Protein 6GUN (pdb70)

Solvent-accessible surface area: 52738 Å² total; per-residue (Å²): 168,176,42,55,94,3,58,12,77,24,13,11,38,24,81,35,80,10,98,152,49,58,112,1,13,0,19,0,0,10,2,25,16,11,149,115,26,108,10,62,54,139,117,62,88,4,6,0,0,0,0,2,4,0,27,0,0,2,11,1,0,0,1,16,1,10,17,10,20,14,37,113,28,35,50,2,0,0,0,0,0,0,5,1,9,42,20,170,86,60,23,132,9,46,56,202,115,40,36,7,63,4,0,0,3,38,27,116,147,72,117,48,176,46,60,19,1,0,52,36,2,0,55,5,0,33,122,45,0,53,65,24,0,83,140,72,6,109,77,20,58,29,51,47,13,0,0,0,0,5,17,37,0,0,0,0,0,0,2,0,0,14,64,66,28,90,25,8,33,0,0,0,0,0,0,1,1,1,74,12,56,73,82,12,0,5,90,30,0,88,39,4,49,187,180,88,100,223,78,123,58,134,150,158,70,4,3,1,1,0,9,0,1,10,30,20,37,100,27,125,110,65,71,146,12,71,97,136,43,38,74,21,46,86,158,78,8,122,79,85,38,13,51,71,6,0,76,71,0,50,55,61,2,206,73,21,120,58,14,50,12,41,39,51,47,73,10,89,19,1,26,70,14,10,0,5,3,1,0,1,11,15,0,2,2,17,0,8,25,21,57,74,21,101,242,106,60,93,5,59,12,76,24,12,12,27,14,57,36,81,10,103,159,51,67,113,2,12,0,18,0,0,10,1,26,47,11,159,121,27,121,12,65,64,137,95,67,88,3,6,0,0,0,0,2,4,0,28,0,0,2,11,0,0,0,2,10,1,11,12,9,44,64,35,111,23,34,64,0,2,0,0,0,0,0,4,0,7,40,21,149,90,55,15,61,6,17,52,96,108,34,2,7,68,5,1,0,2,36,27,120,117,43,103,24,150,40,59,18,1,0,53,34,2,0,54,5,0,34,125,44,0,51,64,29,0,93,142,78,7,108,68,20,62,30,45,43,12,0,0,0,0,4,1,7,0,0,0,0,0,0,2,0,0,7,52,66,41,105,27,6,49,0,0,0,0,0,0,1,0,1,11,12,51,17,48,11,0,8,30,31,0,30,55,10,39,138,125,161,227,219,162,174,50,6,2,1,2,0,8,0,0,5,33,18,32,62,25,115,95,68,71,150,10,89,105,141,42,29,81,18,50,82,90,63,9,123,38,60,40,12,46,71,4,0,90,73,0,50,48,57,3,205,74,25,109,68,9,42,13,48,39,51,48,56,8,62,18,1,27,58,17,13,0,5,4,1,0,0,10,14,0,1,2,19,0,6,15,31,55,78,25,106,216,188,102,136,139,95,69,82,24,24,45,110,47,91,40,67,10,103,146,47,57,136,1,12,0,26,0,0,11,2,82,70,12,73,99,26,84,21,84,40,121,185,64,87,12,7,0,0,0,0,2,4,0,34,27,6,12,113,48,0,0,103,15,1,36,154,65,44,98,56,127,95,50,59,26,2,0,0,0,0,0,4,0,7,49,24,150,92,69,78,138,77,89,53,184,91,35,34,6,55,4,0,0,2,30,29,120,146,77,114,53,173,47,58,17,1,0,56,35,2,0,52,5,0,36,121,48,0,51,64,22,0,92,112,104,10,110,64,16,70,29,49,41,12,0,0,0,0,4,18,38,0,0,0,0,0,0,2,0,0,11,65,68,27,68,24,4,29,0,0,0,0,0,0,1,1,2,79,13,58,74,82,12,0,9,95,32,0,85,54,3,45,176,197,180,184,115,63,4,1,1,2,0,9,1,0,9,31,19,33,98,24,144,107,149,156,147,9,93,96,157,47,38,66,34,49,70,133,81,9,117,79,87,40,13,53,71,5,0,88,69,0,12,60,59,0,128,43,21,97,55,9,29,14,16,45,48,54,77,52,99,32,50,62,75,46,75,0,19,52,42,0,0,23,102,0,2,10,23,0,7,24,61,68,91,17,124,157,136,161,108,199,136,145,143,86,130,135,88,68,79,29,28,40,99,46,86,44,78,18,106,152,50,55,109,2,16,0,23,0,0,10,2,87,71,15,176,117,25,119,8,86,91,107,119,29,22,8,5,0,0,1,0,2,4,0,32,28,5,10,111,45,0,2,99,18,1,39,147,58,54,99,58,121,90,46,53,36,0,0,0,0,0,0,4,0,6,38,23,160,86,68,77,134,78,88,50,190,114,42,28,8,46,3,1,0,3,27,34,116,144,80,107,66,172,49,64,17,1,0,51,35,4,0,64,4,0,36,127,45,0,54,62,21,1,82,140,101,3,108,74,10,15,21,18,40,14,0,0,0,0,4,16,42,0,0,0,0,0,0,4,0,0,11,58,35,22,51,22,6,43,0,0,0,0,0,0,2,3,1,72,20,63,75,71,11,0,15,102,32,0,92,51,2,47,174,123,196,72,46,82,51,28,22,32,96,94,49,6,1,1,1,0,9,0,0,11,47,21,34,83,18,160,113,152,147,147,16,89,103,150,44,37,78,14,46,76,153,82,9,127,79,88,42,12,48,62,2,0,89,80,0,51,51,48,2,207,75,23,110,53,12,41,6,33,34,50,54,74,52,98,55,50,59,71,44,75,0,18,55,40,0,0,23,102,0,2,10,22,0,8,16,63,32,35,16,91,157,189

Structure (mmCIF, N/CA/C/O backbone):
data_6GUN
#
_entry.id   6GUN
#
_cell.length_a   87.460
_cell.length_b   72.050
_cell.length_c   108.100
_cell.angle_alpha   90.00
_cell.angle_beta   111.97
_cell.angle_gamma   90.00
#
_symmetry.space_group_name_H-M   'P 1 21 1'
#
loop_
_entity.id
_entity.type
_entity.pdbx_description
1 polymer 'EstB from Aspergillus nidulans'
2 non-polymer GLYCEROL
3 water water
#
loop_
_atom_site.group_PDB
_atom_site.id
_atom_site.type_symbol
_atom_site.label_atom_id
_atom_site.label_alt_id
_atom_site.label_comp_id
_atom_site.label_asym_id
_atom_site.label_entity_id
_atom_site.label_seq_id
_atom_site.pdbx_PDB_ins_code
_atom_site.Cartn_x
_atom_site.Cartn_y
_atom_site.Cartn_z
_atom_site.occupancy
_atom_site.B_iso_or_equiv
_atom_site.auth_seq_id
_atom_site.auth_comp_id
_atom_site.auth_asym_id
_atom_site.auth_atom_id
_atom_site.pdbx_PDB_model_num
ATOM 1 N N . ASP A 1 6 ? -4.932 -11.190 9.157 1.00 81.65 5 ASP A N 1
ATOM 2 C CA . ASP A 1 6 ? -4.790 -10.777 7.721 1.00 81.30 5 ASP A CA 1
ATOM 3 C C . ASP A 1 6 ? -3.940 -9.499 7.598 1.00 79.36 5 ASP A C 1
ATOM 4 O O . ASP A 1 6 ? -3.378 -9.234 6.533 1.00 78.59 5 ASP A O 1
ATOM 9 N N . LYS A 1 7 ? -3.849 -8.721 8.686 1.00 75.87 6 LYS A N 1
ATOM 10 C CA . LYS A 1 7 ? -3.152 -7.424 8.735 1.00 72.63 6 LYS A CA 1
ATOM 11 C C . LYS A 1 7 ? -1.689 -7.580 8.316 1.00 69.28 6 LYS A C 1
ATOM 12 O O . LYS A 1 7 ? -1.118 -8.661 8.452 1.00 69.60 6 LYS A O 1
ATOM 18 N N . PRO A 1 8 ? -1.039 -6.513 7.785 1.00 63.43 7 PRO A N 1
ATOM 19 C CA . PRO A 1 8 ? 0.388 -6.553 7.463 1.00 60.10 7 PRO A CA 1
ATOM 20 C C . PRO A 1 8 ? 1.256 -7.053 8.628 1.00 56.70 7 PRO A C 1
ATOM 21 O O . PRO A 1 8 ? 1.038 -6.658 9.774 1.00 57.74 7 PRO A O 1
ATOM 25 N N . ALA A 1 9 ? 2.228 -7.913 8.305 1.00 52.70 8 ALA A N 1
ATOM 26 C CA . ALA A 1 9 ? 3.100 -8.550 9.283 1.00 50.40 8 ALA A CA 1
ATOM 27 C C . ALA A 1 9 ? 4.561 -8.202 8.982 1.00 48.42 8 ALA A C 1
ATOM 28 O O . ALA A 1 9 ? 4.878 -7.658 7.922 1.00 45.37 8 ALA A O 1
ATOM 30 N N . VAL A 1 10 ? 5.435 -8.528 9.939 1.00 47.93 9 VAL A N 1
ATOM 31 C CA . VAL A 1 10 ? 6.878 -8.362 9.809 1.00 46.14 9 VAL A CA 1
ATOM 32 C C . VAL A 1 10 ? 7.392 -9.387 8.792 1.00 45.03 9 VAL A C 1
ATOM 33 O O . VAL A 1 10 ? 6.880 -10.506 8.718 1.00 45.76 9 VAL A O 1
ATOM 37 N N . VAL A 1 11 ? 8.402 -8.984 8.014 1.00 43.40 10 VAL A N 1
ATOM 38 C CA . VAL A 1 11 ? 9.081 -9.864 7.070 1.00 43.40 10 VAL A CA 1
ATOM 39 C C . VAL A 1 11 ? 10.223 -10.568 7.813 1.00 43.03 10 VAL A C 1
ATOM 40 O O . VAL A 1 11 ? 11.228 -9.940 8.149 1.00 42.53 10 VAL A O 1
ATOM 44 N N . SER A 1 12 ? 10.042 -11.869 8.071 1.00 43.46 11 SER A N 1
ATOM 45 C CA . SER A 1 12 ? 11.059 -12.720 8.684 1.00 43.33 11 SER A CA 1
ATOM 46 C C . SER A 1 12 ? 11.608 -13.693 7.635 1.00 43.18 11 SER A C 1
ATOM 47 O O . SER A 1 12 ? 10.842 -14.295 6.884 1.00 44.62 11 SER A O 1
ATOM 50 N N . LEU A 1 13 ? 12.938 -13.835 7.601 1.00 41.67 12 LEU A N 1
ATOM 51 C CA . LEU A 1 13 ? 13.622 -14.697 6.637 1.00 41.24 12 LEU A CA 1
ATOM 52 C C . LEU A 1 13 ? 13.580 -16.144 7.120 1.00 41.20 12 LEU A C 1
ATOM 53 O O . LEU A 1 13 ? 13.697 -16.404 8.316 1.00 41.71 12 LEU A O 1
ATOM 58 N N . PRO A 1 14 ? 13.414 -17.126 6.204 1.00 40.48 13 PRO A N 1
ATOM 59 C CA . PRO A 1 14 ? 13.692 -18.528 6.511 1.00 40.28 13 PRO A CA 1
ATOM 60 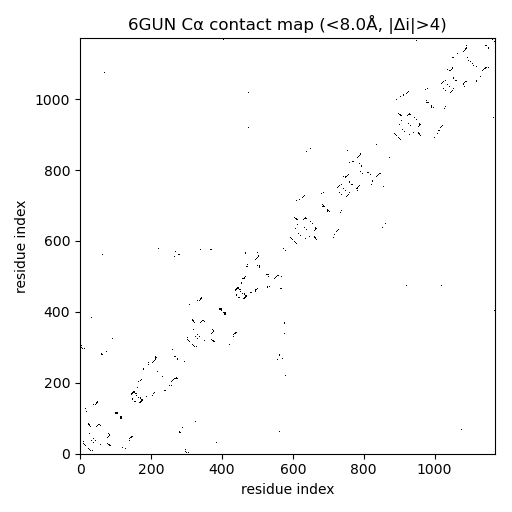C C . PRO A 1 14 ? 15.182 -18.854 6.322 1.00 39.19 13 PRO A C 1
ATOM 61 O O . PRO A 1 14 ? 15.937 -18.012 5.834 1.00 39.22 13 PRO A O 1
ATOM 65 N N . SER A 1 15 ? 15.577 -20.069 6.721 1.00 38.22 14 SER A N 1
ATOM 66 C CA . SER A 1 15 ? 16.906 -20.630 6.458 1.00 37.50 14 SER A CA 1
ATOM 67 C C . SER A 1 15 ? 18.001 -19.587 6.721 1.00 36.31 14 SER A C 1
ATOM 68 O O . SER A 1 15 ? 18.918 -19.412 5.916 1.00 34.59 14 SER A O 1
ATOM 71 N N . SER A 1 16 ? 17.891 -18.904 7.864 1.00 36.40 15 SER A N 1
ATOM 72 C CA . SER A 1 16 ? 18.836 -17.874 8.261 1.00 36.95 15 SER A CA 1
ATOM 73 C C . SER A 1 16 ? 18.728 -17.626 9.768 1.00 37.46 15 SER A C 1
ATOM 74 O O . SER A 1 16 ? 17.734 -17.988 10.398 1.00 38.00 15 SER A O 1
ATOM 77 N N . GLU A 1 17 ? 19.770 -17.007 10.328 1.00 37.71 16 GLU A N 1
ATOM 78 C CA . GLU A 1 17 ? 19.813 -16.653 11.737 1.00 38.45 16 GLU A CA 1
ATOM 79 C C . GLU A 1 17 ? 20.880 -15.575 11.950 1.00 37.48 16 GLU A C 1
ATOM 80 O O . GLU A 1 17 ? 21.724 -15.345 11.081 1.00 36.15 16 GLU A O 1
ATOM 86 N N . GLN A 1 18 ? 20.828 -14.931 13.119 1.00 37.50 17 GLN A N 1
ATOM 87 C CA . GLN A 1 18 ? 21.807 -13.929 13.499 1.00 37.94 17 GLN A CA 1
ATOM 88 C C . GLN A 1 18 ? 22.087 -14.026 15.002 1.00 39.40 17 GLN A C 1
ATOM 89 O O . GLN A 1 18 ? 21.221 -14.416 15.787 1.00 38.41 17 GLN A O 1
ATOM 95 N N . PHE A 1 19 ? 23.316 -13.659 15.374 1.00 40.79 18 PHE A N 1
ATOM 96 C CA . PHE A 1 19 ? 23.780 -13.652 16.753 1.00 42.23 18 PHE A CA 1
ATOM 97 C C . PHE A 1 19 ? 24.944 -12.663 16.872 1.00 43.79 18 PHE A C 1
ATOM 98 O O . PHE A 1 19 ? 25.552 -12.289 15.865 1.00 44.81 18 PHE A O 1
ATOM 106 N N . TYR A 1 20 ? 25.239 -12.250 18.108 1.00 45.37 19 TYR A N 1
ATOM 107 C CA . TYR A 1 20 ? 26.293 -11.285 18.387 1.00 46.06 19 TYR A CA 1
ATOM 108 C C . TYR A 1 20 ? 27.511 -12.002 18.979 1.00 46.26 19 TYR A C 1
ATOM 109 O O . TYR A 1 20 ? 27.372 -12.850 19.862 1.00 47.05 19 TYR A O 1
ATOM 118 N N . LEU A 1 21 ? 28.696 -11.652 18.465 1.00 45.79 20 LEU A N 1
ATOM 119 C CA . LEU A 1 21 ? 29.982 -12.059 19.026 1.00 46.12 20 LEU A CA 1
ATOM 120 C C . LEU A 1 21 ? 30.804 -10.804 19.336 1.00 45.72 20 LEU A C 1
ATOM 121 O O . LEU A 1 21 ? 30.642 -9.769 18.683 1.00 45.49 20 LEU A O 1
ATOM 126 N N . ASN A 1 22 ? 31.686 -10.920 20.334 1.00 45.88 21 ASN A N 1
ATOM 127 C CA . ASN A 1 22 ? 32.607 -9.859 20.719 1.00 46.96 21 ASN A CA 1
ATOM 128 C C . ASN A 1 22 ? 34.028 -10.265 20.312 1.00 46.38 21 ASN A C 1
ATOM 129 O O . ASN A 1 22 ? 34.383 -11.443 20.380 1.00 47.24 21 ASN A O 1
ATOM 134 N N . ASN A 1 23 ? 34.827 -9.278 19.890 1.00 45.35 22 ASN A N 1
ATOM 135 C CA . ASN A 1 23 ? 36.245 -9.483 19.588 1.00 45.71 22 ASN A CA 1
ATOM 136 C C . ASN A 1 23 ? 37.037 -9.405 20.901 1.00 47.04 22 ASN A C 1
ATOM 137 O O . ASN A 1 23 ? 36.448 -9.317 21.981 1.00 46.90 22 ASN A O 1
ATOM 142 N N . SER A 1 24 ? 38.370 -9.445 20.792 1.00 49.50 23 SER A N 1
ATOM 143 C CA . SER A 1 24 ? 39.291 -9.405 21.934 1.00 50.95 23 SER A CA 1
ATOM 144 C C . SER A 1 24 ? 39.093 -8.129 22.767 1.00 51.85 23 SER A C 1
ATOM 145 O O . SER A 1 24 ? 39.243 -8.156 23.989 1.00 53.03 23 SER A O 1
ATOM 148 N N . ARG A 1 25 ? 38.755 -7.022 22.093 1.00 52.32 24 ARG A N 1
ATOM 149 C CA . ARG A 1 25 ? 38.601 -5.703 22.717 1.00 52.78 24 ARG A CA 1
ATOM 150 C C . ARG A 1 25 ? 37.234 -5.575 23.407 1.00 50.96 24 ARG A C 1
ATOM 151 O O . ARG A 1 25 ? 36.997 -4.601 24.122 1.00 52.38 24 ARG A O 1
ATOM 159 N N . GLY A 1 26 ? 36.339 -6.545 23.178 1.00 49.52 25 GLY A N 1
ATOM 160 C CA . GLY A 1 26 ? 34.984 -6.541 23.730 1.00 48.81 25 GLY A CA 1
ATOM 161 C C . GLY A 1 26 ? 34.008 -5.766 22.856 1.00 47.67 25 GLY A C 1
ATOM 162 O O . GLY A 1 26 ? 32.926 -5.396 23.313 1.00 48.43 25 GLY A O 1
ATOM 163 N N . GLU A 1 27 ? 34.393 -5.529 21.595 1.00 46.28 26 GLU A N 1
ATOM 164 C CA . GLU A 1 27 ? 33.578 -4.796 20.628 1.00 45.58 26 GLU A CA 1
ATOM 165 C C . GLU A 1 27 ? 32.579 -5.764 19.983 1.00 44.58 26 GLU A C 1
ATOM 166 O O . GLU A 1 27 ? 32.954 -6.851 19.549 1.00 44.39 26 GLU A O 1
ATOM 172 N N . ARG A 1 28 ? 31.313 -5.335 19.912 1.00 44.04 27 ARG A N 1
ATOM 173 C CA . ARG A 1 28 ? 30.184 -6.190 19.552 1.00 43.39 27 ARG A CA 1
ATOM 174 C C . ARG A 1 28 ? 29.996 -6.190 18.029 1.00 41.00 27 ARG A C 1
ATOM 175 O O . ARG A 1 28 ? 30.006 -5.132 17.398 1.00 40.13 27 ARG A O 1
ATOM 183 N N . TYR A 1 29 ? 29.826 -7.389 17.458 1.00 38.84 28 TYR A N 1
ATOM 184 C CA . TYR A 1 29 ? 29.559 -7.584 16.031 1.00 38.10 28 TYR A CA 1
ATOM 185 C C . TYR A 1 29 ? 28.261 -8.377 15.852 1.00 37.91 28 TYR A C 1
ATOM 186 O O . TYR A 1 29 ? 28.004 -9.323 16.592 1.00 37.33 28 TYR A O 1
ATOM 195 N N . LEU A 1 30 ? 27.462 -7.975 14.857 1.00 37.82 29 LEU A N 1
ATOM 196 C CA . LEU A 1 30 ? 26.300 -8.735 14.412 1.00 37.74 29 LEU A CA 1
ATOM 197 C C . LEU A 1 30 ? 26.743 -9.719 13.323 1.00 37.29 29 LEU A C 1
ATOM 198 O O . LEU A 1 30 ? 27.188 -9.303 12.250 1.00 38.49 29 LEU A O 1
ATOM 203 N N . ILE A 1 31 ? 26.619 -11.018 13.618 1.00 35.92 30 ILE A N 1
ATOM 204 C CA . ILE A 1 31 ? 26.879 -12.087 12.663 1.00 35.85 30 ILE A CA 1
ATOM 205 C C . ILE A 1 31 ? 25.533 -12.591 12.135 1.00 35.04 30 ILE A C 1
ATOM 206 O O . ILE A 1 31 ? 24.708 -13.070 12.907 1.00 35.00 30 ILE A O 1
ATOM 211 N N . GLN A 1 32 ? 25.331 -12.463 10.819 1.00 34.51 31 GLN A N 1
ATOM 212 C CA . GLN A 1 32 ? 24.143 -12.959 10.135 1.00 33.79 31 GLN A CA 1
ATOM 213 C C . GLN A 1 32 ? 24.556 -14.110 9.213 1.00 33.24 31 GLN A C 1
ATOM 214 O O . GLN A 1 32 ? 25.494 -13.973 8.425 1.00 32.48 31 GLN A O 1
ATOM 220 N N . VAL A 1 33 ? 23.847 -15.237 9.332 1.00 33.20 32 VAL A N 1
ATOM 221 C CA . VAL A 1 33 ? 24.156 -16.461 8.603 1.00 32.96 32 VAL A CA 1
ATOM 222 C C . VAL A 1 33 ? 22.908 -16.891 7.825 1.00 32.51 32 VAL A C 1
ATOM 223 O O . VAL A 1 33 ? 21.798 -16.840 8.354 1.00 32.42 32 VAL A O 1
ATOM 227 N N . SER A 1 34 ? 23.113 -17.304 6.569 1.00 32.16 33 SER A N 1
ATOM 228 C CA . SER A 1 34 ? 22.060 -17.877 5.736 1.00 32.66 33 SER A CA 1
ATOM 229 C C . SER A 1 34 ? 22.613 -19.080 4.962 1.00 32.41 33 SER A C 1
ATOM 230 O O . SER A 1 34 ? 23.824 -19.214 4.776 1.00 32.40 33 SER A O 1
ATOM 233 N N . TRP A 1 35 ? 21.695 -19.945 4.523 1.00 33.40 34 TRP A N 1
ATOM 234 C CA . TRP A 1 35 ? 22.017 -21.216 3.885 1.00 33.83 34 TRP A CA 1
ATOM 235 C C . TRP A 1 35 ? 20.856 -21.622 2.979 1.00 34.19 34 TRP A C 1
ATOM 236 O O . TRP A 1 35 ? 19.784 -21.029 3.058 1.00 33.83 34 TRP A O 1
ATOM 247 N N . PRO A 1 36 ? 21.017 -22.638 2.098 1.00 34.48 35 PRO A N 1
ATOM 248 C CA . PRO A 1 36 ? 19.975 -22.993 1.130 1.00 35.49 35 PRO A CA 1
ATOM 249 C C . PRO A 1 36 ? 18.602 -23.291 1.754 1.00 36.14 35 PRO A C 1
ATOM 250 O O . PRO A 1 36 ? 18.519 -23.828 2.858 1.00 35.26 35 PRO A O 1
ATOM 254 N N . LEU A 1 37 ? 17.542 -22.939 1.016 1.00 37.35 36 LEU A N 1
ATOM 255 C CA . LEU A 1 37 ? 16.157 -23.086 1.461 1.00 38.62 36 LEU A CA 1
ATOM 256 C C . LEU A 1 37 ? 15.766 -24.568 1.542 1.00 40.16 36 LEU A C 1
ATOM 257 O O . LEU A 1 37 ? 14.910 -24.936 2.347 1.00 41.22 36 LEU A O 1
ATOM 262 N N . HIS A 1 38 ? 16.391 -25.401 0.700 1.00 41.27 37 HIS A N 1
ATOM 263 C CA . HIS A 1 38 ? 16.037 -26.821 0.578 1.00 42.97 37 HIS A CA 1
ATOM 264 C C . HIS A 1 38 ? 16.589 -27.632 1.760 1.00 44.27 37 HIS A C 1
ATOM 265 O O . HIS A 1 38 ? 16.123 -28.744 2.004 1.00 46.07 37 HIS A O 1
ATOM 272 N N . TRP A 1 39 ? 17.567 -27.077 2.487 1.00 44.21 38 TRP A N 1
ATOM 273 C CA . TRP A 1 39 ? 18.081 -27.684 3.720 1.00 44.77 38 TRP A CA 1
ATOM 274 C C . TRP A 1 39 ? 16.962 -27.750 4.767 1.00 46.81 38 TRP A C 1
ATOM 275 O O . TRP A 1 39 ? 16.146 -26.833 4.868 1.00 46.57 38 TRP A O 1
ATOM 286 N N . LYS A 1 40 ? 16.936 -28.848 5.531 1.00 49.92 39 LYS A N 1
ATOM 287 C CA . LYS A 1 40 ? 15.977 -29.052 6.616 1.00 52.77 39 LYS A CA 1
ATOM 288 C C . LYS A 1 40 ? 16.667 -28.699 7.937 1.00 53.10 39 LYS A C 1
ATOM 289 O O . LYS A 1 40 ? 17.537 -29.434 8.405 1.00 53.25 39 LYS A O 1
ATOM 295 N N . ASP A 1 41 ? 16.266 -27.559 8.514 1.00 54.73 40 ASP A N 1
ATOM 296 C CA . ASP A 1 41 ? 16.984 -26.898 9.603 1.00 55.99 40 ASP A CA 1
ATOM 297 C C . ASP A 1 41 ? 18.370 -26.504 9.063 1.00 54.12 40 ASP A C 1
ATOM 298 O O . ASP A 1 41 ? 18.444 -25.831 8.038 1.00 52.66 40 ASP A O 1
ATOM 303 N N . HIS A 1 42 ? 19.451 -26.941 9.724 1.00 54.28 41 HIS A N 1
ATOM 304 C CA . HIS A 1 42 ? 20.826 -26.635 9.311 1.00 53.60 41 HIS A CA 1
ATOM 305 C C . HIS A 1 42 ? 21.441 -27.807 8.533 1.00 53.16 41 HIS A C 1
ATOM 306 O O . HIS A 1 42 ? 22.582 -27.711 8.079 1.00 53.62 41 HIS A O 1
ATOM 313 N N . LYS A 1 43 ? 20.686 -28.903 8.385 1.00 53.50 42 LYS A N 1
ATOM 314 C CA . LYS A 1 43 ? 21.187 -30.139 7.788 1.00 54.76 42 LYS A CA 1
ATOM 315 C C . LYS A 1 43 ? 20.885 -30.151 6.291 1.00 53.38 42 LYS A C 1
ATOM 316 O O . LYS A 1 43 ? 19.744 -29.932 5.888 1.00 53.01 42 LYS A O 1
ATOM 322 N N . PRO A 1 44 ? 21.897 -30.397 5.425 1.00 52.53 43 PRO A N 1
ATOM 323 C CA . PRO A 1 44 ? 21.667 -30.610 3.995 1.00 53.08 43 PRO A CA 1
ATOM 324 C C . PRO A 1 44 ? 20.632 -31.711 3.713 1.00 54.36 43 PRO A C 1
ATOM 325 O O . PRO A 1 44 ? 20.623 -32.743 4.387 1.00 53.36 43 PRO A O 1
ATOM 329 N N . ASP A 1 45 ? 19.781 -31.470 2.709 1.00 55.51 44 ASP A N 1
ATOM 330 C CA . ASP A 1 45 ? 18.677 -32.361 2.349 1.00 56.82 44 ASP A CA 1
ATOM 331 C C . ASP A 1 45 ? 19.185 -33.530 1.494 1.00 59.85 44 ASP A C 1
ATOM 332 O O . ASP A 1 45 ? 18.469 -34.518 1.321 1.00 62.59 44 ASP A O 1
ATOM 337 N N . THR A 1 46 ? 20.408 -33.407 0.961 1.00 62.24 45 THR A N 1
ATOM 338 C CA . THR A 1 46 ? 21.020 -34.426 0.107 1.00 64.53 45 THR A CA 1
ATOM 339 C C . THR A 1 46 ? 22.369 -34.858 0.696 1.00 65.58 45 THR A C 1
ATOM 340 O O . THR A 1 46 ? 22.753 -34.424 1.784 1.00 65.40 45 THR A O 1
ATOM 344 N N . ASP A 1 47 ? 23.078 -35.713 -0.052 1.00 66.80 46 ASP A N 1
ATOM 345 C CA . ASP A 1 47 ? 24.438 -36.143 0.265 1.00 69.37 46 ASP A CA 1
ATOM 346 C C . ASP A 1 47 ? 25.435 -35.016 -0.047 1.00 68.85 46 ASP A C 1
ATOM 347 O O . ASP A 1 47 ? 26.579 -35.065 0.410 1.00 70.23 46 ASP A O 1
ATOM 352 N N . ARG A 1 48 ? 25.002 -34.017 -0.829 1.00 70.13 47 ARG A N 1
ATOM 353 C CA . ARG A 1 48 ? 25.802 -32.820 -1.123 1.00 68.95 47 ARG A CA 1
ATOM 354 C C . ARG A 1 48 ? 25.904 -31.972 0.153 1.00 66.18 47 ARG A C 1
ATOM 355 O O . ARG A 1 48 ? 25.092 -31.069 0.367 1.00 66.37 47 ARG A O 1
ATOM 363 N N . ASN A 1 49 ? 26.901 -32.276 0.994 1.00 63.03 48 ASN A N 1
ATOM 364 C CA . ASN A 1 49 ? 27.010 -31.677 2.331 1.00 59.70 48 ASN A CA 1
ATOM 365 C C . ASN A 1 49 ? 28.358 -30.967 2.539 1.00 54.57 48 ASN A C 1
ATOM 366 O O . ASN A 1 49 ? 28.600 -30.451 3.632 1.00 52.73 48 ASN A O 1
ATOM 371 N N . ASP A 1 50 ? 29.231 -30.943 1.522 1.00 49.66 49 ASP A N 1
ATOM 372 C CA . ASP A 1 50 ? 30.434 -30.106 1.558 1.00 47.55 49 ASP A CA 1
ATOM 373 C C . ASP A 1 50 ? 30.222 -28.936 0.588 1.00 43.16 49 ASP A C 1
ATOM 374 O O . ASP A 1 50 ? 30.135 -29.129 -0.626 1.00 41.55 49 ASP A O 1
ATOM 379 N N . VAL A 1 51 ? 30.118 -27.726 1.150 1.00 40.09 50 VAL A N 1
ATOM 380 C CA . VAL A 1 51 ? 29.695 -26.540 0.412 1.00 37.70 50 VAL A CA 1
ATOM 381 C C . VAL A 1 51 ? 30.675 -25.400 0.671 1.00 35.54 50 VAL A C 1
ATOM 382 O O . VAL A 1 51 ? 31.294 -25.334 1.731 1.00 33.34 50 VAL A O 1
ATOM 386 N N . PRO A 1 52 ? 30.840 -24.469 -0.296 1.00 34.46 51 PRO A N 1
ATOM 387 C CA . PRO A 1 52 ? 31.614 -23.249 -0.070 1.00 34.12 51 PRO A CA 1
ATOM 388 C C . PRO A 1 52 ? 30.908 -22.297 0.908 1.00 33.34 51 PRO A C 1
ATOM 389 O O . PRO A 1 52 ? 29.686 -22.350 1.058 1.00 33.50 51 PRO A O 1
ATOM 393 N N . LEU A 1 53 ? 31.703 -21.448 1.566 1.00 32.67 52 LEU A N 1
ATOM 394 C CA . LEU A 1 53 ? 31.226 -20.459 2.524 1.00 32.48 52 LEU A CA 1
ATOM 395 C C . LEU A 1 53 ? 31.857 -19.107 2.172 1.00 31.79 52 LEU A C 1
ATOM 396 O O . LEU A 1 53 ? 33.026 -19.053 1.791 1.00 31.95 52 LEU A O 1
ATOM 401 N N . ILE A 1 54 ? 31.076 -18.028 2.293 1.00 30.75 53 ILE A N 1
ATOM 402 C CA . ILE A 1 54 ? 31.562 -16.680 1.988 1.00 30.56 53 ILE A CA 1
ATOM 403 C C . ILE A 1 54 ? 31.362 -15.780 3.215 1.00 30.76 53 ILE A C 1
ATOM 404 O O . ILE A 1 54 ? 30.275 -15.744 3.801 1.00 30.63 53 ILE A O 1
ATOM 409 N N . TYR A 1 55 ? 32.439 -15.079 3.594 1.00 30.68 54 TYR A N 1
ATOM 410 C CA . TYR A 1 55 ? 32.417 -14.032 4.610 1.00 31.32 54 TYR A CA 1
ATOM 411 C C . TYR A 1 55 ? 32.283 -12.671 3.920 1.00 31.03 54 TYR A C 1
ATOM 412 O O . TYR A 1 55 ? 33.003 -12.386 2.962 1.00 31.26 54 TYR A O 1
ATOM 421 N N . ILE A 1 56 ? 31.363 -11.842 4.423 1.00 30.44 55 ILE A N 1
ATOM 422 C CA . ILE A 1 56 ? 31.075 -10.535 3.844 1.00 30.91 55 ILE A CA 1
ATOM 423 C C . ILE A 1 56 ? 31.193 -9.476 4.946 1.00 30.76 55 ILE A C 1
ATOM 424 O O . ILE A 1 56 ? 30.421 -9.485 5.907 1.00 30.98 55 ILE A O 1
ATOM 429 N N . VAL A 1 57 ? 32.173 -8.579 4.793 1.00 30.47 56 VAL A N 1
ATOM 430 C CA . VAL A 1 57 ? 32.307 -7.400 5.649 1.00 31.82 56 VAL A CA 1
ATOM 431 C C . VAL A 1 57 ? 31.323 -6.334 5.148 1.00 32.35 56 VAL A C 1
ATOM 432 O O . VAL A 1 57 ? 30.862 -6.398 4.004 1.00 32.39 56 VAL A O 1
ATOM 436 N N . ASP A 1 58 ? 31.008 -5.369 6.021 1.00 32.66 57 ASP A N 1
ATOM 437 C CA . ASP A 1 58 ? 29.859 -4.470 5.867 1.00 32.69 57 ASP A CA 1
ATOM 438 C C . ASP A 1 58 ? 28.587 -5.319 5.752 1.00 32.89 57 ASP A C 1
ATOM 439 O O . ASP A 1 58 ? 27.790 -5.147 4.826 1.00 33.77 57 ASP A O 1
ATOM 444 N N . GLY A 1 59 ? 28.414 -6.226 6.721 1.00 31.91 58 GLY A N 1
ATOM 445 C CA . GLY A 1 59 ? 27.372 -7.246 6.707 1.00 32.25 58 GLY A CA 1
ATOM 446 C C . GLY A 1 59 ? 25.968 -6.667 6.631 1.00 32.37 58 GLY A C 1
ATOM 447 O O . GLY A 1 59 ? 25.092 -7.252 5.991 1.00 32.44 58 GLY A O 1
ATOM 448 N N . ASN A 1 60 ? 25.758 -5.512 7.273 1.00 32.01 59 ASN A N 1
ATOM 449 C CA . ASN A 1 60 ? 24.437 -4.887 7.371 1.00 32.23 59 ASN A CA 1
ATOM 450 C C . ASN A 1 60 ? 23.979 -4.376 5.997 1.00 31.64 59 ASN A C 1
ATOM 451 O O . ASN A 1 60 ? 22.781 -4.199 5.780 1.00 31.76 59 ASN A O 1
ATOM 456 N N . ALA A 1 61 ? 24.933 -4.140 5.086 1.00 31.20 60 ALA A N 1
ATOM 457 C CA . ALA A 1 61 ? 24.663 -3.556 3.771 1.00 30.86 60 ALA A CA 1
ATOM 458 C C . ALA A 1 61 ? 24.463 -4.635 2.696 1.00 30.67 60 ALA A C 1
ATOM 459 O O . ALA A 1 61 ? 23.912 -4.332 1.638 1.00 30.16 60 ALA A O 1
ATOM 461 N N . LEU A 1 62 ? 24.921 -5.871 2.946 1.00 30.58 61 LEU A N 1
ATOM 462 C CA . LEU A 1 62 ? 25.055 -6.866 1.865 1.00 30.69 61 LEU A CA 1
ATOM 463 C C . LEU A 1 62 ? 24.484 -8.248 2.225 1.00 30.23 61 LEU A C 1
ATOM 464 O O . LEU A 1 62 ? 24.451 -9.120 1.355 1.00 29.73 61 LEU A O 1
ATOM 469 N N . PHE A 1 63 ? 24.026 -8.457 3.466 1.00 30.62 62 PHE A N 1
ATOM 470 C CA . PHE A 1 63 ? 23.601 -9.792 3.914 1.00 31.27 62 PHE A CA 1
ATOM 471 C C . PHE A 1 63 ? 22.443 -10.313 3.050 1.00 31.10 62 PHE A C 1
ATOM 472 O O . PHE A 1 63 ? 22.482 -11.451 2.581 1.00 30.78 62 PHE A O 1
ATOM 480 N N . LEU A 1 64 ? 21.418 -9.475 2.861 1.00 31.30 63 LEU A N 1
ATOM 481 C CA . LEU A 1 64 ? 20.187 -9.859 2.161 1.00 31.59 63 LEU A CA 1
ATOM 482 C C . LEU A 1 64 ? 20.481 -10.131 0.679 1.00 31.42 63 LEU A C 1
ATOM 483 O O . LEU A 1 64 ? 19.910 -11.053 0.094 1.00 31.52 63 LEU A O 1
ATOM 488 N N . THR A 1 65 ? 21.367 -9.319 0.088 1.00 31.51 64 THR A N 1
ATOM 489 C CA . THR A 1 65 ? 21.756 -9.435 -1.319 1.00 31.48 64 THR A CA 1
ATOM 490 C C . THR A 1 65 ? 22.421 -10.795 -1.561 1.00 31.89 64 THR A C 1
ATOM 491 O O . THR A 1 65 ? 22.065 -11.503 -2.505 1.00 32.15 64 THR A O 1
ATOM 495 N N . ALA A 1 66 ? 23.390 -11.140 -0.704 1.00 31.73 65 ALA A N 1
ATOM 496 C CA . ALA A 1 66 ? 24.120 -12.407 -0.784 1.00 31.60 65 ALA A CA 1
ATOM 497 C C . ALA A 1 66 ? 23.162 -13.586 -0.568 1.00 31.11 65 ALA A C 1
ATOM 498 O O . ALA A 1 66 ? 23.238 -14.588 -1.278 1.00 30.00 65 ALA A O 1
ATOM 500 N N . THR A 1 67 ? 22.271 -13.446 0.421 1.00 30.83 66 THR A N 1
ATOM 501 C CA . THR A 1 67 ? 21.343 -14.501 0.829 1.00 30.77 66 THR A CA 1
ATOM 502 C C . THR A 1 67 ? 20.386 -14.842 -0.320 1.00 30.05 66 THR A C 1
ATOM 503 O O . THR A 1 67 ? 20.198 -16.016 -0.644 1.00 29.37 66 THR A O 1
ATOM 507 N N . GLU A 1 68 ? 19.780 -13.811 -0.919 1.00 29.69 67 GLU A N 1
ATOM 508 C CA . GLU A 1 68 ? 18.764 -13.997 -1.951 1.00 30.25 67 GLU A CA 1
ATOM 509 C C . GLU A 1 68 ? 19.419 -14.489 -3.248 1.00 29.35 67 GLU A C 1
ATOM 510 O O . GLU A 1 68 ? 18.803 -15.245 -4.000 1.00 29.94 67 GLU A O 1
ATOM 516 N N . ALA A 1 69 ? 20.659 -14.051 -3.500 1.00 28.08 68 ALA A N 1
ATOM 517 C CA . ALA A 1 69 ? 21.446 -14.517 -4.640 1.00 28.74 68 ALA A CA 1
ATOM 518 C C . ALA A 1 69 ? 21.672 -16.032 -4.533 1.00 28.79 68 ALA A C 1
ATOM 519 O O . ALA A 1 69 ? 21.516 -16.753 -5.518 1.00 28.93 68 ALA A O 1
ATOM 521 N N . LEU A 1 70 ? 22.030 -16.495 -3.328 1.00 28.81 69 LEU A N 1
ATOM 522 C CA . LEU A 1 70 ? 22.228 -17.920 -3.036 1.00 29.92 69 LEU A CA 1
ATOM 523 C C . LEU A 1 70 ? 20.932 -18.696 -3.307 1.00 30.76 69 LEU A C 1
ATOM 524 O O . LEU A 1 70 ? 20.958 -19.748 -3.948 1.00 30.94 69 LEU A O 1
ATOM 529 N N . TRP A 1 71 ? 19.809 -18.165 -2.809 1.00 31.23 70 TRP A N 1
ATOM 530 C CA . TRP A 1 71 ? 18.502 -18.816 -2.907 1.00 31.98 70 TRP A CA 1
ATOM 531 C C . TRP A 1 71 ? 18.051 -18.907 -4.371 1.00 32.43 70 TRP A C 1
ATOM 532 O O . TRP A 1 71 ? 17.572 -19.953 -4.803 1.00 33.40 70 TRP A O 1
ATOM 543 N N . ARG A 1 72 ? 18.210 -17.811 -5.122 1.00 32.35 71 ARG A N 1
ATOM 544 C CA . ARG A 1 72 ? 17.847 -17.768 -6.542 1.00 32.90 71 ARG A CA 1
ATOM 545 C C . ARG A 1 72 ? 18.689 -18.774 -7.338 1.00 34.07 71 ARG A C 1
ATOM 546 O O . ARG A 1 72 ? 18.208 -19.349 -8.316 1.00 34.41 71 ARG A O 1
ATOM 554 N N . ARG A 1 73 ? 19.940 -18.977 -6.910 1.00 34.10 72 ARG A N 1
ATOM 555 C CA . ARG A 1 73 ? 20.902 -19.804 -7.636 1.00 34.04 72 ARG A CA 1
ATOM 556 C C . ARG A 1 73 ? 20.488 -21.281 -7.608 1.00 34.01 72 ARG A C 1
ATOM 557 O O . ARG A 1 73 ? 20.870 -22.039 -8.498 1.00 33.36 72 ARG A O 1
ATOM 565 N N . SER A 1 74 ? 19.703 -21.677 -6.598 1.00 34.20 73 SER A N 1
ATOM 566 C CA . SER A 1 74 ? 19.186 -23.043 -6.477 1.00 35.09 73 SER A CA 1
ATOM 567 C C . SER A 1 74 ? 18.355 -23.431 -7.711 1.00 35.49 73 SER A C 1
ATOM 568 O O . SER A 1 74 ? 18.224 -24.616 -8.015 1.00 35.49 73 SER A O 1
ATOM 571 N N . ALA A 1 75 ? 17.807 -22.429 -8.411 1.00 36.13 74 ALA A N 1
ATOM 572 C CA . ALA A 1 75 ? 16.956 -22.625 -9.587 1.00 37.23 74 ALA A CA 1
ATOM 573 C C . ALA A 1 75 ? 17.780 -22.734 -10.880 1.00 38.33 74 ALA A C 1
ATOM 574 O O . ALA A 1 75 ? 17.239 -23.123 -11.916 1.00 39.29 74 ALA A O 1
ATOM 576 N N . ASP A 1 76 ? 19.073 -22.387 -10.823 1.00 38.94 75 ASP A N 1
ATOM 577 C CA . ASP A 1 76 ? 19.942 -22.353 -12.004 1.00 40.31 75 ASP A CA 1
ATOM 578 C C . ASP A 1 76 ? 20.534 -23.747 -12.244 1.00 40.27 75 ASP A C 1
ATOM 579 O O . ASP A 1 76 ? 20.745 -24.512 -11.303 1.00 41.37 75 ASP A O 1
ATOM 584 N N . SER A 1 77 ? 20.806 -24.052 -13.520 1.00 40.42 76 SER A N 1
ATOM 585 C CA . SER A 1 77 ? 21.339 -25.347 -13.961 1.00 41.07 76 SER A CA 1
ATOM 586 C C . SER A 1 77 ? 22.763 -25.561 -13.429 1.00 40.15 76 SER A C 1
ATOM 587 O O . SER A 1 77 ? 23.171 -26.696 -13.180 1.00 39.87 76 SER A O 1
ATOM 590 N N . HIS A 1 78 ? 23.504 -24.458 -13.264 1.00 38.89 77 HIS A N 1
ATOM 591 C CA . HIS A 1 78 ? 24.920 -24.478 -12.908 1.00 38.02 77 HIS A CA 1
ATOM 592 C C . HIS A 1 78 ? 25.112 -24.469 -11.384 1.00 37.10 77 HIS A C 1
ATOM 593 O O . HIS A 1 78 ? 26.245 -24.447 -10.908 1.00 36.91 77 HIS A O 1
ATOM 600 N N . TYR A 1 79 ? 24.003 -24.493 -10.633 1.00 36.93 78 TYR A N 1
ATOM 601 C CA . TYR A 1 79 ? 23.994 -24.544 -9.166 1.00 36.65 78 TYR A CA 1
ATOM 602 C C . TYR A 1 79 ? 24.977 -25.612 -8.669 1.00 37.56 78 TYR A C 1
ATOM 603 O O . TYR A 1 79 ? 24.958 -26.744 -9.148 1.00 37.84 78 TYR A O 1
ATOM 612 N N . CYS A 1 80 ? 25.827 -25.235 -7.704 1.00 38.28 79 CYS A N 1
ATOM 613 C CA . CYS A 1 80 ? 26.877 -26.114 -7.177 1.00 38.24 79 CYS A CA 1
ATOM 614 C C . CYS A 1 80 ? 26.300 -27.096 -6.147 1.00 37.38 79 CYS A C 1
ATOM 615 O O . CYS A 1 80 ? 26.950 -28.084 -5.812 1.00 37.89 79 CYS A O 1
ATOM 618 N N . GLY A 1 81 ? 25.091 -26.809 -5.646 1.00 36.74 80 GLY A N 1
ATOM 619 C CA . GLY A 1 81 ? 24.372 -27.697 -4.732 1.00 36.73 80 GLY A CA 1
ATOM 620 C C . GLY A 1 81 ? 24.094 -27.051 -3.384 1.00 37.46 80 GLY A C 1
ATOM 621 O O . GLY A 1 81 ? 23.201 -27.491 -2.661 1.00 37.74 80 GLY A O 1
ATOM 622 N N . GLY A 1 82 ? 24.865 -26.012 -3.039 1.00 38.06 81 GLY A N 1
ATOM 623 C CA . GLY A 1 82 ? 24.681 -25.292 -1.783 1.00 38.06 81 GLY A CA 1
ATOM 624 C C . GLY A 1 82 ? 25.805 -24.308 -1.502 1.00 37.37 81 GLY A C 1
ATOM 625 O O . GLY A 1 82 ? 26.822 -24.291 -2.191 1.00 37.98 81 GLY A O 1
ATOM 626 N N . GLY A 1 83 ? 25.595 -23.485 -0.471 1.00 35.67 82 GLY A N 1
ATOM 627 C CA . GLY A 1 83 ? 26.570 -22.511 0.003 1.00 34.17 82 GLY A CA 1
ATOM 628 C C . GLY A 1 83 ? 26.113 -21.869 1.302 1.00 33.10 82 GLY A C 1
ATOM 629 O O . GLY A 1 83 ? 24.929 -21.904 1.625 1.00 32.99 82 GLY A O 1
ATOM 630 N N . ILE A 1 84 ? 27.059 -21.289 2.047 1.00 32.12 83 ILE A N 1
ATOM 631 C CA . ILE A 1 84 ? 26.766 -20.621 3.314 1.00 32.54 83 ILE A CA 1
ATOM 632 C C . ILE A 1 84 ? 27.260 -19.172 3.234 1.00 31.67 83 ILE A C 1
ATOM 633 O O . ILE A 1 84 ? 28.379 -18.912 2.795 1.00 31.63 83 ILE A O 1
ATOM 638 N N . VAL A 1 85 ? 26.398 -18.246 3.668 1.00 31.52 84 VAL A N 1
ATOM 639 C CA . VAL A 1 85 ? 26.696 -16.822 3.721 1.00 30.72 84 VAL A CA 1
ATOM 640 C C . VAL A 1 85 ? 26.913 -16.435 5.188 1.00 30.86 84 VAL A C 1
ATOM 641 O O . VAL A 1 85 ? 26.102 -16.781 6.047 1.00 31.28 84 VAL A O 1
ATOM 645 N N . VAL A 1 86 ? 28.017 -15.728 5.453 1.00 30.65 85 VAL A N 1
ATOM 646 C CA . VAL A 1 86 ? 28.319 -15.165 6.765 1.00 31.76 85 VAL A CA 1
ATOM 647 C C . VAL A 1 86 ? 28.573 -13.663 6.589 1.00 31.92 85 VAL A C 1
ATOM 648 O O . VAL A 1 86 ? 29.600 -13.262 6.044 1.00 32.85 85 VAL A O 1
ATOM 652 N N . ALA A 1 87 ? 27.618 -12.848 7.047 1.00 31.79 86 ALA A N 1
ATOM 653 C CA . ALA A 1 87 ? 27.732 -11.397 7.007 1.00 32.09 86 ALA A CA 1
ATOM 654 C C . ALA A 1 87 ? 28.247 -10.895 8.361 1.00 32.02 86 ALA A C 1
ATOM 655 O O . ALA A 1 87 ? 27.602 -11.100 9.388 1.00 32.33 86 ALA A O 1
ATOM 657 N N . ILE A 1 88 ? 29.422 -10.255 8.341 1.00 32.06 87 ILE A N 1
ATOM 658 C CA . ILE A 1 88 ? 30.050 -9.670 9.522 1.00 32.12 87 ILE A CA 1
ATOM 659 C C . ILE A 1 88 ? 29.683 -8.181 9.564 1.00 31.61 87 ILE A C 1
ATOM 660 O O . ILE A 1 88 ? 30.251 -7.379 8.822 1.00 31.08 87 ILE A O 1
ATOM 665 N N . GLY A 1 89 ? 28.729 -7.836 10.436 1.00 31.95 88 GLY A N 1
ATOM 666 C CA . GLY A 1 89 ? 28.187 -6.486 10.541 1.00 32.59 88 GLY A CA 1
ATOM 667 C C . GLY A 1 89 ? 28.285 -5.938 11.954 1.00 33.57 88 GLY A C 1
ATOM 668 O O . GLY A 1 89 ? 28.965 -6.510 12.810 1.00 33.63 88 GLY A O 1
ATOM 669 N N . TYR A 1 90 ? 27.585 -4.822 12.184 1.00 34.60 89 TYR A N 1
ATOM 670 C CA . TYR A 1 90 ? 27.611 -4.082 13.441 1.00 35.40 89 TYR A CA 1
ATOM 671 C C . TYR A 1 90 ? 26.187 -3.924 13.968 1.00 36.96 89 TYR A C 1
ATOM 672 O O . TYR A 1 90 ? 25.230 -4.046 13.205 1.00 37.40 89 TYR A O 1
ATOM 681 N N . PRO A 1 91 ? 25.996 -3.657 15.282 1.00 38.85 90 PRO A N 1
ATOM 682 C CA . PRO A 1 91 ? 24.663 -3.408 15.831 1.00 39.32 90 PRO A CA 1
ATOM 683 C C . PRO A 1 91 ? 24.131 -2.041 15.369 1.00 40.39 90 PRO A C 1
ATOM 684 O O . PRO A 1 91 ? 24.545 -1.006 15.896 1.00 40.60 90 PRO A O 1
ATOM 688 N N . LEU A 1 92 ? 23.234 -2.056 14.375 1.00 40.81 91 LEU A N 1
ATOM 689 C CA . LEU A 1 92 ? 22.674 -0.840 13.779 1.00 42.08 91 LEU A CA 1
ATOM 690 C C . LEU A 1 92 ? 21.142 -0.858 13.871 1.00 43.99 91 LEU A C 1
ATOM 691 O O . LEU A 1 92 ? 20.466 -0.210 13.072 1.00 45.57 91 LEU A O 1
ATOM 696 N N . GLU A 1 93 ? 20.604 -1.583 14.859 1.00 47.06 92 GLU A N 1
ATOM 697 C CA . GLU A 1 93 ? 19.161 -1.686 15.064 1.00 50.27 92 GLU A CA 1
ATOM 698 C C . GLU A 1 93 ? 18.615 -0.312 15.475 1.00 50.72 92 GLU A C 1
ATOM 699 O O . GLU A 1 93 ? 18.992 0.224 16.517 1.00 50.43 92 GLU A O 1
ATOM 705 N N . GLY A 1 94 ? 17.744 0.251 14.628 1.00 49.87 93 GLY A N 1
ATOM 706 C CA . GLY A 1 94 ? 17.026 1.495 14.912 1.00 50.01 93 GLY A CA 1
ATOM 707 C C . GLY A 1 94 ? 17.858 2.743 14.650 1.00 49.41 93 GLY A C 1
ATOM 708 O O . GLY A 1 94 ? 17.495 3.829 15.105 1.00 52.35 93 GLY A O 1
ATOM 709 N N . THR A 1 95 ? 18.967 2.591 13.915 1.00 47.13 94 THR A N 1
ATOM 710 C CA . THR A 1 95 ? 19.836 3.706 13.527 1.00 45.64 94 THR A CA 1
ATOM 711 C C . THR A 1 95 ? 19.408 4.261 12.162 1.00 44.08 94 THR A C 1
ATOM 712 O O . THR A 1 95 ? 19.636 5.434 11.867 1.00 43.59 94 THR A O 1
ATOM 716 N N . GLY A 1 96 ? 18.804 3.400 11.334 1.00 44.09 95 GLY A N 1
ATOM 717 C CA . GLY A 1 96 ? 18.404 3.737 9.974 1.00 42.87 95 GLY A CA 1
ATOM 718 C C . GLY A 1 96 ? 19.584 3.728 9.013 1.00 42.63 95 GLY A C 1
ATOM 719 O O . GLY A 1 96 ? 19.544 4.389 7.976 1.00 42.54 95 GLY A O 1
ATOM 720 N N . LYS A 1 97 ? 20.624 2.956 9.356 1.00 41.75 96 LYS A N 1
ATOM 721 C CA . LYS A 1 97 ? 21.896 2.940 8.627 1.00 42.23 96 LYS A CA 1
ATOM 722 C C . LYS A 1 97 ? 22.311 1.494 8.330 1.00 40.10 96 LYS A C 1
ATOM 723 O O . LYS A 1 97 ? 21.919 0.567 9.042 1.00 39.74 96 LYS A O 1
ATOM 729 N N . VAL A 1 98 ? 23.113 1.331 7.270 1.00 37.86 97 VAL A N 1
ATOM 730 C CA . VAL A 1 98 ? 23.626 0.029 6.831 1.00 37.57 97 VAL A CA 1
ATOM 731 C C . VAL A 1 98 ? 25.159 -0.004 6.930 1.00 37.01 97 VAL A C 1
ATOM 732 O O . VAL A 1 98 ? 25.767 -1.033 6.635 1.00 36.21 97 VAL A O 1
ATOM 736 N N . TYR A 1 99 ? 25.774 1.118 7.330 1.00 36.77 98 TYR A N 1
ATOM 737 C CA . TYR A 1 99 ? 27.211 1.199 7.587 1.00 35.95 98 TYR A CA 1
ATOM 738 C C . TYR A 1 99 ? 27.444 1.798 8.977 1.00 36.42 98 TYR A C 1
ATOM 739 O O . TYR A 1 99 ? 26.729 2.713 9.388 1.00 36.08 98 TYR A O 1
ATOM 748 N N . HIS A 1 100 ? 28.446 1.266 9.687 1.00 36.17 99 HIS A N 1
ATOM 749 C CA . HIS A 1 100 ? 28.985 1.892 10.888 1.00 36.68 99 HIS A CA 1
ATOM 750 C C . HIS A 1 100 ? 30.289 2.606 10.514 1.00 36.49 99 HIS A C 1
ATOM 751 O O . HIS A 1 100 ? 31.329 1.970 10.369 1.00 35.81 99 HIS A O 1
ATOM 758 N N . ARG A 1 101 ? 30.206 3.933 10.364 1.00 37.81 100 ARG A N 1
ATOM 759 C CA . ARG A 1 101 ? 31.258 4.748 9.752 1.00 38.66 100 ARG A CA 1
ATOM 760 C C . ARG A 1 101 ? 32.566 4.633 10.547 1.00 37.67 100 ARG A C 1
ATOM 761 O O . ARG A 1 101 ? 33.625 4.400 9.965 1.00 36.05 100 ARG A O 1
ATOM 769 N N . VAL A 1 102 ? 32.478 4.805 11.871 1.00 37.42 101 VAL A N 1
ATOM 770 C CA . VAL A 1 102 ? 33.654 4.839 12.746 1.00 38.16 101 VAL A CA 1
ATOM 771 C C . VAL A 1 102 ? 34.268 3.433 12.836 1.00 37.33 101 VAL A C 1
ATOM 772 O O . VAL A 1 102 ? 35.474 3.277 12.652 1.00 37.89 101 VAL A O 1
ATOM 776 N N . ARG A 1 103 ? 33.430 2.426 13.110 1.00 37.19 102 ARG A N 1
ATOM 777 C CA . ARG A 1 103 ? 33.877 1.043 13.330 1.00 37.41 102 ARG A CA 1
ATOM 778 C C . ARG A 1 103 ? 34.524 0.486 12.055 1.00 36.16 102 ARG A C 1
ATOM 779 O O . ARG A 1 103 ? 35.615 -0.076 12.114 1.00 35.82 102 ARG A O 1
ATOM 787 N N . ARG A 1 104 ? 33.841 0.638 10.913 1.00 35.22 103 ARG A N 1
ATOM 788 C CA . ARG A 1 104 ? 34.324 0.101 9.633 1.00 33.90 103 ARG A CA 1
ATOM 789 C C . ARG A 1 104 ? 35.564 0.885 9.185 1.00 33.44 103 ARG A C 1
ATOM 790 O O . ARG A 1 104 ? 36.455 0.323 8.549 1.00 31.86 103 ARG A O 1
ATOM 798 N N . GLY A 1 105 ? 35.602 2.182 9.517 1.00 33.79 104 GLY A N 1
ATOM 799 C CA . GLY A 1 105 ? 36.767 3.033 9.290 1.00 33.81 104 GLY A CA 1
ATOM 800 C C . GLY A 1 105 ? 38.021 2.439 9.910 1.00 33.66 104 GLY A C 1
ATOM 801 O O . GLY A 1 105 ? 39.065 2.373 9.265 1.00 34.03 104 GLY A O 1
ATOM 802 N N . PHE A 1 106 ? 37.902 1.988 11.164 1.00 33.50 105 PHE A N 1
ATOM 803 C CA . PHE A 1 106 ? 39.000 1.354 11.884 1.00 34.81 105 PHE A CA 1
ATOM 804 C C . PHE A 1 106 ? 39.216 -0.075 11.370 1.00 34.29 105 PHE A C 1
ATOM 805 O O . PHE A 1 106 ? 40.334 -0.446 11.017 1.00 35.33 105 PHE A O 1
ATOM 813 N N . ASP A 1 107 ? 38.130 -0.855 11.324 1.00 34.23 106 ASP A N 1
ATOM 814 C CA . ASP A 1 107 ? 38.178 -2.308 11.135 1.00 34.35 106 ASP A CA 1
ATOM 815 C C . ASP A 1 107 ? 38.782 -2.685 9.775 1.00 33.36 106 ASP A C 1
ATOM 816 O O . ASP A 1 107 ? 39.509 -3.669 9.688 1.00 33.19 106 ASP A O 1
ATOM 821 N N . LEU A 1 108 ? 38.465 -1.921 8.724 1.00 32.79 107 LEU A N 1
ATOM 822 C CA . LEU A 1 108 ? 38.736 -2.343 7.346 1.00 33.04 107 LEU A CA 1
ATOM 823 C C . LEU A 1 108 ? 40.014 -1.699 6.785 1.00 33.06 107 LEU A C 1
ATOM 824 O O . LEU A 1 108 ? 40.458 -2.090 5.705 1.00 33.31 107 LEU A O 1
ATOM 829 N N . THR A 1 109 ? 40.601 -0.731 7.501 1.00 33.11 108 THR A N 1
ATOM 830 C CA . THR A 1 109 ? 41.789 -0.015 7.014 1.00 34.18 108 THR A CA 1
ATOM 831 C C . THR A 1 109 ? 43.064 -0.693 7.532 1.00 35.40 108 THR A C 1
ATOM 832 O O . THR A 1 109 ? 43.048 -1.390 8.546 1.00 35.62 108 THR A O 1
ATOM 836 N N . VAL A 1 110 ? 44.167 -0.447 6.816 1.00 36.35 109 VAL A N 1
ATOM 837 C CA . VAL A 1 110 ? 45.426 -1.181 6.950 1.00 38.09 109 VAL A CA 1
ATOM 838 C C . VAL A 1 110 ? 46.267 -0.565 8.067 1.00 38.23 109 VAL A C 1
ATOM 839 O O . VAL A 1 110 ? 46.369 0.657 8.162 1.00 37.18 109 VAL A O 1
ATOM 843 N N . PRO A 1 111 ? 46.901 -1.384 8.942 1.00 39.23 110 PRO A N 1
ATOM 844 C CA . PRO A 1 111 ? 47.858 -0.865 9.919 1.00 40.05 110 PRO A CA 1
ATOM 845 C C . PRO A 1 111 ? 49.123 -0.323 9.236 1.00 40.12 110 PRO A C 1
ATOM 846 O O . PRO A 1 111 ? 49.652 -0.958 8.325 1.00 40.77 110 PRO A O 1
ATOM 850 N N . THR A 1 112 ? 49.572 0.856 9.681 1.00 41.06 111 THR A N 1
ATOM 851 C CA . THR A 1 112 ? 50.812 1.481 9.223 1.00 42.07 111 THR A CA 1
ATOM 852 C C . THR A 1 112 ? 51.642 1.857 10.448 1.00 43.37 111 THR A C 1
ATOM 853 O O . THR A 1 112 ? 51.681 3.022 10.837 1.00 42.67 111 THR A O 1
ATOM 857 N N . PRO A 1 113 ? 52.328 0.886 11.096 1.00 44.64 112 PRO A N 1
ATOM 858 C CA . PRO A 1 113 ? 53.025 1.143 12.359 1.00 45.94 112 PRO A CA 1
ATOM 859 C C . PRO A 1 113 ? 54.160 2.180 12.272 1.00 47.21 112 PRO A C 1
ATOM 860 O O . PRO A 1 113 ? 54.486 2.803 13.283 1.00 48.40 112 PRO A O 1
ATOM 864 N N . ASP A 1 114 ? 54.744 2.356 11.080 1.00 48.65 113 ASP A N 1
ATOM 865 C CA . ASP A 1 114 ? 55.806 3.343 10.850 1.00 50.99 113 ASP A CA 1
ATOM 866 C C . ASP A 1 114 ? 55.250 4.766 11.010 1.00 50.24 113 ASP A C 1
ATOM 867 O O . ASP A 1 114 ? 55.973 5.667 11.439 1.00 50.15 113 ASP A O 1
ATOM 872 N N . SER A 1 115 ? 53.974 4.959 10.654 1.00 48.78 114 SER A N 1
ATOM 873 C CA . SER A 1 115 ? 53.291 6.249 10.785 1.00 47.79 114 SER A CA 1
ATOM 874 C C . SER A 1 115 ? 51.806 6.022 11.065 1.00 45.83 114 SER A C 1
ATOM 875 O O . SER A 1 115 ? 50.994 6.014 10.142 1.00 44.52 114 SER A O 1
ATOM 878 N N . PRO A 1 116 ? 51.410 5.814 12.344 1.00 45.11 115 PRO A N 1
ATOM 879 C CA . PRO A 1 116 ? 50.021 5.503 12.690 1.00 44.44 115 PRO A CA 1
ATOM 880 C C . PRO A 1 116 ? 49.004 6.567 12.244 1.00 42.75 115 PRO A C 1
ATOM 881 O O . PRO A 1 116 ? 49.323 7.758 12.199 1.00 40.95 115 PRO A O 1
ATOM 885 N N . VAL A 1 117 ? 47.788 6.104 11.929 1.00 41.32 116 VAL A N 1
ATOM 886 C CA . VAL A 1 117 ? 46.686 6.931 11.448 1.00 40.48 116 VAL A CA 1
ATOM 887 C C . VAL A 1 117 ? 45.525 6.801 12.441 1.00 40.89 116 VAL A C 1
ATOM 888 O O . VAL A 1 117 ? 44.938 5.726 12.573 1.00 40.70 116 VAL A O 1
ATOM 892 N N . GLU A 1 118 ? 45.209 7.905 13.130 1.00 41.34 117 GLU A N 1
ATOM 893 C CA . GLU A 1 118 ? 44.182 7.936 14.173 1.00 42.73 117 GLU A CA 1
ATOM 894 C C . GLU A 1 118 ? 42.831 7.509 13.585 1.00 41.23 117 GLU A C 1
ATOM 895 O O . GLU A 1 118 ? 42.400 8.037 12.560 1.00 39.85 117 GLU A O 1
ATOM 901 N N . GLY A 1 119 ? 42.184 6.547 14.254 1.00 39.86 118 GLY A N 1
ATOM 902 C CA . GLY A 1 119 ? 40.858 6.051 13.889 1.00 39.50 118 GLY A CA 1
ATOM 903 C C . GLY A 1 119 ? 40.896 5.033 12.759 1.00 38.47 118 GLY A C 1
ATOM 904 O O . GLY A 1 119 ? 39.854 4.709 12.187 1.00 38.06 118 GLY A O 1
ATOM 905 N N . HIS A 1 120 ? 42.091 4.514 12.449 1.00 37.68 119 HIS A N 1
ATOM 906 C CA . HIS A 1 120 ? 42.297 3.607 11.319 1.00 37.37 119 HIS A CA 1
ATOM 907 C C . HIS A 1 120 ? 43.376 2.570 11.657 1.00 37.04 119 HIS A C 1
ATOM 908 O O . HIS A 1 120 ? 44.148 2.748 12.598 1.00 36.94 119 HIS A O 1
ATOM 915 N N . GLY A 1 121 ? 43.399 1.483 10.877 1.00 36.79 120 GLY A N 1
ATOM 916 C CA . GLY A 1 121 ? 44.446 0.459 10.930 1.00 36.55 120 GLY A CA 1
ATOM 917 C C . GLY A 1 121 ? 44.103 -0.700 11.853 1.00 36.17 120 GLY A C 1
ATOM 918 O O . GLY A 1 121 ? 44.986 -1.241 12.519 1.00 36.71 120 GLY A O 1
ATOM 919 N N . GLY A 1 122 ? 42.829 -1.109 11.858 1.00 35.65 121 GLY A N 1
ATOM 920 C CA . GLY A 1 122 ? 42.329 -2.163 12.746 1.00 35.86 121 GLY A CA 1
ATOM 921 C C . GLY A 1 122 ? 42.057 -3.474 12.021 1.00 35.65 121 GLY A C 1
ATOM 922 O O . GLY A 1 122 ? 41.321 -4.317 12.535 1.00 36.17 121 GLY A O 1
ATOM 923 N N . ALA A 1 123 ? 42.666 -3.655 10.841 1.00 35.01 122 ALA A N 1
ATOM 924 C CA . ALA A 1 123 ? 42.401 -4.807 9.969 1.00 35.52 122 ALA A CA 1
ATOM 925 C C . ALA A 1 123 ? 42.867 -6.111 10.631 1.00 37.06 122 ALA A C 1
ATOM 926 O O . ALA A 1 123 ? 42.162 -7.119 10.574 1.00 37.30 122 ALA A O 1
ATOM 928 N N . ASP A 1 124 ? 44.052 -6.081 11.252 1.00 37.49 123 ASP A N 1
ATOM 929 C CA . ASP A 1 124 ? 44.653 -7.273 11.859 1.00 38.74 123 ASP A CA 1
ATOM 930 C C . ASP A 1 124 ? 43.810 -7.741 13.053 1.00 38.94 123 ASP A C 1
ATOM 931 O O . ASP A 1 124 ? 43.701 -8.944 13.293 1.00 40.42 123 ASP A O 1
ATOM 936 N N . ILE A 1 125 ? 43.221 -6.790 13.789 1.00 38.59 124 ILE A N 1
ATOM 937 C CA . ILE A 1 125 ? 42.346 -7.101 14.923 1.00 39.42 124 ILE A CA 1
ATOM 938 C C . ILE A 1 125 ? 41.096 -7.825 14.401 1.00 38.57 124 ILE A C 1
ATOM 939 O O . ILE A 1 125 ? 40.652 -8.801 15.004 1.00 38.46 124 ILE A O 1
ATOM 944 N N . LEU A 1 126 ? 40.544 -7.343 13.279 1.00 38.59 125 LEU A N 1
ATOM 945 C CA . LEU A 1 126 ? 39.347 -7.936 12.675 1.00 37.83 125 LEU A CA 1
ATOM 946 C C . LEU A 1 126 ? 39.672 -9.329 12.116 1.00 37.62 125 LEU A C 1
ATOM 947 O O . LEU A 1 126 ? 38.879 -10.255 12.274 1.00 36.77 125 LEU A O 1
ATOM 952 N N . LEU A 1 127 ? 40.831 -9.467 11.461 1.00 37.72 126 LEU A N 1
ATOM 953 C CA . LEU A 1 127 ? 41.251 -10.747 10.880 1.00 38.13 126 LEU A CA 1
ATOM 954 C C . LEU A 1 127 ? 41.431 -11.790 11.990 1.00 38.76 126 LEU A C 1
ATOM 955 O O . LEU A 1 127 ? 41.034 -12.944 11.823 1.00 39.64 126 LEU A O 1
ATOM 960 N N . ASP A 1 128 ? 42.025 -11.373 13.115 1.00 38.57 127 ASP A N 1
ATOM 961 C CA . ASP A 1 128 ? 42.176 -12.227 14.294 1.00 39.38 127 ASP A CA 1
ATOM 962 C C . ASP A 1 128 ? 40.792 -12.685 14.772 1.00 38.55 127 ASP A C 1
ATOM 963 O O . ASP A 1 128 ? 40.598 -13.860 15.077 1.00 37.63 127 ASP A O 1
ATOM 968 N N . PHE A 1 129 ? 39.842 -11.742 14.819 1.00 38.11 128 PHE A N 1
ATOM 969 C CA . PHE A 1 129 ? 38.468 -11.990 15.267 1.00 38.47 128 PHE A CA 1
ATOM 970 C C . PHE A 1 129 ? 37.792 -13.045 14.379 1.00 38.02 128 PHE A C 1
ATOM 971 O O . PHE A 1 129 ? 37.094 -13.920 14.889 1.00 38.30 128 PHE A O 1
ATOM 979 N N . ILE A 1 130 ? 38.001 -12.957 13.059 1.00 38.31 129 ILE A N 1
ATOM 980 C CA . ILE A 1 130 ? 37.379 -13.878 12.098 1.00 38.94 129 ILE A CA 1
ATOM 981 C C . ILE A 1 130 ? 37.955 -15.289 12.290 1.00 40.21 129 ILE A C 1
ATOM 982 O O . ILE A 1 130 ? 37.201 -16.261 12.336 1.00 40.54 129 ILE A O 1
ATOM 987 N N . ALA A 1 131 ? 39.286 -15.385 12.394 1.00 40.78 130 ALA A N 1
ATOM 988 C CA . ALA A 1 131 ? 39.988 -16.667 12.526 1.00 42.28 130 ALA A CA 1
ATOM 989 C C . ALA A 1 131 ? 39.648 -17.334 13.866 1.00 43.63 130 ALA A C 1
ATOM 990 O O . ALA A 1 131 ? 39.327 -18.522 13.907 1.00 44.34 130 ALA A O 1
ATOM 992 N N . GLU A 1 132 ? 39.721 -16.553 14.950 1.00 44.70 131 GLU A N 1
ATOM 993 C CA . GLU A 1 132 ? 39.678 -17.074 16.318 1.00 45.92 131 GLU A CA 1
ATOM 994 C C . GLU A 1 132 ? 38.233 -17.318 16.776 1.00 44.05 131 GLU A C 1
ATOM 995 O O . GLU A 1 132 ? 37.982 -18.283 17.497 1.00 43.23 131 GLU A O 1
ATOM 1001 N N . THR A 1 133 ? 37.299 -16.445 16.374 1.00 42.90 132 THR A N 1
ATOM 1002 C CA . THR A 1 133 ? 35.967 -16.388 16.999 1.00 42.71 132 THR A CA 1
ATOM 1003 C C . THR A 1 133 ? 34.847 -16.678 15.990 1.00 41.83 132 THR A C 1
ATOM 1004 O O . THR A 1 133 ? 34.021 -17.556 16.235 1.00 42.61 132 THR A O 1
ATOM 1008 N N . VAL A 1 134 ? 34.802 -15.927 14.883 1.00 41.71 133 VAL A N 1
ATOM 1009 C CA . VAL A 1 134 ? 33.667 -15.986 13.949 1.00 41.09 133 VAL A CA 1
ATOM 1010 C C . VAL A 1 134 ? 33.612 -17.378 13.308 1.00 41.26 133 VAL A C 1
ATOM 1011 O O . VAL A 1 134 ? 32.576 -18.042 13.361 1.00 41.02 133 VAL A O 1
ATOM 1015 N N . ARG A 1 135 ? 34.729 -17.801 12.705 1.00 41.41 134 ARG A N 1
ATOM 1016 C CA . ARG A 1 135 ? 34.786 -19.041 11.928 1.00 42.74 134 ARG A CA 1
ATOM 1017 C C . ARG A 1 135 ? 34.303 -20.211 12.785 1.00 43.18 134 ARG A C 1
ATOM 1018 O O . ARG A 1 135 ? 33.338 -20.873 12.410 1.00 42.68 134 ARG A O 1
ATOM 1026 N N . PRO A 1 136 ? 34.929 -20.508 13.952 1.00 43.74 135 PRO A N 1
ATOM 1027 C CA . PRO A 1 136 ? 34.486 -21.620 14.798 1.00 43.90 135 PRO A CA 1
ATOM 1028 C C . PRO A 1 136 ? 33.013 -21.542 15.232 1.00 43.94 135 PRO A C 1
ATOM 1029 O O . PRO A 1 136 ? 32.349 -22.575 15.326 1.00 45.60 135 PRO A O 1
ATOM 1033 N N . ALA A 1 137 ? 32.528 -20.324 15.501 1.00 43.32 136 ALA A N 1
ATOM 1034 C CA . ALA A 1 137 ? 31.151 -20.095 15.944 1.00 43.83 136 ALA A CA 1
ATOM 1035 C C . ALA A 1 137 ? 30.163 -20.509 14.845 1.00 44.05 136 ALA A C 1
ATOM 1036 O O . ALA A 1 137 ? 29.116 -21.081 15.140 1.00 44.73 136 ALA A O 1
ATOM 1038 N N . VAL A 1 138 ? 30.508 -20.214 13.586 1.00 43.21 137 VAL A N 1
ATOM 1039 C CA . VAL A 1 138 ? 29.655 -20.516 12.435 1.00 43.59 137 VAL A CA 1
ATOM 1040 C C . VAL A 1 138 ? 29.642 -22.033 12.188 1.00 44.26 137 VAL A C 1
ATOM 1041 O O . VAL A 1 138 ? 28.596 -22.589 11.860 1.00 44.58 137 VAL A O 1
ATOM 1045 N N . ARG A 1 139 ? 30.796 -22.692 12.352 1.00 45.38 138 ARG A N 1
ATOM 1046 C CA . ARG A 1 139 ? 30.921 -24.144 12.136 1.00 46.63 138 ARG A CA 1
ATOM 1047 C C . ARG A 1 139 ? 30.110 -24.914 13.186 1.00 47.43 138 ARG A C 1
ATOM 1048 O O . ARG A 1 139 ? 29.587 -25.990 12.893 1.00 47.13 138 ARG A O 1
ATOM 1056 N N . GLU A 1 140 ? 30.015 -24.356 14.400 1.00 48.61 139 GLU A N 1
ATOM 1057 C CA . GLU A 1 140 ? 29.233 -24.930 15.504 1.00 50.35 139 GLU A CA 1
ATOM 1058 C C . GLU A 1 140 ? 27.754 -25.045 15.102 1.00 48.78 139 GLU A C 1
ATOM 1059 O O . GLU A 1 140 ? 27.061 -25.966 15.536 1.00 47.80 139 GLU A O 1
ATOM 1065 N N . ARG A 1 141 ? 27.286 -24.104 14.271 1.00 48.44 140 ARG A N 1
ATOM 1066 C CA . ARG A 1 141 ? 25.886 -24.020 13.842 1.00 48.40 140 ARG A CA 1
ATOM 1067 C C . ARG A 1 141 ? 25.549 -25.140 12.847 1.00 47.93 140 ARG A C 1
ATOM 1068 O O . ARG A 1 141 ? 24.391 -25.554 12.761 1.00 48.56 140 ARG A O 1
ATOM 1076 N N . PHE A 1 142 ? 26.553 -25.610 12.096 1.00 48.01 141 PHE A N 1
ATOM 1077 C CA . PHE A 1 142 ? 26.371 -26.626 11.056 1.00 49.06 141 PHE A CA 1
ATOM 1078 C C . PHE A 1 142 ? 27.178 -27.879 11.396 1.00 50.60 141 PHE A C 1
ATOM 1079 O O . PHE A 1 142 ? 28.235 -28.115 10.811 1.00 51.37 141 PHE A O 1
ATOM 1087 N N . PRO A 1 143 ? 26.707 -28.727 12.340 1.00 51.88 142 PRO A N 1
ATOM 1088 C CA . PRO A 1 143 ? 27.391 -29.981 12.664 1.00 52.02 142 PRO A CA 1
ATOM 1089 C C . PRO A 1 143 ? 27.417 -30.995 11.508 1.00 52.71 142 PRO A C 1
ATOM 1090 O O . PRO A 1 143 ? 28.357 -31.787 11.411 1.00 53.04 142 PRO A O 1
ATOM 1094 N N . ASP A 1 144 ? 26.394 -30.950 10.645 1.00 52.73 143 ASP A N 1
ATOM 1095 C CA . ASP A 1 144 ? 26.200 -31.916 9.562 1.00 53.11 143 ASP A CA 1
ATOM 1096 C C . ASP A 1 144 ? 26.732 -31.368 8.229 1.00 52.23 143 ASP A C 1
ATOM 1097 O O . ASP A 1 144 ? 26.449 -31.943 7.177 1.00 54.75 143 ASP A O 1
ATOM 1102 N N . VAL A 1 145 ? 27.502 -30.272 8.273 1.00 51.23 144 VAL A N 1
ATOM 1103 C CA . VAL A 1 145 ? 28.021 -29.628 7.066 1.00 50.10 144 VAL A CA 1
ATOM 1104 C C . VAL A 1 145 ? 29.553 -29.615 7.118 1.00 48.36 144 VAL A C 1
ATOM 1105 O O . VAL A 1 145 ? 30.151 -29.262 8.134 1.00 47.05 144 VAL A O 1
ATOM 1109 N N . SER A 1 146 ? 30.161 -30.008 5.994 1.00 47.57 145 SER A N 1
ATOM 1110 C CA . SER A 1 146 ? 31.571 -29.805 5.718 1.00 48.25 145 SER A CA 1
ATOM 1111 C C . SER A 1 146 ? 31.720 -28.530 4.879 1.00 45.68 145 SER A C 1
ATOM 1112 O O . SER A 1 146 ? 30.896 -28.268 4.004 1.00 46.22 145 SER A O 1
ATOM 1115 N N . VAL A 1 147 ? 32.748 -27.729 5.176 1.00 43.93 146 VAL A N 1
ATOM 1116 C CA . VAL A 1 147 ? 33.048 -26.523 4.407 1.00 41.55 146 VAL A CA 1
ATOM 1117 C C . VAL A 1 147 ? 34.258 -26.820 3.514 1.00 40.74 146 VAL A C 1
ATOM 1118 O O . VAL A 1 147 ? 35.354 -27.085 4.009 1.00 41.73 146 VAL A O 1
ATOM 1122 N N . SER A 1 148 ? 34.031 -26.773 2.196 1.00 38.73 147 SER A N 1
ATOM 1123 C CA . SER A 1 148 ? 35.021 -27.135 1.190 1.00 38.40 147 SER A CA 1
ATOM 1124 C C . SER A 1 148 ? 36.034 -25.999 0.996 1.00 38.40 147 SER A C 1
ATOM 1125 O O . SER A 1 148 ? 37.210 -26.255 0.754 1.00 39.01 147 SER A O 1
ATOM 1128 N N . ARG A 1 149 ? 35.568 -24.750 1.094 1.00 37.81 148 ARG A N 1
ATOM 1129 C CA . ARG A 1 149 ? 36.424 -23.584 0.880 1.00 36.78 148 ARG A CA 1
ATOM 1130 C C . ARG A 1 149 ? 35.745 -22.325 1.433 1.00 36.04 148 ARG A C 1
ATOM 1131 O O . ARG A 1 149 ? 34.529 -22.298 1.632 1.00 34.76 148 ARG A O 1
ATOM 1139 N N . GLU A 1 150 ? 36.559 -21.287 1.660 1.00 35.47 149 GLU A N 1
ATOM 1140 C CA . GLU A 1 150 ? 36.117 -20.027 2.248 1.00 34.84 149 GLU A CA 1
ATOM 1141 C C . GLU A 1 150 ? 36.541 -18.855 1.355 1.00 33.13 149 GLU A C 1
ATOM 1142 O O . GLU A 1 150 ? 37.659 -18.828 0.837 1.00 31.78 149 GLU A O 1
ATOM 1148 N N . ALA A 1 151 ? 35.626 -17.892 1.196 1.00 31.49 150 ALA A N 1
ATOM 1149 C CA . ALA A 1 151 ? 35.872 -16.655 0.469 1.00 30.50 150 ALA A CA 1
ATOM 1150 C C . ALA A 1 151 ? 35.677 -15.465 1.416 1.00 29.76 150 ALA A C 1
ATOM 1151 O O . ALA A 1 151 ? 34.811 -15.498 2.291 1.00 30.43 150 ALA A O 1
ATOM 1153 N N . LEU A 1 152 ? 36.502 -14.429 1.233 1.00 28.84 151 LEU A N 1
ATOM 1154 C CA . LEU A 1 152 ? 36.323 -13.136 1.887 1.00 29.11 151 LEU A CA 1
ATOM 1155 C C . LEU A 1 152 ? 35.914 -12.110 0.826 1.00 28.67 151 LEU A C 1
ATOM 1156 O O . LEU A 1 152 ? 36.659 -11.875 -0.125 1.00 28.81 151 LEU A O 1
ATOM 1161 N N . TYR A 1 153 ? 34.725 -11.521 0.997 1.00 28.36 152 TYR A N 1
ATOM 1162 C CA . TYR A 1 153 ? 34.253 -10.433 0.148 1.00 28.33 152 TYR A CA 1
ATOM 1163 C C . TYR A 1 153 ? 34.235 -9.130 0.952 1.00 28.20 152 TYR A C 1
ATOM 1164 O O . TYR A 1 153 ? 33.801 -9.105 2.102 1.00 28.80 152 TYR A O 1
ATOM 1173 N N . GLY A 1 154 ? 34.688 -8.051 0.309 1.00 27.81 153 GLY A N 1
ATOM 1174 C CA . GLY A 1 154 ? 34.549 -6.704 0.829 1.00 27.39 153 GLY A CA 1
ATOM 1175 C C . GLY A 1 154 ? 34.521 -5.686 -0.295 1.00 27.21 153 GLY A C 1
ATOM 1176 O O . GLY A 1 154 ? 35.166 -5.879 -1.326 1.00 27.61 153 GLY A O 1
ATOM 1177 N N . HIS A 1 155 ? 33.765 -4.602 -0.085 1.00 27.55 154 HIS A N 1
ATOM 1178 C CA . HIS A 1 155 ? 33.603 -3.533 -1.063 1.00 27.18 154 HIS A CA 1
ATOM 1179 C C . HIS A 1 155 ? 34.178 -2.224 -0.507 1.00 27.20 154 HIS A C 1
ATOM 1180 O O . HIS A 1 155 ? 33.930 -1.875 0.646 1.00 27.88 154 HIS A O 1
ATOM 1187 N N . SER A 1 156 ? 34.939 -1.516 -1.351 1.00 27.43 155 SER A N 1
ATOM 1188 C CA . SER A 1 156 ? 35.535 -0.214 -1.037 1.00 28.67 155 SER A CA 1
ATOM 1189 C C . SER A 1 156 ? 36.632 -0.394 0.029 1.00 28.93 155 SER A C 1
ATOM 1190 O O . SER A 1 156 ? 37.654 -1.019 -0.266 1.00 27.81 155 SER A O 1
ATOM 1193 N N . TYR A 1 157 ? 36.440 0.142 1.244 1.00 28.93 156 TYR A N 1
ATOM 1194 C CA . TYR A 1 157 ? 37.321 -0.158 2.385 1.00 29.11 156 TYR A CA 1
ATOM 1195 C C . TYR A 1 157 ? 37.321 -1.672 2.638 1.00 29.03 156 TYR A C 1
ATOM 1196 O O . TYR A 1 157 ? 38.339 -2.237 3.029 1.00 29.09 156 TYR A O 1
ATOM 1205 N N . GLY A 1 158 ? 36.165 -2.309 2.415 1.00 29.51 157 GLY A N 1
ATOM 1206 C CA . GLY A 1 158 ? 36.029 -3.762 2.469 1.00 29.23 157 GLY A CA 1
ATOM 1207 C C . GLY A 1 158 ? 36.959 -4.459 1.488 1.00 28.77 157 GLY A C 1
ATOM 1208 O O . GLY A 1 158 ? 37.521 -5.508 1.799 1.00 29.86 157 GLY A O 1
ATOM 1209 N N . GLY A 1 159 ? 37.100 -3.876 0.292 1.00 28.49 158 GLY A N 1
ATOM 1210 C CA . GLY A 1 159 ? 37.988 -4.377 -0.751 1.00 29.35 158 GLY A CA 1
ATOM 1211 C C . GLY A 1 159 ? 39.450 -4.196 -0.379 1.00 30.11 158 GLY A C 1
ATOM 1212 O O . GLY A 1 159 ? 40.270 -5.080 -0.624 1.00 30.18 158 GLY A O 1
ATOM 1213 N N . LEU A 1 160 ? 39.768 -3.035 0.206 1.00 30.72 159 LEU A N 1
ATOM 1214 C CA . LEU A 1 160 ? 41.090 -2.746 0.768 1.00 31.14 159 LEU A CA 1
ATOM 1215 C C . LEU A 1 160 ? 41.429 -3.794 1.837 1.00 31.02 159 LEU A C 1
ATOM 1216 O O . LEU A 1 160 ? 42.545 -4.313 1.871 1.00 29.69 159 LEU A O 1
ATOM 1221 N N . PHE A 1 161 ? 40.449 -4.090 2.700 1.00 30.71 160 PHE A N 1
ATOM 1222 C CA . PHE A 1 161 ? 40.586 -5.068 3.779 1.00 31.43 160 PHE A CA 1
ATOM 1223 C C . PHE A 1 161 ? 40.899 -6.455 3.202 1.00 31.77 160 PHE A C 1
ATOM 1224 O O . PHE A 1 161 ? 41.750 -7.170 3.729 1.00 32.38 160 PHE A O 1
ATOM 1232 N N . ALA A 1 162 ? 40.194 -6.824 2.125 1.00 31.44 161 ALA A N 1
ATOM 1233 C CA . ALA A 1 162 ? 40.361 -8.119 1.465 1.00 30.87 161 ALA A CA 1
ATOM 1234 C C . ALA A 1 162 ? 41.776 -8.238 0.880 1.00 30.94 161 ALA A C 1
ATOM 1235 O O . ALA A 1 162 ? 42.385 -9.305 0.944 1.00 30.02 161 ALA A O 1
ATOM 1237 N N . LEU A 1 163 ? 42.285 -7.137 0.313 1.00 30.78 162 LEU A N 1
ATOM 1238 C CA . LEU A 1 163 ? 43.628 -7.101 -0.272 1.00 31.64 162 LEU A CA 1
ATOM 1239 C C . LEU A 1 163 ? 44.686 -7.234 0.833 1.00 31.88 162 LEU A C 1
ATOM 1240 O O . LEU A 1 163 ? 45.692 -7.909 0.640 1.00 32.97 162 LEU A O 1
ATOM 1245 N N . HIS A 1 164 ? 44.446 -6.585 1.979 1.00 31.88 163 HIS A N 1
ATOM 1246 C CA . HIS A 1 164 ? 45.323 -6.685 3.146 1.00 32.56 163 HIS A CA 1
ATOM 1247 C C . HIS A 1 164 ? 45.405 -8.141 3.617 1.00 33.22 163 HIS A C 1
ATOM 1248 O O . HIS A 1 164 ? 46.497 -8.660 3.853 1.00 33.39 163 HIS A O 1
ATOM 1255 N N . ALA A 1 165 ? 44.236 -8.779 3.752 1.00 32.57 164 ALA A N 1
ATOM 1256 C CA . ALA A 1 165 ? 44.120 -10.177 4.168 1.00 32.69 164 ALA A CA 1
ATOM 1257 C C . ALA A 1 165 ? 44.953 -11.076 3.244 1.00 32.95 164 ALA A C 1
ATOM 1258 O O . ALA A 1 165 ? 45.668 -11.957 3.718 1.00 33.68 164 ALA A O 1
ATOM 1260 N N . LEU A 1 166 ? 44.853 -10.835 1.931 1.00 32.47 165 LEU A N 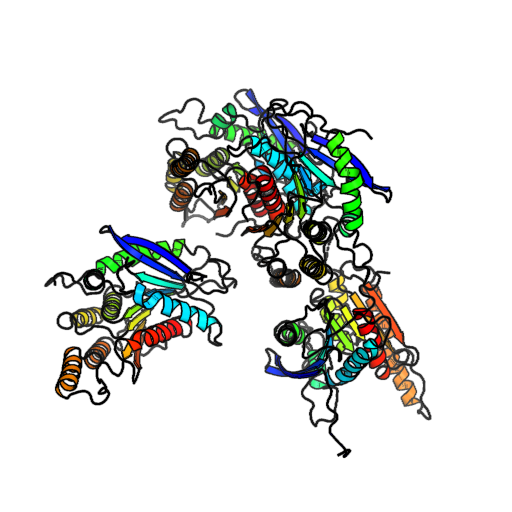1
ATOM 1261 C CA . LEU A 1 166 ? 45.582 -11.603 0.919 1.00 33.87 165 LEU A CA 1
ATOM 1262 C C . LEU A 1 166 ? 47.096 -11.422 1.106 1.00 35.32 165 LEU A C 1
ATOM 1263 O O . LEU A 1 166 ? 47.837 -12.403 1.135 1.00 36.20 165 LEU A O 1
ATOM 1268 N N . PHE A 1 167 ? 47.540 -10.166 1.236 1.00 36.28 166 PHE A N 1
ATOM 1269 C CA . PHE A 1 167 ? 48.964 -9.824 1.169 1.00 36.74 166 PHE A CA 1
ATOM 1270 C C . PHE A 1 167 ? 49.683 -10.108 2.497 1.00 37.54 166 PHE A C 1
ATOM 1271 O O . PHE A 1 167 ? 50.913 -10.150 2.519 1.00 37.48 166 PHE A O 1
ATOM 1279 N N . THR A 1 168 ? 48.930 -10.296 3.590 1.00 37.63 167 THR A N 1
ATOM 1280 C CA . THR A 1 168 ? 49.523 -10.550 4.912 1.00 38.69 167 THR A CA 1
ATOM 1281 C C . THR A 1 168 ? 49.195 -11.964 5.416 1.00 39.35 167 THR A C 1
ATOM 1282 O O . THR A 1 168 ? 49.985 -12.535 6.169 1.00 39.33 167 THR A O 1
ATOM 1286 N N . ARG A 1 169 ? 48.040 -12.516 5.019 1.00 39.76 168 ARG A N 1
ATOM 1287 C CA . ARG A 1 169 ? 47.604 -13.853 5.445 1.00 40.21 168 ARG A CA 1
ATOM 1288 C C . ARG A 1 169 ? 47.012 -14.602 4.252 1.00 39.04 168 ARG A C 1
ATOM 1289 O O . ARG A 1 169 ? 45.817 -14.892 4.232 1.00 38.18 168 ARG A O 1
ATOM 1297 N N . PRO A 1 170 ? 47.828 -14.956 3.232 1.00 39.14 169 PRO A N 1
ATOM 1298 C CA . PRO A 1 170 ? 47.311 -15.558 2.000 1.00 39.49 169 PRO A CA 1
ATOM 1299 C C . PRO A 1 170 ? 46.717 -16.972 2.140 1.00 40.24 169 PRO A C 1
ATOM 1300 O O . PRO A 1 170 ? 46.035 -17.431 1.222 1.00 41.25 169 PRO A O 1
ATOM 1304 N N . SER A 1 171 ? 46.979 -17.645 3.269 1.00 40.26 170 SER A N 1
ATOM 1305 C CA . SER A 1 171 ? 46.505 -19.011 3.509 1.00 40.42 170 SER A CA 1
ATOM 1306 C C . SER A 1 171 ? 45.199 -19.018 4.319 1.00 40.03 170 SER A C 1
ATOM 1307 O O . SER A 1 171 ? 44.622 -20.082 4.538 1.00 39.84 170 SER A O 1
ATOM 1310 N N . MET A 1 172 ? 44.735 -17.840 4.756 1.00 40.08 171 MET A N 1
ATOM 1311 C CA . MET A 1 172 ? 43.559 -17.729 5.624 1.00 39.40 171 MET A CA 1
ATOM 1312 C C . MET A 1 172 ? 42.285 -18.095 4.847 1.00 37.94 171 MET A C 1
ATOM 1313 O O . MET A 1 172 ? 41.402 -18.756 5.394 1.00 38.47 171 MET A O 1
ATOM 1318 N N . PHE A 1 173 ? 42.196 -17.652 3.586 1.00 36.27 172 PHE A N 1
ATOM 1319 C CA . PHE A 1 173 ? 41.043 -17.923 2.721 1.00 35.79 172 PHE A CA 1
ATOM 1320 C C . PHE A 1 173 ? 41.506 -18.501 1.380 1.00 35.25 172 PHE A C 1
ATOM 1321 O O . PHE A 1 173 ? 42.670 -18.366 0.998 1.00 35.69 172 PHE A O 1
ATOM 1329 N N . ASP A 1 174 ? 40.559 -19.131 0.675 1.00 34.41 173 ASP A N 1
ATOM 1330 C CA . ASP A 1 174 ? 40.762 -19.682 -0.660 1.00 34.96 173 ASP A CA 1
ATOM 1331 C C . ASP A 1 174 ? 40.560 -18.581 -1.709 1.00 34.48 173 ASP A C 1
ATOM 1332 O O . ASP A 1 174 ? 41.287 -18.527 -2.701 1.00 34.70 173 ASP A O 1
ATOM 1337 N N . ALA A 1 175 ? 39.562 -17.718 -1.480 1.00 33.97 174 ALA A N 1
ATOM 1338 C CA . ALA A 1 175 ? 39.208 -16.640 -2.401 1.00 33.35 174 ALA A CA 1
ATOM 1339 C C . ALA A 1 175 ? 39.196 -15.299 -1.660 1.00 32.12 174 ALA A C 1
ATOM 1340 O O . ALA A 1 175 ? 38.688 -15.198 -0.544 1.00 31.02 174 ALA A O 1
ATOM 1342 N N . TYR A 1 176 ? 39.767 -14.279 -2.309 1.00 31.99 175 TYR A N 1
ATOM 1343 C CA . TYR A 1 176 ? 39.725 -12.898 -1.851 1.00 31.13 175 TYR A CA 1
ATOM 1344 C C . TYR A 1 176 ? 39.007 -12.067 -2.918 1.00 29.79 175 TYR A C 1
ATOM 1345 O O . TYR A 1 176 ? 39.526 -11.882 -4.017 1.00 29.38 175 TYR A O 1
ATOM 1354 N N . ILE A 1 177 ? 37.799 -11.600 -2.585 1.00 28.96 176 ILE A N 1
ATOM 1355 C CA . ILE A 1 177 ? 36.943 -10.890 -3.522 1.00 28.90 176 ILE A CA 1
ATOM 1356 C C . ILE A 1 177 ? 36.889 -9.416 -3.101 1.00 28.47 176 ILE A C 1
ATOM 1357 O O . ILE A 1 177 ? 36.207 -9.057 -2.143 1.00 27.72 176 ILE A O 1
ATOM 1362 N N . ALA A 1 178 ? 37.640 -8.579 -3.826 1.00 28.34 177 ALA A N 1
ATOM 1363 C CA . ALA A 1 178 ? 37.761 -7.154 -3.542 1.00 28.40 177 ALA A CA 1
ATOM 1364 C C . ALA A 1 178 ? 36.973 -6.355 -4.587 1.00 28.00 177 ALA A C 1
ATOM 1365 O O . ALA A 1 178 ? 37.424 -6.190 -5.719 1.00 28.07 177 ALA A O 1
ATOM 1367 N N . SER A 1 179 ? 35.792 -5.873 -4.184 1.00 27.93 178 SER A N 1
ATOM 1368 C CA . SER A 1 179 ? 34.929 -5.048 -5.023 1.00 27.51 178 SER A CA 1
ATOM 1369 C C . SER A 1 179 ? 35.311 -3.573 -4.853 1.00 27.33 178 SER A C 1
ATOM 1370 O O . SER A 1 179 ? 35.380 -3.078 -3.732 1.00 26.82 178 SER A O 1
ATOM 1373 N N . SER A 1 180 ? 35.554 -2.891 -5.979 1.00 27.94 179 SER A N 1
ATOM 1374 C CA . SER A 1 180 ? 35.956 -1.482 -6.016 1.00 28.21 179 SER A CA 1
ATOM 1375 C C . SER A 1 180 ? 36.895 -1.171 -4.853 1.00 28.23 179 SER A C 1
ATOM 1376 O O . SER A 1 180 ? 36.588 -0.320 -4.022 1.00 26.91 179 SER A O 1
ATOM 1379 N N . PRO A 1 181 ? 38.068 -1.841 -4.755 1.00 28.74 180 PRO A N 1
ATOM 1380 C CA . PRO A 1 181 ? 38.947 -1.683 -3.596 1.00 29.08 180 PRO A CA 1
ATOM 1381 C C . PRO A 1 181 ? 39.484 -0.247 -3.493 1.00 29.46 180 PRO A C 1
ATOM 1382 O O . PRO A 1 181 ? 39.915 0.320 -4.494 1.00 29.96 180 PRO A O 1
ATOM 1386 N N . SER A 1 182 ? 39.437 0.317 -2.281 1.00 30.13 181 SER A N 1
ATOM 1387 C CA . SER A 1 182 ? 39.890 1.679 -2.014 1.00 31.29 181 SER A CA 1
ATOM 1388 C C . SER A 1 182 ? 41.420 1.702 -1.914 1.00 31.88 181 SER A C 1
ATOM 1389 O O . SER A 1 182 ? 41.979 1.902 -0.834 1.00 32.54 181 SER A O 1
ATOM 1392 N N . ILE A 1 183 ? 42.082 1.507 -3.061 1.00 31.78 182 ILE A N 1
ATOM 1393 C CA . ILE A 1 183 ? 43.540 1.401 -3.143 1.00 32.70 182 ILE A CA 1
ATOM 1394 C C . ILE A 1 183 ? 44.167 2.776 -2.865 1.00 33.37 182 ILE A C 1
ATOM 1395 O O . ILE A 1 183 ? 45.308 2.852 -2.421 1.00 33.88 182 ILE A O 1
ATOM 1400 N N . TRP A 1 184 ? 43.404 3.847 -3.117 1.00 33.22 183 TRP A N 1
ATOM 1401 C CA . TRP A 1 184 ? 43.812 5.236 -2.849 1.00 33.27 183 TRP A CA 1
ATOM 1402 C C . TRP A 1 184 ? 44.187 5.450 -1.375 1.00 33.79 183 TRP A C 1
ATOM 1403 O O . TRP A 1 184 ? 45.015 6.313 -1.075 1.00 34.40 183 TRP A O 1
ATOM 1414 N N . TRP A 1 185 ? 43.571 4.681 -0.467 1.00 34.14 184 TRP A N 1
ATOM 1415 C CA . TRP A 1 185 ? 43.575 4.988 0.965 1.00 34.85 184 TRP A CA 1
ATOM 1416 C C . TRP A 1 185 ? 45.001 5.161 1.509 1.00 35.59 184 TRP A C 1
ATOM 1417 O O . TRP A 1 185 ? 45.871 4.316 1.290 1.00 34.60 184 TRP A O 1
ATOM 1428 N N . ASN A 1 186 ? 45.202 6.273 2.230 1.00 36.19 185 ASN A N 1
ATOM 1429 C CA . ASN A 1 186 ? 46.404 6.570 3.015 1.00 37.08 185 ASN A CA 1
ATOM 1430 C C . ASN A 1 186 ? 47.647 6.472 2.122 1.00 37.07 185 ASN A C 1
ATOM 1431 O O . ASN A 1 186 ? 48.560 5.691 2.390 1.00 37.60 185 ASN A O 1
ATOM 1436 N N . GLY A 1 187 ? 47.659 7.280 1.057 1.00 37.21 186 GLY A N 1
ATOM 1437 C CA . GLY A 1 187 ? 48.774 7.359 0.117 1.00 38.17 186 GLY A CA 1
ATOM 1438 C C . GLY A 1 187 ? 49.035 6.042 -0.599 1.00 38.32 186 GLY A C 1
ATOM 1439 O O . GLY A 1 187 ? 50.175 5.750 -0.965 1.00 38.71 186 GLY A O 1
ATOM 1440 N N . ARG A 1 188 ? 47.967 5.261 -0.804 1.00 38.31 187 ARG A N 1
ATOM 1441 C CA . ARG A 1 188 ? 48.002 3.989 -1.526 1.00 38.33 187 ARG A CA 1
ATOM 1442 C C . ARG A 1 188 ? 48.974 3.020 -0.840 1.00 37.84 187 ARG A C 1
ATOM 1443 O O . ARG A 1 188 ? 49.776 2.362 -1.504 1.00 37.00 187 ARG A O 1
ATOM 1451 N N . CYS A 1 189 ? 48.864 2.916 0.490 1.00 37.61 188 CYS A N 1
ATOM 1452 C CA . CYS A 1 189 ? 49.810 2.156 1.309 1.00 37.75 188 CYS A CA 1
ATOM 1453 C C . CYS A 1 189 ? 49.625 0.643 1.116 1.00 38.44 188 CYS A C 1
ATOM 1454 O O . CYS A 1 189 ? 50.504 -0.130 1.496 1.00 40.16 188 CYS A O 1
ATOM 1457 N N . ILE A 1 190 ? 48.493 0.225 0.532 1.00 38.24 189 ILE A N 1
ATOM 1458 C CA . ILE A 1 190 ? 48.240 -1.193 0.228 1.00 37.97 189 ILE A CA 1
ATOM 1459 C C . ILE A 1 190 ? 49.221 -1.679 -0.849 1.00 37.71 189 ILE A C 1
ATOM 1460 O O . ILE A 1 190 ? 49.570 -2.859 -0.871 1.00 37.12 189 ILE A O 1
ATOM 1465 N N . LEU A 1 191 ? 49.656 -0.774 -1.736 1.00 38.05 190 LEU A N 1
ATOM 1466 C CA . LEU A 1 191 ? 50.619 -1.110 -2.793 1.00 39.79 190 LEU A CA 1
ATOM 1467 C C . LEU A 1 191 ? 51.966 -1.521 -2.178 1.00 40.35 190 LEU A C 1
ATOM 1468 O O . LEU A 1 191 ? 52.698 -2.303 -2.780 1.00 41.06 190 LEU A O 1
ATOM 1473 N N . ASN A 1 192 ? 52.286 -0.989 -0.991 1.00 41.04 191 ASN A N 1
ATOM 1474 C CA . ASN A 1 192 ? 53.502 -1.357 -0.256 1.00 41.38 191 ASN A CA 1
ATOM 1475 C C . ASN A 1 192 ? 53.416 -2.822 0.191 1.00 40.66 191 ASN A C 1
ATOM 1476 O O . ASN A 1 192 ? 54.401 -3.556 0.104 1.00 39.89 191 ASN A O 1
ATOM 1481 N N . GLU A 1 193 ? 52.236 -3.232 0.674 1.00 40.43 192 GLU A N 1
ATOM 1482 C CA . GLU A 1 193 ? 51.992 -4.606 1.119 1.00 41.27 192 GLU A CA 1
ATOM 1483 C C . GLU A 1 193 ? 52.038 -5.561 -0.082 1.00 41.15 192 GLU A C 1
ATOM 1484 O O . GLU A 1 193 ? 52.525 -6.685 0.039 1.00 41.74 192 GLU A O 1
ATOM 1490 N N . ALA A 1 194 ? 51.521 -5.101 -1.227 1.00 40.54 193 ALA A N 1
ATOM 1491 C CA . ALA A 1 194 ? 51.535 -5.864 -2.475 1.00 41.14 193 ALA A CA 1
ATOM 1492 C C . ALA A 1 194 ? 52.982 -6.096 -2.935 1.00 41.84 193 ALA A C 1
ATOM 1493 O O . ALA A 1 194 ? 53.330 -7.198 -3.351 1.00 41.43 193 ALA A O 1
ATOM 1495 N N . LYS A 1 195 ? 53.810 -5.047 -2.858 1.00 43.23 194 LYS A N 1
ATOM 1496 C CA . LYS A 1 195 ? 55.218 -5.105 -3.270 1.00 44.16 194 LYS A CA 1
ATOM 1497 C C . LYS A 1 195 ? 56.000 -6.047 -2.343 1.00 43.89 194 LYS A C 1
ATOM 1498 O O . LYS A 1 195 ? 56.831 -6.827 -2.809 1.00 45.40 194 LYS A O 1
ATOM 1504 N N . ALA A 1 196 ? 55.730 -5.953 -1.035 1.00 42.44 195 ALA A N 1
ATOM 1505 C CA . ALA A 1 196 ? 56.364 -6.796 -0.018 1.00 42.99 195 ALA A CA 1
ATOM 1506 C C . ALA A 1 196 ? 55.951 -8.261 -0.212 1.00 43.53 195 ALA A C 1
ATOM 1507 O O . ALA A 1 196 ? 56.764 -9.169 -0.024 1.00 42.74 195 ALA A O 1
ATOM 1509 N N . PHE A 1 197 ? 54.684 -8.467 -0.588 1.00 43.49 196 PHE A N 1
ATOM 1510 C CA . PHE A 1 197 ? 54.117 -9.787 -0.849 1.00 44.05 196 PHE A CA 1
ATOM 1511 C C . PHE A 1 197 ? 54.867 -10.468 -2.003 1.00 45.80 196 PHE A C 1
ATOM 1512 O O . PHE A 1 197 ? 55.208 -11.647 -1.913 1.00 47.07 196 PHE A O 1
ATOM 1520 N N . THR A 1 198 ? 55.122 -9.710 -3.076 1.00 47.96 197 THR A N 1
ATOM 1521 C CA . THR A 1 198 ? 55.765 -10.223 -4.288 1.00 50.89 197 THR A CA 1
ATOM 1522 C C . THR A 1 198 ? 57.282 -10.362 -4.089 1.00 53.59 197 THR A C 1
ATOM 1523 O O . THR A 1 198 ? 57.934 -11.090 -4.837 1.00 55.08 197 THR A O 1
ATOM 1527 N N . ARG A 1 199 ? 57.833 -9.659 -3.090 1.00 57.68 198 ARG A N 1
ATOM 1528 C CA . ARG A 1 199 ? 59.285 -9.590 -2.864 1.00 61.40 198 ARG A CA 1
ATOM 1529 C C . ARG A 1 199 ? 59.813 -10.896 -2.250 1.00 64.86 198 ARG A C 1
ATOM 1530 O O . ARG A 1 199 ? 60.994 -11.206 -2.409 1.00 66.89 198 ARG A O 1
ATOM 1538 N N . LYS A 1 200 ? 58.951 -11.649 -1.553 1.00 68.18 199 LYS A N 1
ATOM 1539 C CA . LYS A 1 200 ? 59.339 -12.940 -0.972 1.00 70.09 199 LYS A CA 1
ATOM 1540 C C . LYS A 1 200 ? 59.597 -13.947 -2.099 1.00 71.06 199 LYS A C 1
ATOM 1541 O O . LYS A 1 200 ? 58.663 -14.497 -2.684 1.00 73.02 199 LYS A O 1
ATOM 1547 N N . GLY A 1 205 ? 59.902 -22.373 -6.457 1.00 50.23 204 GLY A N 1
ATOM 1548 C CA . GLY A 1 205 ? 59.862 -23.726 -5.919 1.00 50.42 204 GLY A CA 1
ATOM 1549 C C . GLY A 1 205 ? 60.200 -24.766 -6.973 1.00 50.33 204 GLY A C 1
ATOM 1550 O O . GLY A 1 205 ? 59.461 -25.732 -7.154 1.00 52.05 204 GLY A O 1
ATOM 1551 N N . ALA A 1 206 ? 61.331 -24.561 -7.658 1.00 49.77 205 ALA A N 1
ATOM 1552 C CA . ALA A 1 206 ? 61.805 -25.452 -8.720 1.00 49.44 205 ALA A CA 1
ATOM 1553 C C . ALA A 1 206 ? 62.230 -26.804 -8.132 1.00 48.87 205 ALA A C 1
ATOM 1554 O O . ALA A 1 206 ? 62.055 -27.843 -8.770 1.00 49.12 205 ALA A O 1
ATOM 1556 N N . TYR A 1 207 ? 62.779 -26.774 -6.911 1.00 48.07 206 TYR A N 1
ATOM 1557 C CA . TYR A 1 207 ? 63.344 -27.952 -6.255 1.00 47.76 206 TYR A CA 1
ATOM 1558 C C . TYR A 1 207 ? 62.378 -28.513 -5.201 1.00 46.46 206 TYR A C 1
ATOM 1559 O O . TYR A 1 207 ? 62.725 -29.460 -4.500 1.00 47.23 206 TYR A O 1
ATOM 1568 N N . THR A 1 208 ? 61.165 -27.949 -5.121 1.00 45.22 207 THR A N 1
ATOM 1569 C CA . THR A 1 208 ? 60.131 -28.397 -4.184 1.00 44.06 207 THR A CA 1
ATOM 1570 C C . THR A 1 208 ? 59.330 -29.537 -4.827 1.00 42.88 207 THR A C 1
ATOM 1571 O O . THR A 1 208 ? 59.543 -29.872 -5.995 1.00 42.73 207 THR A O 1
ATOM 1575 N N . ASN A 1 209 ? 58.412 -30.124 -4.049 1.00 40.80 208 ASN A N 1
ATOM 1576 C CA . ASN A 1 209 ? 57.550 -31.216 -4.512 1.00 39.75 208 ASN A CA 1
ATOM 1577 C C . ASN A 1 209 ? 56.368 -30.648 -5.314 1.00 39.91 208 ASN A C 1
ATOM 1578 O O . ASN A 1 209 ? 55.671 -31.395 -5.999 1.00 40.01 208 ASN A O 1
ATOM 1583 N N . GLY A 1 210 ? 56.139 -29.333 -5.205 1.00 39.76 209 GLY A N 1
ATOM 1584 C CA . GLY A 1 210 ? 55.162 -28.615 -6.024 1.00 40.25 209 GLY A CA 1
ATOM 1585 C C . GLY A 1 210 ? 53.788 -28.540 -5.375 1.00 41.01 209 GLY A C 1
ATOM 1586 O O . GLY A 1 210 ? 52.840 -28.054 -5.992 1.00 43.41 209 GLY A O 1
ATOM 1587 N N . GLU A 1 211 ? 53.683 -29.018 -4.129 1.00 41.10 210 GLU A N 1
ATOM 1588 C CA . GLU A 1 211 ? 52.439 -28.999 -3.371 1.00 41.18 210 GLU A CA 1
ATOM 1589 C C . GLU A 1 211 ? 52.272 -27.622 -2.724 1.00 44.07 210 GLU A C 1
ATOM 1590 O O . GLU A 1 211 ? 53.113 -27.205 -1.928 1.00 45.90 210 GLU A O 1
ATOM 1596 N N . LYS A 1 212 ? 51.183 -26.931 -3.079 1.00 46.26 211 LYS A N 1
ATOM 1597 C CA . LYS A 1 212 ? 50.869 -25.618 -2.528 1.00 48.26 211 LYS A CA 1
ATOM 1598 C C . LYS A 1 212 ? 49.352 -25.415 -2.485 1.00 47.39 211 LYS A C 1
ATOM 1599 O O . LYS A 1 212 ? 48.600 -26.051 -3.225 1.00 46.72 211 LYS A O 1
ATOM 1605 N N . LYS A 1 213 ? 48.939 -24.501 -1.603 1.00 47.71 212 LYS A N 1
ATOM 1606 C CA . LYS A 1 213 ? 47.564 -24.078 -1.432 1.00 47.16 212 LYS A CA 1
ATOM 1607 C C . LYS A 1 213 ? 47.508 -22.562 -1.654 1.00 45.70 212 LYS A C 1
ATOM 1608 O O . LYS A 1 213 ? 47.597 -21.785 -0.702 1.00 47.92 212 LYS A O 1
ATOM 1614 N N . LEU A 1 214 ? 47.384 -22.162 -2.925 1.00 42.76 213 LEU A N 1
ATOM 1615 C CA . LEU A 1 214 ? 47.495 -20.765 -3.333 1.00 41.05 213 LEU A CA 1
ATOM 1616 C C . LEU A 1 214 ? 46.108 -20.137 -3.418 1.00 38.54 213 LEU A C 1
ATOM 1617 O O . LEU A 1 214 ? 45.175 -20.752 -3.930 1.00 36.71 213 LEU A O 1
ATOM 1622 N N . PRO A 1 215 ? 45.939 -18.885 -2.933 1.00 37.65 214 PRO A N 1
ATOM 1623 C CA . PRO A 1 215 ? 44.658 -18.188 -3.022 1.00 36.84 214 PRO A CA 1
ATOM 1624 C C . PRO A 1 215 ? 44.436 -17.572 -4.410 1.00 35.60 214 PRO A C 1
ATOM 1625 O O . PRO A 1 215 ? 45.380 -17.451 -5.193 1.00 34.90 214 PRO A O 1
ATOM 1629 N N . SER A 1 216 ? 43.185 -17.195 -4.690 1.00 34.78 215 SER A N 1
ATOM 1630 C CA . SER A 1 216 ? 42.825 -16.457 -5.893 1.00 34.81 215 SER A CA 1
ATOM 1631 C C . SER A 1 216 ? 42.268 -15.086 -5.495 1.00 34.00 215 SER A C 1
ATOM 1632 O O . SER A 1 216 ? 41.605 -14.954 -4.464 1.00 34.85 215 SER A O 1
ATOM 1635 N N . LEU A 1 217 ? 42.567 -14.076 -6.319 1.00 33.34 216 LEU A N 1
ATOM 1636 C CA . LEU A 1 217 ? 42.077 -12.717 -6.133 1.00 32.72 216 LEU A CA 1
ATOM 1637 C C . LEU A 1 217 ? 41.099 -12.388 -7.266 1.00 32.50 216 LEU A C 1
ATOM 1638 O O . LEU A 1 217 ? 41.436 -12.522 -8.441 1.00 32.01 216 LEU A O 1
ATOM 1643 N N . MET A 1 218 ? 39.888 -11.968 -6.887 1.00 31.93 217 MET A N 1
ATOM 1644 C CA . MET A 1 218 ? 38.838 -11.596 -7.825 1.00 32.96 217 MET A CA 1
ATOM 1645 C C . MET A 1 218 ? 38.400 -10.160 -7.518 1.00 31.35 217 MET A C 1
ATOM 1646 O O . MET A 1 218 ? 37.920 -9.875 -6.425 1.00 31.85 217 MET A O 1
ATOM 1651 N N . MET A 1 219 ? 38.592 -9.263 -8.490 1.00 31.24 218 MET A N 1
ATOM 1652 C CA . MET A 1 219 ? 38.354 -7.838 -8.296 1.00 31.03 218 MET A CA 1
ATOM 1653 C C . MET A 1 219 ? 37.323 -7.339 -9.312 1.00 29.95 218 MET A C 1
ATOM 1654 O O . MET A 1 219 ? 37.194 -7.887 -10.406 1.00 28.83 218 MET A O 1
ATOM 1659 N N . TYR A 1 220 ? 36.581 -6.301 -8.911 1.00 29.04 219 TYR A N 1
ATOM 1660 C CA . TYR A 1 220 ? 35.510 -5.719 -9.709 1.00 28.69 219 TYR A CA 1
ATOM 1661 C C . TYR A 1 220 ? 35.512 -4.200 -9.522 1.00 28.92 219 TYR A C 1
ATOM 1662 O O . TYR A 1 220 ? 36.025 -3.688 -8.527 1.00 29.25 219 TYR A O 1
ATOM 1671 N N . LEU A 1 221 ? 34.928 -3.496 -10.496 1.00 29.47 220 LEU A N 1
ATOM 1672 C CA . LEU A 1 221 ? 34.839 -2.047 -10.471 1.00 30.10 220 LEU A CA 1
ATOM 1673 C C . LEU A 1 221 ? 33.644 -1.599 -11.319 1.00 30.08 220 LEU A C 1
ATOM 1674 O O . LEU A 1 221 ? 33.309 -2.236 -12.319 1.00 29.70 220 LEU A O 1
ATOM 1679 N N . GLY A 1 222 ? 32.994 -0.516 -10.882 1.00 29.99 221 GLY A N 1
ATOM 1680 C CA . GLY A 1 222 ? 31.985 0.173 -11.669 1.00 30.55 221 GLY A CA 1
ATOM 1681 C C . GLY A 1 222 ? 32.636 1.103 -12.676 1.00 30.95 221 GLY A C 1
ATOM 1682 O O . GLY A 1 222 ? 33.561 1.837 -12.336 1.00 31.04 221 GLY A O 1
ATOM 1683 N N . GLY A 1 223 ? 32.142 1.070 -13.919 1.00 31.79 222 GLY A N 1
ATOM 1684 C CA . GLY A 1 223 ? 32.684 1.866 -15.019 1.00 32.39 222 GLY A CA 1
ATOM 1685 C C . GLY A 1 223 ? 32.566 3.364 -14.774 1.00 32.80 222 GLY A C 1
ATOM 1686 O O . GLY A 1 223 ? 33.358 4.140 -15.310 1.00 34.35 222 GLY A O 1
ATOM 1687 N N . LEU A 1 224 ? 31.580 3.765 -13.960 1.00 32.54 223 LEU A N 1
ATOM 1688 C CA . LEU A 1 224 ? 31.278 5.176 -13.693 1.00 32.93 223 LEU A CA 1
ATOM 1689 C C . LEU A 1 224 ? 32.166 5.740 -12.571 1.00 32.86 223 LEU A C 1
ATOM 1690 O O . LEU A 1 224 ? 32.068 6.927 -12.260 1.00 32.90 223 LEU A O 1
ATOM 1695 N N . GLU A 1 225 ? 33.018 4.903 -11.966 1.00 32.75 224 GLU A N 1
ATOM 1696 C CA . GLU A 1 225 ? 33.877 5.327 -10.858 1.00 33.11 224 GLU A CA 1
ATOM 1697 C C . GLU A 1 225 ? 35.025 6.189 -11.400 1.00 33.92 224 GLU A C 1
ATOM 1698 O O . GLU A 1 225 ? 35.166 7.348 -11.008 1.00 34.50 224 GLU A O 1
ATOM 1704 N N . GLN A 1 226 ? 35.826 5.618 -12.306 1.00 34.26 225 GLN A N 1
ATOM 1705 C CA . GLN A 1 226 ? 36.918 6.338 -12.966 1.00 35.26 225 GLN A CA 1
ATOM 1706 C C . GLN A 1 226 ? 36.337 7.323 -13.989 1.00 36.98 225 GLN A C 1
ATOM 1707 O O . GLN A 1 226 ? 36.840 8.438 -14.130 1.00 37.62 225 GLN A O 1
ATOM 1713 N N . ASP A 1 227 ? 35.278 6.897 -14.690 1.00 38.19 226 ASP A N 1
ATOM 1714 C CA . ASP A 1 227 ? 34.684 7.648 -15.796 1.00 39.69 226 ASP A CA 1
ATOM 1715 C C . ASP A 1 227 ? 33.217 7.940 -15.490 1.00 38.88 226 ASP A C 1
ATOM 1716 O O . ASP A 1 227 ? 32.326 7.328 -16.076 1.00 38.55 226 ASP A O 1
ATOM 1721 N N . PRO A 1 228 ? 32.915 8.893 -14.576 1.00 38.40 227 PRO A N 1
ATOM 1722 C CA . PRO A 1 228 ? 31.530 9.268 -14.283 1.00 38.47 227 PRO A CA 1
ATOM 1723 C C . PRO A 1 228 ? 30.825 9.882 -15.501 1.00 39.05 227 PRO A C 1
ATOM 1724 O O . PRO A 1 228 ? 31.487 10.422 -16.388 1.00 37.20 227 PRO A O 1
ATOM 1728 N N . ARG A 1 229 ? 29.493 9.766 -15.535 1.00 40.55 228 ARG A N 1
ATOM 1729 C CA . ARG A 1 229 ? 28.671 10.414 -16.550 1.00 42.02 228 ARG A CA 1
ATOM 1730 C C . ARG A 1 229 ? 27.849 11.515 -15.872 1.00 41.69 228 ARG A C 1
ATOM 1731 O O . ARG A 1 229 ? 27.361 11.341 -14.752 1.00 40.71 228 ARG A O 1
ATOM 1739 N N . ARG A 1 230 ? 27.721 12.648 -16.568 1.00 41.85 229 ARG A N 1
ATOM 1740 C CA . ARG A 1 230 ? 27.090 13.846 -16.036 1.00 42.52 229 ARG A CA 1
ATOM 1741 C C . ARG A 1 230 ? 25.597 13.579 -15.809 1.00 41.51 229 ARG A C 1
ATOM 1742 O O . ARG A 1 230 ? 24.941 12.943 -16.634 1.00 41.59 229 ARG A O 1
ATOM 1750 N N . TRP A 1 231 ? 25.085 14.073 -14.677 1.00 41.00 230 TRP A N 1
ATOM 1751 C CA . TRP A 1 231 ? 23.689 13.908 -14.287 1.00 41.55 230 TRP A CA 1
ATOM 1752 C C . TRP A 1 231 ? 22.828 14.964 -14.992 1.00 43.36 230 TRP A C 1
ATOM 1753 O O . TRP A 1 231 ? 23.350 15.909 -15.587 1.00 43.96 230 TRP A O 1
ATOM 1764 N N . ASN A 1 232 ? 21.505 14.783 -14.913 1.00 45.12 231 ASN A N 1
ATOM 1765 C CA . ASN A 1 232 ? 20.535 15.698 -15.507 1.00 46.51 231 ASN A CA 1
ATOM 1766 C C . ASN A 1 232 ? 20.601 17.048 -14.783 1.00 48.54 231 ASN A C 1
ATOM 1767 O O . ASN A 1 232 ? 20.460 17.105 -13.561 1.00 49.87 231 ASN A O 1
ATOM 1772 N N . ASP A 1 233 ? 20.825 18.118 -15.556 1.00 49.94 232 ASP A N 1
ATOM 1773 C CA . ASP A 1 233 ? 20.820 19.499 -15.070 1.00 51.57 232 ASP A CA 1
ATOM 1774 C C . ASP A 1 233 ? 21.865 19.673 -13.960 1.00 51.22 232 ASP A C 1
ATOM 1775 O O . ASP A 1 233 ? 21.635 20.408 -12.998 1.00 53.61 232 ASP A O 1
ATOM 1780 N N . GLU A 1 234 ? 23.012 18.998 -14.106 1.00 49.29 233 GLU A N 1
ATOM 1781 C CA . GLU A 1 234 ? 24.099 19.082 -13.139 1.00 47.52 233 GLU A CA 1
ATOM 1782 C C . GLU A 1 234 ? 24.907 20.347 -13.416 1.00 48.05 233 GLU A C 1
ATOM 1783 O O . GLU A 1 234 ? 25.416 20.519 -14.522 1.00 45.82 233 GLU A O 1
ATOM 1789 N N . PRO A 1 235 ? 25.050 21.269 -12.434 1.00 49.17 234 PRO A N 1
ATOM 1790 C CA . PRO A 1 235 ? 25.867 22.470 -12.619 1.00 49.92 234 PRO A CA 1
ATOM 1791 C C . PRO A 1 235 ? 27.335 22.135 -12.926 1.00 51.34 234 PRO A C 1
ATOM 1792 O O . PRO A 1 235 ? 27.810 21.050 -12.581 1.00 51.31 234 PRO A O 1
ATOM 1796 N N . ASP A 1 236 ? 28.033 23.082 -13.563 1.00 53.25 235 ASP A N 1
ATOM 1797 C CA . ASP A 1 236 ? 29.425 22.913 -13.984 1.00 55.03 235 ASP A CA 1
ATOM 1798 C C . ASP A 1 236 ? 30.317 22.646 -12.763 1.00 54.32 235 ASP A C 1
ATOM 1799 O O . ASP A 1 236 ? 31.263 21.864 -12.849 1.00 53.14 235 ASP A O 1
ATOM 1804 N N . GLU A 1 237 ? 30.004 23.299 -11.636 1.00 54.60 236 GLU A N 1
ATOM 1805 C CA . GLU A 1 237 ? 30.799 23.192 -10.403 1.00 54.96 236 GLU A CA 1
ATOM 1806 C C . GLU A 1 237 ? 30.726 21.764 -9.838 1.00 52.11 236 GLU A C 1
ATOM 1807 O O . GLU A 1 237 ? 31.736 21.237 -9.367 1.00 50.45 236 GLU A O 1
ATOM 1813 N N . SER A 1 238 ? 29.540 21.146 -9.897 1.00 49.33 237 SER A N 1
ATOM 1814 C CA . SER A 1 238 ? 29.318 19.796 -9.374 1.00 48.53 237 SER A CA 1
ATOM 1815 C C . SER A 1 238 ? 30.007 18.766 -10.277 1.00 46.70 237 SER A C 1
ATOM 1816 O O . SER A 1 238 ? 30.677 17.857 -9.789 1.00 46.59 237 SER A O 1
ATOM 1819 N N . TRP A 1 239 ? 29.830 18.933 -11.592 1.00 44.85 238 TRP A N 1
ATOM 1820 C CA . TRP A 1 239 ? 30.366 18.031 -12.612 1.00 44.90 238 TRP A CA 1
ATOM 1821 C C . TRP A 1 239 ? 31.900 18.009 -12.554 1.00 45.03 238 TRP A C 1
ATOM 1822 O O . TRP A 1 239 ? 32.502 16.937 -12.487 1.00 44.83 238 TRP A O 1
ATOM 1833 N N . GLU A 1 240 ? 32.514 19.198 -12.574 1.00 45.60 239 GLU A N 1
ATOM 1834 C CA . GLU A 1 240 ? 33.972 19.344 -12.501 1.00 46.58 239 GLU A CA 1
ATOM 1835 C C . GLU A 1 240 ? 34.490 18.732 -11.191 1.00 43.97 239 GLU A C 1
ATOM 1836 O O . GLU A 1 240 ? 35.549 18.109 -11.177 1.00 43.25 239 GLU A O 1
ATOM 1842 N N . GLY A 1 241 ? 33.727 18.915 -10.106 1.00 41.87 240 GLY A N 1
ATOM 1843 C CA . GLY A 1 241 ? 34.052 18.370 -8.789 1.00 41.13 240 GLY A CA 1
ATOM 1844 C C . GLY A 1 241 ? 34.142 16.852 -8.798 1.00 40.10 240 GLY A C 1
ATOM 1845 O O . GLY A 1 241 ? 35.093 16.282 -8.261 1.00 38.85 240 GLY A O 1
ATOM 1846 N N . ARG A 1 242 ? 33.148 16.201 -9.413 1.00 39.85 241 ARG A N 1
ATOM 1847 C CA . ARG A 1 242 ? 33.069 14.739 -9.472 1.00 39.25 241 ARG A CA 1
ATOM 1848 C C . ARG A 1 242 ? 34.190 14.183 -10.361 1.00 38.52 241 ARG A C 1
ATOM 1849 O O . ARG A 1 242 ? 34.699 13.094 -10.099 1.00 37.97 241 ARG A O 1
ATOM 1857 N N . LYS A 1 243 ? 34.569 14.934 -11.403 1.00 39.49 242 LYS A N 1
ATOM 1858 C CA . LYS A 1 243 ? 35.653 14.536 -12.307 1.00 41.16 242 LYS A CA 1
ATOM 1859 C C . LYS A 1 243 ? 37.000 14.595 -11.572 1.00 41.49 242 LYS A C 1
ATOM 1860 O O . LYS A 1 243 ? 37.872 13.764 -11.823 1.00 40.33 242 LYS A O 1
ATOM 1866 N N . ARG A 1 244 ? 37.157 15.575 -10.672 1.00 41.89 243 ARG A N 1
ATOM 1867 C CA . ARG A 1 244 ? 38.380 15.733 -9.873 1.00 42.54 243 ARG A CA 1
ATOM 1868 C C . ARG A 1 244 ? 38.452 14.645 -8.794 1.00 40.99 243 ARG A C 1
ATOM 1869 O O . ARG A 1 244 ? 39.528 14.105 -8.538 1.00 39.86 243 ARG A O 1
ATOM 1877 N N . ASP A 1 245 ? 37.310 14.346 -8.161 1.00 40.78 244 ASP A N 1
ATOM 1878 C CA . ASP A 1 245 ? 37.207 13.275 -7.164 1.00 41.50 244 ASP A CA 1
ATOM 1879 C C . ASP A 1 245 ? 37.604 11.939 -7.804 1.00 40.30 244 ASP A C 1
ATOM 1880 O O . ASP A 1 245 ? 38.350 11.161 -7.209 1.00 39.92 244 ASP A O 1
ATOM 1885 N N . ALA A 1 246 ? 37.090 11.692 -9.015 1.00 38.93 245 ALA A N 1
ATOM 1886 C CA . ALA A 1 246 ? 37.378 10.483 -9.787 1.00 38.73 245 ALA A CA 1
ATOM 1887 C C . ALA A 1 246 ? 38.886 10.373 -10.054 1.00 38.77 245 ALA A C 1
ATOM 1888 O O . ALA A 1 246 ? 39.452 9.280 -9.994 1.00 37.60 245 ALA A O 1
ATOM 1890 N N . GLU A 1 247 ? 39.519 11.514 -10.351 1.00 39.64 246 GLU A N 1
ATOM 1891 C CA . GLU A 1 247 ? 40.960 11.589 -10.588 1.00 40.92 246 GLU A CA 1
ATOM 1892 C C . GLU A 1 247 ? 41.718 11.325 -9.280 1.00 39.61 246 GLU A C 1
ATOM 1893 O O . GLU A 1 247 ? 42.716 10.609 -9.278 1.00 39.55 246 GLU A O 1
ATOM 1899 N N . ALA A 1 248 ? 41.234 11.911 -8.177 1.00 39.27 247 ALA A N 1
ATOM 1900 C CA . ALA A 1 248 ? 41.860 11.776 -6.857 1.00 38.28 247 ALA A CA 1
ATOM 1901 C C . ALA A 1 248 ? 41.808 10.315 -6.385 1.00 37.17 247 ALA A C 1
ATOM 1902 O O . ALA A 1 248 ? 42.814 9.779 -5.919 1.00 36.31 247 ALA A O 1
ATOM 1904 N N . PHE A 1 249 ? 40.631 9.689 -6.509 1.00 36.31 248 PHE A N 1
ATOM 1905 C CA . PHE A 1 249 ? 40.416 8.299 -6.089 1.00 36.04 248 PHE A CA 1
ATOM 1906 C C . PHE A 1 249 ? 41.129 7.338 -7.053 1.00 34.99 248 PHE A C 1
ATOM 1907 O O . PHE A 1 249 ? 41.682 6.329 -6.617 1.00 35.40 248 PHE A O 1
ATOM 1915 N N . ASN A 1 250 ? 41.096 7.655 -8.355 1.00 34.51 249 ASN A N 1
ATOM 1916 C CA . ASN A 1 250 ? 41.807 6.900 -9.400 1.00 34.76 249 ASN A CA 1
ATOM 1917 C C . ASN A 1 250 ? 41.575 5.395 -9.200 1.00 34.42 249 ASN A C 1
ATOM 1918 O O . ASN A 1 250 ? 42.522 4.621 -9.078 1.00 34.09 249 ASN A O 1
ATOM 1923 N N . MET A 1 251 ? 40.300 4.994 -9.187 1.00 33.55 250 MET A N 1
ATOM 1924 C CA . MET A 1 251 ? 39.904 3.632 -8.833 1.00 33.24 250 MET A CA 1
ATOM 1925 C C . MET A 1 251 ? 40.442 2.630 -9.863 1.00 33.02 250 MET A C 1
ATOM 1926 O O . MET A 1 251 ? 40.952 1.577 -9.487 1.00 32.39 250 MET A O 1
ATOM 1931 N N . LYS A 1 252 ? 40.324 2.969 -11.153 1.00 33.36 251 LYS A N 1
ATOM 1932 C CA . LYS A 1 252 ? 40.746 2.092 -12.249 1.00 34.76 251 LYS A CA 1
ATOM 1933 C C . LYS A 1 252 ? 42.273 2.145 -12.403 1.00 34.74 251 LYS A C 1
ATOM 1934 O O . LYS A 1 252 ? 42.920 1.103 -12.523 1.00 34.23 251 LYS A O 1
ATOM 1940 N N . VAL A 1 253 ? 42.834 3.360 -12.406 1.00 35.32 252 VAL A N 1
ATOM 1941 C CA . VAL A 1 253 ? 44.276 3.570 -12.583 1.00 35.81 252 VAL A CA 1
ATOM 1942 C C . VAL A 1 253 ? 45.032 2.782 -11.504 1.00 35.48 252 VAL A C 1
ATOM 1943 O O . VAL A 1 253 ? 45.992 2.075 -11.810 1.00 36.24 252 VAL A O 1
ATOM 1947 N N . ASN A 1 254 ? 44.581 2.910 -10.251 1.00 34.98 253 ASN A N 1
ATOM 1948 C CA . ASN A 1 254 ? 45.228 2.286 -9.098 1.00 34.70 253 ASN A CA 1
ATOM 1949 C C . ASN A 1 254 ? 45.092 0.759 -9.171 1.00 35.23 253 ASN A C 1
ATOM 1950 O O . ASN A 1 254 ? 46.025 0.043 -8.806 1.00 35.82 253 ASN A O 1
ATOM 1955 N N . LEU A 1 255 ? 43.935 0.268 -9.635 1.00 35.84 254 LEU A N 1
ATOM 1956 C CA . LEU A 1 255 ? 43.688 -1.174 -9.729 1.00 36.59 254 LEU A CA 1
ATOM 1957 C C . LEU A 1 255 ? 44.582 -1.787 -10.815 1.00 36.28 254 LEU A C 1
ATOM 1958 O O . LEU A 1 255 ? 45.156 -2.854 -10.605 1.00 36.44 254 LEU A O 1
ATOM 1963 N N . LEU A 1 256 ? 44.692 -1.113 -11.967 1.00 36.62 255 LEU A N 1
ATOM 1964 C CA . LEU A 1 256 ? 45.545 -1.577 -13.069 1.00 38.47 255 LEU A CA 1
ATOM 1965 C C . LEU A 1 256 ? 47.006 -1.648 -12.605 1.00 39.02 255 LEU A C 1
ATOM 1966 O O . LEU A 1 256 ? 47.718 -2.591 -12.951 1.00 39.40 255 LEU A O 1
ATOM 1971 N N . GLU A 1 257 ? 47.438 -0.647 -11.828 1.00 39.17 256 GLU A N 1
ATOM 1972 C CA . GLU A 1 257 ? 48.799 -0.595 -11.291 1.00 40.19 256 GLU A CA 1
ATOM 1973 C C . GLU A 1 257 ? 49.032 -1.787 -10.353 1.00 39.69 256 GLU A C 1
ATOM 1974 O O . GLU A 1 257 ? 50.064 -2.451 -10.445 1.00 39.98 256 GLU A O 1
ATOM 1980 N N . LEU A 1 258 ? 48.067 -2.041 -9.459 1.00 39.14 257 LEU A N 1
ATOM 1981 C CA . LEU A 1 258 ? 48.135 -3.155 -8.508 1.00 39.46 257 LEU A CA 1
ATOM 1982 C C . LEU A 1 258 ? 48.283 -4.482 -9.265 1.00 40.37 257 LEU A C 1
ATOM 1983 O O . LEU A 1 258 ? 49.093 -5.325 -8.882 1.00 39.80 257 LEU A O 1
ATOM 1988 N N . MET A 1 259 ? 47.490 -4.655 -10.328 1.00 40.52 258 MET A N 1
ATOM 1989 C CA . MET A 1 259 ? 47.501 -5.880 -11.128 1.00 41.46 258 MET A CA 1
ATOM 1990 C C . MET A 1 259 ? 48.859 -6.037 -11.824 1.00 40.65 258 MET A C 1
ATOM 1991 O O . MET A 1 259 ? 49.360 -7.151 -11.954 1.00 40.41 258 MET A O 1
ATOM 1996 N N . GLY A 1 260 ? 49.441 -4.913 -12.258 1.00 40.57 259 GLY A N 1
ATOM 1997 C CA . GLY A 1 260 ? 50.787 -4.877 -12.827 1.00 41.42 259 GLY A CA 1
ATOM 1998 C C . GLY A 1 260 ? 51.833 -5.420 -11.864 1.00 42.03 259 GLY A C 1
ATOM 1999 O O . GLY A 1 260 ? 52.743 -6.139 -12.277 1.00 43.06 259 GLY A O 1
ATOM 2000 N N . LEU A 1 261 ? 51.693 -5.075 -10.578 1.00 42.11 260 LEU A N 1
ATOM 2001 C CA . LEU A 1 261 ? 52.648 -5.461 -9.533 1.00 42.85 260 LEU A CA 1
ATOM 2002 C C . LEU A 1 261 ? 52.594 -6.975 -9.278 1.00 44.02 260 LEU A C 1
ATOM 2003 O O . LEU A 1 261 ? 53.640 -7.609 -9.144 1.00 44.08 260 LEU A O 1
ATOM 2008 N N . ILE A 1 262 ? 51.381 -7.543 -9.214 1.00 44.72 261 ILE A N 1
ATOM 2009 C CA . ILE A 1 262 ? 51.175 -8.920 -8.727 1.00 45.02 261 ILE A CA 1
ATOM 2010 C C . ILE A 1 262 ? 50.992 -9.904 -9.893 1.00 46.66 261 ILE A C 1
ATOM 2011 O O . ILE A 1 262 ? 50.784 -11.094 -9.649 1.00 47.94 261 ILE A O 1
ATOM 2016 N N . ARG A 1 263 ? 51.069 -9.425 -11.141 1.00 48.69 262 ARG A N 1
ATOM 2017 C CA . ARG A 1 263 ? 50.924 -10.293 -12.314 1.00 50.76 262 ARG A CA 1
ATOM 2018 C C . ARG A 1 263 ? 52.110 -11.264 -12.374 1.00 50.71 262 ARG A C 1
ATOM 2019 O O . ARG A 1 263 ? 53.268 -10.843 -12.347 1.00 49.97 262 ARG A O 1
ATOM 2027 N N . GLY A 1 264 ? 51.799 -12.564 -12.445 1.00 49.72 263 GLY A N 1
ATOM 2028 C CA . GLY A 1 264 ? 52.795 -13.623 -12.580 1.00 49.66 263 GLY A CA 1
ATOM 2029 C C . GLY A 1 264 ? 53.405 -14.038 -11.249 1.00 49.58 263 GLY A C 1
ATOM 2030 O O . GLY A 1 264 ? 54.327 -14.854 -11.225 1.00 50.60 263 GLY A O 1
ATOM 2031 N N . CYS A 1 265 ? 52.893 -13.482 -10.144 1.00 48.54 264 CYS A N 1
ATOM 2032 C CA . CYS A 1 265 ? 53.343 -13.836 -8.801 1.00 47.80 264 CYS A CA 1
ATOM 2033 C C . CYS A 1 265 ? 52.967 -15.295 -8.516 1.00 47.86 264 CYS A C 1
ATOM 2034 O O . CYS A 1 265 ? 51.796 -15.669 -8.609 1.00 46.59 264 CYS A O 1
ATOM 2037 N N . THR A 1 266 ? 53.975 -16.105 -8.167 1.00 47.29 265 THR A N 1
ATOM 2038 C CA . THR A 1 266 ? 53.827 -17.553 -8.006 1.00 47.11 265 THR A CA 1
ATOM 2039 C C . THR A 1 266 ? 53.078 -17.888 -6.708 1.00 45.92 265 THR A C 1
ATOM 2040 O O . THR A 1 266 ? 52.653 -19.027 -6.523 1.00 46.33 265 THR A O 1
ATOM 2044 N N . ARG A 1 267 ? 52.923 -16.896 -5.821 1.00 44.41 266 ARG A N 1
ATOM 2045 C CA . ARG A 1 267 ? 52.182 -17.051 -4.566 1.00 44.00 266 ARG A CA 1
ATOM 2046 C C . ARG A 1 267 ? 50.670 -16.975 -4.824 1.00 42.46 266 ARG A C 1
ATOM 2047 O O . ARG A 1 267 ? 49.879 -17.321 -3.950 1.00 43.29 266 ARG A O 1
ATOM 2055 N N . LEU A 1 268 ? 50.284 -16.500 -6.015 1.00 41.85 267 LEU A N 1
ATOM 2056 C CA . LEU A 1 268 ? 48.886 -16.370 -6.429 1.00 41.31 267 LEU A CA 1
ATOM 2057 C C . LEU A 1 268 ? 48.553 -17.462 -7.450 1.00 40.22 267 LEU A C 1
ATOM 2058 O O . LEU A 1 268 ? 49.337 -17.719 -8.363 1.00 40.24 267 LEU A O 1
ATOM 2063 N N . HIS A 1 269 ? 47.379 -18.084 -7.288 1.00 39.62 268 HIS A N 1
ATOM 2064 C CA . HIS A 1 269 ? 46.850 -19.018 -8.273 1.00 40.11 268 HIS A CA 1
ATOM 2065 C C . HIS A 1 269 ? 46.362 -18.242 -9.501 1.00 39.15 268 HIS A C 1
ATOM 2066 O O . HIS A 1 269 ? 46.779 -18.525 -10.624 1.00 39.65 268 HIS A O 1
ATOM 2073 N N . ALA A 1 270 ? 45.472 -17.270 -9.269 1.00 38.11 269 ALA A N 1
ATOM 2074 C CA . ALA A 1 270 ? 44.879 -16.479 -10.341 1.00 37.42 269 ALA A CA 1
ATOM 2075 C C . ALA A 1 270 ? 44.407 -15.121 -9.811 1.00 36.82 269 ALA A C 1
ATOM 2076 O O . ALA A 1 270 ? 44.000 -14.996 -8.654 1.00 36.71 269 ALA A O 1
ATOM 2078 N N . VAL A 1 271 ? 44.474 -14.116 -10.689 1.00 36.69 270 VAL A N 1
ATOM 2079 C CA . VAL A 1 271 ? 43.920 -12.793 -10.458 1.00 36.75 270 VAL A CA 1
ATOM 2080 C C . VAL A 1 271 ? 42.942 -12.499 -11.600 1.00 35.88 270 VAL A C 1
ATOM 2081 O O . VAL A 1 271 ? 43.341 -12.481 -12.765 1.00 36.19 270 VAL A O 1
ATOM 2085 N N . SER A 1 272 ? 41.667 -12.294 -11.248 1.00 34.81 271 SER A N 1
ATOM 2086 C CA . SER A 1 272 ? 40.635 -11.901 -12.198 1.00 34.20 271 SER A CA 1
ATOM 2087 C C . SER A 1 272 ? 40.186 -10.467 -11.897 1.00 33.65 271 SER A C 1
ATOM 2088 O O . SER A 1 272 ? 40.172 -10.034 -10.741 1.00 32.03 271 SER A O 1
ATOM 2091 N N . PHE A 1 273 ? 39.838 -9.740 -12.962 1.00 33.94 272 PHE A N 1
ATOM 2092 C CA . PHE A 1 273 ? 39.250 -8.419 -12.865 1.00 35.01 272 PHE A CA 1
ATOM 2093 C C . PHE A 1 273 ? 38.211 -8.252 -13.978 1.00 34.99 272 PHE A C 1
ATOM 2094 O O . PHE A 1 273 ? 38.474 -8.592 -15.132 1.00 35.51 272 PHE A O 1
ATOM 2102 N N . SER A 1 274 ? 37.037 -7.729 -13.615 1.00 34.68 273 SER A N 1
ATOM 2103 C CA . SER A 1 274 ? 36.015 -7.364 -14.584 1.00 35.81 273 SER A CA 1
ATOM 2104 C C . SER A 1 274 ? 35.352 -6.048 -14.163 1.00 34.74 273 SER A C 1
ATOM 2105 O O . SER A 1 274 ? 35.099 -5.813 -12.982 1.00 33.02 273 SER A O 1
ATOM 2108 N N . GLU A 1 275 ? 35.086 -5.204 -15.162 1.00 35.07 274 GLU A N 1
ATOM 2109 C CA . GLU A 1 275 ? 34.524 -3.880 -14.985 1.00 34.75 274 GLU A CA 1
ATOM 2110 C C . GLU A 1 275 ? 33.072 -3.891 -15.479 1.00 33.17 274 GLU A C 1
ATOM 2111 O O . GLU A 1 275 ? 32.780 -4.449 -16.538 1.00 32.51 274 GLU A O 1
ATOM 2117 N N . TYR A 1 276 ? 32.176 -3.283 -14.694 1.00 31.88 275 TYR A N 1
ATOM 2118 C CA . TYR A 1 276 ? 30.761 -3.168 -15.034 1.00 31.52 275 TYR A CA 1
ATOM 2119 C C . TYR A 1 276 ? 30.482 -1.772 -15.599 1.00 31.55 275 TYR A C 1
ATOM 2120 O O . TYR A 1 276 ? 30.413 -0.800 -14.844 1.00 32.64 275 TYR A O 1
ATOM 2129 N N . ALA A 1 277 ? 30.324 -1.688 -16.924 1.00 31.50 276 ALA A N 1
ATOM 2130 C CA . ALA A 1 277 ? 29.967 -0.442 -17.594 1.00 32.11 276 ALA A CA 1
ATOM 2131 C C . ALA A 1 277 ? 28.559 -0.020 -17.155 1.00 31.44 276 ALA A C 1
ATOM 2132 O O . ALA A 1 277 ? 27.646 -0.843 -17.121 1.00 32.39 276 ALA A O 1
ATOM 2134 N N . GLY A 1 278 ? 28.411 1.259 -16.790 1.00 30.30 277 GLY A N 1
ATOM 2135 C CA . GLY A 1 278 ? 27.119 1.846 -16.433 1.00 29.41 277 GLY A CA 1
ATOM 2136 C C . GLY A 1 278 ? 26.783 1.703 -14.956 1.00 28.50 277 GLY A C 1
ATOM 2137 O O . GLY A 1 278 ? 25.771 2.240 -14.505 1.00 28.27 277 GLY A O 1
ATOM 2138 N N . GLU A 1 279 ? 27.620 0.977 -14.202 1.00 28.38 278 GLU A N 1
ATOM 2139 C CA . GLU A 1 279 ? 27.453 0.813 -12.758 1.00 28.85 278 GLU A CA 1
ATOM 2140 C C . GLU A 1 279 ? 28.372 1.805 -12.036 1.00 28.80 278 GLU A C 1
ATOM 2141 O O . GLU A 1 279 ? 29.498 2.046 -12.476 1.00 28.73 278 GLU A O 1
ATOM 2147 N N . ASP A 1 280 ? 27.875 2.372 -10.931 1.00 28.78 279 ASP A N 1
ATOM 2148 C CA . ASP A 1 280 ? 28.638 3.307 -10.106 1.00 29.14 279 ASP A CA 1
ATOM 2149 C C . ASP A 1 280 ? 29.143 2.561 -8.863 1.00 29.06 279 ASP A C 1
ATOM 2150 O O . ASP A 1 280 ? 28.925 1.356 -8.720 1.00 27.98 279 ASP A O 1
ATOM 2155 N N . HIS A 1 281 ? 29.826 3.297 -7.980 1.00 29.76 280 HIS A N 1
ATOM 2156 C CA . HIS A 1 281 ? 30.464 2.750 -6.782 1.00 29.78 280 HIS A CA 1
ATOM 2157 C C . HIS A 1 281 ? 29.453 1.973 -5.927 1.00 29.32 280 HIS A C 1
ATOM 2158 O O . HIS A 1 281 ? 29.805 0.960 -5.328 1.00 29.67 280 HIS A O 1
ATOM 2165 N N . GLY A 1 282 ? 28.207 2.457 -5.879 1.00 29.26 281 GLY A N 1
ATOM 2166 C CA . GLY A 1 282 ? 27.144 1.859 -5.071 1.00 29.32 281 GLY A CA 1
ATOM 2167 C C . GLY A 1 282 ? 26.433 0.714 -5.778 1.00 28.95 281 GLY A C 1
ATOM 2168 O O . GLY A 1 282 ? 26.219 -0.346 -5.185 1.00 28.66 281 GLY A O 1
ATOM 2169 N N . THR A 1 283 ? 26.062 0.928 -7.047 1.00 28.95 282 THR A N 1
ATOM 2170 C CA . THR A 1 283 ? 25.214 -0.010 -7.799 1.00 28.97 282 THR A CA 1
ATOM 2171 C C . THR A 1 283 ? 25.985 -1.291 -8.153 1.00 27.89 282 THR A C 1
ATOM 2172 O O . THR A 1 283 ? 25.370 -2.339 -8.349 1.00 27.60 282 THR A O 1
ATOM 2176 N N . VAL A 1 284 ? 27.320 -1.202 -8.230 1.00 27.39 283 VAL A N 1
ATOM 2177 C CA . VAL A 1 284 ? 28.178 -2.329 -8.623 1.00 27.34 283 VAL A CA 1
ATOM 2178 C C . VAL A 1 284 ? 28.227 -3.382 -7.506 1.00 27.12 283 VAL A C 1
ATOM 2179 O O . VAL A 1 284 ? 28.538 -4.544 -7.769 1.00 27.26 283 VAL A O 1
ATOM 2183 N N . MET A 1 285 ? 27.927 -2.971 -6.268 1.00 27.32 284 MET A N 1
ATOM 2184 C CA . MET A 1 285 ? 28.093 -3.811 -5.075 1.00 28.34 284 MET A CA 1
ATOM 2185 C C . MET A 1 285 ? 27.349 -5.143 -5.239 1.00 28.50 284 MET A C 1
ATOM 2186 O O . MET A 1 285 ? 27.932 -6.206 -5.026 1.00 28.52 284 MET A O 1
ATOM 2191 N N . ALA A 1 286 ? 26.068 -5.073 -5.620 1.00 28.81 285 ALA A N 1
ATOM 2192 C CA . ALA A 1 286 ? 25.220 -6.256 -5.803 1.00 28.93 285 ALA A CA 1
ATOM 2193 C C . ALA A 1 286 ? 25.747 -7.120 -6.957 1.00 29.13 285 ALA A C 1
ATOM 2194 O O . ALA A 1 286 ? 25.675 -8.347 -6.893 1.00 29.19 285 ALA A O 1
ATOM 2196 N N . CYS A 1 287 ? 26.263 -6.463 -8.003 1.00 29.03 286 CYS A N 1
ATOM 2197 C CA . CYS A 1 287 ? 26.784 -7.129 -9.196 1.00 29.88 286 CYS A CA 1
ATOM 2198 C C . CYS A 1 287 ? 28.027 -7.958 -8.849 1.00 29.90 286 CYS A C 1
ATOM 2199 O O . CYS A 1 287 ? 28.101 -9.140 -9.188 1.00 30.25 286 CYS A O 1
ATOM 2202 N N . SER A 1 288 ? 28.994 -7.321 -8.177 1.00 29.67 287 SER A N 1
ATOM 2203 C CA . SER A 1 288 ? 30.293 -7.922 -7.861 1.00 29.38 287 SER A CA 1
ATOM 2204 C C . SER A 1 288 ? 30.132 -9.067 -6.852 1.00 28.77 287 SER A C 1
ATOM 2205 O O . SER A 1 288 ? 30.793 -10.099 -6.972 1.00 29.03 287 SER A O 1
ATOM 2208 N N . LEU A 1 289 ? 29.266 -8.863 -5.853 1.00 28.57 288 LEU A N 1
ATOM 2209 C CA . LEU A 1 289 ? 29.004 -9.856 -4.809 1.00 28.80 288 LEU A CA 1
ATOM 2210 C C . LEU A 1 289 ? 28.350 -11.097 -5.429 1.00 28.74 288 LEU A C 1
ATOM 2211 O O . LEU A 1 289 ? 28.746 -12.220 -5.131 1.00 28.49 288 LEU A O 1
ATOM 2216 N N . GLY A 1 290 ? 27.354 -10.874 -6.293 1.00 29.05 289 GLY A N 1
ATOM 2217 C CA . GLY A 1 290 ? 26.649 -11.947 -6.993 1.00 29.29 289 GLY A CA 1
ATOM 2218 C C . GLY A 1 290 ? 27.566 -12.726 -7.923 1.00 29.92 289 GLY A C 1
ATOM 2219 O O . GLY A 1 290 ? 27.537 -13.956 -7.940 1.00 30.84 289 GLY A O 1
ATOM 2220 N N . ARG A 1 291 ? 28.385 -12.000 -8.693 1.00 29.96 290 ARG A N 1
ATOM 2221 C CA . ARG A 1 291 ? 29.270 -12.588 -9.699 1.00 30.35 290 ARG A CA 1
ATOM 2222 C C . ARG A 1 291 ? 30.405 -13.355 -9.006 1.00 30.77 290 ARG A C 1
ATOM 2223 O O . ARG A 1 291 ? 30.703 -14.491 -9.378 1.00 30.72 290 ARG A O 1
ATOM 2231 N N . GLY A 1 292 ? 31.030 -12.718 -8.009 1.00 31.65 291 GLY A N 1
ATOM 2232 C CA . GLY A 1 292 ? 32.126 -13.311 -7.247 1.00 31.63 291 GLY A CA 1
ATOM 2233 C C . GLY A 1 292 ? 31.700 -14.579 -6.525 1.00 31.58 291 GLY A C 1
ATOM 2234 O O . GLY A 1 292 ? 32.400 -15.590 -6.564 1.00 30.31 291 GLY A O 1
ATOM 2235 N N . PHE A 1 293 ? 30.535 -14.518 -5.874 1.00 32.02 292 PHE A N 1
ATOM 2236 C CA . PHE A 1 293 ? 30.024 -15.616 -5.061 1.00 33.20 292 PHE A CA 1
ATOM 2237 C C . PHE A 1 293 ? 29.684 -16.821 -5.954 1.00 33.41 292 PHE A C 1
ATOM 2238 O O . PHE A 1 293 ? 30.004 -17.955 -5.600 1.00 33.67 292 PHE A O 1
ATOM 2246 N N . SER A 1 294 ? 29.055 -16.569 -7.109 1.00 33.76 293 SER A N 1
ATOM 2247 C CA . SER A 1 294 ? 28.649 -17.640 -8.032 1.00 34.94 293 SER A CA 1
ATOM 2248 C C . SER A 1 294 ? 29.878 -18.286 -8.688 1.00 34.22 293 SER A C 1
ATOM 2249 O O . SER A 1 294 ? 29.917 -19.504 -8.846 1.00 34.76 293 SER A O 1
ATOM 2252 N N . THR A 1 295 ? 30.869 -17.467 -9.064 1.00 33.11 294 THR A N 1
ATOM 2253 C CA . THR A 1 295 ? 32.152 -17.957 -9.588 1.00 33.42 294 THR A CA 1
ATOM 2254 C C . THR A 1 295 ? 32.804 -18.883 -8.553 1.00 33.59 294 THR A C 1
ATOM 2255 O O . THR A 1 295 ? 33.253 -19.980 -8.887 1.00 33.57 294 THR A O 1
ATOM 2259 N N . PHE A 1 296 ? 32.842 -18.416 -7.300 1.00 33.41 295 PHE A N 1
ATOM 2260 C CA . PHE A 1 296 ? 33.439 -19.137 -6.177 1.00 34.24 295 PHE A CA 1
ATOM 2261 C C . PHE A 1 296 ? 32.710 -20.469 -5.945 1.00 34.79 295 PHE A C 1
ATOM 2262 O O . PHE A 1 296 ? 33.342 -21.478 -5.623 1.00 34.50 295 PHE A O 1
ATOM 2270 N N . MET A 1 297 ? 31.382 -20.456 -6.108 1.00 34.89 296 MET A N 1
ATOM 2271 C CA . MET A 1 297 ? 30.540 -21.631 -5.883 1.00 35.42 296 MET A CA 1
ATOM 2272 C C . MET A 1 297 ? 30.698 -22.642 -7.029 1.00 35.56 296 MET A C 1
ATOM 2273 O O . MET A 1 297 ? 30.823 -23.839 -6.776 1.00 35.99 296 MET A O 1
ATOM 2278 N N . GLU A 1 298 ? 30.702 -22.151 -8.276 1.00 35.64 297 GLU A N 1
ATOM 2279 C CA . GLU A 1 298 ? 30.374 -22.970 -9.452 1.00 36.25 297 GLU A CA 1
ATOM 2280 C C . GLU A 1 298 ? 31.591 -23.220 -10.355 1.00 36.35 297 GLU A C 1
ATOM 2281 O O . GLU A 1 298 ? 31.691 -24.293 -10.950 1.00 36.95 297 GLU A O 1
ATOM 2287 N N . ASP A 1 299 ? 32.488 -22.233 -10.480 1.00 36.60 298 ASP A N 1
ATOM 2288 C CA . ASP A 1 299 ? 33.586 -22.282 -11.454 1.00 37.07 298 ASP A CA 1
ATOM 2289 C C . ASP A 1 299 ? 34.936 -22.265 -10.727 1.00 38.46 298 ASP A C 1
ATOM 2290 O O . ASP A 1 299 ? 35.843 -21.522 -11.107 1.00 38.83 298 ASP A O 1
ATOM 2295 N N . TRP A 1 300 ? 35.063 -23.112 -9.698 1.00 39.09 299 TRP A N 1
ATOM 2296 C CA . TRP A 1 300 ? 36.264 -23.199 -8.873 1.00 40.09 299 TRP A CA 1
ATOM 2297 C C . TRP A 1 300 ? 37.044 -24.462 -9.231 1.00 40.81 299 TRP A C 1
ATOM 2298 O O . TRP A 1 300 ? 36.455 -25.537 -9.318 1.00 41.46 299 TRP A O 1
ATOM 2309 N N . PRO A 1 301 ? 38.366 -24.345 -9.426 1.00 42.71 300 PRO A N 1
ATOM 2310 C CA . PRO A 1 301 ? 39.128 -23.110 -9.324 1.00 43.14 300 PRO A CA 1
ATOM 2311 C C . PRO A 1 301 ? 39.071 -22.267 -10.608 1.00 43.82 300 PRO A C 1
ATOM 2312 O O . PRO A 1 301 ? 38.765 -22.792 -11.679 1.00 42.62 300 PRO A O 1
ATOM 2316 N N . VAL A 1 302 ? 39.371 -20.970 -10.476 1.00 45.57 301 VAL A N 1
ATOM 2317 C CA . VAL A 1 302 ? 39.452 -20.049 -11.606 1.00 48.25 301 VAL A CA 1
ATOM 2318 C C . VAL A 1 302 ? 40.731 -20.361 -12.379 1.00 50.47 301 VAL A C 1
ATOM 2319 O O . VAL A 1 302 ? 41.806 -20.415 -11.786 1.00 52.20 301 VAL A O 1
ATOM 2323 N N . PRO A 1 303 ? 40.666 -20.582 -13.715 1.00 52.52 302 PRO A N 1
ATOM 2324 C CA . PRO A 1 303 ? 41.853 -20.943 -14.494 1.00 54.79 302 PRO A CA 1
ATOM 2325 C C . PRO A 1 303 ? 42.960 -19.876 -14.461 1.00 57.83 302 PRO A C 1
ATOM 2326 O O . PRO A 1 303 ? 42.680 -18.687 -14.294 1.00 58.61 302 PRO A O 1
ATOM 2330 N N . ARG A 1 304 ? 44.207 -20.333 -14.621 1.00 60.90 303 ARG A N 1
ATOM 2331 C CA . ARG A 1 304 ? 45.397 -19.487 -14.574 1.00 63.32 303 ARG A CA 1
ATOM 2332 C C . ARG A 1 304 ? 45.496 -18.674 -15.870 1.00 63.85 303 ARG A C 1
ATOM 2333 O O . ARG A 1 304 ? 46.237 -17.694 -15.943 1.00 64.94 303 ARG A O 1
ATOM 2341 N N . PRO B 1 8 ? 20.941 -17.653 19.153 1.00 53.57 7 PRO B N 1
ATOM 2342 C CA . PRO B 1 8 ? 20.717 -17.229 17.769 1.00 52.51 7 PRO B CA 1
ATOM 2343 C C . PRO B 1 8 ? 19.234 -16.924 17.506 1.00 51.89 7 PRO B C 1
ATOM 2344 O O . PRO B 1 8 ? 18.369 -17.711 17.890 1.00 54.16 7 PRO B O 1
ATOM 2348 N N . ALA B 1 9 ? 18.969 -15.788 16.850 1.00 49.81 8 ALA B N 1
ATOM 2349 C CA . ALA B 1 9 ? 17.615 -15.262 16.665 1.00 48.56 8 ALA B CA 1
ATOM 2350 C C . ALA B 1 9 ? 17.260 -15.208 15.174 1.00 46.98 8 ALA B C 1
ATOM 2351 O O . ALA B 1 9 ? 18.126 -15.343 14.307 1.00 45.16 8 ALA B O 1
ATOM 2353 N N . VAL B 1 10 ? 15.966 -14.999 14.906 1.00 47.02 9 VAL B N 1
ATOM 2354 C CA . VAL B 1 10 ? 15.419 -14.857 13.559 1.00 46.38 9 VAL B CA 1
ATOM 2355 C C . VAL B 1 10 ? 15.882 -13.513 12.984 1.00 44.92 9 VAL B C 1
ATOM 2356 O O . VAL B 1 10 ? 16.023 -12.535 13.720 1.00 45.08 9 VAL B O 1
ATOM 2360 N N . VAL B 1 11 ? 16.117 -13.484 11.667 1.00 43.22 10 VAL B N 1
ATOM 2361 C CA . VAL B 1 11 ? 16.398 -12.251 10.938 1.00 42.86 10 VAL B CA 1
ATOM 2362 C C . VAL B 1 11 ? 15.061 -11.643 10.495 1.00 42.24 10 VAL B C 1
ATOM 2363 O O . VAL B 1 11 ? 14.388 -12.192 9.622 1.00 40.93 10 VAL B O 1
ATOM 2367 N N . SER B 1 12 ? 14.697 -10.513 11.112 1.00 42.42 11 SER B N 1
ATOM 2368 C CA . SER B 1 12 ? 13.509 -9.741 10.758 1.00 42.88 11 SER B CA 1
ATOM 2369 C C . SER B 1 12 ? 13.934 -8.378 10.198 1.00 42.35 11 SER B C 1
ATOM 2370 O O . SER B 1 12 ? 14.781 -7.701 10.781 1.00 44.58 11 SER B O 1
ATOM 2373 N N . LEU B 1 13 ? 13.334 -7.990 9.067 1.00 41.87 12 LEU B N 1
ATOM 2374 C CA . LEU B 1 13 ? 13.666 -6.740 8.382 1.00 41.71 12 LEU B CA 1
ATOM 2375 C C . LEU B 1 13 ? 12.977 -5.569 9.075 1.00 40.90 12 LEU B C 1
ATOM 2376 O O . LEU B 1 13 ? 11.841 -5.695 9.530 1.00 40.99 12 LEU B O 1
ATOM 2381 N N . PRO B 1 14 ? 13.643 -4.395 9.170 1.00 39.73 13 PRO B N 1
ATOM 2382 C CA . PRO B 1 14 ? 12.969 -3.143 9.502 1.00 39.33 13 PRO B CA 1
ATOM 2383 C C . PRO B 1 14 ? 12.450 -2.460 8.229 1.00 38.82 13 PRO B C 1
ATOM 2384 O O . PRO B 1 14 ? 12.807 -2.872 7.124 1.00 37.44 13 PRO B O 1
ATOM 2388 N N . SER B 1 15 ? 11.609 -1.434 8.403 1.00 38.81 14 SER B N 1
ATOM 2389 C CA . SER B 1 15 ? 11.145 -0.574 7.313 1.00 39.08 14 SER B CA 1
ATOM 2390 C C . SER B 1 15 ? 10.599 -1.419 6.154 1.00 39.30 14 SER B C 1
ATOM 2391 O O . SER B 1 15 ? 10.881 -1.148 4.984 1.00 38.49 14 SER B O 1
ATOM 2394 N N . SER B 1 16 ? 9.817 -2.446 6.501 1.00 39.79 15 SER B N 1
ATOM 2395 C CA . SER B 1 16 ? 9.209 -3.346 5.535 1.00 41.01 15 SER B CA 1
ATOM 2396 C C . SER B 1 16 ? 8.059 -4.111 6.197 1.00 42.59 15 SER B C 1
ATOM 2397 O O . SER B 1 16 ? 7.969 -4.180 7.423 1.00 43.46 15 SER B O 1
ATOM 2400 N N . GLU B 1 17 ? 7.190 -4.683 5.360 1.00 43.32 16 GLU B N 1
ATOM 2401 C CA . GLU B 1 17 ? 6.062 -5.482 5.810 1.00 44.60 16 GLU B CA 1
ATOM 2402 C C . GLU B 1 17 ? 5.576 -6.350 4.647 1.00 44.30 16 GLU B C 1
ATOM 2403 O O . GLU B 1 17 ? 5.949 -6.120 3.494 1.00 45.42 16 GLU B O 1
ATOM 2409 N N . GLN B 1 18 ? 4.741 -7.343 4.967 1.00 43.51 17 GLN B N 1
ATOM 2410 C CA . GLN B 1 18 ? 4.148 -8.214 3.966 1.00 43.79 17 GLN B CA 1
ATOM 2411 C C . GLN B 1 18 ? 2.704 -8.541 4.362 1.00 44.73 17 GLN B C 1
ATOM 2412 O O . GLN B 1 18 ? 2.379 -8.638 5.547 1.00 43.04 17 GLN B O 1
ATOM 2418 N N . PHE B 1 19 ? 1.855 -8.700 3.342 1.00 45.33 18 PHE B N 1
ATOM 2419 C CA . PHE B 1 19 ? 0.452 -9.063 3.499 1.00 46.37 18 PHE B CA 1
ATOM 2420 C C . PHE B 1 19 ? -0.013 -9.805 2.242 1.00 47.47 18 PHE B C 1
ATOM 2421 O O . PHE B 1 19 ? 0.630 -9.724 1.192 1.00 46.88 18 PHE B O 1
ATOM 2429 N N . TYR B 1 20 ? -1.135 -10.521 2.370 1.00 48.88 19 TYR B N 1
ATOM 2430 C CA . TYR B 1 20 ? -1.694 -11.322 1.290 1.00 50.05 19 TYR B CA 1
ATOM 2431 C C . TYR B 1 20 ? -2.924 -10.618 0.705 1.00 50.73 19 TYR B C 1
ATOM 2432 O O . TYR B 1 20 ? -3.817 -10.203 1.444 1.00 52.26 19 TYR B O 1
ATOM 2441 N N . LEU B 1 21 ? -2.939 -10.486 -0.627 1.00 50.16 20 LEU B N 1
ATOM 2442 C CA . LEU B 1 21 ? -4.095 -10.017 -1.390 1.00 51.51 20 LEU B CA 1
ATOM 2443 C C . LEU B 1 21 ? -4.498 -11.104 -2.392 1.00 52.32 20 LEU B C 1
ATOM 2444 O O . LEU B 1 21 ? -3.651 -11.867 -2.863 1.00 52.31 20 LEU B O 1
ATOM 2449 N N . ASN B 1 22 ? -5.797 -11.156 -2.708 1.00 53.12 21 ASN B N 1
ATOM 2450 C CA . ASN B 1 22 ? -6.350 -12.103 -3.671 1.00 53.69 21 ASN B CA 1
ATOM 2451 C C . ASN B 1 22 ? -6.784 -11.346 -4.931 1.00 53.00 21 ASN B C 1
ATOM 2452 O O . ASN B 1 22 ? -7.286 -10.224 -4.845 1.00 51.87 21 ASN B O 1
ATOM 2457 N N . ASN B 1 23 ? -6.585 -11.979 -6.093 1.00 53.35 22 ASN B N 1
ATOM 2458 C CA . ASN B 1 23 ? -7.065 -11.460 -7.373 1.00 55.54 22 ASN B CA 1
ATOM 2459 C C . ASN B 1 23 ? -8.563 -11.775 -7.493 1.00 57.00 22 ASN B C 1
ATOM 2460 O O . ASN B 1 23 ? -9.163 -12.319 -6.564 1.00 55.56 22 ASN B O 1
ATOM 2465 N N . SER B 1 24 ? -9.152 -11.427 -8.643 1.00 60.00 23 SER B N 1
ATOM 2466 C CA . SER B 1 24 ? -10.581 -11.623 -8.916 1.00 61.14 23 SER B CA 1
ATOM 2467 C C . SER B 1 24 ? -10.959 -13.112 -8.872 1.00 63.23 23 SER B C 1
ATOM 2468 O O . SER B 1 24 ? -12.097 -13.450 -8.545 1.00 64.57 23 SER B O 1
ATOM 2471 N N . ARG B 1 25 ? -10.000 -13.989 -9.199 1.00 63.50 24 ARG B N 1
ATOM 2472 C CA . ARG B 1 25 ? -10.202 -15.442 -9.230 1.00 63.18 24 ARG B CA 1
ATOM 2473 C C . ARG B 1 25 ? -10.108 -16.048 -7.821 1.00 60.21 24 ARG B C 1
ATOM 2474 O O . ARG B 1 25 ? -10.408 -17.229 -7.640 1.00 61.86 24 ARG B O 1
ATOM 2482 N N . GLY B 1 26 ? -9.679 -15.247 -6.837 1.00 58.21 25 GLY B N 1
ATOM 2483 C CA . GLY B 1 26 ? -9.513 -15.689 -5.453 1.00 58.09 25 GLY B CA 1
ATOM 2484 C C . GLY B 1 26 ? -8.188 -16.403 -5.233 1.00 56.42 25 GLY B C 1
ATOM 2485 O O . GLY B 1 26 ? -8.061 -17.202 -4.303 1.00 55.51 25 GLY B O 1
ATOM 2486 N N . GLU B 1 27 ? -7.200 -16.103 -6.087 1.00 54.92 26 GLU B N 1
ATOM 2487 C CA . GLU B 1 27 ? -5.864 -16.695 -6.011 1.00 54.11 26 GLU B CA 1
ATOM 2488 C C . GLU B 1 27 ? -4.968 -15.800 -5.146 1.00 52.20 26 GLU B C 1
ATOM 2489 O O . GLU B 1 27 ? -4.990 -14.578 -5.274 1.00 51.75 26 GLU B O 1
ATOM 2495 N N . ARG B 1 28 ? -4.167 -16.441 -4.288 1.00 50.86 27 ARG B N 1
ATOM 2496 C CA . ARG B 1 28 ? -3.450 -15.788 -3.196 1.00 50.53 27 ARG B CA 1
ATOM 2497 C C . ARG B 1 28 ? -2.098 -15.259 -3.693 1.00 47.91 27 ARG B C 1
ATOM 2498 O O . ARG B 1 28 ? -1.373 -15.964 -4.393 1.00 47.37 27 ARG B O 1
ATOM 2506 N N . TYR B 1 29 ? -1.777 -14.015 -3.312 1.00 46.74 28 TYR B N 1
ATOM 2507 C CA . TYR B 1 29 ? -0.504 -13.364 -3.635 1.00 45.95 28 TYR B CA 1
ATOM 2508 C C . TYR B 1 29 ? 0.136 -12.811 -2.357 1.00 45.78 28 TYR B C 1
ATOM 2509 O O . TYR B 1 29 ? -0.558 -12.275 -1.496 1.00 44.56 28 TYR B O 1
ATOM 2518 N N . LEU B 1 30 ? 1.464 -12.950 -2.264 1.00 45.17 29 LEU B N 1
ATOM 2519 C CA . LEU B 1 30 ? 2.277 -12.361 -1.201 1.00 44.84 29 LEU B CA 1
ATOM 2520 C C . LEU B 1 30 ? 2.799 -10.997 -1.669 1.00 43.90 29 LEU B C 1
ATOM 2521 O O . LEU B 1 30 ? 3.627 -10.926 -2.579 1.00 44.33 29 LEU B O 1
ATOM 2526 N N . ILE B 1 31 ? 2.301 -9.926 -1.038 1.00 42.56 30 ILE B N 1
ATOM 2527 C CA . ILE B 1 31 ? 2.736 -8.561 -1.316 1.00 42.20 30 ILE B CA 1
ATOM 2528 C C . ILE B 1 31 ? 3.748 -8.152 -0.241 1.00 41.40 30 ILE B C 1
ATOM 2529 O O . ILE B 1 31 ? 3.382 -7.973 0.919 1.00 42.64 30 ILE B O 1
ATOM 2534 N N . GLN B 1 32 ? 5.014 -8.019 -0.649 1.00 40.37 31 GLN B N 1
ATOM 2535 C CA . GLN B 1 32 ? 6.091 -7.566 0.222 1.00 39.46 31 GLN B CA 1
ATOM 2536 C C . GLN B 1 32 ? 6.441 -6.122 -0.154 1.00 39.05 31 GLN B C 1
ATOM 2537 O O . GLN B 1 32 ? 6.669 -5.817 -1.327 1.00 38.58 31 GLN B O 1
ATOM 2543 N N . VAL B 1 33 ? 6.459 -5.246 0.857 1.00 38.55 32 VAL B N 1
ATOM 2544 C CA . VAL B 1 33 ? 6.677 -3.816 0.680 1.00 38.28 32 VAL B CA 1
ATOM 2545 C C . VAL B 1 33 ? 7.850 -3.388 1.568 1.00 37.33 32 VAL B C 1
ATOM 2546 O O . VAL B 1 33 ? 7.971 -3.849 2.701 1.00 37.53 32 VAL B O 1
ATOM 2550 N N . SER B 1 34 ? 8.703 -2.508 1.032 1.00 36.24 33 SER B N 1
ATOM 2551 C CA . SER B 1 34 ? 9.798 -1.902 1.781 1.00 36.09 33 SER B CA 1
ATOM 2552 C C . SER B 1 34 ? 9.970 -0.439 1.357 1.00 35.74 33 SER B C 1
ATOM 2553 O O . SER B 1 34 ? 9.551 -0.038 0.270 1.00 35.09 33 SER B O 1
ATOM 2556 N N . TRP B 1 35 ? 10.597 0.337 2.246 1.00 35.84 34 TRP B N 1
ATOM 2557 C CA . TRP B 1 35 ? 10.790 1.773 2.092 1.00 36.72 34 TRP B CA 1
ATOM 2558 C C . TRP B 1 35 ? 12.070 2.173 2.825 1.00 36.65 34 TRP B C 1
ATOM 2559 O O . TRP B 1 35 ? 12.600 1.377 3.595 1.00 35.79 34 TRP B O 1
ATOM 2570 N N . PRO B 1 36 ? 12.606 3.401 2.627 1.00 36.82 35 PRO B N 1
ATOM 2571 C CA . PRO B 1 36 ? 13.887 3.787 3.224 1.00 36.98 35 PRO B CA 1
ATOM 2572 C C . PRO B 1 36 ? 13.911 3.665 4.756 1.00 37.21 35 PRO B C 1
ATOM 2573 O O . PRO B 1 36 ? 12.882 3.835 5.412 1.00 36.10 35 PRO B O 1
ATOM 2577 N N . LEU B 1 37 ? 15.100 3.380 5.299 1.00 37.83 36 LEU B N 1
ATOM 2578 C CA . LEU B 1 37 ? 15.298 3.142 6.727 1.00 38.26 36 LEU B CA 1
ATOM 2579 C C . LEU B 1 37 ? 15.181 4.455 7.514 1.00 39.16 36 LEU B C 1
ATOM 2580 O O . LEU B 1 37 ? 14.822 4.433 8.691 1.00 40.94 36 LEU B O 1
ATOM 2585 N N . HIS B 1 38 ? 15.484 5.586 6.862 1.00 39.88 37 HIS B N 1
ATOM 2586 C CA . HIS B 1 38 ? 15.524 6.899 7.529 1.00 41.46 37 HIS B CA 1
ATOM 2587 C C . HIS B 1 38 ? 14.107 7.441 7.777 1.00 42.86 37 HIS B C 1
ATOM 2588 O O . HIS B 1 38 ? 13.935 8.360 8.577 1.00 43.97 37 HIS B O 1
ATOM 2595 N N . TRP B 1 39 ? 13.101 6.871 7.102 1.00 43.69 38 TRP B N 1
ATOM 2596 C CA . TRP B 1 39 ? 11.687 7.161 7.380 1.00 44.67 38 TRP B CA 1
ATOM 2597 C C . TRP B 1 39 ? 11.317 6.629 8.772 1.00 47.72 38 TRP B C 1
ATOM 2598 O O . TRP B 1 39 ? 11.835 5.593 9.194 1.00 48.29 38 TRP B O 1
ATOM 2609 N N . LYS B 1 40 ? 10.428 7.342 9.478 1.00 50.87 39 LYS B N 1
ATOM 2610 C CA . LYS B 1 40 ? 9.831 6.849 10.728 1.00 53.22 39 LYS B CA 1
ATOM 2611 C C . LYS B 1 40 ? 8.495 6.171 10.401 1.00 54.48 39 LYS B C 1
ATOM 2612 O O . LYS B 1 40 ? 7.616 6.795 9.804 1.00 55.45 39 LYS B O 1
ATOM 2618 N N . ASP B 1 41 ? 8.353 4.907 10.817 1.00 55.43 40 ASP B N 1
ATOM 2619 C CA . ASP B 1 41 ? 7.171 4.089 10.535 1.00 56.19 40 ASP B CA 1
ATOM 2620 C C . ASP B 1 41 ? 6.986 4.019 9.010 1.00 55.76 40 ASP B C 1
ATOM 2621 O O . ASP B 1 41 ? 7.708 3.279 8.354 1.00 56.99 40 ASP B O 1
ATOM 2626 N N . HIS B 1 42 ? 6.035 4.787 8.458 1.00 54.23 41 HIS B N 1
ATOM 2627 C CA . HIS B 1 42 ? 5.801 4.870 7.007 1.00 52.11 41 HIS B CA 1
ATOM 2628 C C . HIS B 1 42 ? 5.978 6.311 6.505 1.00 51.43 41 HIS B C 1
ATOM 2629 O O . HIS B 1 42 ? 5.744 6.586 5.327 1.00 49.84 41 HIS B O 1
ATOM 2636 N N . LYS B 1 43 ? 6.403 7.218 7.395 1.00 51.34 42 LYS B N 1
ATOM 2637 C CA . LYS B 1 43 ? 6.403 8.655 7.127 1.00 51.20 42 LYS B CA 1
ATOM 2638 C C . LYS B 1 43 ? 7.807 9.118 6.743 1.00 49.93 42 LYS B C 1
ATOM 2639 O O . LYS B 1 43 ? 8.768 8.836 7.456 1.00 49.67 42 LYS B O 1
ATOM 2645 N N . PRO B 1 44 ? 7.966 9.849 5.613 1.00 49.13 43 PRO B N 1
ATOM 2646 C CA . PRO B 1 44 ? 9.242 10.479 5.267 1.00 48.61 43 PRO B CA 1
ATOM 2647 C C . PRO B 1 44 ? 9.750 11.444 6.349 1.00 48.90 43 PRO B C 1
ATOM 2648 O O . PRO B 1 44 ? 8.959 12.166 6.958 1.00 46.92 43 PRO B O 1
ATOM 2652 N N . ASP B 1 45 ? 11.072 11.445 6.554 1.00 49.24 44 ASP B N 1
ATOM 2653 C CA . ASP B 1 45 ? 11.729 12.204 7.618 1.00 49.33 44 ASP B CA 1
ATOM 2654 C C . ASP B 1 45 ? 12.119 13.605 7.126 1.00 50.09 44 ASP B C 1
ATOM 2655 O O . ASP B 1 45 ? 12.536 14.438 7.932 1.00 50.81 44 ASP B O 1
ATOM 2660 N N . THR B 1 46 ? 11.997 13.855 5.815 1.00 50.26 45 THR B N 1
ATOM 2661 C CA . THR B 1 46 ? 12.426 15.119 5.213 1.00 50.92 45 THR B CA 1
ATOM 2662 C C . THR B 1 46 ? 11.375 15.646 4.227 1.00 51.21 45 THR B C 1
ATOM 2663 O O . THR B 1 46 ? 10.292 15.079 4.070 1.00 50.01 45 THR B O 1
ATOM 2667 N N . ASP B 1 47 ? 11.741 16.765 3.592 1.00 53.95 46 ASP B N 1
ATOM 2668 C CA . ASP B 1 47 ? 11.065 17.410 2.468 1.00 54.70 46 ASP B CA 1
ATOM 2669 C C . ASP B 1 47 ? 10.643 16.384 1.404 1.00 52.78 46 ASP B C 1
ATOM 2670 O O . ASP B 1 47 ? 9.550 16.479 0.846 1.00 53.56 46 ASP B O 1
ATOM 2675 N N . ARG B 1 48 ? 11.521 15.410 1.134 1.00 51.36 47 ARG B N 1
ATOM 2676 C CA . ARG B 1 48 ? 11.429 14.535 -0.037 1.00 49.95 47 ARG B CA 1
ATOM 2677 C C . ARG B 1 48 ? 10.385 13.436 0.217 1.00 49.58 47 ARG B C 1
ATOM 2678 O O . ARG B 1 48 ? 10.737 12.314 0.587 1.00 49.11 47 ARG B O 1
ATOM 2686 N N . ASN B 1 49 ? 9.104 13.772 0.008 1.00 49.46 48 ASN B N 1
ATOM 2687 C CA . ASN B 1 49 ? 7.981 12.851 0.256 1.00 50.43 48 ASN B CA 1
ATOM 2688 C C . ASN B 1 49 ? 7.218 12.545 -1.043 1.00 50.50 48 ASN B C 1
ATOM 2689 O O . ASN B 1 49 ? 6.139 11.951 -0.995 1.00 49.27 48 ASN B O 1
ATOM 2694 N N . ASP B 1 50 ? 7.782 12.945 -2.191 1.00 50.23 49 ASP B N 1
ATOM 2695 C CA . ASP B 1 50 ? 7.236 12.629 -3.513 1.00 50.39 49 ASP B CA 1
ATOM 2696 C C . ASP B 1 50 ? 8.215 11.675 -4.208 1.00 49.66 49 ASP B C 1
ATOM 2697 O O . ASP B 1 50 ? 9.184 12.120 -4.826 1.00 49.98 49 ASP B O 1
ATOM 2702 N N . VAL B 1 51 ? 7.953 10.367 -4.097 1.00 47.73 50 VAL B N 1
ATOM 2703 C CA . VAL B 1 51 ? 8.965 9.344 -4.365 1.00 46.28 50 VAL B CA 1
ATOM 2704 C C . VAL B 1 51 ? 8.484 8.382 -5.448 1.00 44.21 50 VAL B C 1
ATOM 2705 O O . VAL B 1 51 ? 7.289 8.132 -5.584 1.00 45.41 50 VAL B O 1
ATOM 2709 N N . PRO B 1 52 ? 9.417 7.814 -6.246 1.00 41.82 51 PRO B N 1
ATOM 2710 C CA . PRO B 1 52 ? 9.093 6.743 -7.188 1.00 40.41 51 PRO B CA 1
ATOM 2711 C C . PRO B 1 52 ? 8.768 5.423 -6.472 1.00 39.20 51 PRO B C 1
ATOM 2712 O O . PRO B 1 52 ? 9.204 5.208 -5.339 1.00 38.97 51 PRO B O 1
ATOM 2716 N N . LEU B 1 53 ? 8.001 4.563 -7.150 1.00 38.39 52 LEU B N 1
ATOM 2717 C CA . LEU B 1 53 ? 7.603 3.251 -6.648 1.00 37.95 52 LEU B CA 1
ATOM 2718 C C . LEU B 1 53 ? 7.854 2.208 -7.744 1.00 37.07 52 LEU B C 1
ATOM 2719 O O . LEU B 1 53 ? 7.627 2.481 -8.922 1.00 36.47 52 LEU B O 1
ATOM 2724 N N . ILE B 1 54 ? 8.318 1.018 -7.343 1.00 35.71 53 ILE B N 1
ATOM 2725 C CA . ILE B 1 54 ? 8.613 -0.064 -8.285 1.00 35.93 53 ILE B CA 1
ATOM 2726 C C . ILE B 1 54 ? 7.807 -1.310 -7.894 1.00 35.85 53 ILE B C 1
ATOM 2727 O O . ILE B 1 54 ? 7.767 -1.693 -6.724 1.00 36.36 53 ILE B O 1
ATOM 2732 N N . TYR B 1 55 ? 7.155 -1.914 -8.896 1.00 35.95 54 TYR B N 1
ATOM 2733 C CA . TYR B 1 55 ? 6.506 -3.217 -8.780 1.00 36.51 54 TYR B CA 1
ATOM 2734 C C . TYR B 1 55 ? 7.438 -4.283 -9.367 1.00 35.63 54 TYR B C 1
ATOM 2735 O O . TYR B 1 55 ? 7.962 -4.111 -10.468 1.00 36.47 54 TYR B O 1
ATOM 2744 N N . ILE B 1 56 ? 7.635 -5.375 -8.619 1.00 35.68 55 ILE B N 1
ATOM 2745 C CA . ILE B 1 56 ? 8.517 -6.472 -9.018 1.00 35.60 55 ILE B CA 1
ATOM 2746 C C . ILE B 1 56 ? 7.712 -7.777 -8.996 1.00 35.75 55 ILE B C 1
ATOM 2747 O O . ILE B 1 56 ? 7.195 -8.168 -7.949 1.00 35.58 55 ILE B O 1
ATOM 2752 N N . VAL B 1 57 ? 7.615 -8.436 -10.157 1.00 35.64 56 VAL B N 1
ATOM 2753 C CA . VAL B 1 57 ? 7.054 -9.789 -10.251 1.00 36.05 56 VAL B CA 1
ATOM 2754 C C . VAL B 1 57 ? 8.171 -10.791 -9.930 1.00 35.90 56 VAL B C 1
ATOM 2755 O O . VAL B 1 57 ? 9.354 -10.452 -10.009 1.00 36.47 56 VAL B O 1
ATOM 2759 N N . ASP B 1 58 ? 7.773 -12.018 -9.571 1.00 36.29 57 ASP B N 1
ATOM 2760 C CA . ASP B 1 58 ? 8.653 -13.010 -8.941 1.00 36.71 57 ASP B CA 1
ATOM 2761 C C . ASP B 1 58 ? 9.205 -12.407 -7.643 1.00 37.13 57 ASP B C 1
ATOM 2762 O O . ASP B 1 58 ? 10.415 -12.414 -7.405 1.00 37.66 57 ASP B O 1
ATOM 2767 N N . GLY B 1 59 ? 8.289 -11.896 -6.814 1.00 37.01 58 GLY B N 1
ATOM 2768 C CA . GLY B 1 59 ? 8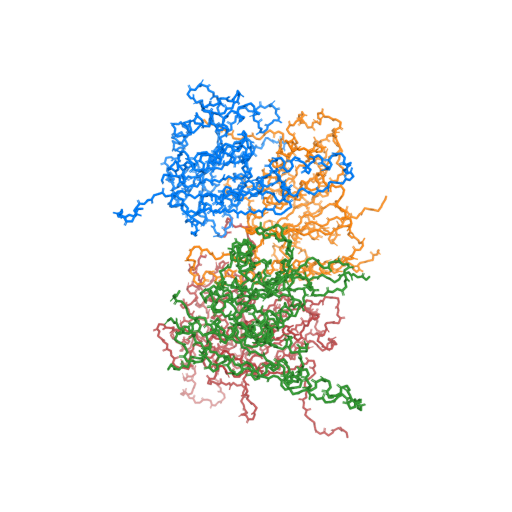.611 -11.108 -5.628 1.00 37.15 58 GLY B CA 1
ATOM 2769 C C . GLY B 1 59 ? 9.431 -11.878 -4.606 1.00 37.00 58 GLY B C 1
ATOM 2770 O O . GLY B 1 59 ? 10.286 -11.299 -3.937 1.00 36.86 58 GLY B O 1
ATOM 2771 N N . ASN B 1 60 ? 9.176 -13.188 -4.495 1.00 36.45 59 ASN B N 1
ATOM 2772 C CA . ASN B 1 60 ? 9.843 -14.053 -3.516 1.00 36.52 59 ASN B CA 1
ATOM 2773 C C . ASN B 1 60 ? 11.336 -14.187 -3.847 1.00 35.42 59 ASN B C 1
ATOM 2774 O O . ASN B 1 60 ? 12.141 -14.473 -2.962 1.00 36.41 59 ASN B O 1
ATOM 2779 N N . ALA B 1 61 ? 11.688 -13.995 -5.125 1.00 33.93 60 ALA B N 1
ATOM 2780 C CA . ALA B 1 61 ? 13.052 -14.175 -5.614 1.00 33.05 60 ALA B CA 1
ATOM 2781 C C . ALA B 1 61 ? 13.853 -12.866 -5.544 1.00 32.61 60 ALA B C 1
ATOM 2782 O O . ALA B 1 61 ? 15.080 -12.914 -5.570 1.00 32.68 60 ALA B O 1
ATOM 2784 N N . LEU B 1 62 ? 13.172 -11.713 -5.471 1.00 31.69 61 LEU B N 1
ATOM 2785 C CA . LEU B 1 62 ? 13.824 -10.419 -5.738 1.00 32.00 61 LEU B CA 1
ATOM 2786 C C . LEU B 1 62 ? 13.545 -9.353 -4.664 1.00 31.81 61 LEU B C 1
ATOM 2787 O O . LEU B 1 62 ? 14.160 -8.287 -4.717 1.00 31.65 61 LEU B O 1
ATOM 2792 N N . PHE B 1 63 ? 12.649 -9.616 -3.704 1.00 31.80 62 PHE B N 1
ATOM 2793 C CA . PHE B 1 63 ? 12.228 -8.584 -2.743 1.00 32.41 62 PHE B CA 1
ATOM 2794 C C . PHE B 1 63 ? 13.431 -8.052 -1.951 1.00 32.37 62 PHE B C 1
ATOM 2795 O O . PHE B 1 63 ? 13.608 -6.841 -1.831 1.00 32.52 62 PHE B O 1
ATOM 2803 N N . LEU B 1 64 ? 14.240 -8.969 -1.409 1.00 32.72 63 LEU B N 1
ATOM 2804 C CA . LEU B 1 64 ? 15.360 -8.622 -0.526 1.00 33.37 63 LEU B CA 1
ATOM 2805 C C . LEU B 1 64 ? 16.445 -7.868 -1.310 1.00 32.36 63 LEU B C 1
ATOM 2806 O O . LEU B 1 64 ? 17.103 -6.984 -0.758 1.00 32.82 63 LEU B O 1
ATOM 2811 N N . THR B 1 65 ? 16.621 -8.223 -2.589 1.00 31.52 64 THR B N 1
ATOM 2812 C CA . THR B 1 65 ? 17.629 -7.611 -3.459 1.00 31.56 64 THR B CA 1
ATOM 2813 C C . THR B 1 65 ? 17.275 -6.137 -3.706 1.00 32.11 64 THR B C 1
ATOM 2814 O O . THR B 1 65 ? 18.134 -5.263 -3.581 1.00 32.56 64 THR B O 1
ATOM 2818 N N . ALA B 1 66 ? 16.011 -5.876 -4.060 1.00 31.73 65 ALA B N 1
ATOM 2819 C CA . ALA B 1 66 ? 15.518 -4.518 -4.314 1.00 31.62 65 ALA B CA 1
ATOM 2820 C C . ALA B 1 66 ? 15.581 -3.684 -3.028 1.00 31.10 65 ALA B C 1
ATOM 2821 O O . ALA B 1 66 ? 15.988 -2.523 -3.057 1.00 30.54 65 ALA B O 1
ATOM 2823 N N . THR B 1 67 ? 15.170 -4.298 -1.913 1.00 31.48 66 THR B N 1
ATOM 2824 C CA . THR B 1 67 ? 15.087 -3.647 -0.606 1.00 31.87 66 THR B CA 1
ATOM 2825 C C . THR B 1 67 ? 16.472 -3.155 -0.167 1.00 31.38 66 THR B C 1
ATOM 2826 O O . THR B 1 67 ? 16.633 -1.988 0.192 1.00 30.53 66 THR B O 1
ATOM 2830 N N . GLU B 1 68 ? 17.462 -4.053 -0.189 1.00 31.47 67 GLU B N 1
ATOM 2831 C CA . GLU B 1 68 ? 18.800 -3.744 0.316 1.00 31.25 67 GLU B CA 1
ATOM 2832 C C . GLU B 1 68 ? 19.493 -2.753 -0.628 1.00 31.05 67 GLU B C 1
ATOM 2833 O O . GLU B 1 68 ? 20.222 -1.872 -0.170 1.00 31.15 67 GLU B O 1
ATOM 2839 N N . ALA B 1 69 ? 19.256 -2.902 -1.937 1.00 30.34 68 ALA B N 1
ATOM 2840 C CA . ALA B 1 69 ? 19.756 -1.961 -2.939 1.00 30.70 68 ALA B CA 1
ATOM 2841 C C . ALA B 1 69 ? 19.274 -0.544 -2.600 1.00 30.57 68 ALA B C 1
ATOM 2842 O O . ALA B 1 69 ? 20.074 0.389 -2.551 1.00 29.59 68 ALA B O 1
ATOM 2844 N N . LEU B 1 70 ? 17.965 -0.411 -2.353 1.00 30.87 69 LEU B N 1
ATOM 2845 C CA . LEU B 1 70 ? 17.329 0.862 -1.986 1.00 31.12 69 LEU B CA 1
ATOM 2846 C C . LEU B 1 70 ? 18.006 1.450 -0.741 1.00 31.01 69 LEU B C 1
ATOM 2847 O O . LEU B 1 70 ? 18.350 2.632 -0.719 1.00 30.35 69 LEU B O 1
ATOM 2852 N N . TRP B 1 71 ? 18.187 0.614 0.288 1.00 30.95 70 TRP B N 1
ATOM 2853 C CA . TRP B 1 71 ? 18.767 1.036 1.562 1.00 31.37 70 TRP B CA 1
ATOM 2854 C C . TRP B 1 71 ? 20.212 1.517 1.363 1.00 31.17 70 TRP B C 1
ATOM 2855 O O . TRP B 1 71 ? 20.630 2.491 1.990 1.00 31.13 70 TRP B O 1
ATOM 2866 N N . ARG B 1 72 ? 20.957 0.835 0.485 1.00 30.57 71 ARG B N 1
ATOM 2867 C CA . ARG B 1 72 ? 22.358 1.164 0.214 1.00 30.62 71 ARG B CA 1
ATOM 2868 C C . ARG B 1 72 ? 22.471 2.519 -0.501 1.00 31.37 71 ARG B C 1
ATOM 2869 O O . ARG B 1 72 ? 23.425 3.258 -0.261 1.00 31.11 71 ARG B O 1
ATOM 2877 N N . ARG B 1 73 ? 21.503 2.836 -1.373 1.00 31.90 72 ARG B N 1
ATOM 2878 C CA . ARG B 1 73 ? 21.531 4.075 -2.167 1.00 32.57 72 ARG B CA 1
ATOM 2879 C C . ARG B 1 73 ? 21.482 5.304 -1.246 1.00 33.15 72 ARG B C 1
ATOM 2880 O O . ARG B 1 73 ? 21.979 6.364 -1.620 1.00 32.39 72 ARG B O 1
ATOM 2888 N N . SER B 1 74 ? 20.903 5.149 -0.047 1.00 34.20 73 SER B N 1
ATOM 2889 C CA . SER B 1 74 ? 20.820 6.222 0.953 1.00 35.22 73 SER B CA 1
ATOM 2890 C C . SER B 1 74 ? 22.215 6.757 1.316 1.00 35.77 73 SER B C 1
ATOM 2891 O O . SER B 1 74 ? 22.334 7.891 1.776 1.00 36.19 73 SER B O 1
ATOM 2894 N N . ALA B 1 75 ? 23.256 5.939 1.107 1.00 36.05 74 ALA B N 1
ATOM 2895 C CA . ALA B 1 75 ? 24.645 6.297 1.413 1.00 36.81 74 ALA B CA 1
ATOM 2896 C C . ALA B 1 75 ? 25.332 6.977 0.220 1.00 37.66 74 ALA B C 1
ATOM 2897 O O . ALA B 1 75 ? 26.400 7.567 0.387 1.00 37.73 74 ALA B O 1
ATOM 2899 N N . ASP B 1 76 ? 24.729 6.885 -0.972 1.00 38.56 75 ASP B N 1
ATOM 2900 C CA . ASP B 1 76 ? 25.312 7.425 -2.202 1.00 39.85 75 ASP B CA 1
ATOM 2901 C C . ASP B 1 76 ? 25.033 8.932 -2.281 1.00 39.86 75 ASP B C 1
ATOM 2902 O O . ASP B 1 76 ? 24.031 9.414 -1.754 1.00 40.80 75 ASP B O 1
ATOM 2907 N N . SER B 1 77 ? 25.932 9.657 -2.959 1.00 40.48 76 SER B N 1
ATOM 2908 C CA . SER B 1 77 ? 25.849 11.110 -3.130 1.00 41.34 76 SER B CA 1
ATOM 2909 C C . SER B 1 77 ? 24.690 11.484 -4.064 1.00 40.62 76 SER B C 1
ATOM 2910 O O . SER B 1 77 ? 24.170 12.596 -3.989 1.00 41.17 76 SER B O 1
ATOM 2913 N N . HIS B 1 78 ? 24.293 10.544 -4.932 1.00 39.85 77 HIS B N 1
ATOM 2914 C CA . HIS B 1 78 ? 23.289 10.769 -5.972 1.00 39.37 77 HIS B CA 1
ATOM 2915 C C . HIS B 1 78 ? 21.879 10.409 -5.475 1.00 37.84 77 HIS B C 1
ATOM 2916 O O . HIS B 1 78 ? 20.961 10.262 -6.281 1.00 38.30 77 HIS B O 1
ATOM 2923 N N . TYR B 1 79 ? 21.708 10.297 -4.152 1.00 37.48 78 TYR B N 1
ATOM 2924 C CA . TYR B 1 79 ? 20.452 9.878 -3.524 1.00 38.03 78 TYR B CA 1
ATOM 2925 C C . TYR B 1 79 ? 19.429 11.022 -3.579 1.00 40.29 78 TYR B C 1
ATOM 2926 O O . TYR B 1 79 ? 19.800 12.192 -3.465 1.00 39.27 78 TYR B O 1
ATOM 2935 N N . CYS B 1 80 ? 18.147 10.660 -3.737 1.00 42.80 79 CYS B N 1
ATOM 2936 C CA . CYS B 1 80 ? 17.037 11.606 -3.970 1.00 45.70 79 CYS B CA 1
ATOM 2937 C C . CYS B 1 80 ? 15.986 11.568 -2.850 1.00 44.42 79 CYS B C 1
ATOM 2938 O O . CYS B 1 80 ? 15.024 12.337 -2.895 1.00 44.97 79 CYS B O 1
ATOM 2941 N N . GLY B 1 81 ? 16.158 10.676 -1.868 1.00 42.10 80 GLY B N 1
ATOM 2942 C CA . GLY B 1 81 ? 15.146 10.415 -0.842 1.00 41.16 80 GLY B CA 1
ATOM 2943 C C . GLY B 1 81 ? 14.545 9.023 -0.966 1.00 40.27 80 GLY B C 1
ATOM 2944 O O . GLY B 1 81 ? 13.708 8.634 -0.152 1.00 39.96 80 GLY B O 1
ATOM 2945 N N . GLY B 1 82 ? 14.963 8.283 -2.001 1.00 40.08 81 GLY B N 1
ATOM 2946 C CA . GLY B 1 82 ? 14.655 6.866 -2.153 1.00 40.24 81 GLY B CA 1
ATOM 2947 C C . GLY B 1 82 ? 13.337 6.635 -2.872 1.00 40.33 81 GLY B C 1
ATOM 2948 O O . GLY B 1 82 ? 12.986 7.368 -3.794 1.00 40.61 81 GLY B O 1
ATOM 2949 N N . GLY B 1 83 ? 12.614 5.599 -2.434 1.00 39.39 82 GLY B N 1
ATOM 2950 C CA . GLY B 1 83 ? 11.382 5.146 -3.068 1.00 38.42 82 GLY B CA 1
ATOM 2951 C C . GLY B 1 83 ? 10.799 3.939 -2.353 1.00 37.38 82 GLY B C 1
ATOM 2952 O O . GLY B 1 83 ? 11.283 3.548 -1.292 1.00 36.82 82 GLY B O 1
ATOM 2953 N N . ILE B 1 84 ? 9.760 3.347 -2.952 1.00 36.55 83 ILE B N 1
ATOM 2954 C CA . ILE B 1 84 ? 9.017 2.239 -2.358 1.00 36.21 83 ILE B CA 1
ATOM 2955 C C . ILE B 1 84 ? 9.118 1.018 -3.281 1.00 35.54 83 ILE B C 1
ATOM 2956 O O . ILE B 1 84 ? 8.927 1.125 -4.492 1.00 35.60 83 ILE B O 1
ATOM 2961 N N . VAL B 1 85 ? 9.415 -0.139 -2.678 1.00 34.73 84 VAL B N 1
ATOM 2962 C CA . VAL B 1 85 ? 9.471 -1.423 -3.363 1.00 35.20 84 VAL B CA 1
ATOM 2963 C C . VAL B 1 85 ? 8.164 -2.172 -3.080 1.00 35.69 84 VAL B C 1
ATOM 2964 O O . VAL B 1 85 ? 7.707 -2.213 -1.938 1.00 35.45 84 VAL B O 1
ATOM 2968 N N . VAL B 1 86 ? 7.576 -2.750 -4.134 1.00 35.59 85 VAL B N 1
ATOM 2969 C CA . VAL B 1 86 ? 6.411 -3.625 -4.030 1.00 36.65 85 VAL B CA 1
ATOM 2970 C C . VAL B 1 86 ? 6.716 -4.914 -4.801 1.00 35.72 85 VAL B C 1
ATOM 2971 O O . VAL B 1 86 ? 6.694 -4.928 -6.029 1.00 36.06 85 VAL B O 1
ATOM 2975 N N . ALA B 1 87 ? 7.007 -5.988 -4.060 1.00 36.94 86 ALA B N 1
ATOM 2976 C CA . ALA B 1 87 ? 7.308 -7.291 -4.636 1.00 37.30 86 ALA B CA 1
ATOM 2977 C C . ALA B 1 87 ? 6.036 -8.147 -4.650 1.00 38.27 86 ALA B C 1
ATOM 2978 O O . ALA B 1 87 ? 5.518 -8.513 -3.595 1.00 38.56 86 ALA B O 1
ATOM 2980 N N . ILE B 1 88 ? 5.540 -8.444 -5.857 1.00 38.44 87 ILE B N 1
ATOM 2981 C CA . ILE B 1 88 ? 4.350 -9.267 -6.059 1.00 39.21 87 ILE B CA 1
ATOM 2982 C C . ILE B 1 88 ? 4.795 -10.729 -6.180 1.00 38.94 87 ILE B C 1
ATOM 2983 O O . ILE B 1 88 ? 5.297 -11.148 -7.225 1.00 39.27 87 ILE B O 1
ATOM 2988 N N . GLY B 1 89 ? 4.599 -11.488 -5.097 1.00 39.41 88 GLY B N 1
ATOM 2989 C CA . GLY B 1 89 ? 5.041 -12.871 -4.993 1.00 39.90 88 GLY B CA 1
ATOM 2990 C C . GLY B 1 89 ? 3.889 -13.816 -4.702 1.00 40.41 88 GLY B C 1
ATOM 2991 O O . GLY B 1 89 ? 2.720 -13.442 -4.810 1.00 39.76 88 GLY B O 1
ATOM 2992 N N . TYR B 1 90 ? 4.245 -15.046 -4.317 1.00 41.31 89 TYR B N 1
ATOM 2993 C CA . TYR B 1 90 ? 3.309 -16.138 -4.090 1.00 43.02 89 TYR B CA 1
ATOM 2994 C C . TYR B 1 90 ? 3.518 -16.698 -2.686 1.00 43.83 89 TYR B C 1
ATOM 2995 O O . TYR B 1 90 ? 4.569 -16.481 -2.084 1.00 44.92 89 TYR B O 1
ATOM 3004 N N . PRO B 1 91 ? 2.533 -17.431 -2.116 1.00 45.28 90 PRO B N 1
ATOM 3005 C CA . PRO B 1 91 ? 2.700 -18.048 -0.801 1.00 45.64 90 PRO B CA 1
ATOM 3006 C C . PRO B 1 91 ? 3.570 -19.310 -0.908 1.00 46.37 90 PRO B C 1
ATOM 3007 O O . PRO B 1 91 ? 3.090 -20.352 -1.357 1.00 48.58 90 PRO B O 1
ATOM 3011 N N . LEU B 1 92 ? 4.842 -19.190 -0.504 1.00 46.47 91 LEU B N 1
ATOM 3012 C CA . LEU B 1 92 ? 5.847 -20.244 -0.670 1.00 47.64 91 LEU B CA 1
ATOM 3013 C C . LEU B 1 92 ? 6.496 -20.598 0.676 1.00 49.23 91 LEU B C 1
ATOM 3014 O O . LEU B 1 92 ? 7.641 -21.049 0.704 1.00 50.00 91 LEU B O 1
ATOM 3019 N N . GLU B 1 93 ? 5.765 -20.409 1.783 1.00 51.94 92 GLU B N 1
ATOM 3020 C CA . GLU B 1 93 ? 6.274 -20.744 3.118 1.00 54.19 92 GLU B CA 1
ATOM 3021 C C . GLU B 1 93 ? 6.426 -22.266 3.240 1.00 54.75 92 GLU B C 1
ATOM 3022 O O . GLU B 1 93 ? 5.457 -23.006 3.068 1.00 57.36 92 GLU B O 1
ATOM 3028 N N . GLY B 1 94 ? 7.655 -22.714 3.524 1.00 54.51 93 GLY B N 1
ATOM 3029 C CA . GLY B 1 94 ? 7.955 -24.115 3.828 1.00 54.73 93 GLY B CA 1
ATOM 3030 C C . GLY B 1 94 ? 8.166 -24.968 2.585 1.00 53.92 93 GLY B C 1
ATOM 3031 O O . GLY B 1 94 ? 8.315 -26.186 2.696 1.00 57.43 93 GLY B O 1
ATOM 3032 N N . THR B 1 95 ? 8.187 -24.333 1.406 1.00 51.07 94 THR B N 1
ATOM 3033 C CA . THR B 1 95 ? 8.340 -25.024 0.123 1.00 50.01 94 THR B CA 1
ATOM 3034 C C . THR B 1 95 ? 9.826 -25.172 -0.231 1.00 48.55 94 THR B C 1
ATOM 3035 O O . THR B 1 95 ? 10.198 -26.076 -0.979 1.00 48.37 94 THR B O 1
ATOM 3039 N N . GLY B 1 96 ? 10.658 -24.269 0.302 1.00 47.10 95 GLY B N 1
ATOM 3040 C CA . GLY B 1 96 ? 12.083 -24.222 0.004 1.00 46.14 95 GLY B CA 1
ATOM 3041 C C . GLY B 1 96 ? 12.356 -23.688 -1.393 1.00 45.87 95 GLY B C 1
ATOM 3042 O O . GLY B 1 96 ? 13.373 -24.024 -1.998 1.00 46.46 95 GLY B O 1
ATOM 3043 N N . LYS B 1 97 ? 11.448 -22.838 -1.893 1.00 45.08 96 LYS B N 1
ATOM 3044 C CA . LYS B 1 97 ? 11.472 -22.352 -3.274 1.00 45.08 96 LYS B CA 1
ATOM 3045 C C . LYS B 1 97 ? 11.296 -20.828 -3.295 1.00 42.29 96 LYS B C 1
ATOM 3046 O O . LYS B 1 97 ? 10.715 -20.249 -2.376 1.00 41.36 96 LYS B O 1
ATOM 3052 N N . VAL B 1 98 ? 11.809 -20.201 -4.361 1.00 41.32 97 VAL B N 1
ATOM 3053 C CA . VAL B 1 98 ? 11.703 -18.752 -4.582 1.00 40.21 97 VAL B CA 1
ATOM 3054 C C . VAL B 1 98 ? 10.830 -18.461 -5.813 1.00 39.62 97 VAL B C 1
ATOM 3055 O O . VAL B 1 98 ? 10.528 -17.299 -6.082 1.00 39.41 97 VAL B O 1
ATOM 3059 N N . TYR B 1 99 ? 10.438 -19.506 -6.555 1.00 39.84 98 TYR B N 1
ATOM 3060 C CA . TYR B 1 99 ? 9.537 -19.383 -7.703 1.00 40.03 98 TYR B CA 1
ATOM 3061 C C . TYR B 1 99 ? 8.338 -20.321 -7.523 1.00 40.98 98 TYR B C 1
ATOM 3062 O O . TYR B 1 99 ? 8.476 -21.414 -6.973 1.00 40.83 98 TYR B O 1
ATOM 3071 N N . HIS B 1 100 ? 7.168 -19.872 -7.994 1.00 41.03 99 HIS B N 1
ATOM 3072 C CA . HIS B 1 100 ? 6.001 -20.729 -8.182 1.00 41.76 99 HIS B CA 1
ATOM 3073 C C . HIS B 1 100 ? 5.863 -21.035 -9.679 1.00 41.80 99 HIS B C 1
ATOM 3074 O O . HIS B 1 100 ? 5.304 -20.236 -10.430 1.00 42.03 99 HIS B O 1
ATOM 3081 N N . ARG B 1 101 ? 6.388 -22.196 -10.089 1.00 42.36 100 ARG B N 1
ATOM 3082 C CA . ARG B 1 101 ? 6.521 -22.594 -11.495 1.00 43.90 100 ARG B CA 1
ATOM 3083 C C . ARG B 1 101 ? 5.196 -22.421 -12.246 1.00 44.03 100 ARG B C 1
ATOM 3084 O O . ARG B 1 101 ? 5.143 -21.735 -13.266 1.00 43.32 100 ARG B O 1
ATOM 3092 N N . VAL B 1 102 ? 4.140 -23.063 -11.733 1.00 44.49 101 VAL B N 1
ATOM 3093 C CA . VAL B 1 102 ? 2.859 -23.183 -12.431 1.00 44.72 101 VAL B CA 1
ATOM 3094 C C . VAL B 1 102 ? 2.216 -21.796 -12.569 1.00 43.78 101 VAL B C 1
ATOM 3095 O O . VAL B 1 102 ? 1.775 -21.423 -13.655 1.00 44.69 101 VAL B O 1
ATOM 3099 N N . ARG B 1 103 ? 2.177 -21.045 -11.464 1.00 43.32 102 ARG B N 1
ATOM 3100 C CA . ARG B 1 103 ? 1.401 -19.810 -11.377 1.00 43.52 102 ARG B CA 1
ATOM 3101 C C . ARG B 1 103 ? 2.138 -18.659 -12.075 1.00 42.62 102 ARG B C 1
ATOM 3102 O O . ARG B 1 103 ? 1.496 -17.837 -12.726 1.00 44.11 102 ARG B O 1
ATOM 3110 N N . ARG B 1 104 ? 3.469 -18.602 -11.945 1.00 41.60 103 ARG B N 1
ATOM 3111 C CA . ARG B 1 104 ? 4.267 -17.603 -12.670 1.00 40.80 103 ARG B CA 1
ATOM 3112 C C . ARG B 1 104 ? 4.199 -17.913 -14.172 1.00 40.60 103 ARG B C 1
ATOM 3113 O O . ARG B 1 104 ? 4.166 -17.001 -14.996 1.00 39.78 103 ARG B O 1
ATOM 3121 N N . GLY B 1 105 ? 4.172 -19.210 -14.506 1.00 40.35 104 GLY B N 1
ATOM 3122 C CA . GLY B 1 105 ? 3.961 -19.683 -15.868 1.00 40.91 104 GLY B CA 1
ATOM 3123 C C . GLY B 1 105 ? 2.703 -19.088 -16.480 1.00 41.07 104 GLY B C 1
ATOM 3124 O O . GLY B 1 105 ? 2.733 -18.589 -17.601 1.00 40.83 104 GLY B O 1
ATOM 3125 N N . PHE B 1 106 ? 1.601 -19.132 -15.723 1.00 41.67 105 PHE B N 1
ATOM 3126 C CA . PHE B 1 106 ? 0.316 -18.594 -16.160 1.00 42.07 105 PHE B CA 1
ATOM 3127 C C . PHE B 1 106 ? 0.351 -17.060 -16.143 1.00 41.00 105 PHE B C 1
ATOM 3128 O O . PHE B 1 106 ? 0.041 -16.419 -17.146 1.00 42.07 105 PHE B O 1
ATOM 3136 N N . ASP B 1 107 ? 0.739 -16.496 -14.994 1.00 39.22 106 ASP B N 1
ATOM 3137 C CA . ASP B 1 107 ? 0.588 -15.073 -14.694 1.00 40.29 106 ASP B CA 1
ATOM 3138 C C . ASP B 1 107 ? 1.405 -14.203 -15.659 1.00 39.95 106 ASP B C 1
ATOM 3139 O O . ASP B 1 107 ? 0.943 -13.139 -16.054 1.00 41.53 106 ASP B O 1
ATOM 3144 N N . LEU B 1 108 ? 2.615 -14.648 -16.019 1.00 38.91 107 LEU B N 1
ATOM 3145 C CA . LEU B 1 108 ? 3.610 -13.776 -16.654 1.00 38.91 107 LEU B CA 1
ATOM 3146 C C . LEU B 1 108 ? 3.627 -13.936 -18.182 1.00 39.20 107 LEU B C 1
ATOM 3147 O O . LEU B 1 108 ? 4.331 -13.186 -18.859 1.00 40.06 107 LEU B O 1
ATOM 3152 N N . THR B 1 109 ? 2.865 -14.897 -18.723 1.00 39.29 108 THR B N 1
ATOM 3153 C CA . THR B 1 109 ? 2.871 -15.172 -20.166 1.00 39.69 108 THR B CA 1
ATOM 3154 C C . THR B 1 109 ? 1.683 -14.479 -20.845 1.00 41.08 108 THR B C 1
ATOM 3155 O O . THR B 1 109 ? 0.678 -14.161 -20.207 1.00 41.24 108 THR B O 1
ATOM 3159 N N . VAL B 1 110 ? 1.825 -14.278 -22.160 1.00 41.93 109 VAL B N 1
ATOM 3160 C CA . VAL B 1 110 ? 0.950 -13.433 -22.971 1.00 43.86 109 VAL B CA 1
ATOM 3161 C C . VAL B 1 110 ? -0.264 -14.243 -23.423 1.00 43.90 109 VAL B C 1
ATOM 3162 O O . VAL B 1 110 ? -0.117 -15.382 -23.863 1.00 42.73 109 VAL B O 1
ATOM 3166 N N . PRO B 1 111 ? -1.496 -13.684 -23.342 1.00 45.58 110 PRO B N 1
ATOM 3167 C CA . PRO B 1 111 ? -2.682 -14.362 -23.863 1.00 46.70 110 PRO B CA 1
ATOM 3168 C C . PRO B 1 111 ? -2.670 -14.414 -25.397 1.00 47.81 110 PRO B C 1
ATOM 3169 O O . PRO B 1 111 ? -2.335 -13.421 -26.046 1.00 49.02 110 PRO B O 1
ATOM 3173 N N . THR B 1 112 ? -3.027 -15.579 -25.945 1.00 48.13 111 THR B N 1
ATOM 3174 C CA . THR B 1 112 ? -3.128 -15.803 -27.380 1.00 49.46 111 THR B CA 1
ATOM 3175 C C . THR B 1 112 ? -4.493 -16.421 -27.670 1.00 51.08 111 THR B C 1
ATOM 3176 O O . THR B 1 112 ? -4.611 -17.639 -27.782 1.00 50.30 111 THR B O 1
ATOM 3180 N N . PRO B 1 113 ? -5.565 -15.601 -27.796 1.00 53.05 112 PRO B N 1
ATOM 3181 C CA . PRO B 1 113 ? -6.925 -16.118 -27.966 1.00 53.65 112 PRO B CA 1
ATOM 3182 C C . PRO B 1 113 ? -7.079 -16.898 -29.281 1.00 54.28 112 PRO B C 1
ATOM 3183 O O . PRO B 1 113 ? -7.890 -17.820 -29.368 1.00 54.75 112 PRO B O 1
ATOM 3187 N N . ASP B 1 114 ? -6.296 -16.489 -30.285 1.00 55.10 113 ASP B N 1
ATOM 3188 C CA . ASP B 1 114 ? -6.220 -17.120 -31.598 1.00 55.98 113 ASP B CA 1
ATOM 3189 C C . ASP B 1 114 ? -5.902 -18.613 -31.440 1.00 53.09 113 ASP B C 1
ATOM 3190 O O . ASP B 1 114 ? -6.546 -19.458 -32.062 1.00 52.94 113 ASP B O 1
ATOM 3195 N N . SER B 1 115 ? -4.900 -18.914 -30.604 1.00 50.86 114 SER B N 1
ATOM 3196 C CA . SER B 1 115 ? -4.398 -20.270 -30.393 1.00 50.43 114 SER B CA 1
ATOM 3197 C C . SER B 1 115 ? -4.081 -20.477 -28.913 1.00 48.68 114 SER B C 1
ATOM 3198 O O . SER B 1 115 ? -2.920 -20.429 -28.513 1.00 48.42 114 SER B O 1
ATOM 3201 N N . PRO B 1 116 ? -5.105 -20.701 -28.054 1.00 47.59 115 PRO B N 1
ATOM 3202 C CA . PRO B 1 116 ? -4.904 -20.798 -26.605 1.00 46.34 115 PRO B CA 1
ATOM 3203 C C . PRO B 1 116 ? -3.850 -21.830 -26.173 1.00 45.59 115 PRO B C 1
ATOM 3204 O O . PRO B 1 116 ? -3.762 -22.913 -26.754 1.00 43.50 115 PRO B O 1
ATOM 3208 N N . VAL B 1 117 ? -3.070 -21.460 -25.150 1.00 44.74 116 VAL B N 1
ATOM 3209 C CA . VAL B 1 117 ? -1.997 -22.273 -24.590 1.00 45.13 116 VAL B CA 1
ATOM 3210 C C . VAL B 1 117 ? -2.353 -22.580 -23.131 1.00 45.98 116 VAL B C 1
ATOM 3211 O O . VAL B 1 117 ? -2.363 -21.675 -22.292 1.00 45.77 116 VAL B O 1
ATOM 3215 N N . GLU B 1 118 ? -2.646 -23.854 -22.842 1.00 46.48 117 GLU B N 1
ATOM 3216 C CA . GLU B 1 118 ? -3.093 -24.273 -21.516 1.00 48.09 117 GLU B CA 1
ATOM 3217 C C . GLU B 1 118 ? -1.960 -24.058 -20.505 1.00 47.19 117 GLU B C 1
ATOM 3218 O O . GLU B 1 118 ? -0.816 -24.439 -20.754 1.00 44.75 117 GLU B O 1
ATOM 3224 N N . GLY B 1 119 ? -2.307 -23.444 -19.367 1.00 46.36 118 GLY B N 1
ATOM 3225 C CA . GLY B 1 119 ? -1.373 -23.152 -18.284 1.00 46.44 118 GLY B CA 1
ATOM 3226 C C . GLY B 1 119 ? -0.581 -21.876 -18.524 1.00 46.19 118 GLY B C 1
ATOM 3227 O O . GLY B 1 119 ? 0.403 -21.623 -17.828 1.00 47.01 118 GLY B O 1
ATOM 3228 N N . HIS B 1 120 ? -1.019 -21.068 -19.499 1.00 44.96 119 HIS B N 1
ATOM 3229 C CA . HIS B 1 120 ? -0.309 -19.859 -19.917 1.00 44.41 119 HIS B CA 1
ATOM 3230 C C . HIS B 1 120 ? -1.304 -18.791 -20.386 1.00 43.88 119 HIS B C 1
ATOM 3231 O O . HIS B 1 120 ? -2.461 -19.090 -20.679 1.00 43.37 119 HIS B O 1
ATOM 3238 N N . GLY B 1 121 ? -0.825 -17.542 -20.440 1.00 44.84 120 GLY B N 1
ATOM 3239 C CA . GLY B 1 121 ? -1.562 -16.412 -21.003 1.00 44.92 120 GLY B CA 1
ATOM 3240 C C . GLY B 1 121 ? -2.447 -15.719 -19.979 1.00 44.94 120 GLY B C 1
ATOM 3241 O O . GLY B 1 121 ? -3.573 -15.339 -20.294 1.00 48.09 120 GLY B O 1
ATOM 3242 N N . GLY B 1 122 ? -1.921 -15.532 -18.763 1.00 45.25 121 GLY B N 1
ATOM 3243 C CA . GLY B 1 122 ? -2.668 -14.949 -17.644 1.00 44.86 121 GLY B CA 1
ATOM 3244 C C . GLY B 1 122 ? -2.188 -13.554 -17.271 1.00 43.97 121 GLY B C 1
ATOM 3245 O O . GLY B 1 122 ? -2.472 -13.084 -16.170 1.00 45.78 121 GLY B O 1
ATOM 3246 N N . ALA B 1 123 ? -1.486 -12.884 -18.195 1.00 44.14 122 ALA B N 1
ATOM 3247 C CA . ALA B 1 123 ? -0.841 -11.589 -17.938 1.00 43.46 122 ALA B CA 1
ATOM 3248 C C . ALA B 1 123 ? -1.888 -10.492 -17.702 1.00 44.57 122 ALA B C 1
ATOM 3249 O O . ALA B 1 123 ? -1.713 -9.656 -16.816 1.00 43.22 122 ALA B O 1
ATOM 3251 N N . ASP B 1 124 ? -2.964 -10.500 -18.498 1.00 45.04 123 ASP B N 1
ATOM 3252 C CA . ASP B 1 124 ? -4.012 -9.477 -18.418 1.00 45.68 123 ASP B CA 1
ATOM 3253 C C . ASP B 1 124 ? -4.695 -9.524 -17.045 1.00 44.64 123 ASP B C 1
ATOM 3254 O O . ASP B 1 124 ? -5.054 -8.479 -16.501 1.00 45.30 123 ASP B O 1
ATOM 3259 N N . ILE B 1 125 ? -4.862 -10.733 -16.494 1.00 44.63 124 ILE B N 1
ATOM 3260 C CA . ILE B 1 125 ? -5.510 -10.928 -15.194 1.00 44.51 124 ILE B CA 1
ATOM 3261 C C . ILE B 1 125 ? -4.608 -10.358 -14.088 1.00 42.91 124 ILE B C 1
ATOM 3262 O O . ILE B 1 125 ? -5.106 -9.741 -13.146 1.00 41.73 124 ILE B O 1
ATOM 3267 N N . LEU B 1 126 ? -3.290 -10.566 -14.205 1.00 41.80 125 LEU B N 1
ATOM 3268 C CA . LEU B 1 126 ? -2.338 -10.066 -13.207 1.00 40.95 125 LEU B CA 1
ATOM 3269 C C . LEU B 1 126 ? -2.281 -8.534 -13.265 1.00 41.03 125 LEU B C 1
ATOM 3270 O O . LEU B 1 126 ? -2.201 -7.884 -12.227 1.00 42.38 125 LEU B O 1
ATOM 3275 N N . LEU B 1 127 ? -2.322 -7.969 -14.479 1.00 41.59 126 LEU B N 1
ATOM 3276 C CA . LEU B 1 127 ? -2.311 -6.513 -14.667 1.00 43.23 126 LEU B CA 1
ATOM 3277 C C . LEU B 1 127 ? -3.560 -5.894 -14.025 1.00 44.96 126 LEU B C 1
ATOM 3278 O O . LEU B 1 127 ? -3.468 -4.851 -13.377 1.00 45.68 126 LEU B O 1
ATOM 3283 N N . ASP B 1 128 ? -4.716 -6.542 -14.213 1.00 46.64 127 ASP B N 1
ATOM 3284 C CA . ASP B 1 128 ? -5.973 -6.121 -13.590 1.00 47.86 127 ASP B CA 1
ATOM 3285 C C . ASP B 1 128 ? -5.806 -6.121 -12.065 1.00 48.46 127 ASP B C 1
ATOM 3286 O O . ASP B 1 128 ? -6.206 -5.171 -11.394 1.00 48.72 127 ASP B O 1
ATOM 3291 N N . PHE B 1 129 ? -5.199 -7.193 -11.542 1.00 48.24 128 PHE B N 1
ATOM 3292 C CA . PHE B 1 129 ? -4.950 -7.375 -10.109 1.00 49.73 128 PHE B CA 1
ATOM 3293 C C . PHE B 1 129 ? -4.117 -6.210 -9.554 1.00 49.36 128 PHE B C 1
ATOM 3294 O O . PHE B 1 129 ? -4.409 -5.706 -8.469 1.00 50.70 128 PHE B O 1
ATOM 3302 N N . ILE B 1 130 ? -3.089 -5.790 -10.303 1.00 48.08 129 ILE B N 1
ATOM 3303 C CA . ILE B 1 130 ? -2.172 -4.728 -9.871 1.00 47.53 129 ILE B CA 1
ATOM 3304 C C . ILE B 1 130 ? -2.915 -3.384 -9.860 1.00 48.32 129 ILE B C 1
ATOM 3305 O O . ILE B 1 130 ? -2.836 -2.641 -8.880 1.00 47.62 129 ILE B O 1
ATOM 3310 N N . ALA B 1 131 ? -3.623 -3.085 -10.956 1.00 48.60 130 ALA B N 1
ATOM 3311 C CA . ALA B 1 131 ? -4.334 -1.815 -11.138 1.00 49.27 130 ALA B CA 1
ATOM 3312 C C . ALA B 1 131 ? -5.448 -1.661 -10.094 1.00 50.45 130 ALA B C 1
ATOM 3313 O O . ALA B 1 131 ? -5.620 -0.582 -9.524 1.00 50.06 130 ALA B O 1
ATOM 3315 N N . GLU B 1 132 ? -6.195 -2.746 -9.857 1.00 51.57 131 GLU B N 1
ATOM 3316 C CA . GLU B 1 132 ? -7.447 -2.703 -9.097 1.00 52.33 131 GLU B CA 1
ATOM 3317 C C . GLU B 1 132 ? -7.196 -2.904 -7.594 1.00 51.76 131 GLU B C 1
ATOM 3318 O O . GLU B 1 132 ? -7.851 -2.254 -6.781 1.00 52.60 131 GLU B O 1
ATOM 3324 N N . THR B 1 133 ? -6.268 -3.802 -7.232 1.00 50.69 132 THR B N 1
ATOM 3325 C CA . THR B 1 133 ? -6.130 -4.268 -5.841 1.00 49.86 132 THR B CA 1
ATOM 3326 C C . THR B 1 133 ? -4.779 -3.853 -5.240 1.00 49.19 132 THR B C 1
ATOM 3327 O O . THR B 1 133 ? -4.748 -3.175 -4.211 1.00 47.72 132 THR B O 1
ATOM 3331 N N . VAL B 1 134 ? -3.675 -4.280 -5.866 1.00 48.30 133 VAL B N 1
ATOM 3332 C CA . VAL B 1 134 ? -2.331 -4.127 -5.287 1.00 48.05 133 VAL B CA 1
ATOM 3333 C C . VAL B 1 134 ? -2.016 -2.635 -5.117 1.00 47.75 133 VAL B C 1
ATOM 3334 O O . VAL B 1 134 ? -1.589 -2.215 -4.041 1.00 46.56 133 VAL B O 1
ATOM 3338 N N . ARG B 1 135 ? -2.235 -1.851 -6.180 1.00 47.93 134 ARG B N 1
ATOM 3339 C CA . ARG B 1 135 ? -1.820 -0.444 -6.232 1.00 48.54 134 ARG B CA 1
ATOM 3340 C C . ARG B 1 135 ? -2.509 0.343 -5.115 1.00 49.15 134 ARG B C 1
ATOM 3341 O O . ARG B 1 135 ? -1.820 0.937 -4.289 1.00 48.80 134 ARG B O 1
ATOM 3349 N N . PRO B 1 136 ? -3.863 0.381 -5.031 1.00 49.33 135 PRO B N 1
ATOM 3350 C CA . PRO B 1 136 ? -4.544 1.099 -3.949 1.00 49.29 135 PRO B CA 1
ATOM 3351 C C . PRO B 1 136 ? -4.147 0.650 -2.533 1.00 48.46 135 PRO B C 1
ATOM 3352 O O . PRO B 1 136 ? -3.955 1.495 -1.656 1.00 48.16 135 PRO B O 1
ATOM 3356 N N . ALA B 1 137 ? -4.039 -0.668 -2.329 1.00 47.85 136 ALA B N 1
ATOM 3357 C CA . ALA B 1 137 ? -3.693 -1.255 -1.031 1.00 48.77 136 ALA B CA 1
ATOM 3358 C C . ALA B 1 137 ? -2.342 -0.711 -0.544 1.00 48.59 136 ALA B C 1
ATOM 3359 O O . ALA B 1 137 ? -2.174 -0.447 0.648 1.00 49.19 136 ALA B O 1
ATOM 3361 N N . VAL B 1 138 ? -1.395 -0.542 -1.476 1.00 48.15 137 VAL B N 1
ATOM 3362 C CA . VAL B 1 138 ? -0.057 -0.028 -1.175 1.00 47.50 137 VAL B CA 1
ATOM 3363 C C . VAL B 1 138 ? -0.139 1.474 -0.865 1.00 48.40 137 VAL B C 1
ATOM 3364 O O . VAL B 1 138 ? 0.490 1.936 0.083 1.00 47.70 137 VAL B O 1
ATOM 3368 N N . ARG B 1 139 ? -0.911 2.227 -1.659 1.00 49.51 138 ARG B N 1
ATOM 3369 C CA . ARG B 1 139 ? -1.084 3.675 -1.441 1.00 51.80 138 ARG B CA 1
ATOM 3370 C C . ARG B 1 139 ? -1.699 3.930 -0.058 1.00 52.62 138 ARG B C 1
ATOM 3371 O O . ARG B 1 139 ? -1.391 4.936 0.581 1.00 52.82 138 ARG B O 1
ATOM 3379 N N . GLU B 1 140 ? -2.565 3.010 0.386 1.00 52.67 139 GLU B N 1
ATOM 3380 C CA . GLU B 1 140 ? -3.243 3.092 1.683 1.00 53.92 139 GLU B CA 1
ATOM 3381 C C . GLU B 1 140 ? -2.220 3.001 2.826 1.00 53.23 139 GLU B C 1
ATOM 3382 O O . GLU B 1 140 ? -2.429 3.577 3.894 1.00 53.27 139 GLU B O 1
ATOM 3388 N N . ARG B 1 141 ? -1.123 2.272 2.587 1.00 52.71 140 ARG B N 1
ATOM 3389 C CA . ARG B 1 141 ? -0.055 2.052 3.567 1.00 52.28 140 ARG B CA 1
ATOM 3390 C C . ARG B 1 141 ? 0.747 3.339 3.816 1.00 51.23 140 ARG B C 1
ATOM 3391 O O . ARG B 1 141 ? 1.330 3.496 4.890 1.00 51.35 140 ARG B O 1
ATOM 3399 N N . PHE B 1 142 ? 0.785 4.240 2.824 1.00 50.12 141 PHE B N 1
ATOM 3400 C CA . PHE B 1 142 ? 1.621 5.444 2.866 1.00 49.56 141 PHE B CA 1
ATOM 3401 C C . PHE B 1 142 ? 0.759 6.700 2.736 1.00 49.71 141 PHE B C 1
ATOM 3402 O O . PHE B 1 142 ? 0.765 7.350 1.692 1.00 49.31 141 PHE B O 1
ATOM 3410 N N . PRO B 1 143 ? 0.000 7.092 3.788 1.00 51.12 142 PRO B N 1
ATOM 3411 C CA . PRO B 1 143 ? -0.802 8.318 3.748 1.00 51.78 142 PRO B CA 1
ATOM 3412 C C . PRO B 1 143 ? -0.010 9.632 3.614 1.00 52.21 142 PRO B C 1
ATOM 3413 O O . PRO B 1 143 ? -0.564 10.620 3.129 1.00 52.93 142 PRO B O 1
ATOM 3417 N N . ASP B 1 144 ? 1.262 9.635 4.035 1.00 51.88 143 ASP B N 1
ATOM 3418 C CA . ASP B 1 144 ? 2.108 10.838 4.019 1.00 51.37 143 ASP B CA 1
ATOM 3419 C C . ASP B 1 144 ? 3.125 10.766 2.870 1.00 49.76 143 ASP B C 1
ATOM 3420 O O . ASP B 1 144 ? 4.194 11.376 2.950 1.00 48.76 143 ASP B O 1
ATOM 3425 N N . VAL B 1 145 ? 2.783 10.032 1.803 1.00 49.09 144 VAL B N 1
ATOM 3426 C CA . VAL B 1 145 ? 3.628 9.904 0.615 1.00 48.36 144 VAL B CA 1
ATOM 3427 C C . VAL B 1 145 ? 2.741 9.999 -0.632 1.00 48.71 144 VAL B C 1
ATOM 3428 O O . VAL B 1 145 ? 1.688 9.363 -0.701 1.00 48.36 144 VAL B O 1
ATOM 3432 N N . SER B 1 146 ? 3.191 10.799 -1.605 1.00 49.21 145 SER B N 1
ATOM 3433 C CA . SER B 1 146 ? 2.651 10.807 -2.960 1.00 49.13 145 SER B CA 1
ATOM 3434 C C . SER B 1 146 ? 3.654 10.117 -3.891 1.00 48.30 145 SER B C 1
ATOM 3435 O O . SER B 1 146 ? 4.859 10.341 -3.780 1.00 48.71 145 SER B O 1
ATOM 3438 N N . VAL B 1 147 ? 3.146 9.268 -4.790 1.00 47.14 146 VAL B N 1
ATOM 3439 C CA . VAL B 1 147 ? 3.979 8.509 -5.716 1.00 45.88 146 VAL B CA 1
ATOM 3440 C C . VAL B 1 147 ? 4.189 9.355 -6.978 1.00 45.45 146 VAL B C 1
ATOM 3441 O O . VAL B 1 147 ? 3.241 9.626 -7.713 1.00 46.62 146 VAL B O 1
ATOM 3445 N N . SER B 1 148 ? 5.441 9.772 -7.202 1.00 44.49 147 SER B N 1
ATOM 3446 C CA . SER B 1 148 ? 5.826 10.622 -8.330 1.00 44.11 147 SER B CA 1
ATOM 3447 C C . SER B 1 148 ? 5.703 9.855 -9.653 1.00 42.46 147 SER B C 1
ATOM 3448 O O . SER B 1 148 ? 5.362 10.438 -10.680 1.00 42.12 147 SER B O 1
ATOM 3451 N N . ARG B 1 149 ? 5.997 8.550 -9.612 1.00 41.48 148 ARG B N 1
ATOM 3452 C CA . ARG B 1 149 ? 6.011 7.699 -10.798 1.00 40.67 148 ARG B CA 1
ATOM 3453 C C . ARG B 1 149 ? 6.083 6.228 -10.371 1.00 40.69 148 ARG B C 1
ATOM 3454 O O . ARG B 1 149 ? 6.471 5.919 -9.243 1.00 41.24 148 ARG B O 1
ATOM 3462 N N . GLU B 1 150 ? 5.707 5.335 -11.295 1.00 40.66 149 GLU B N 1
ATOM 3463 C CA . GLU B 1 150 ? 5.692 3.893 -11.066 1.00 40.19 149 GLU B CA 1
ATOM 3464 C C . GLU B 1 150 ? 6.492 3.184 -12.164 1.00 39.62 149 GLU B C 1
ATOM 3465 O O . GLU B 1 150 ? 6.410 3.553 -13.338 1.00 39.82 149 GLU B O 1
ATOM 3471 N N . ALA B 1 151 ? 7.259 2.166 -11.757 1.00 38.03 150 ALA B N 1
ATOM 3472 C CA . ALA B 1 151 ? 7.959 1.271 -12.669 1.00 36.96 150 ALA B CA 1
ATOM 3473 C C . ALA B 1 151 ? 7.482 -0.165 -12.431 1.00 36.61 150 ALA B C 1
ATOM 3474 O O . ALA B 1 151 ? 7.132 -0.532 -11.307 1.00 35.91 150 ALA B O 1
ATOM 3476 N N . LEU B 1 152 ? 7.458 -0.958 -13.508 1.00 36.22 151 LEU B N 1
ATOM 3477 C CA . LEU B 1 152 ? 7.227 -2.396 -13.442 1.00 34.99 151 LEU B CA 1
ATOM 3478 C C . LEU B 1 152 ? 8.507 -3.113 -13.885 1.00 33.72 151 LEU B C 1
ATOM 3479 O O . LEU B 1 152 ? 8.972 -2.914 -15.009 1.00 33.19 151 LEU B O 1
ATOM 3484 N N . TYR B 1 153 ? 9.063 -3.934 -12.987 1.00 32.58 152 TYR B N 1
ATOM 3485 C CA . TYR B 1 153 ? 10.229 -4.757 -13.278 1.00 32.58 152 TYR B CA 1
ATOM 3486 C C . TYR B 1 153 ? 9.810 -6.230 -13.341 1.00 32.08 152 TYR B C 1
ATOM 3487 O O . TYR B 1 153 ? 8.993 -6.689 -12.543 1.00 32.06 152 TYR B O 1
ATOM 3496 N N . GLY B 1 154 ? 10.395 -6.955 -14.299 1.00 31.83 153 GLY B N 1
ATOM 3497 C CA . GLY B 1 154 ? 10.292 -8.400 -14.377 1.00 32.43 153 GLY B CA 1
ATOM 3498 C C . GLY B 1 154 ? 11.467 -8.993 -15.136 1.00 32.71 153 GLY B C 1
ATOM 3499 O O . GLY B 1 154 ? 12.007 -8.356 -16.042 1.00 34.14 153 GLY B O 1
ATOM 3500 N N . HIS B 1 155 ? 11.855 -10.216 -14.757 1.00 32.28 154 HIS B N 1
ATOM 3501 C CA . HIS B 1 155 ? 12.983 -10.921 -15.357 1.00 32.22 154 HIS B CA 1
ATOM 3502 C C . HIS B 1 155 ? 12.497 -12.216 -16.022 1.00 32.27 154 HIS B C 1
ATOM 3503 O O . HIS B 1 155 ? 11.698 -12.952 -15.444 1.00 31.97 154 HIS B O 1
ATOM 3510 N N . SER B 1 156 ? 12.999 -12.470 -17.238 1.00 33.26 155 SER B N 1
ATOM 3511 C CA . SER B 1 156 ? 12.710 -13.677 -18.019 1.00 34.12 155 SER B CA 1
ATOM 3512 C C . SER B 1 156 ? 11.238 -13.663 -18.470 1.00 34.82 155 SER B C 1
ATOM 3513 O O . SER B 1 156 ? 10.868 -12.807 -19.277 1.00 34.70 155 SER B O 1
ATOM 3516 N N . TYR B 1 157 ? 10.406 -14.591 -17.973 1.00 34.91 156 TYR B N 1
ATOM 3517 C CA . TYR B 1 157 ? 8.949 -14.527 -18.172 1.00 35.37 156 TYR B CA 1
ATOM 3518 C C . TYR B 1 157 ? 8.416 -13.207 -17.595 1.00 35.61 156 TYR B C 1
ATOM 3519 O O . TYR B 1 157 ? 7.450 -12.647 -18.108 1.00 37.64 156 TYR B O 1
ATOM 3528 N N . GLY B 1 158 ? 9.057 -12.728 -16.521 1.00 34.74 157 GLY B N 1
ATOM 3529 C CA . GLY B 1 158 ? 8.768 -11.422 -15.927 1.00 34.27 157 GLY B CA 1
ATOM 3530 C C . GLY B 1 158 ? 8.997 -10.279 -16.905 1.00 33.84 157 GLY B C 1
ATOM 3531 O O . GLY B 1 158 ? 8.230 -9.317 -16.927 1.00 34.12 157 GLY B O 1
ATOM 3532 N N . GLY B 1 159 ? 10.069 -10.380 -17.699 1.00 33.29 158 GLY B N 1
ATOM 3533 C CA . GLY B 1 159 ? 10.420 -9.383 -18.710 1.00 33.32 158 GLY B CA 1
ATOM 3534 C C . GLY B 1 159 ? 9.443 -9.392 -19.873 1.00 33.72 158 GLY B C 1
ATOM 3535 O O . GLY B 1 159 ? 9.088 -8.339 -20.399 1.00 32.87 158 GLY B O 1
ATOM 3536 N N . LEU B 1 160 ? 9.025 -10.599 -20.273 1.00 34.58 159 LEU B N 1
ATOM 3537 C CA . LEU B 1 160 ? 7.971 -10.815 -21.263 1.00 35.19 159 LEU B CA 1
ATOM 3538 C C . LEU B 1 160 ? 6.676 -10.140 -20.789 1.00 35.67 159 LEU B C 1
ATOM 3539 O O . LEU B 1 160 ? 5.980 -9.498 -21.577 1.00 35.93 159 LEU B O 1
ATOM 3544 N N . PHE B 1 161 ? 6.374 -10.296 -19.495 1.00 36.17 160 PHE B N 1
ATOM 3545 C CA . PHE B 1 161 ? 5.205 -9.696 -18.853 1.00 36.66 160 PHE B CA 1
ATOM 3546 C C . PHE B 1 161 ? 5.289 -8.164 -18.913 1.00 36.80 160 PHE B C 1
ATOM 3547 O O . PHE B 1 161 ? 4.283 -7.495 -19.157 1.00 37.06 160 PHE B O 1
ATOM 3555 N N . ALA B 1 162 ? 6.489 -7.622 -18.671 1.00 36.37 161 ALA B N 1
ATOM 3556 C CA . ALA B 1 162 ? 6.728 -6.175 -18.678 1.00 35.94 161 ALA B CA 1
ATOM 3557 C C . ALA B 1 162 ? 6.488 -5.599 -20.081 1.00 35.06 161 ALA B C 1
ATOM 3558 O O . ALA B 1 162 ? 5.943 -4.503 -20.215 1.00 33.97 161 ALA B O 1
ATOM 3560 N N . LEU B 1 163 ? 6.901 -6.343 -21.114 1.00 35.19 162 LEU B N 1
ATOM 3561 C CA . LEU B 1 163 ? 6.737 -5.925 -22.510 1.00 35.47 162 LEU B CA 1
ATOM 3562 C C . LEU B 1 163 ? 5.254 -5.979 -22.905 1.00 36.82 162 LEU B C 1
ATOM 3563 O O . LEU B 1 163 ? 4.773 -5.091 -23.611 1.00 37.26 162 LEU B O 1
ATOM 3568 N N . HIS B 1 164 ? 4.547 -7.023 -22.455 1.00 37.22 163 HIS B N 1
ATOM 3569 C CA . HIS B 1 164 ? 3.104 -7.154 -22.667 1.00 37.61 163 HIS B CA 1
ATOM 3570 C C . HIS B 1 164 ? 2.389 -5.918 -22.109 1.00 38.19 163 HIS B C 1
ATOM 3571 O O . HIS B 1 164 ? 1.553 -5.321 -22.787 1.00 39.15 163 HIS B O 1
ATOM 3578 N N . ALA B 1 165 ? 2.744 -5.549 -20.873 1.00 38.28 164 ALA B N 1
ATOM 3579 C CA . ALA B 1 165 ? 2.179 -4.395 -20.178 1.00 38.69 164 ALA B CA 1
ATOM 3580 C C . ALA B 1 165 ? 2.423 -3.113 -20.986 1.00 38.58 164 ALA B C 1
ATOM 3581 O O . ALA B 1 165 ? 1.528 -2.279 -21.103 1.00 39.72 164 ALA B O 1
ATOM 3583 N N . LEU B 1 166 ? 3.635 -2.972 -21.536 1.00 37.77 165 LEU B N 1
ATOM 3584 C CA . LEU B 1 166 ? 4.024 -1.794 -22.317 1.00 38.39 165 LEU B CA 1
ATOM 3585 C C . LEU B 1 166 ? 3.186 -1.704 -23.600 1.00 38.84 165 LEU B C 1
ATOM 3586 O O . LEU B 1 166 ? 2.651 -0.642 -23.915 1.00 39.78 165 LEU B O 1
ATOM 3591 N N . PHE B 1 167 ? 3.082 -2.820 -24.330 1.00 39.31 166 PHE B N 1
ATOM 3592 C CA . PHE B 1 167 ? 2.523 -2.825 -25.684 1.00 40.11 166 PHE B CA 1
ATOM 3593 C C . PHE B 1 167 ? 0.987 -2.810 -25.658 1.00 41.10 166 PHE B C 1
ATOM 3594 O O . PHE B 1 167 ? 0.374 -2.397 -26.643 1.00 41.40 166 PHE B O 1
ATOM 3602 N N . THR B 1 168 ? 0.375 -3.252 -24.550 1.00 42.41 167 THR B N 1
ATOM 3603 C CA . THR B 1 168 ? -1.093 -3.307 -24.431 1.00 43.49 167 THR B CA 1
ATOM 3604 C C . THR B 1 168 ? -1.624 -2.204 -23.501 1.00 44.45 167 THR B C 1
ATOM 3605 O O . THR B 1 168 ? -2.764 -1.769 -23.669 1.00 46.05 167 THR B O 1
ATOM 3609 N N . ARG B 1 169 ? -0.814 -1.767 -22.526 1.00 44.70 168 ARG B N 1
ATOM 3610 C CA . ARG B 1 169 ? -1.217 -0.735 -21.556 1.00 45.60 168 ARG B CA 1
ATOM 3611 C C . ARG B 1 169 ? -0.053 0.223 -21.305 1.00 46.12 168 ARG B C 1
ATOM 3612 O O . ARG B 1 169 ? 0.449 0.308 -20.186 1.00 46.61 168 ARG B O 1
ATOM 3620 N N . PRO B 1 170 ? 0.399 0.988 -22.326 1.00 46.62 169 PRO B N 1
ATOM 3621 C CA . PRO B 1 170 ? 1.582 1.843 -22.189 1.00 46.62 169 PRO B CA 1
ATOM 3622 C C . PRO B 1 170 ? 1.476 2.976 -21.152 1.00 46.51 169 PRO B C 1
ATOM 3623 O O . PRO B 1 170 ? 2.505 3.472 -20.697 1.00 46.83 169 PRO B O 1
ATOM 3627 N N . SER B 1 171 ? 0.249 3.369 -20.786 1.00 46.48 170 SER B N 1
ATOM 3628 C CA . SER B 1 171 ? 0.011 4.489 -19.867 1.00 46.73 170 SER B CA 1
ATOM 3629 C C . SER B 1 171 ? -0.077 4.017 -18.406 1.00 45.88 170 SER B C 1
ATOM 3630 O O . SER B 1 171 ? -0.132 4.849 -17.499 1.00 45.76 170 SER B O 1
ATOM 3633 N N . MET B 1 172 ? -0.089 2.696 -18.184 1.00 44.62 171 MET B N 1
ATOM 3634 C CA . MET B 1 172 ? -0.292 2.115 -16.852 1.00 44.57 171 MET B CA 1
ATOM 3635 C C . MET B 1 172 ? 0.896 2.443 -15.936 1.00 43.84 171 MET B C 1
ATOM 3636 O O . MET B 1 172 ? 0.700 2.725 -14.752 1.00 44.73 171 MET B O 1
ATOM 3641 N N . PHE B 1 173 ? 2.116 2.391 -16.486 1.00 42.23 172 PHE B N 1
ATOM 3642 C CA . PHE B 1 173 ? 3.343 2.700 -15.743 1.00 41.42 172 PHE B CA 1
ATOM 3643 C C . PHE B 1 173 ? 4.170 3.740 -16.507 1.00 41.61 172 PHE B C 1
ATOM 3644 O O . PHE B 1 173 ? 3.993 3.924 -17.712 1.00 42.27 172 PHE B O 1
ATOM 3652 N N . ASP B 1 174 ? 5.073 4.406 -15.779 1.00 40.58 173 ASP B N 1
ATOM 3653 C CA . ASP B 1 174 ? 5.984 5.402 -16.335 1.00 41.51 173 ASP B CA 1
ATOM 3654 C C . ASP B 1 174 ? 7.200 4.697 -16.952 1.00 40.48 173 ASP B C 1
ATOM 3655 O O . ASP B 1 174 ? 7.679 5.104 -18.010 1.00 40.88 173 ASP B O 1
ATOM 3660 N N . ALA B 1 175 ? 7.690 3.650 -16.276 1.00 39.42 174 ALA B N 1
ATOM 3661 C CA . ALA B 1 175 ? 8.839 2.868 -16.732 1.00 38.55 174 ALA B CA 1
ATOM 3662 C C . ALA B 1 175 ? 8.473 1.380 -16.791 1.00 37.60 174 ALA B C 1
ATOM 3663 O O . ALA B 1 175 ? 7.744 0.875 -15.936 1.00 37.97 174 ALA B O 1
ATOM 3665 N N . TYR B 1 176 ? 8.993 0.698 -17.817 1.00 36.43 175 TYR B N 1
ATOM 3666 C CA . TYR B 1 176 ? 8.872 -0.747 -17.983 1.00 36.93 175 TYR B CA 1
ATOM 3667 C C . TYR B 1 176 ? 10.282 -1.338 -18.070 1.00 35.46 175 TYR B C 1
ATOM 3668 O O . TYR B 1 176 ? 11.001 -1.092 -19.036 1.00 35.46 175 TYR B O 1
ATOM 3677 N N . ILE B 1 177 ? 10.671 -2.097 -17.039 1.00 35.06 176 ILE B N 1
ATOM 3678 C CA . ILE B 1 177 ? 12.022 -2.632 -16.925 1.00 34.26 176 ILE B CA 1
ATOM 3679 C C . ILE B 1 177 ? 11.971 -4.143 -17.182 1.00 33.10 176 ILE B C 1
ATOM 3680 O O . ILE B 1 177 ? 11.532 -4.910 -16.327 1.00 33.31 176 ILE B O 1
ATOM 3685 N N . ALA B 1 178 ? 12.424 -4.546 -18.375 1.00 32.12 177 ALA B N 1
ATOM 3686 C CA . ALA B 1 178 ? 12.409 -5.935 -18.820 1.00 31.88 177 ALA B CA 1
ATOM 3687 C C . ALA B 1 178 ? 13.835 -6.499 -18.797 1.00 31.20 177 ALA B C 1
ATOM 3688 O O . ALA B 1 178 ? 14.632 -6.227 -19.695 1.00 31.50 177 ALA B O 1
ATOM 3690 N N . SER B 1 179 ? 14.138 -7.284 -17.758 1.00 30.95 178 SER B N 1
ATOM 3691 C CA . SER B 1 179 ? 15.426 -7.952 -17.608 1.00 31.03 178 SER B CA 1
ATOM 3692 C C . SER B 1 179 ? 15.389 -9.307 -18.326 1.00 30.71 178 SER B C 1
ATOM 3693 O O . SER B 1 179 ? 14.528 -10.136 -18.041 1.00 30.21 178 SER B O 1
ATOM 3696 N N . SER B 1 180 ? 16.329 -9.508 -19.257 1.00 31.34 179 SER B N 1
ATOM 3697 C CA . SER B 1 180 ? 16.463 -10.743 -20.031 1.00 32.30 179 SER B CA 1
ATOM 3698 C C . SER B 1 180 ? 15.085 -11.273 -20.422 1.00 32.58 179 SER B C 1
ATOM 3699 O O . SER B 1 180 ? 14.730 -12.395 -20.067 1.00 32.32 179 SER B O 1
ATOM 3702 N N . PRO B 1 181 ? 14.268 -10.491 -21.165 1.00 32.44 180 PRO B N 1
ATOM 3703 C CA . PRO B 1 181 ? 12.886 -10.879 -21.448 1.00 32.96 180 PRO B CA 1
ATOM 3704 C C . PRO B 1 181 ? 12.823 -12.131 -22.335 1.00 33.09 180 PRO B C 1
ATOM 3705 O O . PRO B 1 181 ? 13.592 -12.248 -23.292 1.00 31.39 180 PRO B O 1
ATOM 3709 N N . SER B 1 182 ? 11.909 -13.048 -21.998 1.00 34.36 181 SER B N 1
ATOM 3710 C CA . SER B 1 182 ? 11.720 -14.298 -22.728 1.00 35.13 181 SER B CA 1
ATOM 3711 C C . SER B 1 182 ? 10.903 -14.034 -23.998 1.00 35.59 181 SER B C 1
ATOM 3712 O O . SER B 1 182 ? 9.755 -14.468 -24.112 1.00 36.66 181 SER B O 1
ATOM 3715 N N . ILE B 1 183 ? 11.523 -13.330 -24.952 1.00 34.86 182 ILE B N 1
ATOM 3716 C CA . ILE B 1 183 ? 10.885 -12.939 -26.209 1.00 35.49 182 ILE B CA 1
ATOM 3717 C C . ILE B 1 183 ? 10.612 -14.201 -27.039 1.00 36.14 182 ILE B C 1
ATOM 3718 O O . ILE B 1 183 ? 9.659 -14.239 -27.810 1.00 36.32 182 ILE B O 1
ATOM 3723 N N . TRP B 1 184 ? 11.451 -15.227 -26.850 1.00 36.69 183 TRP B N 1
ATOM 3724 C CA . TRP B 1 184 ? 11.342 -16.527 -27.524 1.00 37.63 183 TRP B CA 1
ATOM 3725 C C . TRP B 1 184 ? 9.973 -17.186 -27.293 1.00 37.91 183 TRP B C 1
ATOM 3726 O O . TRP B 1 184 ? 9.513 -17.947 -28.145 1.00 39.30 183 TRP B O 1
ATOM 3737 N N . TRP B 1 185 ? 9.343 -16.910 -26.143 1.00 37.83 184 TRP B N 1
ATOM 3738 C CA . TRP B 1 185 ? 8.199 -17.688 -25.658 1.00 38.49 184 TRP B CA 1
ATOM 3739 C C . TRP B 1 185 ? 7.081 -17.764 -26.708 1.00 38.96 184 TRP B C 1
ATOM 3740 O O . TRP B 1 185 ? 6.679 -16.750 -27.279 1.00 38.32 184 TRP B O 1
ATOM 3751 N N . ASN B 1 186 ? 6.586 -18.990 -26.924 1.00 40.42 185 ASN B N 1
ATOM 3752 C CA . ASN B 1 186 ? 5.425 -19.295 -27.766 1.00 41.05 185 ASN B CA 1
ATOM 3753 C C . ASN B 1 186 ? 5.603 -18.660 -29.152 1.00 40.79 185 ASN B C 1
ATOM 3754 O O . ASN B 1 186 ? 4.802 -17.821 -29.572 1.00 39.73 185 ASN B O 1
ATOM 3759 N N . GLY B 1 187 ? 6.669 -19.075 -29.845 1.00 40.89 186 GLY B N 1
ATOM 3760 C CA . GLY B 1 187 ? 6.971 -18.635 -31.206 1.00 41.79 186 GLY B CA 1
ATOM 3761 C C . GLY B 1 187 ? 7.091 -17.123 -31.320 1.00 42.06 186 GLY B C 1
ATOM 3762 O O . GLY B 1 187 ? 6.683 -16.543 -32.327 1.00 42.84 186 GLY B O 1
ATOM 3763 N N . ARG B 1 188 ? 7.652 -16.494 -30.280 1.00 42.56 187 ARG B N 1
ATOM 3764 C CA . ARG B 1 188 ? 7.942 -15.061 -30.249 1.00 42.48 187 ARG B CA 1
ATOM 3765 C C . ARG B 1 188 ? 6.669 -14.250 -30.522 1.00 42.48 187 ARG B C 1
ATOM 3766 O O . ARG B 1 188 ? 6.680 -13.328 -31.338 1.00 44.27 187 ARG B O 1
ATOM 3774 N N . CYS B 1 189 ? 5.588 -14.581 -29.806 1.00 41.96 188 CYS B N 1
ATOM 3775 C CA . CYS B 1 189 ? 4.278 -13.961 -30.013 1.00 42.33 188 CYS B CA 1
ATOM 3776 C C . CYS B 1 189 ? 4.271 -12.505 -29.522 1.00 42.03 188 CYS B C 1
ATOM 3777 O O . CYS B 1 189 ? 3.411 -11.727 -29.932 1.00 42.40 188 CYS B O 1
ATOM 3780 N N . ILE B 1 190 ? 5.223 -12.145 -28.649 1.00 40.78 189 ILE B N 1
ATOM 3781 C CA . ILE B 1 190 ? 5.339 -10.777 -28.118 1.00 39.98 189 ILE B CA 1
ATOM 3782 C C . ILE B 1 190 ? 5.693 -9.797 -29.248 1.00 39.27 189 ILE B C 1
ATOM 3783 O O . ILE B 1 190 ? 5.319 -8.626 -29.181 1.00 37.79 189 ILE B O 1
ATOM 3788 N N . LEU B 1 191 ? 6.411 -10.272 -30.275 1.00 39.92 190 LEU B N 1
ATOM 3789 C CA . LEU B 1 191 ? 6.784 -9.439 -31.428 1.00 40.98 190 LEU B CA 1
ATOM 3790 C C . LEU B 1 191 ? 5.526 -8.962 -32.168 1.00 42.50 190 LEU B C 1
ATOM 3791 O O . LEU B 1 191 ? 5.529 -7.878 -32.754 1.00 43.25 190 LEU B O 1
ATOM 3796 N N . ASN B 1 192 ? 4.465 -9.780 -32.145 1.00 43.07 191 ASN B N 1
ATOM 3797 C CA . ASN B 1 192 ? 3.173 -9.430 -32.747 1.00 43.78 191 ASN B CA 1
ATOM 3798 C C . ASN B 1 192 ? 2.561 -8.238 -32.000 1.00 44.54 191 ASN B C 1
ATOM 3799 O O . ASN B 1 192 ? 2.010 -7.331 -32.624 1.00 45.15 191 ASN B O 1
ATOM 3804 N N . GLU B 1 193 ? 2.659 -8.256 -30.666 1.00 45.37 192 GLU B N 1
ATOM 3805 C CA . GLU B 1 193 ? 2.130 -7.189 -29.813 1.00 46.23 192 GLU B CA 1
ATOM 3806 C C . GLU B 1 193 ? 2.955 -5.909 -29.999 1.00 45.55 192 GLU B C 1
ATOM 3807 O O . GLU B 1 193 ? 2.404 -4.807 -29.954 1.00 45.01 192 GLU B O 1
ATOM 3813 N N . ALA B 1 194 ? 4.271 -6.066 -30.196 1.00 45.04 193 ALA B N 1
ATOM 3814 C CA . ALA B 1 194 ? 5.178 -4.947 -30.465 1.00 45.31 193 ALA B CA 1
ATOM 3815 C C . ALA B 1 194 ? 4.784 -4.259 -31.778 1.00 45.66 193 ALA B C 1
ATOM 3816 O O . ALA B 1 194 ? 4.743 -3.032 -31.852 1.00 44.66 193 ALA B O 1
ATOM 3818 N N . LYS B 1 195 ? 4.501 -5.067 -32.806 1.00 46.66 194 LYS B N 1
ATOM 3819 C CA . LYS B 1 195 ? 4.052 -4.576 -34.109 1.00 47.78 194 LYS B CA 1
ATOM 3820 C C . LYS B 1 195 ? 2.702 -3.864 -33.957 1.00 47.66 194 LYS B C 1
ATOM 3821 O O . LYS B 1 195 ? 2.522 -2.762 -34.469 1.00 47.40 194 LYS B O 1
ATOM 3827 N N . ALA B 1 196 ? 1.768 -4.505 -33.244 1.00 46.72 195 ALA B N 1
ATOM 3828 C CA . ALA B 1 196 ? 0.430 -3.962 -32.993 1.00 46.93 195 ALA B CA 1
ATOM 3829 C C . ALA B 1 196 ? 0.526 -2.595 -32.303 1.00 47.07 195 ALA B C 1
ATOM 3830 O O . ALA B 1 196 ? -0.249 -1.691 -32.609 1.00 48.30 195 ALA B O 1
ATOM 3832 N N . PHE B 1 197 ? 1.483 -2.463 -31.376 1.00 46.66 196 PHE B N 1
ATOM 3833 C CA . PHE B 1 197 ? 1.697 -1.243 -30.589 1.00 47.10 196 PHE B CA 1
ATOM 3834 C C . PHE B 1 197 ? 2.051 -0.061 -31.504 1.00 47.64 196 PHE B C 1
ATOM 3835 O O . PHE B 1 197 ? 1.586 1.056 -31.274 1.00 49.07 196 PHE B O 1
ATOM 3843 N N . THR B 1 198 ? 2.869 -0.316 -32.533 1.00 48.40 197 THR B N 1
ATOM 3844 C CA . THR B 1 198 ? 3.402 0.735 -33.409 1.00 50.01 197 THR B CA 1
ATOM 3845 C C . THR B 1 198 ? 2.370 1.150 -34.471 1.00 52.45 197 THR B C 1
ATOM 3846 O O . THR B 1 198 ? 2.374 2.303 -34.904 1.00 54.12 197 THR B O 1
ATOM 3850 N N . ARG B 1 199 ? 1.497 0.221 -34.884 1.00 55.12 198 ARG B N 1
ATOM 3851 C CA . ARG B 1 199 ? 0.561 0.442 -36.004 1.00 58.13 198 ARG B CA 1
ATOM 3852 C C . ARG B 1 199 ? -0.816 0.905 -35.506 1.00 59.84 198 ARG B C 1
ATOM 3853 O O . ARG B 1 199 ? -1.651 1.314 -36.314 1.00 62.06 198 ARG B O 1
ATOM 3861 N N . LYS B 1 200 ? -1.048 0.834 -34.189 1.00 62.01 199 LYS B N 1
ATOM 3862 C CA . LYS B 1 200 ? -2.359 1.094 -33.576 1.00 65.01 199 LYS B CA 1
ATOM 3863 C C . LYS B 1 200 ? -2.797 2.538 -33.863 1.00 67.22 199 LYS B C 1
ATOM 3864 O O . LYS B 1 200 ? -1.972 3.392 -34.189 1.00 65.19 199 LYS B O 1
ATOM 3870 N N . ILE B 1 201 ? -4.106 2.790 -33.740 1.00 70.02 200 ILE B N 1
ATOM 3871 C CA . ILE B 1 201 ? -4.693 4.113 -33.979 1.00 72.10 200 ILE B CA 1
ATOM 3872 C C . ILE B 1 201 ? -4.282 5.043 -32.828 1.00 73.79 200 ILE B C 1
ATOM 3873 O O . ILE B 1 201 ? -4.164 4.601 -31.686 1.00 74.28 200 ILE B O 1
ATOM 3878 N N . LYS B 1 202 ? -4.080 6.324 -33.168 1.00 75.84 201 LYS B N 1
ATOM 3879 C CA . LYS B 1 202 ? -3.572 7.413 -32.305 1.00 76.77 201 LYS B CA 1
ATOM 3880 C C . LYS B 1 202 ? -2.124 7.715 -32.708 1.00 76.58 201 LYS B C 1
ATOM 3881 O O . LYS B 1 202 ? -1.870 8.195 -33.813 1.00 76.47 201 LYS B O 1
ATOM 3887 N N . GLU B 1 211 ? -0.765 16.874 -19.750 1.00 82.77 210 GLU B N 1
ATOM 3888 C CA . GLU B 1 211 ? 0.414 16.832 -20.614 1.00 83.32 210 GLU B CA 1
ATOM 3889 C C . GLU B 1 211 ? 0.405 15.522 -21.413 1.00 82.89 210 GLU B C 1
ATOM 3890 O O . GLU B 1 211 ? -0.535 14.731 -21.306 1.00 83.09 210 GLU B O 1
ATOM 3896 N N . LYS B 1 212 ? 1.457 15.314 -22.215 1.00 81.71 211 LYS B N 1
ATOM 3897 C CA . LYS B 1 212 ? 1.683 14.063 -22.944 1.00 79.74 211 LYS B CA 1
ATOM 3898 C C . LYS B 1 212 ? 2.671 13.203 -22.144 1.00 77.07 211 LYS B C 1
ATOM 3899 O O . LYS B 1 212 ? 3.852 13.541 -22.036 1.00 78.73 211 LYS B O 1
ATOM 3905 N N . LYS B 1 213 ? 2.163 12.099 -21.581 1.00 72.14 212 LYS B N 1
ATOM 3906 C CA . LYS B 1 213 ? 2.959 11.144 -20.812 1.00 68.71 212 LYS B CA 1
ATOM 3907 C C . LYS B 1 213 ? 3.215 9.899 -21.667 1.00 62.65 212 LYS B C 1
ATOM 3908 O O . LYS B 1 213 ? 2.283 9.165 -22.002 1.00 62.20 212 LYS B O 1
ATOM 3914 N N . LEU B 1 214 ? 4.490 9.683 -22.011 1.00 56.97 213 LEU B N 1
ATOM 3915 C CA . LEU B 1 214 ? 4.934 8.534 -22.787 1.00 53.47 213 LEU B CA 1
ATOM 3916 C C . LEU B 1 214 ? 5.794 7.637 -21.901 1.00 50.06 213 LEU B C 1
ATOM 3917 O O . LEU B 1 214 ? 6.564 8.130 -21.079 1.00 48.94 213 LEU B O 1
ATOM 3922 N N . PRO B 1 215 ? 5.693 6.296 -22.042 1.00 47.33 214 PRO B N 1
ATOM 3923 C CA . PRO B 1 215 ? 6.449 5.375 -21.197 1.00 46.00 214 PRO B CA 1
ATOM 3924 C C . PRO B 1 215 ? 7.899 5.206 -21.672 1.00 44.26 214 PRO B C 1
ATOM 3925 O O . PRO B 1 215 ? 8.206 5.465 -22.838 1.00 42.98 214 PRO B O 1
ATOM 3929 N N . SER B 1 216 ? 8.765 4.775 -20.750 1.00 42.67 215 SER B N 1
ATOM 3930 C CA . SER B 1 216 ? 10.143 4.424 -21.048 1.00 41.19 215 SER B CA 1
ATOM 3931 C C . SER B 1 216 ? 10.312 2.907 -20.912 1.00 39.61 215 SER B C 1
ATOM 3932 O O . SER B 1 216 ? 9.774 2.301 -19.984 1.00 38.76 215 SER B O 1
ATOM 3935 N N . LEU B 1 217 ? 11.041 2.310 -21.860 1.00 39.44 216 LEU B N 1
ATOM 3936 C CA . LEU B 1 217 ? 11.398 0.897 -21.820 1.00 38.85 216 LEU B CA 1
ATOM 3937 C C . LEU B 1 217 ? 12.891 0.781 -21.498 1.00 38.19 216 LEU B C 1
ATOM 3938 O O . LEU B 1 217 ? 13.725 1.374 -22.178 1.00 37.97 216 LEU B O 1
ATOM 3943 N N . MET B 1 218 ? 13.203 0.017 -20.447 1.00 37.63 217 MET B N 1
ATOM 3944 C CA . MET B 1 218 ? 14.566 -0.216 -20.001 1.00 37.36 217 MET B CA 1
ATOM 3945 C C . MET B 1 218 ? 14.820 -1.727 -19.984 1.00 36.13 217 MET B C 1
ATOM 3946 O O . MET B 1 218 ? 14.184 -2.457 -19.228 1.00 34.61 217 MET B O 1
ATOM 3951 N N . MET B 1 219 ? 15.742 -2.180 -20.841 1.00 35.48 218 MET B N 1
ATOM 3952 C CA . MET B 1 219 ? 15.981 -3.602 -21.056 1.00 35.38 218 MET B CA 1
ATOM 3953 C C . MET B 1 219 ? 17.433 -3.948 -20.709 1.00 34.12 218 MET B C 1
ATOM 3954 O O . MET B 1 219 ? 18.338 -3.129 -20.870 1.00 33.62 218 MET B O 1
ATOM 3959 N N . TYR B 1 220 ? 17.623 -5.176 -20.213 1.00 32.97 219 TYR B N 1
ATOM 3960 C CA . TYR B 1 220 ? 18.917 -5.672 -19.767 1.00 33.08 219 TYR B CA 1
ATOM 3961 C C . TYR B 1 220 ? 19.072 -7.134 -20.189 1.00 33.09 219 TYR B C 1
ATOM 3962 O O . TYR B 1 220 ? 18.084 -7.829 -20.432 1.00 33.24 219 TYR B O 1
ATOM 3971 N N . LEU B 1 221 ? 20.328 -7.581 -20.266 1.00 33.02 220 LEU B N 1
ATOM 3972 C CA . LEU B 1 221 ? 20.655 -8.939 -20.654 1.00 33.71 220 LEU B CA 1
ATOM 3973 C C . LEU B 1 221 ? 22.055 -9.290 -20.139 1.00 33.11 220 LEU B C 1
ATOM 3974 O O . LEU B 1 221 ? 22.949 -8.441 -20.116 1.00 32.75 220 LEU B O 1
ATOM 3979 N N . GLY B 1 222 ? 22.220 -10.544 -19.709 1.00 32.41 221 GLY B N 1
ATOM 3980 C CA . GLY B 1 222 ? 23.525 -11.112 -19.417 1.00 32.28 221 GLY B CA 1
ATOM 3981 C C . GLY B 1 222 ? 24.229 -11.518 -20.701 1.00 32.42 221 GLY B C 1
ATOM 3982 O O . GLY B 1 222 ? 23.610 -12.105 -21.587 1.00 33.56 221 GLY B O 1
ATOM 3983 N N . GLY B 1 223 ? 25.525 -11.203 -20.791 1.00 32.07 222 GLY B N 1
ATOM 3984 C CA . GLY B 1 223 ? 26.334 -11.466 -21.981 1.00 32.23 222 GLY B CA 1
ATOM 3985 C C . GLY B 1 223 ? 26.498 -12.952 -22.262 1.00 32.15 222 GLY B C 1
ATOM 3986 O O . GLY B 1 223 ? 26.706 -13.345 -23.411 1.00 32.71 222 GLY B O 1
ATOM 3987 N N . LEU B 1 224 ? 26.396 -13.776 -21.210 1.00 32.43 223 LEU B N 1
ATOM 3988 C CA . LEU B 1 224 ? 26.612 -15.224 -21.291 1.00 32.64 223 LEU B CA 1
ATOM 3989 C C . LEU B 1 224 ? 25.332 -15.963 -21.710 1.00 33.11 223 LEU B C 1
ATOM 3990 O O . LEU B 1 224 ? 25.350 -17.186 -21.834 1.00 33.80 223 LEU B O 1
ATOM 3995 N N . GLU B 1 225 ? 24.229 -15.236 -21.922 1.00 33.68 224 GLU B N 1
ATOM 3996 C CA . GLU B 1 225 ? 22.960 -15.847 -22.320 1.00 34.55 224 GLU B CA 1
ATOM 3997 C C . GLU B 1 225 ? 23.021 -16.237 -23.802 1.00 35.85 224 GLU B C 1
ATOM 3998 O O . GLU B 1 225 ? 22.818 -17.400 -24.145 1.00 37.59 224 GLU B O 1
ATOM 4004 N N . GLN B 1 226 ? 23.306 -15.255 -24.666 1.00 36.90 225 GLN B N 1
ATOM 4005 C CA . GLN B 1 226 ? 23.446 -15.479 -26.107 1.00 37.75 225 GLN B CA 1
ATOM 4006 C C . GLN B 1 226 ? 24.773 -16.194 -26.389 1.00 38.39 225 GLN B C 1
ATOM 4007 O O . GLN B 1 226 ? 24.833 -17.079 -27.246 1.00 38.26 225 GLN B O 1
ATOM 4013 N N . ASP B 1 227 ? 25.826 -15.799 -25.662 1.00 38.07 226 ASP B N 1
ATOM 4014 C CA . ASP B 1 227 ? 27.186 -16.283 -25.884 1.00 39.65 226 ASP B CA 1
ATOM 4015 C C . ASP B 1 227 ? 27.722 -16.895 -24.592 1.00 38.89 226 ASP B C 1
ATOM 4016 O O . ASP B 1 227 ? 28.543 -16.284 -23.909 1.00 39.01 226 ASP B O 1
ATOM 4021 N N . PRO B 1 228 ? 27.276 -18.118 -24.219 1.00 39.52 227 PRO B N 1
ATOM 4022 C CA . PRO B 1 228 ? 27.755 -18.780 -23.004 1.00 39.46 227 PRO B CA 1
ATOM 4023 C C . PRO B 1 228 ? 29.278 -18.982 -22.964 1.00 38.94 227 PRO B C 1
ATOM 4024 O O . PRO B 1 228 ? 29.942 -18.975 -24.002 1.00 37.31 227 PRO B O 1
ATOM 4028 N N . ARG B 1 229 ? 29.793 -19.148 -21.741 1.00 40.07 228 ARG B N 1
ATOM 4029 C CA . ARG B 1 229 ? 31.205 -19.361 -21.446 1.00 41.71 228 ARG B CA 1
ATOM 4030 C C . ARG B 1 229 ? 31.385 -20.818 -21.004 1.00 39.86 228 ARG B C 1
ATOM 4031 O O . ARG B 1 229 ? 30.693 -21.272 -20.092 1.00 37.21 228 ARG B O 1
ATOM 4039 N N . ARG B 1 230 ? 32.302 -21.541 -21.659 1.00 39.93 229 ARG B N 1
ATOM 4040 C CA . ARG B 1 230 ? 32.529 -22.962 -21.380 1.00 40.44 229 ARG B CA 1
ATOM 4041 C C . ARG B 1 230 ? 33.063 -23.117 -19.951 1.00 39.98 229 ARG B C 1
ATOM 4042 O O . ARG B 1 230 ? 33.942 -22.368 -19.525 1.00 40.00 229 ARG B O 1
ATOM 4050 N N . TRP B 1 231 ? 32.511 -24.096 -19.224 1.00 39.53 230 TRP B N 1
ATOM 4051 C CA . TRP B 1 231 ? 32.872 -24.369 -17.835 1.00 39.63 230 TRP B CA 1
ATOM 4052 C C . TRP B 1 231 ? 34.163 -25.198 -17.791 1.00 40.86 230 TRP B C 1
ATOM 4053 O O . TRP B 1 231 ? 34.606 -25.723 -18.815 1.00 41.53 230 TRP B O 1
ATOM 4064 N N . ASN B 1 232 ? 34.753 -25.297 -16.593 1.00 41.46 231 ASN B N 1
ATOM 4065 C CA . ASN B 1 232 ? 36.050 -25.944 -16.372 1.00 42.56 231 ASN B CA 1
ATOM 4066 C C . ASN B 1 232 ? 36.006 -27.390 -16.879 1.00 44.05 231 ASN B C 1
ATOM 4067 O O . ASN B 1 232 ? 35.342 -28.239 -16.285 1.00 44.50 231 ASN B O 1
ATOM 4072 N N . ASP B 1 233 ? 36.721 -27.642 -17.983 1.00 46.13 232 ASP B N 1
ATOM 4073 C CA . ASP B 1 233 ? 36.857 -28.966 -18.593 1.00 47.85 232 ASP B CA 1
ATOM 4074 C C . ASP B 1 233 ? 35.465 -29.582 -18.799 1.00 47.45 232 ASP B C 1
ATOM 4075 O O . ASP B 1 233 ? 35.267 -30.777 -18.576 1.00 48.54 232 ASP B O 1
ATOM 4080 N N . GLU B 1 234 ? 34.512 -28.748 -19.234 1.00 46.71 233 GLU B N 1
ATOM 4081 C CA . GLU B 1 234 ? 33.128 -29.153 -19.463 1.00 45.62 233 GLU B CA 1
ATOM 4082 C C . GLU B 1 234 ? 33.097 -30.175 -20.597 1.00 47.11 233 GLU B C 1
ATOM 4083 O O . GLU B 1 234 ? 33.682 -29.932 -21.651 1.00 45.91 233 GLU B O 1
ATOM 4089 N N . PRO B 1 235 ? 32.432 -31.344 -20.426 1.00 49.42 234 PRO B N 1
ATOM 4090 C CA . PRO B 1 235 ? 32.335 -32.336 -21.499 1.00 50.70 234 PRO B CA 1
ATOM 4091 C C . PRO B 1 235 ? 31.718 -31.750 -22.779 1.00 52.27 234 PRO B C 1
ATOM 4092 O O . PRO B 1 235 ? 30.994 -30.754 -22.721 1.00 52.48 234 PRO B O 1
ATOM 4096 N N . ASP B 1 236 ? 32.015 -32.388 -23.917 1.00 53.92 235 ASP B N 1
ATOM 4097 C CA . ASP B 1 236 ? 31.649 -31.886 -25.243 1.00 54.96 235 ASP B CA 1
ATOM 4098 C C . ASP B 1 236 ? 30.126 -31.743 -25.363 1.00 54.46 235 ASP B C 1
ATOM 4099 O O . ASP B 1 236 ? 29.642 -30.712 -25.828 1.00 53.76 235 ASP B O 1
ATOM 4104 N N . GLU B 1 237 ? 29.384 -32.773 -24.935 1.00 56.16 236 GLU B N 1
ATOM 4105 C CA . GLU B 1 237 ? 27.933 -32.848 -25.160 1.00 56.84 236 GLU B CA 1
ATOM 4106 C C . GLU B 1 237 ? 27.208 -31.816 -24.282 1.00 54.72 236 GLU B C 1
ATOM 4107 O O . GLU B 1 237 ? 26.172 -31.286 -24.684 1.00 53.23 236 GLU B O 1
ATOM 4113 N N . SER B 1 238 ? 27.752 -31.543 -23.090 1.00 52.47 237 SER B N 1
ATOM 4114 C CA . SER B 1 238 ? 27.232 -30.504 -22.200 1.00 50.42 237 SER B CA 1
ATOM 4115 C C . SER B 1 238 ? 27.377 -29.131 -22.868 1.00 49.30 237 SER B C 1
ATOM 4116 O O . SER B 1 238 ? 26.419 -28.361 -22.933 1.00 48.37 237 SER B O 1
ATOM 4119 N N . TRP B 1 239 ? 28.587 -28.855 -23.369 1.00 49.30 238 TRP B N 1
ATOM 4120 C CA . TRP B 1 239 ? 28.942 -27.588 -24.010 1.00 49.34 238 TRP B CA 1
ATOM 4121 C C . TRP B 1 239 ? 28.090 -27.363 -25.267 1.00 50.41 238 TRP B C 1
ATOM 4122 O O . TRP B 1 239 ? 27.611 -26.251 -25.500 1.00 48.55 238 TRP B O 1
ATOM 4133 N N . GLU B 1 240 ? 27.913 -28.424 -26.063 1.00 51.58 239 GLU B N 1
ATOM 4134 C CA . GLU B 1 240 ? 27.126 -28.383 -27.301 1.00 53.59 239 GLU B CA 1
ATOM 4135 C C . GLU B 1 240 ? 25.654 -28.093 -26.980 1.00 51.73 239 GLU B C 1
ATOM 4136 O O . GLU B 1 240 ? 24.997 -27.343 -27.704 1.00 53.56 239 GLU B O 1
ATOM 4142 N N . GLY B 1 241 ? 25.151 -28.702 -25.899 1.00 49.00 240 GLY B N 1
ATOM 4143 C CA . GLY B 1 241 ? 23.774 -28.524 -25.444 1.00 48.30 240 GLY B CA 1
ATOM 4144 C C . GLY B 1 241 ? 23.464 -27.076 -25.096 1.00 47.52 240 GLY B C 1
ATOM 4145 O O . GLY B 1 241 ? 22.414 -26.558 -25.474 1.00 47.17 240 GLY B O 1
ATOM 4146 N N . ARG B 1 242 ? 24.388 -26.427 -24.377 1.00 46.89 241 ARG B N 1
ATOM 4147 C CA . ARG B 1 242 ? 24.205 -25.057 -23.891 1.00 45.95 241 ARG B CA 1
ATOM 4148 C C . ARG B 1 242 ? 24.273 -24.063 -25.059 1.00 46.40 241 ARG B C 1
ATOM 4149 O O . ARG B 1 242 ? 23.581 -23.046 -25.041 1.00 46.18 241 ARG B O 1
ATOM 4157 N N . LYS B 1 243 ? 25.103 -24.364 -26.066 1.00 47.75 242 LYS B N 1
ATOM 4158 C CA . LYS B 1 243 ? 25.237 -23.517 -27.260 1.00 48.81 242 LYS B CA 1
ATOM 4159 C C . LYS B 1 243 ? 23.964 -23.610 -28.113 1.00 49.01 242 LYS B C 1
ATOM 4160 O O . LYS B 1 243 ? 23.516 -22.603 -28.664 1.00 47.88 242 LYS B O 1
ATOM 4166 N N . ARG B 1 244 ? 23.398 -24.819 -28.221 1.00 49.93 243 ARG B N 1
ATOM 4167 C CA . ARG B 1 244 ? 22.137 -25.051 -28.936 1.00 50.04 243 ARG B CA 1
ATOM 4168 C C . ARG B 1 244 ? 20.986 -24.341 -28.212 1.00 48.26 243 ARG B C 1
ATOM 4169 O O . ARG B 1 244 ? 20.124 -23.742 -28.856 1.00 47.21 243 ARG B O 1
ATOM 4177 N N . ASP B 1 245 ? 20.977 -24.432 -26.876 1.00 47.51 244 ASP B N 1
ATOM 4178 C CA . ASP B 1 245 ? 19.973 -23.779 -26.032 1.00 47.68 244 ASP B CA 1
ATOM 4179 C C . ASP B 1 245 ? 20.038 -22.258 -26.233 1.00 45.97 244 ASP B C 1
ATOM 4180 O O . ASP B 1 245 ? 19.002 -21.603 -26.346 1.00 44.25 244 ASP B O 1
ATOM 4185 N N . ALA B 1 246 ? 21.261 -21.714 -26.274 1.00 45.45 245 ALA B N 1
ATOM 4186 C CA . ALA B 1 246 ? 21.499 -20.284 -26.497 1.00 45.80 245 ALA B CA 1
ATOM 4187 C C . ALA B 1 246 ? 20.955 -19.867 -27.871 1.00 46.77 245 ALA B C 1
ATOM 4188 O O . ALA B 1 246 ? 20.359 -18.797 -28.005 1.00 45.90 245 ALA B O 1
ATOM 4190 N N . GLU B 1 247 ? 21.178 -20.720 -28.879 1.00 48.12 246 GLU B N 1
ATOM 4191 C CA . GLU B 1 247 ? 20.648 -20.529 -30.235 1.00 49.23 246 GLU B CA 1
ATOM 4192 C C . GLU B 1 247 ? 19.114 -20.520 -30.204 1.00 47.25 246 GLU B C 1
ATOM 4193 O O . GLU B 1 247 ? 18.485 -19.648 -30.800 1.00 46.47 246 GLU B O 1
ATOM 4199 N N . ALA B 1 248 ? 18.533 -21.511 -29.519 1.00 45.74 247 ALA B N 1
ATOM 4200 C CA . ALA B 1 248 ? 17.086 -21.691 -29.443 1.00 45.37 247 ALA B CA 1
ATOM 4201 C C . ALA B 1 248 ? 16.429 -20.441 -28.844 1.00 44.69 247 ALA B C 1
ATOM 4202 O O . ALA B 1 248 ? 15.503 -19.883 -29.433 1.00 43.97 247 ALA B O 1
ATOM 4204 N N . PHE B 1 249 ? 16.919 -20.015 -27.673 1.00 43.98 248 PHE B N 1
ATOM 4205 C CA . PHE B 1 249 ? 16.348 -18.885 -26.935 1.00 43.30 248 PHE B CA 1
ATOM 4206 C C . PHE B 1 249 ? 16.663 -17.563 -27.649 1.00 40.49 248 PHE B C 1
ATOM 4207 O O . PHE B 1 249 ? 15.823 -16.663 -27.666 1.00 39.49 248 PHE B O 1
ATOM 4215 N N . ASN B 1 250 ? 17.868 -17.458 -28.227 1.00 39.30 249 ASN B N 1
ATOM 4216 C CA . ASN B 1 250 ? 18.279 -16.301 -29.034 1.00 38.78 249 ASN B CA 1
ATOM 4217 C C . ASN B 1 250 ? 17.920 -15.005 -28.293 1.00 37.48 249 ASN B C 1
ATOM 4218 O O . ASN B 1 250 ? 17.213 -14.148 -28.820 1.00 37.22 249 ASN B O 1
ATOM 4223 N N . MET B 1 251 ? 18.434 -14.874 -27.066 1.00 36.23 250 MET B N 1
ATOM 4224 C CA . MET B 1 251 ? 18.038 -13.803 -26.152 1.00 36.36 250 MET B CA 1
ATOM 4225 C C . MET B 1 251 ? 18.429 -12.433 -26.722 1.00 35.91 250 MET B C 1
ATOM 4226 O O . MET B 1 251 ? 17.622 -11.507 -26.699 1.00 35.83 250 MET B O 1
ATOM 4231 N N . LYS B 1 252 ? 19.662 -12.317 -27.230 1.00 36.35 251 LYS B N 1
ATOM 4232 C CA . LYS B 1 252 ? 20.173 -11.065 -27.799 1.00 37.60 251 LYS B CA 1
ATOM 4233 C C . LYS B 1 252 ? 19.535 -10.818 -29.173 1.00 37.00 251 LYS B C 1
ATOM 4234 O O . LYS B 1 252 ? 19.091 -9.706 -29.461 1.00 37.39 251 LYS B O 1
ATOM 4240 N N . VAL B 1 253 ? 19.504 -11.865 -30.007 1.00 36.59 252 VAL B N 1
ATOM 4241 C CA . VAL B 1 253 ? 18.996 -11.794 -31.383 1.00 37.19 252 VAL B CA 1
ATOM 4242 C C . VAL B 1 253 ? 17.545 -11.294 -31.364 1.00 36.60 252 VAL B C 1
ATOM 4243 O O . VAL B 1 253 ? 17.182 -10.409 -32.140 1.00 37.38 252 VAL B O 1
ATOM 4247 N N . ASN B 1 254 ? 16.730 -11.871 -30.473 1.00 35.98 253 ASN B N 1
ATOM 4248 C CA . ASN B 1 254 ? 15.307 -11.548 -30.361 1.00 35.71 253 ASN B CA 1
ATOM 4249 C C . ASN B 1 254 ? 15.127 -10.123 -29.816 1.00 36.62 253 ASN B C 1
ATOM 4250 O O . ASN B 1 254 ? 14.236 -9.401 -30.263 1.00 36.86 253 ASN B O 1
ATOM 4255 N N . LEU B 1 255 ? 15.972 -9.732 -28.853 1.00 36.95 254 LEU B N 1
ATOM 4256 C CA . LEU B 1 255 ? 15.887 -8.412 -28.215 1.00 37.57 254 LEU B CA 1
ATOM 4257 C C . LEU B 1 255 ? 16.205 -7.315 -29.241 1.00 37.48 254 LEU B C 1
ATOM 4258 O O . LEU B 1 255 ? 15.511 -6.301 -29.292 1.00 37.25 254 LEU B O 1
ATOM 4263 N N . LEU B 1 256 ? 17.252 -7.529 -30.049 1.00 38.04 255 LEU B N 1
ATOM 4264 C CA . LEU B 1 256 ? 17.658 -6.577 -31.091 1.00 39.25 255 LEU B CA 1
ATOM 4265 C C . LEU B 1 256 ? 16.535 -6.413 -32.124 1.00 39.80 255 LEU B C 1
ATOM 4266 O O . LEU B 1 256 ? 16.264 -5.297 -32.570 1.00 40.12 255 LEU B O 1
ATOM 4271 N N . GLU B 1 257 ? 15.902 -7.528 -32.507 1.00 40.36 256 GLU B N 1
ATOM 4272 C CA . GLU B 1 257 ? 14.811 -7.519 -33.483 1.00 41.23 256 GLU B CA 1
ATOM 4273 C C . GLU B 1 257 ? 13.635 -6.704 -32.930 1.00 40.21 256 GLU B C 1
ATOM 4274 O O . GLU B 1 257 ? 13.037 -5.912 -33.657 1.00 39.18 256 GLU B O 1
ATOM 4280 N N . LEU B 1 258 ? 13.320 -6.903 -31.644 1.00 40.49 257 LEU B N 1
ATOM 4281 C CA . LEU B 1 258 ? 12.258 -6.158 -30.963 1.00 41.44 257 LEU B CA 1
ATOM 4282 C C . LEU B 1 258 ? 12.581 -4.658 -30.977 1.00 41.79 257 LEU B C 1
ATOM 4283 O O . LEU B 1 258 ? 11.695 -3.836 -31.212 1.00 42.13 257 LEU B O 1
ATOM 4288 N N . MET B 1 259 ? 13.846 -4.317 -30.704 1.00 41.83 258 MET B N 1
ATOM 4289 C CA . MET B 1 259 ? 14.299 -2.926 -30.688 1.00 43.30 258 MET B CA 1
ATOM 4290 C C . MET B 1 259 ? 14.168 -2.324 -32.093 1.00 42.65 258 MET B C 1
ATOM 4291 O O . MET B 1 259 ? 13.801 -1.159 -32.232 1.00 41.98 258 MET B O 1
ATOM 4296 N N . GLY B 1 260 ? 14.451 -3.134 -33.120 1.00 42.92 259 GLY B N 1
ATOM 4297 C CA . GLY B 1 260 ? 14.270 -2.751 -34.521 1.00 43.83 259 GLY B CA 1
ATOM 4298 C C . GLY B 1 260 ? 12.827 -2.390 -34.843 1.00 44.75 259 GLY B C 1
ATOM 4299 O O . GLY B 1 260 ? 12.577 -1.470 -35.623 1.00 45.41 259 GLY B O 1
ATOM 4300 N N . LEU B 1 261 ? 11.880 -3.119 -34.239 1.00 45.09 260 LEU B N 1
ATOM 4301 C CA . LEU B 1 261 ? 10.444 -2.946 -34.493 1.00 46.02 260 LEU B CA 1
ATOM 4302 C C . LEU B 1 261 ? 9.934 -1.628 -33.890 1.00 46.83 260 LEU B C 1
ATOM 4303 O O . LEU B 1 261 ? 9.058 -0.990 -34.472 1.00 47.09 260 LEU B O 1
ATOM 4308 N N . ILE B 1 262 ? 10.480 -1.234 -32.731 1.00 47.45 261 ILE B N 1
ATOM 4309 C CA . ILE B 1 262 ? 9.996 -0.061 -31.981 1.00 48.16 261 ILE B CA 1
ATOM 4310 C C . ILE B 1 262 ? 10.983 1.111 -32.108 1.00 50.17 261 ILE B C 1
ATOM 4311 O O . ILE B 1 262 ? 10.790 2.142 -31.462 1.00 52.01 261 ILE B O 1
ATOM 4316 N N . ARG B 1 263 ? 12.022 0.956 -32.938 1.00 52.24 262 ARG B N 1
ATOM 4317 C CA . ARG B 1 263 ? 13.023 2.003 -33.154 1.00 54.90 262 ARG B CA 1
ATOM 4318 C C . ARG B 1 263 ? 12.367 3.187 -33.877 1.00 55.16 262 ARG B C 1
ATOM 4319 O O . ARG B 1 263 ? 11.802 3.024 -34.959 1.00 53.58 262 ARG B O 1
ATOM 4327 N N . GLY B 1 264 ? 12.444 4.368 -33.253 1.00 55.11 263 GLY B N 1
ATOM 4328 C CA . GLY B 1 264 ? 11.922 5.611 -33.814 1.00 56.13 263 GLY B CA 1
ATOM 4329 C C . GLY B 1 264 ? 10.418 5.752 -33.634 1.00 56.90 263 GLY B C 1
ATOM 4330 O O . GLY B 1 264 ? 9.791 6.570 -34.309 1.00 59.19 263 GLY B O 1
ATOM 4331 N N . CYS B 1 265 ? 9.842 4.959 -32.721 1.00 55.78 264 CYS B N 1
ATOM 4332 C CA . CYS B 1 265 ? 8.421 5.031 -32.393 1.00 54.16 264 CYS B CA 1
ATOM 4333 C C . CYS B 1 265 ? 8.197 6.172 -31.394 1.00 53.17 264 CYS B C 1
ATOM 4334 O O . CYS B 1 265 ? 8.815 6.199 -30.328 1.00 51.62 264 CYS B O 1
ATOM 4337 N N . THR B 1 266 ? 7.293 7.094 -31.749 1.00 52.65 265 THR B N 1
ATOM 4338 C CA . THR B 1 266 ? 7.071 8.338 -31.007 1.00 51.82 265 THR B CA 1
ATOM 4339 C C . THR B 1 266 ? 6.100 8.107 -29.841 1.00 49.43 265 THR B C 1
ATOM 4340 O O . THR B 1 266 ? 5.817 9.034 -29.082 1.00 49.80 265 THR B O 1
ATOM 4344 N N . ARG B 1 267 ? 5.596 6.874 -29.712 1.00 47.52 266 ARG B N 1
ATOM 4345 C CA . ARG B 1 267 ? 4.682 6.483 -28.643 1.00 47.65 266 ARG B CA 1
ATOM 4346 C C . ARG B 1 267 ? 5.479 5.990 -27.427 1.00 45.73 266 ARG B C 1
ATOM 4347 O O . ARG B 1 267 ? 4.891 5.676 -26.394 1.00 44.27 266 ARG B O 1
ATOM 4355 N N . LEU B 1 268 ? 6.810 5.916 -27.570 1.00 45.21 267 LEU B N 1
ATOM 4356 C CA . LEU B 1 268 ? 7.738 5.663 -26.470 1.00 44.29 267 LEU B CA 1
ATOM 4357 C C . LEU B 1 268 ? 8.558 6.931 -26.205 1.00 43.49 267 LEU B C 1
ATOM 4358 O O . LEU B 1 268 ? 8.967 7.616 -27.143 1.00 42.68 267 LEU B O 1
ATOM 4363 N N . HIS B 1 269 ? 8.791 7.227 -24.920 1.00 42.98 268 HIS B N 1
ATOM 4364 C CA . HIS B 1 269 ? 9.658 8.328 -24.503 1.00 43.03 268 HIS B CA 1
ATOM 4365 C C . HIS B 1 269 ? 11.116 7.985 -24.831 1.00 42.50 268 HIS B C 1
ATOM 4366 O O . HIS B 1 269 ? 11.831 8.797 -25.419 1.00 42.25 268 HIS B O 1
ATOM 4373 N N . ALA B 1 270 ? 11.542 6.780 -24.434 1.00 41.63 269 ALA B N 1
ATOM 4374 C CA . ALA B 1 270 ? 12.907 6.313 -24.653 1.00 41.76 269 ALA B CA 1
ATOM 4375 C C . ALA B 1 270 ? 12.979 4.788 -24.516 1.00 41.77 269 ALA B C 1
ATOM 4376 O O . ALA B 1 270 ? 12.192 4.179 -23.787 1.00 41.63 269 ALA B O 1
ATOM 4378 N N . VAL B 1 271 ? 13.938 4.193 -25.235 1.00 41.71 270 VAL B N 1
ATOM 4379 C CA . VAL B 1 271 ? 14.291 2.783 -25.117 1.00 41.70 270 VAL B CA 1
ATOM 4380 C C . VAL B 1 271 ? 15.786 2.705 -24.790 1.00 40.81 270 VAL B C 1
ATOM 4381 O O . VAL B 1 271 ? 16.610 3.236 -25.536 1.00 43.03 270 VAL B O 1
ATOM 4385 N N . SER B 1 272 ? 16.117 2.053 -23.670 1.00 39.28 271 SER B N 1
ATOM 4386 C CA . SER B 1 272 ? 17.499 1.804 -23.275 1.00 38.33 271 SER B CA 1
ATOM 4387 C C . SER B 1 272 ? 17.745 0.293 -23.209 1.00 37.17 271 SER B C 1
ATOM 4388 O O . SER B 1 272 ? 16.850 -0.477 -22.852 1.00 35.06 271 SER B O 1
ATOM 4391 N N . PHE B 1 273 ? 18.967 -0.111 -23.571 1.00 36.57 272 PHE B N 1
ATOM 4392 C CA . PHE B 1 273 ? 19.416 -1.487 -23.449 1.00 36.82 272 PHE B CA 1
ATOM 4393 C C . PHE B 1 273 ? 20.876 -1.502 -22.985 1.00 37.06 272 PHE B C 1
ATOM 4394 O O . PHE B 1 273 ? 21.719 -0.812 -23.559 1.00 37.64 272 PHE B O 1
ATOM 4402 N N . SER B 1 274 ? 21.147 -2.296 -21.943 1.00 36.77 273 SER B N 1
ATOM 4403 C CA . SER B 1 274 ? 22.488 -2.505 -21.409 1.00 36.99 273 SER B CA 1
ATOM 4404 C C . SER B 1 274 ? 22.749 -4.009 -21.277 1.00 36.17 273 SER B C 1
ATOM 4405 O O . SER B 1 274 ? 21.921 -4.739 -20.735 1.00 34.36 273 SER B O 1
ATOM 4408 N N . GLU B 1 275 ? 23.904 -4.454 -21.784 1.00 36.73 274 GLU B N 1
ATOM 4409 C CA . GLU B 1 275 ? 24.335 -5.844 -21.687 1.00 36.79 274 GLU B CA 1
ATOM 4410 C C . GLU B 1 275 ? 25.441 -5.950 -20.630 1.00 35.66 274 GLU B C 1
ATOM 4411 O O . GLU B 1 275 ? 26.355 -5.124 -20.597 1.00 35.10 274 GLU B O 1
ATOM 4417 N N . TYR B 1 276 ? 25.336 -6.974 -19.775 1.00 34.11 275 TYR B N 1
ATOM 4418 C CA . TYR B 1 276 ? 26.301 -7.248 -18.715 1.00 33.59 275 TYR B CA 1
ATOM 4419 C C . TYR B 1 276 ? 27.223 -8.396 -19.139 1.00 32.68 275 TYR B C 1
ATOM 4420 O O . TYR B 1 276 ? 26.850 -9.566 -19.034 1.00 31.90 275 TYR B O 1
ATOM 4429 N N . ALA B 1 277 ? 28.424 -8.049 -19.614 1.00 32.69 276 ALA B N 1
ATOM 4430 C CA . ALA B 1 277 ? 29.449 -9.034 -19.941 1.00 32.62 276 ALA B CA 1
ATOM 4431 C C . ALA B 1 277 ? 29.794 -9.836 -18.680 1.00 32.54 276 ALA B C 1
ATOM 4432 O O . ALA B 1 277 ? 30.017 -9.259 -17.615 1.00 34.00 276 ALA B O 1
ATOM 4434 N N . GLY B 1 278 ? 29.792 -11.167 -18.809 1.00 32.03 277 GLY B N 1
ATOM 4435 C CA . GLY B 1 278 ? 30.224 -12.075 -17.747 1.00 32.00 277 GLY B CA 1
ATOM 4436 C C . GLY B 1 278 ? 29.100 -12.483 -16.803 1.00 30.93 277 GLY B C 1
ATOM 4437 O O . GLY B 1 278 ? 29.327 -13.287 -15.899 1.00 31.37 277 GLY B O 1
ATOM 4438 N N . GLU B 1 279 ? 27.896 -11.931 -17.004 1.00 30.32 278 GLU B N 1
ATOM 4439 C CA . GLU B 1 279 ? 26.714 -12.299 -16.224 1.00 30.50 278 GLU B CA 1
ATOM 4440 C C . GLU B 1 279 ? 25.859 -13.268 -17.049 1.00 30.86 278 GLU B C 1
ATOM 4441 O O . GLU B 1 279 ? 25.726 -13.103 -18.264 1.00 30.13 278 GLU B O 1
ATOM 4447 N N . ASP B 1 280 ? 25.296 -14.278 -16.375 1.00 30.84 279 ASP B N 1
ATOM 4448 C CA . ASP B 1 280 ? 24.405 -15.255 -17.001 1.00 31.05 279 ASP B CA 1
ATOM 4449 C C . ASP B 1 280 ? 22.956 -14.883 -16.654 1.00 30.55 279 ASP B C 1
ATOM 4450 O O . ASP B 1 280 ? 22.710 -13.871 -15.994 1.00 29.92 279 ASP B O 1
ATOM 4455 N N . HIS B 1 281 ? 22.013 -15.715 -17.109 1.00 30.77 280 HIS B N 1
ATOM 4456 C CA . HIS B 1 281 ? 20.576 -15.480 -16.964 1.00 30.94 280 HIS B CA 1
ATOM 4457 C C . HIS B 1 281 ? 20.200 -15.281 -15.489 1.00 30.13 280 HIS B C 1
ATOM 4458 O O . HIS B 1 281 ? 19.291 -14.514 -15.183 1.00 30.37 280 HIS B O 1
ATOM 4465 N N . GLY B 1 282 ? 20.904 -15.980 -14.590 1.00 29.57 281 GLY B N 1
ATOM 4466 C CA . GLY B 1 282 ? 20.658 -15.921 -13.150 1.00 29.75 281 GLY B CA 1
ATOM 4467 C C . GLY B 1 282 ? 21.344 -14.740 -12.478 1.00 29.35 281 GLY B C 1
ATOM 4468 O O . GLY B 1 282 ? 20.714 -14.008 -11.715 1.00 29.70 281 GLY B O 1
ATOM 4469 N N . THR B 1 283 ? 22.639 -14.555 -12.758 1.00 29.15 282 THR B N 1
ATOM 4470 C CA . THR B 1 283 ? 23.479 -13.597 -12.025 1.00 28.85 282 THR B CA 1
ATOM 4471 C C . THR B 1 283 ? 23.123 -12.150 -12.399 1.00 28.25 282 THR B C 1
ATOM 4472 O O . THR B 1 283 ? 23.348 -11.238 -11.600 1.00 27.61 282 THR B O 1
ATOM 4476 N N . VAL B 1 284 ? 22.562 -11.949 -13.599 1.00 28.47 283 VAL B N 1
ATOM 4477 C CA . VAL B 1 284 ? 22.253 -10.611 -14.126 1.00 29.08 283 VAL B CA 1
ATOM 4478 C C . VAL B 1 284 ? 21.050 -10.005 -13.385 1.00 29.41 283 VAL B C 1
ATOM 4479 O O . VAL B 1 284 ? 20.860 -8.788 -13.413 1.00 29.16 283 VAL B O 1
ATOM 4483 N N . MET B 1 285 ? 20.244 -10.853 -12.733 1.00 29.48 284 MET B N 1
ATOM 4484 C CA . MET B 1 285 ? 18.975 -10.446 -12.122 1.00 30.52 284 MET B CA 1
ATOM 4485 C C . MET B 1 285 ? 19.202 -9.291 -11.136 1.00 30.20 284 MET B C 1
ATOM 4486 O O . MET B 1 285 ? 18.542 -8.258 -11.234 1.00 30.42 284 MET B O 1
ATOM 4491 N N . ALA B 1 286 ? 20.144 -9.475 -10.204 1.00 30.34 285 ALA B N 1
ATOM 4492 C CA . ALA B 1 286 ? 20.466 -8.468 -9.185 1.00 29.82 285 ALA B CA 1
ATOM 4493 C C . ALA B 1 286 ? 21.037 -7.203 -9.841 1.00 29.86 285 ALA B C 1
ATOM 4494 O O . ALA B 1 286 ? 20.782 -6.093 -9.370 1.00 29.52 285 ALA B O 1
ATOM 4496 N N . CYS B 1 287 ? 21.813 -7.387 -10.917 1.00 29.35 286 CYS B N 1
ATOM 4497 C CA . CYS B 1 287 ? 22.462 -6.292 -11.639 1.00 29.79 286 CYS B CA 1
ATOM 4498 C C . CYS B 1 287 ? 21.412 -5.399 -12.315 1.00 29.42 286 CYS B C 1
ATOM 4499 O O . CYS B 1 287 ? 21.434 -4.178 -12.150 1.00 29.66 286 CYS B O 1
ATOM 4502 N N . SER B 1 288 ? 20.504 -6.025 -13.075 1.00 29.21 287 SER B N 1
ATOM 4503 C CA . SER B 1 288 ? 19.485 -5.322 -13.860 1.00 29.48 287 SER B CA 1
ATOM 4504 C C . SER B 1 288 ? 18.479 -4.624 -12.936 1.00 29.88 287 SER B C 1
ATOM 4505 O O . SER B 1 288 ? 18.055 -3.501 -13.213 1.00 30.17 287 SER B O 1
ATOM 4508 N N . LEU B 1 289 ? 18.100 -5.301 -11.846 1.00 30.24 288 LEU B N 1
ATOM 4509 C CA . LEU B 1 289 ? 17.148 -4.764 -10.873 1.00 30.84 288 LEU B CA 1
ATOM 4510 C C . LEU B 1 289 ? 17.740 -3.519 -10.201 1.00 31.18 288 LEU B C 1
ATOM 4511 O O . LEU B 1 289 ? 17.082 -2.485 -10.121 1.00 30.59 288 LEU B O 1
ATOM 4516 N N . GLY B 1 290 ? 18.986 -3.636 -9.730 1.00 31.84 289 GLY B N 1
ATOM 4517 C CA . GLY B 1 290 ? 19.693 -2.553 -9.049 1.00 31.68 289 GLY B CA 1
ATOM 4518 C C . GLY B 1 290 ? 19.900 -1.340 -9.944 1.00 31.57 289 GLY B C 1
ATOM 4519 O O . GLY B 1 290 ? 19.707 -0.205 -9.509 1.00 32.22 289 GLY B O 1
ATOM 4520 N N . ARG B 1 291 ? 20.295 -1.591 -11.197 1.00 31.13 290 ARG B N 1
ATOM 4521 C CA . ARG B 1 291 ? 20.617 -0.541 -12.163 1.00 31.83 290 ARG B CA 1
ATOM 4522 C C . ARG B 1 291 ? 19.331 0.164 -12.613 1.00 32.23 290 ARG B C 1
ATOM 4523 O O . ARG B 1 291 ? 19.261 1.396 -12.617 1.00 31.22 290 ARG B O 1
ATOM 4531 N N . GLY B 1 292 ? 18.328 -0.630 -13.004 1.00 32.40 291 GLY B N 1
ATOM 4532 C CA . GLY B 1 292 ? 17.044 -0.113 -13.459 1.00 32.65 291 GLY B CA 1
ATOM 4533 C C . GLY B 1 292 ? 16.361 0.726 -12.393 1.00 32.66 291 GLY B C 1
ATOM 4534 O O . GLY B 1 292 ? 15.865 1.816 -12.676 1.00 31.67 291 GLY B O 1
ATOM 4535 N N . PHE B 1 293 ? 16.353 0.212 -11.159 1.00 32.85 292 PHE B N 1
ATOM 4536 C CA . PHE B 1 293 ? 15.664 0.845 -10.041 1.00 34.01 292 PHE B CA 1
ATOM 4537 C C . PHE B 1 293 ? 16.358 2.165 -9.679 1.00 33.98 292 PHE B C 1
ATOM 4538 O O . PHE B 1 293 ? 15.689 3.177 -9.475 1.00 33.52 292 PHE B O 1
ATOM 4546 N N . SER B 1 294 ? 17.695 2.151 -9.618 1.00 33.97 293 SER B N 1
ATOM 4547 C CA . SER B 1 294 ? 18.475 3.339 -9.254 1.00 35.36 293 SER B CA 1
ATOM 4548 C C . SER B 1 294 ? 18.367 4.410 -10.350 1.00 34.55 293 SER B C 1
ATOM 4549 O O . SER B 1 294 ? 18.296 5.598 -10.042 1.00 34.44 293 SER B O 1
ATOM 4552 N N . THR B 1 295 ? 18.347 3.983 -11.620 1.00 34.34 294 THR B N 1
ATOM 4553 C CA . THR B 1 295 ? 18.116 4.886 -12.756 1.00 35.10 294 THR B CA 1
ATOM 4554 C C . THR B 1 295 ? 16.734 5.537 -12.620 1.00 35.90 294 THR B C 1
ATOM 4555 O O . THR B 1 295 ? 16.598 6.756 -12.749 1.00 35.68 294 THR B O 1
ATOM 4559 N N . PHE B 1 296 ? 15.720 4.702 -12.364 1.00 35.40 295 PHE B N 1
ATOM 4560 C CA . PHE B 1 296 ? 14.335 5.138 -12.196 1.00 35.21 295 PHE B CA 1
ATOM 4561 C C . PHE B 1 296 ? 14.234 6.142 -11.038 1.00 34.83 295 PHE B C 1
ATOM 4562 O O . PHE B 1 296 ? 13.478 7.113 -11.120 1.00 34.50 295 PHE B O 1
ATOM 4570 N N . MET B 1 297 ? 15.006 5.901 -9.972 1.00 34.45 296 MET B N 1
ATOM 4571 C CA . MET B 1 297 ? 14.985 6.731 -8.768 1.00 35.59 296 MET B CA 1
ATOM 4572 C C . MET B 1 297 ? 15.737 8.050 -8.998 1.00 35.58 296 MET B C 1
ATOM 4573 O O . MET B 1 297 ? 15.231 9.114 -8.638 1.00 36.46 296 MET B O 1
ATOM 4578 N N . GLU B 1 298 ? 16.932 7.974 -9.601 1.00 35.34 297 GLU B N 1
ATOM 4579 C CA . GLU B 1 298 ? 17.953 9.027 -9.468 1.00 35.48 297 GLU B CA 1
ATOM 4580 C C . GLU B 1 298 ? 18.166 9.829 -10.763 1.00 36.10 297 GLU B C 1
ATOM 4581 O O . GLU B 1 298 ? 18.617 10.973 -10.689 1.00 35.78 297 GLU B O 1
ATOM 4587 N N . ASP B 1 299 ? 17.868 9.243 -11.931 1.00 36.64 298 ASP B N 1
ATOM 4588 C CA . ASP B 1 299 ? 18.212 9.854 -13.225 1.00 37.89 298 ASP B CA 1
ATOM 4589 C C . ASP B 1 299 ? 16.965 9.999 -14.107 1.00 39.03 298 ASP B C 1
ATOM 4590 O O . ASP B 1 299 ? 17.037 9.805 -15.323 1.00 39.72 298 ASP B O 1
ATOM 4595 N N . TRP B 1 300 ? 15.833 10.367 -13.494 1.00 39.80 299 TRP B N 1
ATOM 4596 C CA . TRP B 1 300 ? 14.568 10.511 -14.208 1.00 41.41 299 TRP B CA 1
ATOM 4597 C C . TRP B 1 300 ? 14.331 11.982 -14.544 1.00 42.02 299 TRP B C 1
ATOM 4598 O O . TRP B 1 300 ? 14.515 12.839 -13.683 1.00 41.92 299 TRP B O 1
ATOM 4609 N N . PRO B 1 301 ? 13.918 12.281 -15.786 1.00 44.31 300 PRO B N 1
ATOM 4610 C CA . PRO B 1 301 ? 13.672 11.317 -16.850 1.00 45.21 300 PRO B CA 1
ATOM 4611 C C . PRO B 1 301 ? 14.943 10.956 -17.635 1.00 46.11 300 PRO B C 1
ATOM 4612 O O . PRO B 1 301 ? 15.887 11.746 -17.683 1.00 46.36 300 PRO B O 1
ATOM 4616 N N . VAL B 1 302 ? 14.943 9.759 -18.235 1.00 48.26 301 VAL B N 1
ATOM 4617 C CA . VAL B 1 302 ? 15.975 9.331 -19.177 1.00 51.82 301 VAL B CA 1
ATOM 4618 C C . VAL B 1 302 ? 15.883 10.229 -20.410 1.00 54.49 301 VAL B C 1
ATOM 4619 O O . VAL B 1 302 ? 14.786 10.482 -20.901 1.00 54.16 301 VAL B O 1
ATOM 4623 N N . PRO B 1 303 ? 17.013 10.749 -20.945 1.00 58.79 302 PRO B N 1
ATOM 4624 C CA . PRO B 1 303 ? 16.966 11.653 -22.096 1.00 61.13 302 PRO B CA 1
ATOM 4625 C C . PRO B 1 303 ? 16.415 10.968 -23.356 1.00 64.22 302 PRO B C 1
ATOM 4626 O O . PRO B 1 303 ? 16.609 9.765 -23.546 1.00 63.94 302 PRO B O 1
ATOM 4630 N N . ARG B 1 304 ? 15.728 11.751 -24.195 1.00 67.41 303 ARG B N 1
ATOM 4631 C CA . ARG B 1 304 ? 15.097 11.264 -25.417 1.00 70.26 303 ARG B CA 1
ATOM 4632 C C . ARG B 1 304 ? 16.176 10.987 -26.471 1.00 69.27 303 ARG B C 1
ATOM 4633 O O . ARG B 1 304 ? 16.307 9.864 -26.958 1.00 69.00 303 ARG B O 1
ATOM 4641 N N . PRO C 1 8 ? 22.752 14.117 -42.100 1.00 84.88 7 PRO C N 1
ATOM 4642 C CA . PRO C 1 8 ? 23.991 13.594 -42.658 1.00 84.11 7 PRO C CA 1
ATOM 4643 C C . PRO C 1 8 ? 25.039 13.332 -41.564 1.00 83.03 7 PRO C C 1
ATOM 4644 O O . PRO C 1 8 ? 25.643 14.272 -41.044 1.00 83.03 7 PRO C O 1
ATOM 4648 N N . ALA C 1 9 ? 25.236 12.049 -41.234 1.00 80.82 8 ALA C N 1
ATOM 4649 C CA . ALA C 1 9 ? 26.079 11.623 -40.117 1.00 79.73 8 ALA C CA 1
ATOM 4650 C C . ALA C 1 9 ? 27.555 11.616 -40.531 1.00 79.03 8 ALA C C 1
ATOM 4651 O O . ALA C 1 9 ? 27.880 11.563 -41.719 1.00 78.78 8 ALA C O 1
ATOM 4653 N N . VAL C 1 10 ? 28.434 11.666 -39.523 1.00 78.34 9 VAL C N 1
ATOM 4654 C CA . VAL C 1 10 ? 29.881 11.543 -39.697 1.00 77.07 9 VAL C CA 1
ATOM 4655 C C . VAL C 1 10 ? 30.211 10.051 -39.830 1.00 75.84 9 VAL C C 1
ATOM 4656 O O . VAL C 1 10 ? 29.557 9.211 -39.209 1.00 75.40 9 VAL C O 1
ATOM 4660 N N . VAL C 1 11 ? 31.228 9.737 -40.641 1.00 74.69 10 VAL C N 1
ATOM 4661 C CA . VAL C 1 11 ? 31.648 8.358 -40.889 1.00 73.68 10 VAL C CA 1
ATOM 4662 C C . VAL C 1 11 ? 32.555 7.911 -39.736 1.00 73.07 10 VAL C C 1
ATOM 4663 O O . VAL C 1 11 ? 33.645 8.454 -39.556 1.00 71.19 10 VAL C O 1
ATOM 4667 N N . SER C 1 12 ? 32.085 6.918 -38.970 1.00 73.55 11 SER C N 1
ATOM 4668 C CA . SER C 1 12 ? 32.827 6.318 -37.860 1.00 72.15 11 SER C CA 1
ATOM 4669 C C . SER C 1 12 ? 32.834 4.792 -38.015 1.00 71.71 11 SER C C 1
ATOM 4670 O O . SER C 1 12 ? 31.813 4.197 -38.365 1.00 71.42 11 SER C O 1
ATOM 4673 N N . LEU C 1 13 ? 33.990 4.175 -37.741 1.00 70.84 12 LEU C N 1
ATOM 4674 C CA . LEU C 1 13 ? 34.200 2.740 -37.953 1.00 70.11 12 LEU C CA 1
ATOM 4675 C C . LEU C 1 13 ? 33.774 1.956 -36.715 1.00 69.13 12 LEU C C 1
ATOM 4676 O O . LEU C 1 13 ? 33.972 2.411 -35.590 1.00 69.23 12 LEU C O 1
ATOM 4681 N N . PRO C 1 14 ? 33.178 0.754 -36.889 1.00 69.11 13 PRO C N 1
ATOM 4682 C CA . PRO C 1 14 ? 33.033 -0.212 -35.802 1.00 68.95 13 PRO C CA 1
ATOM 4683 C C . PRO C 1 14 ? 34.276 -1.107 -35.690 1.00 68.00 13 PRO C C 1
ATOM 4684 O O . PRO C 1 14 ? 35.134 -1.077 -36.573 1.00 67.93 13 PRO C O 1
ATOM 4688 N N . SER C 1 15 ? 34.352 -1.887 -34.606 1.00 66.64 14 SER C N 1
ATOM 4689 C CA . SER C 1 15 ? 35.393 -2.899 -34.406 1.00 66.36 14 SER C CA 1
ATOM 4690 C C . SER C 1 15 ? 36.786 -2.293 -34.622 1.00 65.37 14 SER C C 1
ATOM 4691 O O . SER C 1 15 ? 37.659 -2.922 -35.225 1.00 64.34 14 SER C O 1
ATOM 4694 N N . SER C 1 16 ? 36.980 -1.070 -34.116 1.00 65.82 15 SER C N 1
ATOM 4695 C CA . SER C 1 16 ? 38.233 -0.339 -34.254 1.00 65.89 15 SER C CA 1
ATOM 4696 C C . SER C 1 16 ? 38.269 0.825 -33.257 1.00 67.27 15 SER C C 1
ATOM 4697 O O . SER C 1 16 ? 37.233 1.246 -32.740 1.00 68.31 15 SER C O 1
ATOM 4700 N N . GLU C 1 17 ? 39.481 1.330 -33.004 1.00 67.29 16 GLU C N 1
ATOM 4701 C CA . GLU C 1 17 ? 39.713 2.445 -32.094 1.00 68.00 16 GLU C CA 1
ATOM 4702 C C . GLU C 1 17 ? 41.095 3.043 -32.379 1.00 67.45 16 GLU C C 1
ATOM 4703 O O . GLU C 1 17 ? 41.913 2.431 -33.070 1.00 69.40 16 GLU C O 1
ATOM 4709 N N . GLN C 1 18 ? 41.336 4.242 -31.839 1.00 66.97 17 GLN C N 1
ATOM 4710 C CA . GLN C 1 18 ? 42.614 4.933 -31.981 1.00 66.79 17 GLN C CA 1
ATOM 4711 C C . GLN C 1 18 ? 42.978 5.621 -30.661 1.00 67.24 17 GLN C C 1
ATOM 4712 O O . GLN C 1 18 ? 42.102 6.039 -29.905 1.00 68.60 17 GLN C O 1
ATOM 4718 N N . PHE C 1 19 ? 44.286 5.726 -30.408 1.00 67.72 18 PHE C N 1
ATOM 4719 C CA . PHE C 1 19 ? 44.832 6.421 -29.247 1.00 68.01 18 PHE C CA 1
ATOM 4720 C C . PHE C 1 19 ? 46.262 6.874 -29.559 1.00 69.13 18 PHE C C 1
ATOM 4721 O O . PHE C 1 19 ? 46.892 6.369 -30.489 1.00 69.70 18 PHE C O 1
ATOM 4729 N N . TYR C 1 20 ? 46.757 7.825 -28.761 1.00 70.41 19 TYR C N 1
ATOM 4730 C CA . TYR C 1 20 ? 48.093 8.377 -28.919 1.00 72.63 19 TYR C CA 1
ATOM 4731 C C . TYR C 1 20 ? 49.034 7.764 -27.877 1.00 73.96 19 TYR C C 1
ATOM 4732 O O . TYR C 1 20 ? 48.633 7.510 -26.740 1.00 75.80 19 TYR C O 1
ATOM 4741 N N . LEU C 1 21 ? 50.285 7.533 -28.292 1.00 73.56 20 LEU C N 1
ATOM 4742 C CA . LEU C 1 21 ? 51.381 7.155 -27.406 1.00 74.22 20 LEU C CA 1
ATOM 4743 C C . LEU C 1 21 ? 52.612 7.995 -27.761 1.00 72.86 20 LEU C C 1
ATOM 4744 O O . LEU C 1 21 ? 52.843 8.303 -28.932 1.00 72.57 20 LEU C O 1
ATOM 4749 N N . ASN C 1 22 ? 53.388 8.359 -26.735 1.00 72.68 21 ASN C N 1
ATOM 4750 C CA . ASN C 1 22 ? 54.615 9.130 -26.892 1.00 72.64 21 ASN C CA 1
ATOM 4751 C C . ASN C 1 22 ? 55.817 8.194 -26.734 1.00 72.36 21 ASN C C 1
ATOM 4752 O O . ASN C 1 22 ? 55.799 7.291 -25.896 1.00 71.71 21 ASN C O 1
ATOM 4757 N N . ASN C 1 23 ? 56.857 8.431 -27.541 1.00 71.62 22 ASN C N 1
ATOM 4758 C CA . ASN C 1 23 ? 58.097 7.658 -27.490 1.00 72.01 22 ASN C CA 1
ATOM 4759 C C . ASN C 1 23 ? 58.971 8.203 -26.352 1.00 73.76 22 ASN C C 1
ATOM 4760 O O . ASN C 1 23 ? 58.552 9.097 -25.613 1.00 72.92 22 ASN C O 1
ATOM 4765 N N . SER C 1 24 ? 60.182 7.648 -26.223 1.00 75.56 23 SER C N 1
ATOM 4766 C CA . SER C 1 24 ? 61.164 8.044 -25.209 1.00 76.69 23 SER C CA 1
ATOM 4767 C C . SER C 1 24 ? 61.431 9.556 -25.259 1.00 77.09 23 SER C C 1
ATOM 4768 O O . SER C 1 24 ? 61.612 10.193 -24.221 1.00 78.49 23 SER C O 1
ATOM 4771 N N . ARG C 1 25 ? 61.447 10.110 -26.476 1.00 77.43 24 ARG C N 1
ATOM 4772 C CA . ARG C 1 25 ? 61.816 11.502 -26.738 1.00 78.06 24 ARG C CA 1
ATOM 4773 C C . ARG C 1 25 ? 60.652 12.448 -26.403 1.00 75.95 24 ARG C C 1
ATOM 4774 O O . ARG C 1 25 ? 60.867 13.646 -26.216 1.00 75.71 24 ARG C O 1
ATOM 4782 N N . GLY C 1 26 ? 59.430 11.905 -26.343 1.00 74.46 25 GLY C N 1
ATOM 4783 C CA . GLY C 1 26 ? 58.215 12.672 -26.059 1.00 73.54 25 GLY C CA 1
ATOM 4784 C C . GLY C 1 26 ? 57.502 13.118 -27.327 1.00 73.32 25 GLY C C 1
ATOM 4785 O O . GLY C 1 26 ? 56.698 14.050 -27.291 1.00 73.75 25 GLY C O 1
ATOM 4786 N N . GLU C 1 27 ? 57.796 12.443 -28.446 1.00 71.68 26 GLU C N 1
ATOM 4787 C CA . GLU C 1 27 ? 57.177 12.714 -29.744 1.00 71.51 26 GLU C CA 1
ATOM 4788 C C . GLU C 1 27 ? 55.901 11.870 -29.870 1.00 70.64 26 GLU C C 1
ATOM 4789 O O . GLU C 1 27 ? 55.921 10.673 -29.592 1.00 69.81 26 GLU C O 1
ATOM 4795 N N . ARG C 1 28 ? 54.805 12.511 -30.295 1.00 71.72 27 ARG C N 1
ATOM 4796 C CA . ARG C 1 28 ? 53.479 11.890 -30.344 1.00 72.30 27 ARG C CA 1
ATOM 4797 C C . ARG C 1 28 ? 53.397 10.899 -31.511 1.00 70.02 27 ARG C C 1
ATOM 4798 O O . ARG C 1 28 ? 54.022 11.099 -32.553 1.00 70.99 27 ARG C O 1
ATOM 4806 N N . TYR C 1 29 ? 52.603 9.839 -31.315 1.00 67.76 28 TYR C N 1
ATOM 4807 C CA . TYR C 1 29 ? 52.262 8.871 -32.354 1.00 67.15 28 TYR C CA 1
ATOM 4808 C C . TYR C 1 29 ? 50.795 8.458 -32.205 1.00 66.83 28 TYR C C 1
ATOM 4809 O O . TYR C 1 29 ? 50.383 8.017 -31.134 1.00 67.81 28 TYR C O 1
ATOM 4818 N N . LEU C 1 30 ? 50.027 8.600 -33.291 1.00 65.77 29 LEU C N 1
ATOM 4819 C CA . LEU C 1 30 ? 48.672 8.070 -33.370 1.00 65.64 29 LEU C CA 1
ATOM 4820 C C . LEU C 1 30 ? 48.749 6.569 -33.669 1.00 64.12 29 LEU C C 1
ATOM 4821 O O . LEU C 1 30 ? 49.306 6.165 -34.689 1.00 66.91 29 LEU C O 1
ATOM 4826 N N . ILE C 1 31 ? 48.188 5.760 -32.764 1.00 63.74 30 ILE C N 1
ATOM 4827 C CA . ILE C 1 31 ? 48.028 4.325 -32.963 1.00 63.71 30 ILE C CA 1
ATOM 4828 C C . ILE C 1 31 ? 46.556 4.056 -33.292 1.00 62.84 30 ILE C C 1
ATOM 4829 O O . ILE C 1 31 ? 45.671 4.463 -32.543 1.00 63.89 30 ILE C O 1
ATOM 4834 N N . GLN C 1 32 ? 46.322 3.382 -34.422 1.00 62.03 31 GLN C N 1
ATOM 4835 C CA . GLN C 1 32 ? 44.991 2.988 -34.869 1.00 60.91 31 GLN C CA 1
ATOM 4836 C C . GLN C 1 32 ? 44.939 1.459 -34.945 1.00 60.50 31 GLN C C 1
ATOM 4837 O O . GLN C 1 32 ? 45.818 0.836 -35.539 1.00 60.46 31 GLN C O 1
ATOM 4843 N N . VAL C 1 33 ? 43.903 0.872 -34.333 1.00 60.28 32 VAL C N 1
ATOM 4844 C CA . VAL C 1 33 ? 43.763 -0.575 -34.205 1.00 61.58 32 VAL C CA 1
ATOM 4845 C C . VAL C 1 33 ? 42.366 -0.983 -34.685 1.00 62.00 32 VAL C C 1
ATOM 4846 O O . VAL C 1 33 ? 41.398 -0.252 -34.481 1.00 61.68 32 VAL C O 1
ATOM 4850 N N . SER C 1 34 ? 42.286 -2.161 -35.316 1.00 63.00 33 SER C N 1
ATOM 4851 C CA . SER C 1 34 ? 41.027 -2.745 -35.770 1.00 63.79 33 SER C CA 1
ATOM 4852 C C . SER C 1 34 ? 41.118 -4.276 -35.745 1.00 63.55 33 SER C C 1
ATOM 4853 O O . SER C 1 34 ? 42.209 -4.847 -35.808 1.00 62.83 33 SER C O 1
ATOM 4856 N N . TRP C 1 35 ? 39.948 -4.916 -35.656 1.00 64.21 34 TRP C N 1
ATOM 4857 C CA . TRP C 1 35 ? 39.804 -6.362 -35.491 1.00 64.33 34 TRP C CA 1
ATOM 4858 C C . TRP C 1 35 ? 38.536 -6.820 -36.207 1.00 65.45 34 TRP C C 1
ATOM 4859 O O . TRP C 1 35 ? 37.679 -5.995 -36.512 1.00 65.93 34 TRP C O 1
ATOM 4870 N N . PRO C 1 36 ? 38.353 -8.136 -36.473 1.00 65.71 35 PRO C N 1
ATOM 4871 C CA . PRO C 1 36 ? 37.183 -8.615 -37.212 1.00 66.81 35 PRO C CA 1
ATOM 4872 C C . PRO C 1 36 ? 35.857 -8.192 -36.561 1.00 68.14 35 PRO C C 1
ATOM 4873 O O . PRO C 1 36 ? 35.773 -8.068 -35.339 1.00 67.79 35 PRO C O 1
ATOM 4877 N N . LEU C 1 37 ? 34.836 -7.989 -37.400 1.00 68.94 36 LEU C N 1
ATOM 4878 C CA . LEU C 1 37 ? 33.559 -7.410 -36.987 1.00 69.68 36 LEU C CA 1
ATOM 4879 C C . LEU C 1 37 ? 32.741 -8.440 -36.196 1.00 70.90 36 LEU C C 1
ATOM 4880 O O . LEU C 1 37 ? 31.926 -8.067 -35.350 1.00 71.11 36 LEU C O 1
ATOM 4885 N N . HIS C 1 38 ? 32.969 -9.729 -36.481 1.00 72.12 37 HIS C N 1
ATOM 4886 C CA . HIS C 1 38 ? 32.208 -10.836 -35.883 1.00 73.24 37 HIS C CA 1
ATOM 4887 C C . HIS C 1 38 ? 32.526 -10.989 -34.387 1.00 73.60 37 HIS C C 1
ATOM 4888 O O . HIS C 1 38 ? 31.746 -11.603 -33.657 1.00 73.88 37 HIS C O 1
ATOM 4895 N N . TRP C 1 39 ? 33.662 -10.438 -33.941 1.00 73.39 38 TRP C N 1
ATOM 4896 C CA . TRP C 1 39 ? 34.043 -10.406 -32.522 1.00 74.00 38 TRP C CA 1
ATOM 4897 C C . TRP C 1 39 ? 33.002 -9.619 -31.715 1.00 75.74 38 TRP C C 1
ATOM 4898 O O . TRP C 1 39 ? 32.525 -8.577 -32.167 1.00 75.83 38 TRP C O 1
ATOM 4909 N N . LYS C 1 40 ? 32.663 -10.128 -30.523 1.00 76.98 39 LYS C N 1
ATOM 4910 C CA . LYS C 1 40 ? 31.854 -9.385 -29.557 1.00 78.66 39 LYS C CA 1
ATOM 4911 C C . LYS C 1 40 ? 32.796 -8.480 -28.753 1.00 79.91 39 LYS C C 1
ATOM 4912 O O . LYS C 1 40 ? 33.529 -8.956 -27.883 1.00 79.96 39 LYS C O 1
ATOM 4918 N N . ASP C 1 41 ? 32.770 -7.180 -29.071 1.00 80.84 40 ASP C N 1
ATOM 4919 C CA . ASP C 1 41 ? 33.721 -6.202 -28.550 1.00 81.12 40 ASP C CA 1
ATOM 4920 C C . ASP C 1 41 ? 35.127 -6.646 -28.987 1.00 81.39 40 ASP C C 1
ATOM 4921 O O . ASP C 1 41 ? 35.352 -6.843 -30.179 1.00 81.33 40 ASP C O 1
ATOM 4926 N N . HIS C 1 42 ? 36.050 -6.839 -28.034 1.00 81.20 41 HIS C N 1
ATOM 4927 C CA . HIS C 1 42 ? 37.445 -7.200 -28.321 1.00 80.29 41 HIS C CA 1
ATOM 4928 C C . HIS C 1 42 ? 37.644 -8.722 -28.301 1.00 80.26 41 HIS C C 1
ATOM 4929 O O . HIS C 1 42 ? 38.718 -9.206 -28.665 1.00 80.44 41 HIS C O 1
ATOM 4936 N N . LYS C 1 43 ? 36.613 -9.467 -27.885 1.00 80.90 42 LYS C N 1
ATOM 4937 C CA . LYS C 1 43 ? 36.729 -10.896 -27.601 1.00 81.30 42 LYS C CA 1
ATOM 4938 C C . LYS C 1 43 ? 36.286 -11.694 -28.825 1.00 79.61 42 LYS C C 1
ATOM 4939 O O . LYS C 1 43 ? 35.187 -11.481 -29.333 1.00 76.87 42 LYS C O 1
ATOM 4945 N N . PRO C 1 44 ? 37.128 -12.616 -29.348 1.00 80.43 43 PRO C N 1
ATOM 4946 C CA . PRO C 1 44 ? 36.700 -13.552 -30.389 1.00 82.50 43 PRO C CA 1
ATOM 4947 C C . PRO C 1 44 ? 35.427 -14.328 -30.013 1.00 83.21 43 PRO C C 1
ATOM 4948 O O . PRO C 1 44 ? 35.310 -14.819 -28.890 1.00 82.15 43 PRO C O 1
ATOM 4952 N N . ASP C 1 45 ? 34.495 -14.422 -30.969 1.00 84.98 44 ASP C N 1
ATOM 4953 C CA . ASP C 1 45 ? 33.231 -15.146 -30.799 1.00 86.11 44 ASP C CA 1
ATOM 4954 C C . ASP C 1 45 ? 33.468 -16.656 -30.948 1.00 88.22 44 ASP C C 1
ATOM 4955 O O . ASP C 1 45 ? 32.617 -17.456 -30.555 1.00 90.06 44 ASP C O 1
ATOM 4960 N N . THR C 1 46 ? 34.623 -17.028 -31.517 1.00 89.08 45 THR C N 1
ATOM 4961 C CA . THR C 1 46 ? 35.031 -18.424 -31.690 1.00 91.20 45 THR C CA 1
ATOM 4962 C C . THR C 1 46 ? 36.018 -18.795 -30.573 1.00 92.78 45 THR C C 1
ATOM 4963 O O . THR C 1 46 ? 36.754 -17.936 -30.084 1.00 93.61 45 THR C O 1
ATOM 4967 N N . ASP C 1 47 ? 36.012 -20.075 -30.176 1.00 94.21 46 ASP C N 1
ATOM 4968 C CA . ASP C 1 47 ? 36.815 -20.580 -29.051 1.00 94.86 46 ASP C CA 1
ATOM 4969 C C . ASP C 1 47 ? 38.300 -20.316 -29.327 1.00 93.47 46 ASP C C 1
ATOM 4970 O O . ASP C 1 47 ? 38.985 -19.692 -28.516 1.00 92.92 46 ASP C O 1
ATOM 4975 N N . ARG C 1 48 ? 38.776 -20.822 -30.470 1.00 93.43 47 ARG C N 1
ATOM 4976 C CA . ARG C 1 48 ? 40.093 -20.502 -31.033 1.00 91.93 47 ARG C CA 1
ATOM 4977 C C . ARG C 1 48 ? 40.297 -18.981 -31.008 1.00 90.29 47 ARG C C 1
ATOM 4978 O O . ARG C 1 48 ? 39.458 -18.232 -31.504 1.00 89.38 47 ARG C O 1
ATOM 4986 N N . ASN C 1 49 ? 41.416 -18.539 -30.420 1.00 87.28 48 ASN C N 1
ATOM 4987 C CA . ASN C 1 49 ? 41.649 -17.121 -30.145 1.00 85.68 48 ASN C CA 1
ATOM 4988 C C . ASN C 1 49 ? 43.156 -16.835 -30.086 1.00 83.29 48 ASN C C 1
ATOM 4989 O O . ASN C 1 49 ? 43.646 -16.252 -29.117 1.00 83.60 48 ASN C O 1
ATOM 4994 N N . ASP C 1 50 ? 43.879 -17.262 -31.128 1.00 81.75 49 ASP C N 1
ATOM 4995 C CA . ASP C 1 50 ? 45.261 -16.842 -31.368 1.00 80.96 49 ASP C CA 1
ATOM 4996 C C . ASP C 1 50 ? 45.365 -16.356 -32.819 1.00 78.14 49 ASP C C 1
ATOM 4997 O O . ASP C 1 50 ? 45.453 -17.162 -33.748 1.00 78.16 49 ASP C O 1
ATOM 5002 N N . VAL C 1 51 ? 45.352 -15.030 -32.993 1.00 74.74 50 VAL C N 1
ATOM 5003 C CA . VAL C 1 51 ? 45.227 -14.410 -34.309 1.00 72.31 50 VAL C CA 1
ATOM 5004 C C . VAL C 1 51 ? 46.554 -13.764 -34.698 1.00 69.86 50 VAL C C 1
ATOM 5005 O O . VAL C 1 51 ? 47.267 -13.238 -33.845 1.00 69.51 50 VAL C O 1
ATOM 5009 N N . PRO C 1 52 ? 46.924 -13.795 -35.999 1.00 67.42 51 PRO C N 1
ATOM 5010 C CA . PRO C 1 52 ? 48.073 -13.038 -36.496 1.00 65.45 51 PRO C CA 1
ATOM 5011 C C . PRO C 1 52 ? 47.805 -11.526 -36.455 1.00 64.20 51 PRO C C 1
ATOM 5012 O O . PRO C 1 52 ? 46.664 -11.099 -36.628 1.00 64.84 51 PRO C O 1
ATOM 5016 N N . LEU C 1 53 ? 48.864 -10.741 -36.227 1.00 61.58 52 LEU C N 1
ATOM 5017 C CA . LEU C 1 53 ? 48.772 -9.289 -36.073 1.00 60.78 52 LEU C CA 1
ATOM 5018 C C . LEU C 1 53 ? 49.783 -8.616 -37.010 1.00 58.63 52 LEU C C 1
ATOM 5019 O O . LEU C 1 53 ? 50.887 -9.122 -37.204 1.00 57.50 52 LEU C O 1
ATOM 5024 N N . ILE C 1 54 ? 49.388 -7.468 -37.576 1.00 57.07 53 ILE C N 1
ATOM 5025 C CA . ILE C 1 54 ? 50.225 -6.700 -38.504 1.00 55.31 53 ILE C CA 1
ATOM 5026 C C . ILE C 1 54 ? 50.421 -5.284 -37.947 1.00 54.21 53 ILE C C 1
ATOM 5027 O O . ILE C 1 54 ? 49.473 -4.660 -37.468 1.00 54.31 53 ILE C O 1
ATOM 5032 N N . TYR C 1 55 ? 51.671 -4.806 -38.007 1.00 53.01 54 TYR C N 1
ATOM 5033 C CA . TYR C 1 55 ? 52.040 -3.424 -37.705 1.00 53.54 54 TYR C CA 1
ATOM 5034 C C . TYR C 1 55 ? 52.333 -2.692 -39.020 1.00 51.67 54 TYR C C 1
ATOM 5035 O O . TYR C 1 55 ? 53.070 -3.207 -39.862 1.00 49.67 54 TYR C O 1
ATOM 5044 N N . ILE C 1 56 ? 51.756 -1.494 -39.177 1.00 51.95 55 ILE C N 1
ATOM 5045 C CA . ILE C 1 56 ? 51.850 -0.709 -40.411 1.00 51.20 55 ILE C CA 1
ATOM 5046 C C . ILE C 1 56 ? 52.397 0.684 -40.073 1.00 49.52 55 ILE C C 1
ATOM 5047 O O . ILE C 1 56 ? 51.787 1.420 -39.298 1.00 50.00 55 ILE C O 1
ATOM 5052 N N . VAL C 1 57 ? 53.548 1.029 -40.664 1.00 49.05 56 VAL C N 1
ATOM 5053 C CA . VAL C 1 57 ? 54.090 2.391 -40.610 1.00 49.03 56 VAL C CA 1
ATOM 5054 C C . VAL C 1 57 ? 53.450 3.199 -41.745 1.00 49.31 56 VAL C C 1
ATOM 5055 O O . VAL C 1 57 ? 52.927 2.622 -42.701 1.00 50.60 56 VAL C O 1
ATOM 5059 N N . ASP C 1 58 ? 53.505 4.531 -41.624 1.00 50.38 57 ASP C N 1
ATOM 5060 C CA . ASP C 1 58 ? 52.672 5.447 -42.408 1.00 51.02 57 ASP C CA 1
ATOM 5061 C C . ASP C 1 58 ? 51.205 5.055 -42.191 1.00 51.74 57 ASP C C 1
ATOM 5062 O O . ASP C 1 58 ? 50.449 4.868 -43.146 1.00 51.35 57 ASP C O 1
ATOM 5067 N N . GLY C 1 59 ? 50.830 4.935 -40.912 1.00 52.35 58 GLY C N 1
ATOM 5068 C CA . GLY C 1 59 ? 49.550 4.377 -40.482 1.00 53.14 58 GLY C CA 1
ATOM 5069 C C . GLY C 1 59 ? 48.358 5.165 -40.999 1.00 53.59 58 GLY C C 1
ATOM 5070 O O . GLY C 1 59 ? 47.312 4.586 -41.293 1.00 54.16 58 GLY C O 1
ATOM 5071 N N . ASN C 1 60 ? 48.524 6.488 -41.110 1.00 52.88 59 ASN C N 1
ATOM 5072 C CA . ASN C 1 60 ? 47.474 7.399 -41.569 1.00 53.60 59 ASN C CA 1
ATOM 5073 C C . ASN C 1 60 ? 47.092 7.075 -43.019 1.00 52.83 59 ASN C C 1
ATOM 5074 O O . ASN C 1 60 ? 45.928 7.198 -43.399 1.00 53.60 59 ASN C O 1
ATOM 5079 N N . ALA C 1 61 ? 48.085 6.661 -43.814 1.00 52.15 60 ALA C N 1
ATOM 5080 C CA . ALA C 1 61 ? 47.917 6.413 -45.241 1.00 50.81 60 ALA C CA 1
ATOM 5081 C C . ALA C 1 61 ? 47.279 5.041 -45.504 1.00 50.74 60 ALA C C 1
ATOM 5082 O O . ALA C 1 61 ? 46.711 4.841 -46.575 1.00 48.48 60 ALA C O 1
ATOM 5084 N N . LEU C 1 62 ? 47.380 4.104 -44.548 1.00 51.25 61 LEU C N 1
ATOM 5085 C CA . LEU C 1 62 ? 47.107 2.683 -44.834 1.00 51.30 61 LEU C CA 1
ATOM 5086 C C . LEU C 1 62 ? 46.162 2.016 -43.820 1.00 52.10 61 LEU C C 1
ATOM 5087 O O . LEU C 1 62 ? 45.841 0.839 -44.001 1.00 51.77 61 LEU C O 1
ATOM 5092 N N . PHE C 1 63 ? 45.710 2.725 -42.776 1.00 53.03 62 PHE C N 1
ATOM 5093 C CA . PHE C 1 63 ? 44.905 2.087 -41.718 1.00 55.03 62 PHE C CA 1
ATOM 5094 C C . PHE C 1 63 ? 43.585 1.560 -42.296 1.00 55.37 62 PHE C C 1
ATOM 5095 O O . PHE C 1 63 ? 43.230 0.400 -42.079 1.00 55.19 62 PHE C O 1
ATOM 5103 N N . LEU C 1 64 ? 42.870 2.426 -43.023 1.00 54.45 63 LEU C N 1
ATOM 5104 C CA . LEU C 1 64 ? 41.535 2.119 -43.549 1.00 54.73 63 LEU C CA 1
ATOM 5105 C C . LEU C 1 64 ? 41.617 0.981 -44.577 1.00 54.19 63 LEU C C 1
ATOM 5106 O O . LEU C 1 64 ? 40.721 0.138 -44.635 1.00 56.36 63 LEU C O 1
ATOM 5111 N N . THR C 1 65 ? 42.691 0.967 -45.378 1.00 53.37 64 THR C N 1
ATOM 5112 C CA . THR C 1 65 ? 42.915 -0.060 -46.401 1.00 52.80 64 THR C CA 1
ATOM 5113 C C . THR C 1 65 ? 43.099 -1.427 -45.729 1.00 53.03 64 THR C C 1
ATOM 5114 O O . THR C 1 65 ? 42.478 -2.410 -46.132 1.00 51.60 64 THR C O 1
ATOM 5118 N N . ALA C 1 66 ? 43.965 -1.465 -44.709 1.00 52.93 65 ALA C N 1
ATOM 5119 C CA . ALA C 1 66 ? 44.272 -2.679 -43.953 1.00 53.49 65 ALA C CA 1
ATOM 5120 C C . ALA C 1 66 ? 43.006 -3.217 -43.273 1.00 53.63 65 ALA C C 1
ATOM 5121 O O . ALA C 1 66 ? 42.749 -4.421 -43.301 1.00 54.57 65 ALA C O 1
ATOM 5123 N N . THR C 1 67 ? 42.231 -2.308 -42.669 1.00 54.67 66 THR C N 1
ATOM 5124 C CA . THR C 1 67 ? 41.043 -2.648 -41.886 1.00 55.56 66 THR C CA 1
ATOM 5125 C C . THR C 1 67 ? 39.959 -3.252 -42.788 1.00 56.37 66 THR C C 1
ATOM 5126 O O . THR C 1 67 ? 39.372 -4.280 -42.451 1.00 56.86 66 THR C O 1
ATOM 5130 N N . GLU C 1 68 ? 39.686 -2.594 -43.920 1.00 57.28 67 GLU C N 1
ATOM 5131 C CA . GLU C 1 68 ? 38.603 -3.000 -44.814 1.00 57.51 67 GLU C CA 1
ATOM 5132 C C . GLU C 1 68 ? 38.996 -4.284 -45.556 1.00 58.06 67 GLU C C 1
ATOM 5133 O O . GLU C 1 68 ? 38.132 -5.101 -45.877 1.00 57.61 67 GLU C O 1
ATOM 5139 N N . ALA C 1 69 ? 40.298 -4.448 -45.823 1.00 58.02 68 ALA C N 1
ATOM 5140 C CA . ALA C 1 69 ? 40.844 -5.683 -46.386 1.00 59.28 68 ALA C CA 1
ATOM 5141 C C . ALA C 1 69 ? 40.581 -6.848 -45.422 1.00 59.83 68 ALA C C 1
ATOM 5142 O O . ALA C 1 69 ? 40.149 -7.919 -45.845 1.00 58.59 68 ALA C O 1
ATOM 5144 N N . LEU C 1 70 ? 40.842 -6.610 -44.130 1.00 60.69 69 LEU C N 1
ATOM 5145 C CA . LEU C 1 70 ? 40.615 -7.578 -43.050 1.00 61.58 69 LEU C CA 1
ATOM 5146 C C . LEU C 1 70 ? 39.145 -8.022 -43.038 1.00 62.62 69 LEU C C 1
ATOM 5147 O O . LEU C 1 70 ? 38.857 -9.217 -42.962 1.00 62.99 69 LEU C O 1
ATOM 5152 N N . TRP C 1 71 ? 38.230 -7.047 -43.111 1.00 62.94 70 TRP C N 1
ATOM 5153 C CA . TRP C 1 71 ? 36.790 -7.277 -42.947 1.00 62.86 70 TRP C CA 1
ATOM 5154 C C . TRP C 1 71 ? 36.208 -8.006 -44.164 1.00 62.44 70 TRP C C 1
ATOM 5155 O O . TRP C 1 71 ? 35.426 -8.944 -44.004 1.00 63.01 70 TRP C O 1
ATOM 5166 N N . ARG C 1 72 ? 36.586 -7.562 -45.369 1.00 61.45 71 ARG C N 1
ATOM 5167 C CA . ARG C 1 72 ? 36.182 -8.208 -46.626 1.00 61.68 71 ARG C CA 1
ATOM 5168 C C . ARG C 1 72 ? 36.585 -9.688 -46.619 1.00 63.00 71 ARG C C 1
ATOM 5169 O O . ARG C 1 72 ? 35.871 -10.534 -47.159 1.00 64.97 71 ARG C O 1
ATOM 5177 N N . ARG C 1 73 ? 37.737 -9.978 -46.004 1.00 62.53 72 ARG C N 1
ATOM 5178 C CA . ARG C 1 73 ? 38.375 -11.288 -46.060 1.00 62.68 72 ARG C CA 1
ATOM 5179 C C . ARG C 1 73 ? 37.582 -12.321 -45.244 1.00 62.23 72 ARG C C 1
ATOM 5180 O O . ARG C 1 73 ? 37.758 -13.522 -45.447 1.00 63.07 72 ARG C O 1
ATOM 5188 N N . SER C 1 74 ? 36.712 -11.852 -44.339 1.00 60.98 73 SER C N 1
ATOM 5189 C CA . SER C 1 74 ? 35.868 -12.717 -43.507 1.00 61.10 73 SER C CA 1
ATOM 5190 C C . SER C 1 74 ? 34.875 -13.517 -44.363 1.00 61.34 73 SER C C 1
ATOM 5191 O O . SER C 1 74 ? 34.486 -14.623 -43.985 1.00 60.94 73 SER C O 1
ATOM 5194 N N . ALA C 1 75 ? 34.475 -12.954 -45.511 1.00 59.81 74 ALA C N 1
ATOM 5195 C CA . ALA C 1 75 ? 33.467 -13.550 -46.394 1.00 60.99 74 ALA C CA 1
ATOM 5196 C C . ALA C 1 75 ? 34.106 -14.505 -47.415 1.00 62.32 74 ALA C C 1
ATOM 5197 O O . ALA C 1 75 ? 33.388 -15.116 -48.209 1.00 63.65 74 ALA C O 1
ATOM 5199 N N . ASP C 1 76 ? 35.439 -14.629 -47.395 1.00 62.37 75 ASP C N 1
ATOM 5200 C CA . ASP C 1 76 ? 36.179 -15.487 -48.325 1.00 63.66 75 ASP C CA 1
ATOM 5201 C C . ASP C 1 76 ? 36.251 -16.909 -47.754 1.00 64.19 75 ASP C C 1
ATOM 5202 O O . ASP C 1 76 ? 36.229 -17.099 -46.537 1.00 65.07 75 ASP C O 1
ATOM 5207 N N . SER C 1 77 ? 36.341 -17.896 -48.654 1.00 64.82 76 SER C N 1
ATOM 5208 C CA . SER C 1 77 ? 36.393 -19.317 -48.303 1.00 65.61 76 SER C CA 1
ATOM 5209 C C . SER C 1 77 ? 37.723 -19.662 -47.618 1.00 65.52 76 SER C C 1
ATOM 5210 O O . SER C 1 77 ? 37.779 -20.589 -46.808 1.00 64.63 76 SER C O 1
ATOM 5213 N N . HIS C 1 78 ? 38.781 -18.910 -47.950 1.00 65.13 77 HIS C N 1
ATOM 5214 C CA . HIS C 1 78 ? 40.130 -19.139 -47.431 1.00 64.52 77 HIS C CA 1
ATOM 5215 C C . HIS C 1 78 ? 40.420 -18.209 -46.243 1.00 64.64 77 HIS C C 1
ATOM 5216 O O . HIS C 1 78 ? 41.569 -17.831 -46.019 1.00 66.57 77 HIS C O 1
ATOM 5223 N N . TYR C 1 79 ? 39.377 -17.860 -45.480 1.00 63.36 78 TYR C N 1
ATOM 5224 C CA . TYR C 1 79 ? 39.493 -17.018 -44.291 1.00 63.83 78 TYR C CA 1
ATOM 5225 C C . TYR C 1 79 ? 40.095 -17.843 -43.147 1.00 66.46 78 TYR C C 1
ATOM 5226 O O . TYR C 1 79 ? 39.660 -18.968 -42.894 1.00 66.30 78 TYR C O 1
ATOM 5235 N N . CYS C 1 80 ? 41.093 -17.268 -42.466 1.00 69.14 79 CYS C N 1
ATOM 5236 C CA . CYS C 1 80 ? 41.836 -17.946 -41.402 1.00 70.71 79 CYS C CA 1
ATOM 5237 C C . CYS C 1 80 ? 40.976 -18.058 -40.137 1.00 70.28 79 CYS C C 1
ATOM 5238 O O . CYS C 1 80 ? 40.938 -19.111 -39.500 1.00 70.75 79 CYS C O 1
ATOM 5241 N N . GLY C 1 81 ? 40.296 -16.959 -39.789 1.00 69.62 80 GLY C N 1
ATOM 5242 C CA . GLY C 1 81 ? 39.466 -16.871 -38.589 1.00 67.82 80 GLY C CA 1
ATOM 5243 C C . GLY C 1 81 ? 39.433 -15.460 -38.027 1.00 66.69 80 GLY C C 1
ATOM 5244 O O . GLY C 1 81 ? 38.383 -14.988 -37.590 1.00 68.01 80 GLY C O 1
ATOM 5245 N N . GLY C 1 82 ? 40.591 -14.790 -38.038 1.00 65.38 81 GLY C N 1
ATOM 5246 C CA . GLY C 1 82 ? 40.718 -13.423 -37.545 1.00 64.99 81 GLY C CA 1
ATOM 5247 C C . GLY C 1 82 ? 42.116 -12.860 -37.742 1.00 64.43 81 GLY C C 1
ATOM 5248 O O . GLY C 1 82 ? 43.025 -13.557 -38.199 1.00 63.61 81 GLY C O 1
ATOM 5249 N N . GLY C 1 83 ? 42.269 -11.579 -37.390 1.00 62.77 82 GLY C N 1
ATOM 5250 C CA . GLY C 1 83 ? 43.536 -10.859 -37.457 1.00 61.45 82 GLY C CA 1
ATOM 5251 C C . GLY C 1 83 ? 43.375 -9.425 -36.980 1.00 60.71 82 GLY C C 1
ATOM 5252 O O . GLY C 1 83 ? 42.333 -8.813 -37.197 1.00 61.87 82 GLY C O 1
ATOM 5253 N N . ILE C 1 84 ? 44.414 -8.892 -36.326 1.00 60.79 83 ILE C N 1
ATOM 5254 C CA . ILE C 1 84 ? 44.382 -7.548 -35.746 1.00 60.56 83 ILE C CA 1
ATOM 5255 C C . ILE C 1 84 ? 45.325 -6.640 -36.545 1.00 60.70 83 ILE C C 1
ATOM 5256 O O . ILE C 1 84 ? 46.441 -7.035 -36.882 1.00 60.97 83 ILE C O 1
ATOM 5261 N N . VAL C 1 85 ? 44.852 -5.422 -36.833 1.00 60.98 84 VAL C N 1
ATOM 5262 C CA . VAL C 1 85 ? 45.611 -4.398 -37.547 1.00 59.24 84 VAL C CA 1
ATOM 5263 C C . VAL C 1 85 ? 46.093 -3.360 -36.527 1.00 58.38 84 VAL C C 1
ATOM 5264 O O . VAL C 1 85 ? 45.354 -3.002 -35.611 1.00 58.04 84 VAL C O 1
ATOM 5268 N N . VAL C 1 86 ? 47.337 -2.896 -36.698 1.00 56.96 85 VAL C N 1
ATOM 5269 C CA . VAL C 1 86 ? 47.928 -1.836 -35.877 1.00 58.31 85 VAL C CA 1
ATOM 5270 C C . VAL C 1 86 ? 48.651 -0.853 -36.807 1.00 58.40 85 VAL C C 1
ATOM 5271 O O . VAL C 1 86 ? 49.722 -1.158 -37.329 1.00 58.59 85 VAL C O 1
ATOM 5275 N N . ALA C 1 87 ? 48.047 0.325 -37.002 1.00 59.46 86 ALA C N 1
ATOM 5276 C CA . ALA C 1 87 ? 48.601 1.382 -37.844 1.00 58.69 86 ALA C CA 1
ATOM 5277 C C . ALA C 1 87 ? 49.292 2.431 -36.964 1.00 58.69 86 ALA C C 1
ATOM 5278 O O . ALA C 1 87 ? 48.643 3.084 -36.147 1.00 59.27 86 ALA C O 1
ATOM 5280 N N . ILE C 1 88 ? 50.611 2.575 -37.148 1.00 57.91 87 ILE C N 1
ATOM 5281 C CA . ILE C 1 88 ? 51.445 3.515 -36.397 1.00 58.50 87 ILE C CA 1
ATOM 5282 C C . ILE C 1 88 ? 51.598 4.797 -37.226 1.00 57.32 87 ILE C C 1
ATOM 5283 O O . ILE C 1 88 ? 52.427 4.857 -38.138 1.00 55.51 87 ILE C O 1
ATOM 5288 N N . GLY C 1 89 ? 50.792 5.813 -36.892 1.00 57.95 88 GLY C N 1
ATOM 5289 C CA . GLY C 1 89 ? 50.734 7.080 -37.625 1.00 58.44 88 GLY C CA 1
ATOM 5290 C C . GLY C 1 89 ? 51.121 8.267 -36.759 1.00 59.18 88 GLY C C 1
ATOM 5291 O O . GLY C 1 89 ? 51.701 8.102 -35.684 1.00 58.03 88 GLY C O 1
ATOM 5292 N N . TYR C 1 90 ? 50.784 9.469 -37.245 1.00 59.88 89 TYR C N 1
ATOM 5293 C CA . TYR C 1 90 ? 51.157 10.744 -36.630 1.00 61.42 89 TYR C CA 1
ATOM 5294 C C . TYR C 1 90 ? 49.916 11.618 -36.460 1.00 63.53 89 TYR C C 1
ATOM 5295 O O . TYR C 1 90 ? 48.869 11.321 -37.034 1.00 65.89 89 TYR C O 1
ATOM 5304 N N . PRO C 1 91 ? 49.986 12.721 -35.676 1.00 65.87 90 PRO C N 1
ATOM 5305 C CA . PRO C 1 91 ? 48.874 13.663 -35.567 1.00 66.43 90 PRO C CA 1
ATOM 5306 C C . PRO C 1 91 ? 48.846 14.599 -36.786 1.00 67.68 90 PRO C C 1
ATOM 5307 O O . PRO C 1 91 ? 49.658 15.523 -36.872 1.00 66.99 90 PRO C O 1
ATOM 5311 N N . LEU C 1 92 ? 47.923 14.334 -37.719 1.00 68.60 91 LEU C N 1
ATOM 5312 C CA . LEU C 1 92 ? 47.804 15.087 -38.970 1.00 68.94 91 LEU C CA 1
ATOM 5313 C C . LEU C 1 92 ? 46.382 15.644 -39.121 1.00 71.11 91 LEU C C 1
ATOM 5314 O O . LEU C 1 92 ? 45.871 15.750 -40.239 1.00 71.26 91 LEU C O 1
ATOM 5319 N N . GLU C 1 93 ? 45.754 16.011 -37.997 1.00 73.27 92 GLU C N 1
ATOM 5320 C CA . GLU C 1 93 ? 44.401 16.566 -37.999 1.00 75.39 92 GLU C CA 1
ATOM 5321 C C . GLU C 1 93 ? 44.458 18.033 -38.443 1.00 75.46 92 GLU C C 1
ATOM 5322 O O . GLU C 1 93 ? 45.191 18.834 -37.862 1.00 76.74 92 GLU C O 1
ATOM 5328 N N . GLY C 1 94 ? 43.684 18.360 -39.486 1.00 74.89 93 GLY C N 1
ATOM 5329 C CA . GLY C 1 94 ? 43.543 19.725 -39.997 1.00 74.05 93 GLY C CA 1
ATOM 5330 C C . GLY C 1 94 ? 44.645 20.110 -40.974 1.00 72.82 93 GLY C C 1
ATOM 5331 O O . GLY C 1 94 ? 44.714 21.264 -41.399 1.00 73.29 93 GLY C O 1
ATOM 5332 N N . THR C 1 95 ? 45.497 19.142 -41.337 1.00 72.11 94 THR C N 1
ATOM 5333 C CA . THR C 1 95 ? 46.668 19.374 -42.185 1.00 70.14 94 THR C CA 1
ATOM 5334 C C . THR C 1 95 ? 46.303 19.162 -43.661 1.00 69.29 94 THR C C 1
ATOM 5335 O O . THR C 1 95 ? 46.748 19.916 -44.526 1.00 69.97 94 THR C O 1
ATOM 5339 N N . GLY C 1 96 ? 45.500 18.126 -43.929 1.00 68.87 95 GLY C N 1
ATOM 5340 C CA . GLY C 1 96 ? 45.124 17.727 -45.281 1.00 67.36 95 GLY C CA 1
ATOM 5341 C C . GLY C 1 96 ? 46.155 16.799 -45.906 1.00 67.05 95 GLY C C 1
ATOM 5342 O O . GLY C 1 96 ? 46.335 16.801 -47.125 1.00 66.48 95 GLY C O 1
ATOM 5343 N N . LYS C 1 97 ? 46.824 16.004 -45.060 1.00 65.96 96 LYS C N 1
ATOM 5344 C CA . LYS C 1 97 ? 47.858 15.055 -45.475 1.00 65.45 96 LYS C CA 1
ATOM 5345 C C . LYS C 1 97 ? 47.625 13.707 -44.784 1.00 62.78 96 LYS C C 1
ATOM 5346 O O . LYS C 1 97 ? 46.987 13.641 -43.731 1.00 62.15 96 LYS C O 1
ATOM 5352 N N . VAL C 1 98 ? 48.155 12.642 -45.398 1.00 60.16 97 VAL C N 1
ATOM 5353 C CA . VAL C 1 98 ? 48.158 11.292 -44.822 1.00 58.06 97 VAL C CA 1
ATOM 5354 C C . VAL C 1 98 ? 49.606 10.803 -44.648 1.00 57.00 97 VAL C C 1
ATOM 5355 O O . VAL C 1 98 ? 49.826 9.639 -44.309 1.00 56.60 97 VAL C O 1
ATOM 5359 N N . TYR C 1 99 ? 50.580 11.693 -44.885 1.00 56.14 98 TYR C N 1
ATOM 5360 C CA . TYR C 1 99 ? 51.991 11.460 -44.573 1.00 55.51 98 TYR C CA 1
ATOM 5361 C C . TYR C 1 99 ? 52.546 12.675 -43.821 1.00 56.76 98 TYR C C 1
ATOM 5362 O O . TYR C 1 99 ? 52.294 13.816 -44.215 1.00 57.59 98 TYR C O 1
ATOM 5371 N N . HIS C 1 100 ? 53.300 12.418 -42.745 1.00 56.78 99 HIS C N 1
ATOM 5372 C CA . HIS C 1 100 ? 54.095 13.442 -42.069 1.00 57.24 99 HIS C CA 1
ATOM 5373 C C . HIS C 1 100 ? 55.540 13.349 -42.575 1.00 57.10 99 HIS C C 1
ATOM 5374 O O . HIS C 1 100 ? 56.287 12.464 -42.162 1.00 56.50 99 HIS C O 1
ATOM 5381 N N . ARG C 1 101 ? 55.911 14.274 -43.469 1.00 56.97 100 ARG C N 1
ATOM 5382 C CA . ARG C 1 101 ? 57.174 14.229 -44.210 1.00 57.57 100 ARG C CA 1
ATOM 5383 C C . ARG C 1 101 ? 58.366 14.266 -43.244 1.00 56.45 100 ARG C C 1
ATOM 5384 O O . ARG C 1 101 ? 59.252 13.414 -43.321 1.00 54.82 100 ARG C O 1
ATOM 5392 N N . VAL C 1 102 ? 58.379 15.265 -42.353 1.00 56.07 101 VAL C N 1
ATOM 5393 C CA . VAL C 1 102 ? 59.490 15.506 -41.425 1.00 55.94 101 VAL C CA 1
ATOM 5394 C C . VAL C 1 102 ? 59.683 14.277 -40.525 1.00 54.97 101 VAL C C 1
ATOM 5395 O O . VAL C 1 102 ? 60.795 13.761 -40.406 1.00 55.72 101 VAL C O 1
ATOM 5399 N N . ARG C 1 103 ? 58.588 13.821 -39.906 1.00 54.71 102 ARG C N 1
ATOM 5400 C CA . ARG C 1 103 ? 58.614 12.762 -38.897 1.00 55.32 102 ARG C CA 1
ATOM 5401 C C . ARG C 1 103 ? 58.998 11.423 -39.542 1.00 54.68 102 ARG C C 1
ATOM 5402 O O . ARG C 1 103 ? 59.888 10.733 -39.042 1.00 56.44 102 ARG C O 1
ATOM 5410 N N . ARG C 1 104 ? 58.328 11.068 -40.647 1.00 52.78 103 ARG C N 1
ATOM 5411 C CA . ARG C 1 104 ? 58.550 9.783 -41.326 1.00 52.18 103 ARG C CA 1
ATOM 5412 C C . ARG C 1 104 ? 59.976 9.736 -41.894 1.00 51.34 103 ARG C C 1
ATOM 5413 O O . ARG C 1 104 ? 60.598 8.675 -41.914 1.00 50.26 103 ARG C O 1
ATOM 5421 N N . GLY C 1 105 ? 60.471 10.890 -42.358 1.00 52.02 104 GLY C N 1
ATOM 5422 C CA . GLY C 1 105 ? 61.837 11.034 -42.850 1.00 52.25 104 GLY C CA 1
ATOM 5423 C C . GLY C 1 105 ? 62.853 10.552 -41.829 1.00 53.32 104 GLY C C 1
ATOM 5424 O O . GLY C 1 105 ? 63.750 9.778 -42.156 1.00 53.17 104 GLY C O 1
ATOM 5425 N N . PHE C 1 106 ? 62.689 11.004 -40.580 1.00 53.95 105 PHE C N 1
ATOM 5426 C CA . PHE C 1 106 ? 63.567 10.630 -39.478 1.00 55.49 105 PHE C CA 1
ATOM 5427 C C . PHE C 1 106 ? 63.314 9.173 -39.069 1.00 55.53 105 PHE C C 1
ATOM 5428 O O . PHE C 1 106 ? 64.254 8.392 -38.930 1.00 55.86 105 PHE C O 1
ATOM 5436 N N . ASP C 1 107 ? 62.035 8.823 -38.895 1.00 56.24 106 ASP C N 1
ATOM 5437 C CA . ASP C 1 107 ? 61.619 7.582 -38.245 1.00 56.73 106 ASP C CA 1
ATOM 5438 C C . ASP C 1 107 ? 61.953 6.357 -39.107 1.00 55.96 106 ASP C C 1
ATOM 5439 O O . ASP C 1 107 ? 62.397 5.343 -38.576 1.00 57.86 106 ASP C O 1
ATOM 5444 N N . LEU C 1 108 ? 61.731 6.449 -40.424 1.00 54.53 107 LEU C N 1
ATOM 5445 C CA . LEU C 1 108 ? 61.722 5.269 -41.298 1.00 54.00 107 LEU C CA 1
ATOM 5446 C C . LEU C 1 108 ? 63.081 5.045 -41.981 1.00 53.08 107 LEU C C 1
ATOM 5447 O O . LEU C 1 108 ? 63.272 4.010 -42.620 1.00 54.53 107 LEU C O 1
ATOM 5452 N N . THR C 1 109 ? 64.015 5.996 -41.852 1.00 51.80 108 THR C N 1
ATOM 5453 C CA . THR C 1 109 ? 65.320 5.900 -42.520 1.00 52.07 108 THR C CA 1
ATOM 5454 C C . THR C 1 109 ? 66.361 5.300 -41.564 1.00 53.15 108 THR C C 1
ATOM 5455 O O . THR C 1 109 ? 66.200 5.336 -40.344 1.00 53.22 108 THR C O 1
ATOM 5459 N N . VAL C 1 110 ? 67.433 4.764 -42.158 1.00 54.25 109 VAL C N 1
ATOM 5460 C CA . VAL C 1 110 ? 68.424 3.931 -41.478 1.00 55.51 109 VAL C CA 1
ATOM 5461 C C . VAL C 1 110 ? 69.461 4.818 -40.793 1.00 56.44 109 VAL C C 1
ATOM 5462 O O . VAL C 1 110 ? 69.964 5.762 -41.399 1.00 56.35 109 VAL C O 1
ATOM 5466 N N . PRO C 1 111 ? 69.823 4.542 -39.517 1.00 56.87 110 PRO C N 1
ATOM 5467 C CA . PRO C 1 111 ? 70.930 5.239 -38.865 1.00 57.68 110 PRO C CA 1
ATOM 5468 C C . PRO C 1 111 ? 72.281 4.817 -39.457 1.00 57.70 110 PRO C C 1
ATOM 5469 O O . PRO C 1 111 ? 72.576 3.623 -39.533 1.00 59.63 110 PRO C O 1
ATOM 5473 N N . THR C 1 112 ? 73.066 5.810 -39.886 1.00 57.13 111 THR C N 1
ATOM 5474 C CA . THR C 1 112 ? 74.445 5.625 -40.302 1.00 57.59 111 THR C CA 1
ATOM 5475 C C . THR C 1 112 ? 75.333 6.390 -39.325 1.00 58.82 111 THR C C 1
ATOM 5476 O O . THR C 1 112 ? 75.784 7.491 -39.632 1.00 60.19 111 THR C O 1
ATOM 5480 N N . PRO C 1 113 ? 75.603 5.840 -38.116 1.00 59.25 112 PRO C N 1
ATOM 5481 C CA . PRO C 1 113 ? 76.352 6.563 -37.085 1.00 59.89 112 PRO C CA 1
ATOM 5482 C C . PRO C 1 113 ? 77.757 6.957 -37.567 1.00 60.55 112 PRO C C 1
ATOM 5483 O O . PRO C 1 113 ? 78.325 7.942 -37.093 1.00 60.25 112 PRO C O 1
ATOM 5487 N N . ASP C 1 114 ? 78.286 6.161 -38.502 1.00 62.64 113 ASP C N 1
ATOM 5488 C CA . ASP C 1 114 ? 79.523 6.427 -39.225 1.00 63.17 113 ASP C CA 1
ATOM 5489 C C . ASP C 1 114 ? 79.496 7.849 -39.803 1.00 61.29 113 ASP C C 1
ATOM 5490 O O . ASP C 1 114 ? 80.425 8.628 -39.587 1.00 58.69 113 ASP C O 1
ATOM 5495 N N . SER C 1 115 ? 78.422 8.166 -40.538 1.00 61.15 114 SER C N 1
ATOM 5496 C CA . SER C 1 115 ? 78.240 9.461 -41.198 1.00 60.64 114 SER C CA 1
ATOM 5497 C C . SER C 1 115 ? 76.777 9.891 -41.098 1.00 59.64 114 SER C C 1
ATOM 5498 O O . SER C 1 115 ? 75.982 9.594 -41.988 1.00 58.54 114 SER C O 1
ATOM 5501 N N . PRO C 1 116 ? 76.374 10.581 -40.004 1.00 59.57 115 PRO C N 1
ATOM 5502 C CA . PRO C 1 116 ? 74.987 11.019 -39.826 1.00 59.38 115 PRO C CA 1
ATOM 5503 C C . PRO C 1 116 ? 74.434 11.846 -40.998 1.00 59.67 115 PRO C C 1
ATOM 5504 O O . PRO C 1 116 ? 75.171 12.616 -41.616 1.00 59.42 115 PRO C O 1
ATOM 5508 N N . VAL C 1 117 ? 73.138 11.664 -41.279 1.00 59.11 116 VAL C N 1
ATOM 5509 C CA . VAL C 1 117 ? 72.399 12.439 -42.275 1.00 58.90 116 VAL C CA 1
ATOM 5510 C C . VAL C 1 117 ? 71.319 13.238 -41.535 1.00 59.51 116 VAL C C 1
ATOM 5511 O O . VAL C 1 117 ? 70.521 12.665 -40.792 1.00 58.37 116 VAL C O 1
ATOM 5515 N N . GLU C 1 118 ? 71.312 14.559 -41.752 1.00 61.65 117 GLU C N 1
ATOM 5516 C CA . GLU C 1 118 ? 70.451 15.494 -41.024 1.00 62.25 117 GLU C CA 1
ATOM 5517 C C . GLU C 1 118 ? 68.979 15.184 -41.324 1.00 60.65 117 GLU C C 1
ATOM 5518 O O . GLU C 1 118 ? 68.578 15.111 -42.485 1.00 59.70 117 GLU C O 1
ATOM 5524 N N . GLY C 1 119 ? 68.192 15.003 -40.256 1.00 59.68 118 GLY C N 1
ATOM 5525 C CA . GLY C 1 119 ? 66.753 14.760 -40.338 1.00 59.84 118 GLY C CA 1
ATOM 5526 C C . GLY C 1 119 ? 66.421 13.323 -40.710 1.00 59.82 118 GLY C C 1
ATOM 5527 O O . GLY C 1 119 ? 65.299 13.040 -41.132 1.00 60.55 118 GLY C O 1
ATOM 5528 N N . HIS C 1 120 ? 67.391 12.415 -40.540 1.00 59.87 119 HIS C N 1
ATOM 5529 C CA . HIS C 1 120 ? 67.252 11.013 -40.938 1.00 59.07 119 HIS C CA 1
ATOM 5530 C C . HIS C 1 120 ? 67.988 10.102 -39.949 1.00 57.76 119 HIS C C 1
ATOM 5531 O O . HIS C 1 120 ? 68.874 10.549 -39.218 1.00 57.65 119 HIS C O 1
ATOM 5538 N N . GLY C 1 121 ? 67.600 8.822 -39.945 1.00 56.82 120 GLY C N 1
ATOM 5539 C CA . GLY C 1 121 ? 68.286 7.768 -39.200 1.00 56.59 120 GLY C CA 1
ATOM 5540 C C . GLY C 1 121 ? 67.748 7.605 -37.788 1.00 56.78 120 GLY C C 1
ATOM 5541 O O . GLY C 1 121 ? 68.523 7.550 -36.833 1.00 58.35 120 GLY C O 1
ATOM 5542 N N . GLY C 1 122 ? 66.418 7.508 -37.668 1.00 56.58 121 GLY C N 1
ATOM 5543 C CA . GLY C 1 122 ? 65.736 7.316 -36.387 1.00 56.85 121 GLY C CA 1
ATOM 5544 C C . GLY C 1 122 ? 64.924 6.031 -36.357 1.00 57.17 121 GLY C C 1
ATOM 5545 O O . GLY C 1 122 ? 63.889 5.966 -35.691 1.00 59.60 121 GLY C O 1
ATOM 5546 N N . ALA C 1 123 ? 65.406 5.006 -37.071 1.00 56.83 122 ALA C N 1
ATOM 5547 C CA . ALA C 1 123 ? 64.720 3.718 -37.194 1.00 57.66 122 ALA C CA 1
ATOM 5548 C C . ALA C 1 123 ? 64.808 2.945 -35.872 1.00 58.89 122 ALA C C 1
ATOM 5549 O O . ALA C 1 123 ? 63.812 2.388 -35.410 1.00 57.88 122 ALA C O 1
ATOM 5551 N N . ASP C 1 124 ? 66.007 2.922 -35.279 1.00 59.27 123 ASP C N 1
ATOM 5552 C CA . ASP C 1 124 ? 66.262 2.229 -34.014 1.00 60.53 123 ASP C CA 1
ATOM 5553 C C . ASP C 1 124 ? 65.388 2.831 -32.905 1.00 60.66 123 ASP C C 1
ATOM 5554 O O . ASP C 1 124 ? 64.906 2.104 -32.037 1.00 59.87 123 ASP C O 1
ATOM 5559 N N . ILE C 1 125 ? 65.189 4.154 -32.951 1.00 61.08 124 ILE C N 1
ATOM 5560 C CA . ILE C 1 125 ? 64.386 4.879 -31.962 1.00 61.21 124 ILE C CA 1
ATOM 5561 C C . ILE C 1 125 ? 62.914 4.464 -32.097 1.00 60.33 124 ILE C C 1
ATOM 5562 O O . ILE C 1 125 ? 62.233 4.278 -31.088 1.00 61.18 124 ILE C O 1
ATOM 5567 N N . LEU C 1 126 ? 62.434 4.326 -33.340 1.00 60.31 125 LEU C N 1
ATOM 5568 C CA . LEU C 1 126 ? 61.053 3.904 -33.609 1.00 59.16 125 LEU C CA 1
ATOM 5569 C C . LEU C 1 126 ? 60.879 2.423 -33.244 1.00 58.84 125 LEU C C 1
ATOM 5570 O O . LEU C 1 126 ? 59.846 2.039 -32.697 1.00 59.37 125 LEU C O 1
ATOM 5575 N N . LEU C 1 127 ? 61.884 1.600 -33.567 1.00 58.30 126 LEU C N 1
ATOM 5576 C CA . LEU C 1 127 ? 61.853 0.164 -33.266 1.00 58.87 126 LEU C CA 1
ATOM 5577 C C . LEU C 1 127 ? 61.847 -0.052 -31.746 1.00 60.35 126 LEU C C 1
ATOM 5578 O O . LEU C 1 127 ? 61.189 -0.971 -31.255 1.00 59.50 126 LEU C O 1
ATOM 5583 N N . ASP C 1 128 ? 62.582 0.795 -31.015 1.00 61.67 127 ASP C N 1
ATOM 5584 C CA . ASP C 1 128 ? 62.555 0.807 -29.550 1.00 62.66 127 ASP C CA 1
ATOM 5585 C C . ASP C 1 128 ? 61.133 1.130 -29.077 1.00 63.71 127 ASP C C 1
ATOM 5586 O O . ASP C 1 128 ? 60.592 0.440 -28.215 1.00 63.85 127 ASP C O 1
ATOM 5591 N N . PHE C 1 129 ? 60.544 2.180 -29.664 1.00 64.21 128 PHE C N 1
ATOM 5592 C CA . PHE C 1 129 ? 59.200 2.650 -29.329 1.00 65.31 128 PHE C CA 1
ATOM 5593 C C . PHE C 1 129 ? 58.172 1.530 -29.541 1.00 64.49 128 PHE C C 1
ATOM 5594 O O . PHE C 1 129 ? 57.285 1.340 -28.710 1.00 64.85 128 PHE C O 1
ATOM 5602 N N . ILE C 1 130 ? 58.305 0.797 -30.654 1.00 64.54 129 ILE C N 1
ATOM 5603 C CA . ILE C 1 130 ? 57.377 -0.278 -31.021 1.00 64.91 129 ILE C CA 1
ATOM 5604 C C . ILE C 1 130 ? 57.469 -1.412 -29.989 1.00 65.65 129 ILE C C 1
ATOM 5605 O O . ILE C 1 130 ? 56.444 -1.896 -29.508 1.00 64.92 129 ILE C O 1
ATOM 5610 N N . ALA C 1 131 ? 58.701 -1.825 -29.666 1.00 66.90 130 ALA C N 1
ATOM 5611 C CA . ALA C 1 131 ? 58.960 -2.944 -28.758 1.00 67.93 130 ALA C CA 1
ATOM 5612 C C . ALA C 1 131 ? 58.567 -2.574 -27.321 1.00 69.06 130 ALA C C 1
ATOM 5613 O O . ALA C 1 131 ? 57.845 -3.321 -26.660 1.00 69.85 130 ALA C O 1
ATOM 5615 N N . GLU C 1 132 ? 59.051 -1.416 -26.857 1.00 70.08 131 GLU C N 1
ATOM 5616 C CA . GLU C 1 132 ? 58.954 -1.012 -25.452 1.00 70.86 131 GLU C CA 1
ATOM 5617 C C . GLU C 1 132 ? 57.538 -0.525 -25.111 1.00 70.77 131 GLU C C 1
ATOM 5618 O O . GLU C 1 132 ? 57.052 -0.801 -24.014 1.00 71.17 131 GLU C O 1
ATOM 5624 N N . THR C 1 133 ? 56.891 0.200 -26.035 1.00 71.60 132 THR C N 1
ATOM 5625 C CA . THR C 1 133 ? 55.663 0.952 -25.720 1.00 70.94 132 THR C CA 1
ATOM 5626 C C . THR C 1 133 ? 54.456 0.455 -26.528 1.00 70.59 132 THR C C 1
ATOM 5627 O O . THR C 1 133 ? 53.427 0.114 -25.940 1.00 70.69 132 THR C O 1
ATOM 5631 N N . VAL C 1 134 ? 54.568 0.450 -27.863 1.00 69.20 133 VAL C N 1
ATOM 5632 C CA . VAL C 1 134 ? 53.410 0.226 -28.744 1.00 68.37 133 VAL C CA 1
ATOM 5633 C C . VAL C 1 134 ? 52.896 -1.207 -28.553 1.00 68.30 133 VAL C C 1
ATOM 5634 O O . VAL C 1 134 ? 51.701 -1.410 -28.350 1.00 66.68 133 VAL C O 1
ATOM 5638 N N . ARG C 1 135 ? 53.808 -2.185 -28.619 1.00 69.81 134 ARG C N 1
ATOM 5639 C CA . ARG C 1 135 ? 53.452 -3.607 -28.589 1.00 71.43 134 ARG C CA 1
ATOM 5640 C C . ARG C 1 135 ? 52.669 -3.921 -27.312 1.00 72.46 134 ARG C C 1
ATOM 5641 O O . ARG C 1 135 ? 51.574 -4.471 -27.400 1.00 71.69 134 ARG C O 1
ATOM 5649 N N . PRO C 1 136 ? 53.175 -3.588 -26.098 1.00 74.14 135 PRO C N 1
ATOM 5650 C CA . PRO C 1 136 ? 52.427 -3.837 -24.862 1.00 75.20 135 PRO C CA 1
ATOM 5651 C C . PRO C 1 136 ? 51.043 -3.170 -24.814 1.00 75.79 135 PRO C C 1
ATOM 5652 O O . PRO C 1 136 ? 50.088 -3.776 -24.325 1.00 77.29 135 PRO C O 1
ATOM 5656 N N . ALA C 1 137 ? 50.958 -1.930 -25.313 1.00 76.10 136 ALA C N 1
ATOM 5657 C CA . ALA C 1 137 ? 49.723 -1.143 -25.304 1.00 75.73 136 ALA C CA 1
ATOM 5658 C C . ALA C 1 137 ? 48.616 -1.874 -26.075 1.00 76.76 136 ALA C C 1
ATOM 5659 O O . ALA C 1 137 ? 47.462 -1.863 -25.654 1.00 77.65 136 ALA C O 1
ATOM 5661 N N . VAL C 1 138 ? 48.983 -2.506 -27.197 1.00 77.60 137 VAL C N 1
ATOM 5662 C CA . VAL C 1 138 ? 48.038 -3.231 -28.049 1.00 77.61 137 VAL C CA 1
ATOM 5663 C C . VAL C 1 138 ? 47.629 -4.539 -27.356 1.00 78.45 137 VAL C C 1
ATOM 5664 O O . VAL C 1 138 ? 46.466 -4.937 -27.438 1.00 77.29 137 VAL C O 1
ATOM 5668 N N . ARG C 1 139 ? 48.581 -5.197 -26.678 1.00 80.07 138 ARG C N 1
ATOM 5669 C CA . ARG C 1 139 ? 48.300 -6.416 -25.903 1.00 81.51 138 ARG C CA 1
ATOM 5670 C C . ARG C 1 139 ? 47.328 -6.091 -24.760 1.00 81.60 138 ARG C C 1
ATOM 5671 O O . ARG C 1 139 ? 46.478 -6.912 -24.416 1.00 81.59 138 ARG C O 1
ATOM 5679 N N . GLU C 1 140 ? 47.472 -4.891 -24.182 1.00 82.35 139 GLU C N 1
ATOM 5680 C CA . GLU C 1 140 ? 46.655 -4.421 -23.058 1.00 84.75 139 GLU C CA 1
ATOM 5681 C C . GLU C 1 140 ? 45.186 -4.280 -23.486 1.00 85.65 139 GLU C C 1
ATOM 5682 O O . GLU C 1 140 ? 44.285 -4.506 -22.677 1.00 86.12 139 GLU C O 1
ATOM 5688 N N . ARG C 1 141 ? 44.957 -3.904 -24.751 1.00 84.59 140 ARG C N 1
ATOM 5689 C CA . ARG C 1 141 ? 43.608 -3.738 -25.304 1.00 84.40 140 ARG C CA 1
ATOM 5690 C C . ARG C 1 141 ? 42.937 -5.106 -25.495 1.00 83.39 140 ARG C C 1
ATOM 5691 O O . ARG C 1 141 ? 41.711 -5.208 -25.418 1.00 83.54 140 ARG C O 1
ATOM 5699 N N . PHE C 1 142 ? 43.748 -6.142 -25.748 1.00 82.97 141 PHE C N 1
ATOM 5700 C CA . PHE C 1 142 ? 43.270 -7.487 -26.067 1.00 82.69 141 PHE C CA 1
ATOM 5701 C C . PHE C 1 142 ? 43.731 -8.487 -25.008 1.00 82.73 141 PHE C C 1
ATOM 5702 O O . PHE C 1 142 ? 44.663 -9.254 -25.244 1.00 81.23 141 PHE C O 1
ATOM 5710 N N . PRO C 1 143 ? 43.102 -8.518 -23.810 1.00 83.58 142 PRO C N 1
ATOM 5711 C CA . PRO C 1 143 ? 43.397 -9.551 -22.815 1.00 83.15 142 PRO C CA 1
ATOM 5712 C C . PRO C 1 143 ? 42.821 -10.946 -23.120 1.00 83.09 142 PRO C C 1
ATOM 5713 O O . PRO C 1 143 ? 43.233 -11.917 -22.483 1.00 83.26 142 PRO C O 1
ATOM 5717 N N . ASP C 1 144 ? 41.895 -11.040 -24.086 1.00 82.78 143 ASP C N 1
ATOM 5718 C CA . ASP C 1 144 ? 41.133 -12.270 -24.348 1.00 84.13 143 ASP C CA 1
ATOM 5719 C C . ASP C 1 144 ? 41.669 -13.024 -25.576 1.00 81.58 143 ASP C C 1
ATOM 5720 O O . ASP C 1 144 ? 41.076 -14.030 -25.973 1.00 80.61 143 ASP C O 1
ATOM 5725 N N . VAL C 1 145 ? 42.776 -12.558 -26.169 1.00 79.70 144 VAL C N 1
ATOM 5726 C CA . VAL C 1 145 ? 43.342 -13.189 -27.372 1.00 79.47 144 VAL C CA 1
ATOM 5727 C C . VAL C 1 145 ? 44.874 -13.181 -27.285 1.00 77.81 144 VAL C C 1
ATOM 5728 O O . VAL C 1 145 ? 45.482 -12.188 -26.881 1.00 76.78 144 VAL C O 1
ATOM 5732 N N . SER C 1 146 ? 45.472 -14.314 -27.675 1.00 76.06 145 SER C N 1
ATOM 5733 C CA . SER C 1 146 ? 46.914 -14.465 -27.846 1.00 75.91 145 SER C CA 1
ATOM 5734 C C . SER C 1 146 ? 47.299 -14.055 -29.273 1.00 74.10 145 SER C C 1
ATOM 5735 O O . SER C 1 146 ? 46.501 -14.192 -30.197 1.00 75.20 145 SER C O 1
ATOM 5738 N N . VAL C 1 147 ? 48.525 -13.546 -29.436 1.00 72.02 146 VAL C N 1
ATOM 5739 C CA . VAL C 1 147 ? 49.063 -13.177 -30.744 1.00 69.89 146 VAL C CA 1
ATOM 5740 C C . VAL C 1 147 ? 49.931 -14.335 -31.249 1.00 67.78 146 VAL C C 1
ATOM 5741 O O . VAL C 1 147 ? 50.995 -14.607 -30.691 1.00 68.68 146 VAL C O 1
ATOM 5745 N N . SER C 1 148 ? 49.461 -15.003 -32.309 1.00 65.64 147 SER C N 1
ATOM 5746 C CA . SER C 1 148 ? 50.125 -16.173 -32.882 1.00 64.39 147 SER C CA 1
ATOM 5747 C C . SER C 1 148 ? 51.416 -15.758 -33.601 1.00 62.65 147 SER C C 1
ATOM 5748 O O . SER C 1 148 ? 52.427 -16.454 -33.510 1.00 63.83 147 SER C O 1
ATOM 5751 N N . ARG C 1 149 ? 51.366 -14.626 -34.314 1.00 61.18 148 ARG C N 1
ATOM 5752 C CA . ARG C 1 149 ? 52.524 -14.100 -35.038 1.00 60.65 148 ARG C CA 1
ATOM 5753 C C . ARG C 1 149 ? 52.324 -12.609 -35.336 1.00 59.81 148 ARG C C 1
ATOM 5754 O O . ARG C 1 149 ? 51.195 -12.138 -35.479 1.00 59.32 148 ARG C O 1
ATOM 5762 N N . GLU C 1 150 ? 53.448 -11.886 -35.427 1.00 59.74 149 GLU C N 1
ATOM 5763 C CA . GLU C 1 150 ? 53.486 -10.454 -35.716 1.00 59.34 149 GLU C CA 1
ATOM 5764 C C . GLU C 1 150 ? 54.115 -10.231 -37.097 1.00 57.83 149 GLU C C 1
ATOM 5765 O O . GLU C 1 150 ? 55.021 -10.965 -37.498 1.00 56.74 149 GLU C O 1
ATOM 5771 N N . ALA C 1 151 ? 53.624 -9.208 -37.806 1.00 56.03 150 ALA C N 1
ATOM 5772 C CA . ALA C 1 151 ? 54.178 -8.774 -39.086 1.00 54.74 150 ALA C CA 1
ATOM 5773 C C . ALA C 1 151 ? 54.424 -7.261 -39.046 1.00 53.36 150 ALA C C 1
ATOM 5774 O O . ALA C 1 151 ? 53.676 -6.526 -38.402 1.00 54.82 150 ALA C O 1
ATOM 5776 N N . LEU C 1 152 ? 55.484 -6.817 -39.731 1.00 51.36 151 LEU C N 1
ATOM 5777 C CA . LEU C 1 152 ? 55.758 -5.398 -39.941 1.00 50.44 151 LEU C CA 1
ATOM 5778 C C . LEU C 1 152 ? 55.636 -5.089 -41.437 1.00 48.95 151 LEU C C 1
ATOM 5779 O O . LEU C 1 152 ? 56.345 -5.679 -42.253 1.00 47.59 151 LEU C O 1
ATOM 5784 N N . TYR C 1 153 ? 54.728 -4.165 -41.771 1.00 48.30 152 TYR C N 1
ATOM 5785 C CA . TYR C 1 153 ? 54.546 -3.677 -43.133 1.00 47.55 152 TYR C CA 1
ATOM 5786 C C . TYR C 1 153 ? 54.998 -2.216 -43.218 1.00 46.80 152 TYR C C 1
ATOM 5787 O O . TYR C 1 153 ? 54.765 -1.429 -42.301 1.00 47.33 152 TYR C O 1
ATOM 5796 N N . GLY C 1 154 ? 55.633 -1.874 -44.343 1.00 46.06 153 GLY C N 1
ATOM 5797 C CA . GLY C 1 154 ? 55.972 -0.504 -44.682 1.00 45.39 153 GLY C CA 1
ATOM 5798 C C . GLY C 1 154 ? 56.197 -0.348 -46.175 1.00 45.21 153 GLY C C 1
ATOM 5799 O O . GLY C 1 154 ? 56.707 -1.261 -46.828 1.00 45.30 153 GLY C O 1
ATOM 5800 N N . HIS C 1 155 ? 55.807 0.815 -46.707 1.00 45.47 154 HIS C N 1
ATOM 5801 C CA . HIS C 1 155 ? 55.940 1.132 -48.124 1.00 44.83 154 HIS C CA 1
ATOM 5802 C C . HIS C 1 155 ? 56.950 2.270 -48.305 1.00 44.73 154 HIS C C 1
ATOM 5803 O O . HIS C 1 155 ? 56.945 3.237 -47.540 1.00 44.77 154 HIS C O 1
ATOM 5810 N N . SER C 1 156 ? 57.808 2.132 -49.323 1.00 44.49 155 SER C N 1
ATOM 5811 C CA . SER C 1 156 ? 58.809 3.134 -49.684 1.00 45.34 155 SER C CA 1
ATOM 5812 C C . SER C 1 156 ? 59.854 3.230 -48.558 1.00 45.75 155 SER C C 1
ATOM 5813 O O . SER C 1 156 ? 60.586 2.263 -48.337 1.00 45.65 155 SER C O 1
ATOM 5816 N N . TYR C 1 157 ? 59.925 4.365 -47.847 1.00 45.85 156 TYR C N 1
ATOM 5817 C CA . TYR C 1 157 ? 60.764 4.488 -46.647 1.00 46.65 156 TYR C CA 1
ATOM 5818 C C . TYR C 1 157 ? 60.332 3.449 -45.602 1.00 47.62 156 TYR C C 1
ATOM 5819 O O . TYR C 1 157 ? 61.156 2.975 -44.822 1.00 47.93 156 TYR C O 1
ATOM 5828 N N . GLY C 1 158 ? 59.034 3.118 -45.588 1.00 48.37 157 GLY C N 1
ATOM 5829 C CA . GLY C 1 158 ? 58.484 2.053 -44.752 1.00 48.20 157 GLY C CA 1
ATOM 5830 C C . GLY C 1 158 ? 59.107 0.700 -45.063 1.00 48.02 157 GLY C C 1
ATOM 5831 O O . GLY C 1 158 ? 59.400 -0.077 -44.153 1.00 47.54 157 GLY C O 1
ATOM 5832 N N . GLY C 1 159 ? 59.286 0.415 -46.358 1.00 48.34 158 GLY C N 1
ATOM 5833 C CA . GLY C 1 159 ? 59.928 -0.809 -46.829 1.00 48.30 158 GLY C CA 1
ATOM 5834 C C . GLY C 1 159 ? 61.393 -0.861 -46.426 1.00 48.73 158 GLY C C 1
ATOM 5835 O O . GLY C 1 159 ? 61.887 -1.904 -45.997 1.00 48.41 158 GLY C O 1
ATOM 5836 N N . LEU C 1 160 ? 62.079 0.278 -46.578 1.00 48.73 159 LEU C N 1
ATOM 5837 C CA . LEU C 1 160 ? 63.453 0.469 -46.109 1.00 49.35 159 LEU C CA 1
ATOM 5838 C C . LEU C 1 160 ? 63.521 0.199 -44.600 1.00 49.34 159 LEU C C 1
ATOM 5839 O O . LEU C 1 160 ? 64.450 -0.454 -44.124 1.00 49.30 159 LEU C O 1
ATOM 5844 N N . PHE C 1 161 ? 62.526 0.714 -43.867 1.00 49.46 160 PHE C N 1
ATOM 5845 C CA . PHE C 1 161 ? 62.419 0.551 -42.418 1.00 49.56 160 PHE C CA 1
ATOM 5846 C C . PHE C 1 161 ? 62.237 -0.930 -42.057 1.00 49.22 160 PHE C C 1
ATOM 5847 O O . PHE C 1 161 ? 62.843 -1.413 -41.099 1.00 49.45 160 PHE C O 1
ATOM 5855 N N . ALA C 1 162 ? 61.390 -1.631 -42.820 1.00 48.48 161 ALA C N 1
ATOM 5856 C CA . ALA C 1 162 ? 61.094 -3.047 -42.593 1.00 48.79 161 ALA C CA 1
ATOM 5857 C C . ALA C 1 162 ? 62.353 -3.897 -42.811 1.00 48.75 161 ALA C C 1
ATOM 5858 O O . ALA C 1 162 ? 62.610 -4.831 -42.050 1.00 47.74 161 ALA C O 1
ATOM 5860 N N . LEU C 1 163 ? 63.124 -3.565 -43.855 1.00 49.13 162 LEU C N 1
ATOM 5861 C CA . LEU C 1 163 ? 64.380 -4.254 -44.169 1.00 49.42 162 LEU C CA 1
ATOM 5862 C C . LEU C 1 163 ? 65.387 -4.043 -43.032 1.00 49.80 162 LEU C C 1
ATOM 5863 O O . LEU C 1 163 ? 66.063 -4.986 -42.622 1.00 49.39 162 LEU C O 1
ATOM 5868 N N . HIS C 1 164 ? 65.478 -2.803 -42.537 1.00 50.65 163 HIS C N 1
ATOM 5869 C CA . HIS C 1 164 ? 66.371 -2.452 -41.431 1.00 51.71 163 HIS C CA 1
ATOM 5870 C C . HIS C 1 164 ? 66.024 -3.286 -40.192 1.00 51.18 163 HIS C C 1
ATOM 5871 O O . HIS C 1 164 ? 66.918 -3.800 -39.515 1.00 51.96 163 HIS C O 1
ATOM 5878 N N . ALA C 1 165 ? 64.721 -3.406 -39.911 1.00 49.65 164 ALA C N 1
ATOM 5879 C CA . ALA C 1 165 ? 64.211 -4.172 -38.776 1.00 50.88 164 ALA C CA 1
ATOM 5880 C C . ALA C 1 165 ? 64.586 -5.653 -38.923 1.00 51.63 164 ALA C C 1
ATOM 5881 O O . ALA C 1 165 ? 64.969 -6.291 -37.944 1.00 53.15 164 ALA C O 1
ATOM 5883 N N . LEU C 1 166 ? 64.478 -6.180 -40.149 1.00 50.75 165 LEU C N 1
ATOM 5884 C CA . LEU C 1 166 ? 64.826 -7.573 -40.458 1.00 51.30 165 LEU C CA 1
ATOM 5885 C C . LEU C 1 166 ? 66.325 -7.809 -40.222 1.00 51.52 165 LEU C C 1
ATOM 5886 O O . LEU C 1 166 ? 66.706 -8.784 -39.572 1.00 49.25 165 LEU C O 1
ATOM 5891 N N . PHE C 1 167 ? 67.160 -6.910 -40.756 1.00 52.21 166 PHE C N 1
ATOM 5892 C CA . PHE C 1 167 ? 68.606 -7.118 -40.834 1.00 52.96 166 PHE C CA 1
ATOM 5893 C C . PHE C 1 167 ? 69.282 -6.883 -39.474 1.00 53.50 166 PHE C C 1
ATOM 5894 O O . PHE C 1 167 ? 70.395 -7.365 -39.263 1.00 54.32 166 PHE C O 1
ATOM 5902 N N . THR C 1 168 ? 68.622 -6.150 -38.567 1.00 54.24 167 THR C N 1
ATOM 5903 C CA . THR C 1 168 ? 69.210 -5.793 -37.264 1.00 55.16 167 THR C CA 1
ATOM 5904 C C . THR C 1 168 ? 68.447 -6.442 -36.098 1.00 55.67 167 THR C C 1
ATOM 5905 O O . THR C 1 168 ? 69.048 -6.709 -35.056 1.00 56.14 167 THR C O 1
ATOM 5909 N N . ARG C 1 169 ? 67.138 -6.679 -36.263 1.00 55.55 168 ARG C N 1
ATOM 5910 C CA . ARG C 1 169 ? 66.296 -7.287 -35.221 1.00 56.82 168 ARG C CA 1
ATOM 5911 C C . ARG C 1 169 ? 65.442 -8.393 -35.839 1.00 57.87 168 ARG C C 1
ATOM 5912 O O . ARG C 1 169 ? 64.216 -8.320 -35.813 1.00 60.17 168 ARG C O 1
ATOM 5920 N N . PRO C 1 170 ? 66.063 -9.460 -36.398 1.00 57.98 169 PRO C N 1
ATOM 5921 C CA . PRO C 1 170 ? 65.328 -10.486 -37.144 1.00 58.25 169 PRO C CA 1
ATOM 5922 C C . PRO C 1 170 ? 64.238 -11.230 -36.353 1.00 59.61 169 PRO C C 1
ATOM 5923 O O . PRO C 1 170 ? 63.249 -11.663 -36.947 1.00 60.79 169 PRO C O 1
ATOM 5927 N N . SER C 1 171 ? 64.421 -11.364 -35.034 1.00 60.36 170 SER C N 1
ATOM 5928 C CA . SER C 1 171 ? 63.508 -12.125 -34.173 1.00 61.54 170 SER C CA 1
ATOM 5929 C C . SER C 1 171 ? 62.318 -11.266 -33.716 1.00 61.81 170 SER C C 1
ATOM 5930 O O . SER C 1 171 ? 61.358 -11.800 -33.159 1.00 63.43 170 SER C O 1
ATOM 5933 N N . MET C 1 172 ? 62.388 -9.949 -33.949 1.00 61.59 171 MET C N 1
ATOM 5934 C CA . MET C 1 172 ? 61.386 -8.995 -33.460 1.00 62.36 171 MET C CA 1
ATOM 5935 C C . MET C 1 172 ? 60.014 -9.285 -34.086 1.00 61.63 171 MET C C 1
ATOM 5936 O O . MET C 1 172 ? 58.994 -9.198 -33.400 1.00 61.36 171 MET C O 1
ATOM 5941 N N . PHE C 1 173 ? 59.998 -9.617 -35.384 1.00 59.95 172 PHE C N 1
ATOM 5942 C CA . PHE C 1 173 ? 58.768 -9.954 -36.110 1.00 58.52 172 PHE C CA 1
ATOM 5943 C C . PHE C 1 173 ? 58.929 -11.307 -36.813 1.00 58.27 172 PHE C C 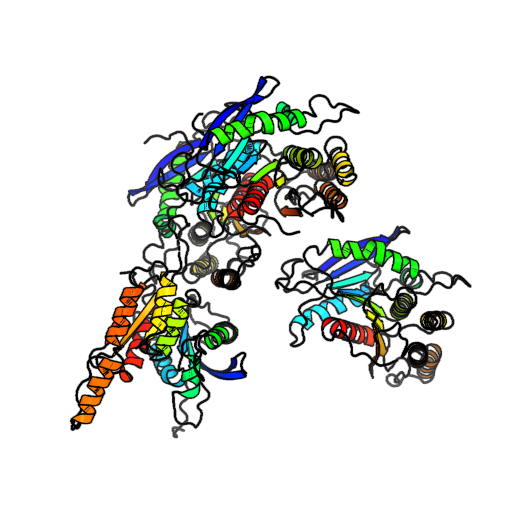1
ATOM 5944 O O . PHE C 1 173 ? 60.043 -11.721 -37.138 1.00 59.59 172 PHE C O 1
ATOM 5952 N N . ASP C 1 174 ? 57.794 -11.978 -37.043 1.00 57.20 173 ASP C N 1
ATOM 5953 C CA . ASP C 1 174 ? 57.740 -13.263 -37.738 1.00 57.56 173 ASP C CA 1
ATOM 5954 C C . ASP C 1 174 ? 57.793 -13.031 -39.253 1.00 56.67 173 ASP C C 1
ATOM 5955 O O . ASP C 1 174 ? 58.372 -13.836 -39.983 1.00 56.55 173 ASP C O 1
ATOM 5960 N N . ALA C 1 175 ? 57.173 -11.935 -39.709 1.00 55.91 174 ALA C N 1
ATOM 5961 C CA . ALA C 1 175 ? 57.104 -11.582 -41.124 1.00 55.27 174 ALA C CA 1
ATOM 5962 C C . ALA C 1 175 ? 57.510 -10.117 -41.320 1.00 54.81 174 ALA C C 1
ATOM 5963 O O . ALA C 1 175 ? 57.155 -9.252 -40.518 1.00 53.71 174 ALA C O 1
ATOM 5965 N N . TYR C 1 176 ? 58.261 -9.862 -42.397 1.00 54.37 175 TYR C N 1
ATOM 5966 C CA . TYR C 1 176 ? 58.636 -8.520 -42.825 1.00 53.62 175 TYR C CA 1
ATOM 5967 C C . TYR C 1 176 ? 58.120 -8.298 -44.250 1.00 52.04 175 TYR C C 1
ATOM 5968 O O . TYR C 1 176 ? 58.542 -8.986 -45.177 1.00 51.58 175 TYR C O 1
ATOM 5977 N N . ILE C 1 177 ? 57.193 -7.345 -44.399 1.00 50.60 176 ILE C N 1
ATOM 5978 C CA . ILE C 1 177 ? 56.579 -7.027 -45.684 1.00 48.86 176 ILE C CA 1
ATOM 5979 C C . ILE C 1 177 ? 57.079 -5.648 -46.131 1.00 46.55 176 ILE C C 1
ATOM 5980 O O . ILE C 1 177 ? 56.613 -4.622 -45.637 1.00 45.20 176 ILE C O 1
ATOM 5985 N N . ALA C 1 178 ? 58.036 -5.645 -47.067 1.00 46.04 177 ALA C N 1
ATOM 5986 C CA . ALA C 1 178 ? 58.641 -4.426 -47.597 1.00 45.47 177 ALA C CA 1
ATOM 5987 C C . ALA C 1 178 ? 58.066 -4.130 -48.988 1.00 45.20 177 ALA C C 1
ATOM 5988 O O . ALA C 1 178 ? 58.468 -4.746 -49.975 1.00 45.48 177 ALA C O 1
ATOM 5990 N N . SER C 1 179 ? 57.123 -3.183 -49.044 1.00 44.72 178 SER C N 1
ATOM 5991 C CA . SER C 1 179 ? 56.477 -2.760 -50.284 1.00 44.11 178 SER C CA 1
ATOM 5992 C C . SER C 1 179 ? 57.285 -1.626 -50.927 1.00 43.36 178 SER C C 1
ATOM 5993 O O . SER C 1 179 ? 57.523 -0.600 -50.295 1.00 42.78 178 SER C O 1
ATOM 5996 N N . SER C 1 180 ? 57.697 -1.833 -52.185 1.00 42.25 179 SER C N 1
ATOM 5997 C CA . SER C 1 180 ? 58.504 -0.880 -52.951 1.00 43.10 179 SER C CA 1
ATOM 5998 C C . SER C 1 180 ? 59.542 -0.217 -52.048 1.00 43.52 179 SER C C 1
ATOM 5999 O O . SER C 1 180 ? 59.549 1.004 -51.904 1.00 43.42 179 SER C O 1
ATOM 6002 N N . PRO C 1 181 ? 60.450 -0.993 -51.412 1.00 44.16 180 PRO C N 1
ATOM 6003 C CA . PRO C 1 181 ? 61.404 -0.431 -50.455 1.00 44.53 180 PRO C CA 1
ATOM 6004 C C . PRO C 1 181 ? 62.377 0.556 -51.120 1.00 44.30 180 PRO C C 1
ATOM 6005 O O . PRO C 1 181 ? 62.881 0.289 -52.213 1.00 43.95 180 PRO C O 1
ATOM 6009 N N . SER C 1 182 ? 62.619 1.685 -50.445 1.00 44.03 181 SER C N 1
ATOM 6010 C CA . SER C 1 182 ? 63.508 2.735 -50.928 1.00 44.94 181 SER C CA 1
ATOM 6011 C C . SER C 1 182 ? 64.964 2.342 -50.655 1.00 45.58 181 SER C C 1
ATOM 6012 O O . SER C 1 182 ? 65.639 2.955 -49.826 1.00 47.45 181 SER C O 1
ATOM 6015 N N . ILE C 1 183 ? 65.430 1.320 -51.381 1.00 45.26 182 ILE C N 1
ATOM 6016 C CA . ILE C 1 183 ? 66.765 0.749 -51.218 1.00 44.86 182 ILE C CA 1
ATOM 6017 C C . ILE C 1 183 ? 67.809 1.767 -51.699 1.00 45.71 182 ILE C C 1
ATOM 6018 O O . ILE C 1 183 ? 68.943 1.754 -51.234 1.00 45.68 182 ILE C O 1
ATOM 6023 N N . TRP C 1 184 ? 67.400 2.649 -52.620 1.00 45.51 183 TRP C N 1
ATOM 6024 C CA . TRP C 1 184 ? 68.236 3.722 -53.181 1.00 45.97 183 TRP C CA 1
ATOM 6025 C C . TRP C 1 184 ? 68.776 4.669 -52.095 1.00 46.91 183 TRP C C 1
ATOM 6026 O O . TRP C 1 184 ? 69.858 5.231 -52.264 1.00 47.97 183 TRP C O 1
ATOM 6037 N N . TRP C 1 185 ? 68.021 4.853 -51.003 1.00 47.62 184 TRP C N 1
ATOM 6038 C CA . TRP C 1 185 ? 68.263 5.926 -50.024 1.00 48.47 184 TRP C CA 1
ATOM 6039 C C . TRP C 1 185 ? 69.696 5.878 -49.473 1.00 49.57 184 TRP C C 1
ATOM 6040 O O . TRP C 1 185 ? 70.202 4.812 -49.116 1.00 50.49 184 TRP C O 1
ATOM 6051 N N . ASN C 1 186 ? 70.319 7.063 -49.402 1.00 50.18 185 ASN C N 1
ATOM 6052 C CA . ASN C 1 186 ? 71.637 7.298 -48.799 1.00 51.20 185 ASN C CA 1
ATOM 6053 C C . ASN C 1 186 ? 72.662 6.317 -49.385 1.00 51.04 185 ASN C C 1
ATOM 6054 O O . ASN C 1 186 ? 73.277 5.536 -48.658 1.00 49.27 185 ASN C O 1
ATOM 6059 N N . GLY C 1 187 ? 72.829 6.375 -50.711 1.00 51.37 186 GLY C N 1
ATOM 6060 C CA . GLY C 1 187 ? 73.790 5.549 -51.441 1.00 52.22 186 GLY C CA 1
ATOM 6061 C C . GLY C 1 187 ? 73.594 4.062 -51.187 1.00 52.40 186 GLY C C 1
ATOM 6062 O O . GLY C 1 187 ? 74.568 3.313 -51.111 1.00 51.79 186 GLY C O 1
ATOM 6063 N N . ARG C 1 188 ? 72.328 3.646 -51.059 1.00 52.56 187 ARG C N 1
ATOM 6064 C CA . ARG C 1 188 ? 71.936 2.246 -50.887 1.00 51.91 187 ARG C CA 1
ATOM 6065 C C . ARG C 1 188 ? 72.619 1.657 -49.644 1.00 52.79 187 ARG C C 1
ATOM 6066 O O . ARG C 1 188 ? 73.258 0.608 -49.718 1.00 54.43 187 ARG C O 1
ATOM 6074 N N . CYS C 1 189 ? 72.452 2.332 -48.500 1.00 52.94 188 CYS C N 1
ATOM 6075 C CA . CYS C 1 189 ? 73.144 1.975 -47.256 1.00 53.70 188 CYS C CA 1
ATOM 6076 C C . CYS C 1 189 ? 72.529 0.721 -46.615 1.00 53.01 188 CYS C C 1
ATOM 6077 O O . CYS C 1 189 ? 73.187 0.060 -45.813 1.00 53.66 188 CYS C O 1
ATOM 6080 N N . ILE C 1 190 ? 71.277 0.399 -46.969 1.00 52.57 189 ILE C N 1
ATOM 6081 C CA . ILE C 1 190 ? 70.587 -0.801 -46.459 1.00 51.76 189 ILE C CA 1
ATOM 6082 C C . ILE C 1 190 ? 71.294 -2.070 -46.966 1.00 50.27 189 ILE C C 1
ATOM 6083 O O . ILE C 1 190 ? 71.220 -3.112 -46.314 1.00 48.19 189 ILE C O 1
ATOM 6088 N N . LEU C 1 191 ? 71.969 -1.982 -48.120 1.00 49.52 190 LEU C N 1
ATOM 6089 C CA . LEU C 1 191 ? 72.707 -3.118 -48.694 1.00 50.58 190 LEU C CA 1
ATOM 6090 C C . LEU C 1 191 ? 73.861 -3.532 -47.769 1.00 51.77 190 LEU C C 1
ATOM 6091 O O . LEU C 1 191 ? 74.166 -4.719 -47.660 1.00 51.43 190 LEU C O 1
ATOM 6096 N N . ASN C 1 192 ? 74.502 -2.552 -47.120 1.00 53.41 191 ASN C N 1
ATOM 6097 C CA . ASN C 1 192 ? 75.585 -2.812 -46.166 1.00 54.57 191 ASN C CA 1
ATOM 6098 C C . ASN C 1 192 ? 75.046 -3.624 -44.982 1.00 54.66 191 ASN C C 1
ATOM 6099 O O . ASN C 1 192 ? 75.736 -4.505 -44.467 1.00 56.13 191 ASN C O 1
ATOM 6104 N N . GLU C 1 193 ? 73.813 -3.315 -44.561 1.00 53.53 192 GLU C N 1
ATOM 6105 C CA . GLU C 1 193 ? 73.141 -4.022 -43.470 1.00 55.12 192 GLU C CA 1
ATOM 6106 C C . GLU C 1 193 ? 72.769 -5.442 -43.918 1.00 55.08 192 GLU C C 1
ATOM 6107 O O . GLU C 1 193 ? 72.820 -6.377 -43.118 1.00 55.12 192 GLU C O 1
ATOM 6113 N N . ALA C 1 194 ? 72.388 -5.585 -45.194 1.00 55.18 193 ALA C N 1
ATOM 6114 C CA . ALA C 1 194 ? 72.053 -6.880 -45.794 1.00 55.46 193 ALA C CA 1
ATOM 6115 C C . ALA C 1 194 ? 73.286 -7.794 -45.809 1.00 56.02 193 ALA C C 1
ATOM 6116 O O . ALA C 1 194 ? 73.180 -8.983 -45.517 1.00 55.67 193 ALA C O 1
ATOM 6118 N N . LYS C 1 195 ? 74.446 -7.224 -46.161 1.00 57.17 194 LYS C N 1
ATOM 6119 C CA . LYS C 1 195 ? 75.722 -7.946 -46.176 1.00 58.12 194 LYS C CA 1
ATOM 6120 C C . LYS C 1 195 ? 76.074 -8.410 -44.757 1.00 58.54 194 LYS C C 1
ATOM 6121 O O . LYS C 1 195 ? 76.358 -9.587 -44.537 1.00 57.99 194 LYS C O 1
ATOM 6127 N N . ALA C 1 196 ? 76.056 -7.464 -43.810 1.00 58.04 195 ALA C N 1
ATOM 6128 C CA . ALA C 1 196 ? 76.393 -7.717 -42.406 1.00 59.45 195 ALA C CA 1
ATOM 6129 C C . ALA C 1 196 ? 75.444 -8.763 -41.805 1.00 59.74 195 ALA C C 1
ATOM 6130 O O . ALA C 1 196 ? 75.854 -9.555 -40.955 1.00 60.17 195 ALA C O 1
ATOM 6132 N N . PHE C 1 197 ? 74.182 -8.752 -42.254 1.00 59.90 196 PHE C N 1
ATOM 6133 C CA . PHE C 1 197 ? 73.164 -9.706 -41.811 1.00 59.94 196 PHE C CA 1
ATOM 6134 C C . PHE C 1 197 ? 73.550 -11.130 -42.236 1.00 60.46 196 PHE C C 1
ATOM 6135 O O . PHE C 1 197 ? 73.454 -12.059 -41.437 1.00 61.14 196 PHE C O 1
ATOM 6143 N N . THR C 1 198 ? 73.986 -11.287 -43.492 1.00 60.64 197 THR C N 1
ATOM 6144 C CA . THR C 1 198 ? 74.342 -12.597 -44.050 1.00 63.18 197 THR C CA 1
ATOM 6145 C C . THR C 1 198 ? 75.679 -13.087 -43.472 1.00 64.94 197 THR C C 1
ATOM 6146 O O . THR C 1 198 ? 75.938 -14.290 -43.466 1.00 64.12 197 THR C O 1
ATOM 6150 N N . ARG C 1 199 ? 76.514 -12.155 -42.992 1.00 68.80 198 ARG C N 1
ATOM 6151 C CA . ARG C 1 199 ? 77.807 -12.474 -42.376 1.00 71.53 198 ARG C CA 1
ATOM 6152 C C . ARG C 1 199 ? 77.621 -12.708 -40.870 1.00 75.37 198 ARG C C 1
ATOM 6153 O O . ARG C 1 199 ? 78.114 -11.936 -40.045 1.00 77.90 198 ARG C O 1
ATOM 6161 N N . LYS C 1 200 ? 76.898 -13.782 -40.532 1.00 77.85 199 LYS C N 1
ATOM 6162 C CA . LYS C 1 200 ? 76.804 -14.313 -39.169 1.00 80.30 199 LYS C CA 1
ATOM 6163 C C . LYS C 1 200 ? 76.218 -15.729 -39.229 1.00 82.03 199 LYS C C 1
ATOM 6164 O O . LYS C 1 200 ? 76.799 -16.627 -39.839 1.00 83.00 199 LYS C O 1
ATOM 6170 N N . GLU C 1 211 ? 66.136 -16.208 -31.810 1.00 82.27 210 GLU C N 1
ATOM 6171 C CA . GLU C 1 211 ? 66.731 -17.157 -32.747 1.00 82.73 210 GLU C CA 1
ATOM 6172 C C . GLU C 1 211 ? 66.019 -18.514 -32.638 1.00 81.45 210 GLU C C 1
ATOM 6173 O O . GLU C 1 211 ? 66.488 -19.509 -33.193 1.00 79.96 210 GLU C O 1
ATOM 6179 N N . LYS C 1 212 ? 64.887 -18.541 -31.922 1.00 81.97 211 LYS C N 1
ATOM 6180 C CA . LYS C 1 212 ? 64.011 -19.711 -31.854 1.00 81.82 211 LYS C CA 1
ATOM 6181 C C . LYS C 1 212 ? 63.270 -19.847 -33.190 1.00 79.69 211 LYS C C 1
ATOM 6182 O O . LYS C 1 212 ? 62.991 -20.957 -33.647 1.00 79.02 211 LYS C O 1
ATOM 6188 N N . LYS C 1 213 ? 62.959 -18.693 -33.794 1.00 77.80 212 LYS C N 1
ATOM 6189 C CA . LYS C 1 213 ? 62.183 -18.582 -35.024 1.00 75.98 212 LYS C CA 1
ATOM 6190 C C . LYS C 1 213 ? 63.048 -17.920 -36.103 1.00 72.69 212 LYS C C 1
ATOM 6191 O O . LYS C 1 213 ? 63.947 -17.137 -35.789 1.00 73.77 212 LYS C O 1
ATOM 6197 N N . LEU C 1 214 ? 62.756 -18.240 -37.369 1.00 68.00 213 LEU C N 1
ATOM 6198 C CA . LEU C 1 214 ? 63.389 -17.605 -38.522 1.00 65.50 213 LEU C CA 1
ATOM 6199 C C . LEU C 1 214 ? 62.363 -16.722 -39.227 1.00 63.82 213 LEU C C 1
ATOM 6200 O O . LEU C 1 214 ? 61.281 -17.189 -39.577 1.00 63.27 213 LEU C O 1
ATOM 6205 N N . PRO C 1 215 ? 62.660 -15.420 -39.451 1.00 61.94 214 PRO C N 1
ATOM 6206 C CA . PRO C 1 215 ? 61.711 -14.511 -40.096 1.00 60.54 214 PRO C CA 1
ATOM 6207 C C . PRO C 1 215 ? 61.572 -14.746 -41.608 1.00 58.74 214 PRO C C 1
ATOM 6208 O O . PRO C 1 215 ? 62.493 -15.264 -42.242 1.00 56.90 214 PRO C O 1
ATOM 6212 N N . SER C 1 216 ? 60.415 -14.356 -42.157 1.00 57.06 215 SER C N 1
ATOM 6213 C CA . SER C 1 216 ? 60.131 -14.423 -43.588 1.00 55.22 215 SER C CA 1
ATOM 6214 C C . SER C 1 216 ? 60.036 -13.003 -44.157 1.00 52.46 215 SER C C 1
ATOM 6215 O O . SER C 1 216 ? 59.342 -12.155 -43.595 1.00 52.29 215 SER C O 1
ATOM 6218 N N . LEU C 1 217 ? 60.743 -12.759 -45.266 1.00 51.69 216 LEU C N 1
ATOM 6219 C CA . LEU C 1 217 ? 60.689 -11.488 -45.982 1.00 51.27 216 LEU C CA 1
ATOM 6220 C C . LEU C 1 217 ? 59.753 -11.636 -47.187 1.00 51.10 216 LEU C C 1
ATOM 6221 O O . LEU C 1 217 ? 59.875 -12.583 -47.962 1.00 50.94 216 LEU C O 1
ATOM 6226 N N . MET C 1 218 ? 58.817 -10.690 -47.321 1.00 51.20 217 MET C N 1
ATOM 6227 C CA . MET C 1 218 ? 57.859 -10.652 -48.421 1.00 51.48 217 MET C CA 1
ATOM 6228 C C . MET C 1 218 ? 57.906 -9.261 -49.061 1.00 49.53 217 MET C C 1
ATOM 6229 O O . MET C 1 218 ? 57.518 -8.277 -48.437 1.00 49.89 217 MET C O 1
ATOM 6234 N N . MET C 1 219 ? 58.395 -9.195 -50.304 1.00 48.12 218 MET C N 1
ATOM 6235 C CA . MET C 1 219 ? 58.624 -7.926 -50.986 1.00 47.94 218 MET C CA 1
ATOM 6236 C C . MET C 1 219 ? 57.699 -7.808 -52.202 1.00 47.68 218 MET C C 1
ATOM 6237 O O . MET C 1 219 ? 57.301 -8.810 -52.798 1.00 48.48 218 MET C O 1
ATOM 6242 N N . TYR C 1 220 ? 57.358 -6.560 -52.536 1.00 47.16 219 TYR C N 1
ATOM 6243 C CA . TYR C 1 220 ? 56.406 -6.231 -53.589 1.00 46.40 219 TYR C CA 1
ATOM 6244 C C . TYR C 1 220 ? 56.868 -4.957 -54.303 1.00 45.90 219 TYR C C 1
ATOM 6245 O O . TYR C 1 220 ? 57.558 -4.124 -53.713 1.00 46.89 219 TYR C O 1
ATOM 6254 N N . LEU C 1 221 ? 56.478 -4.823 -55.575 1.00 44.39 220 LEU C N 1
ATOM 6255 C CA . LEU C 1 221 ? 56.890 -3.701 -56.405 1.00 43.54 220 LEU C CA 1
ATOM 6256 C C . LEU C 1 221 ? 55.832 -3.438 -57.482 1.00 42.02 220 LEU C C 1
ATOM 6257 O O . LEU C 1 221 ? 55.241 -4.371 -58.026 1.00 41.19 220 LEU C O 1
ATOM 6262 N N . GLY C 1 222 ? 55.599 -2.152 -57.766 1.00 40.71 221 GLY C N 1
ATOM 6263 C CA . GLY C 1 222 ? 54.808 -1.727 -58.908 1.00 39.63 221 GLY C CA 1
ATOM 6264 C C . GLY C 1 222 ? 55.613 -1.848 -60.190 1.00 39.12 221 GLY C C 1
ATOM 6265 O O . GLY C 1 222 ? 56.764 -1.418 -60.243 1.00 39.31 221 GLY C O 1
ATOM 6266 N N . GLY C 1 223 ? 55.000 -2.439 -61.221 1.00 38.91 222 GLY C N 1
ATOM 6267 C CA . GLY C 1 223 ? 55.651 -2.689 -62.505 1.00 38.54 222 GLY C CA 1
ATOM 6268 C C . GLY C 1 223 ? 56.047 -1.407 -63.222 1.00 37.78 222 GLY C C 1
ATOM 6269 O O . GLY C 1 223 ? 56.997 -1.405 -64.007 1.00 37.26 222 GLY C O 1
ATOM 6270 N N . LEU C 1 224 ? 55.321 -0.317 -62.944 1.00 37.57 223 LEU C N 1
ATOM 6271 C CA . LEU C 1 224 ? 55.518 0.974 -63.607 1.00 37.93 223 LEU C CA 1
ATOM 6272 C C . LEU C 1 224 ? 56.621 1.795 -62.921 1.00 38.20 223 LEU C C 1
ATOM 6273 O O . LEU C 1 224 ? 56.963 2.873 -63.404 1.00 37.45 223 LEU C O 1
ATOM 6278 N N . GLU C 1 225 ? 57.167 1.299 -61.803 1.00 38.45 224 GLU C N 1
ATOM 6279 C CA . GLU C 1 225 ? 58.198 2.022 -61.053 1.00 39.52 224 GLU C CA 1
ATOM 6280 C C . GLU C 1 225 ? 59.517 1.988 -61.836 1.00 39.94 224 GLU C C 1
ATOM 6281 O O . GLU C 1 225 ? 60.054 3.037 -62.187 1.00 39.85 224 GLU C O 1
ATOM 6287 N N . GLN C 1 226 ? 60.018 0.778 -62.113 1.00 40.69 225 GLN C N 1
ATOM 6288 C CA . GLN C 1 226 ? 61.250 0.588 -62.887 1.00 41.14 225 GLN C CA 1
ATOM 6289 C C . GLN C 1 226 ? 60.984 0.890 -64.368 1.00 42.02 225 GLN C C 1
ATOM 6290 O O . GLN C 1 226 ? 61.846 1.445 -65.049 1.00 42.84 225 GLN C O 1
ATOM 6296 N N . ASP C 1 227 ? 59.794 0.511 -64.852 1.00 42.69 226 ASP C N 1
ATOM 6297 C CA . ASP C 1 227 ? 59.423 0.640 -66.261 1.00 44.02 226 ASP C CA 1
ATOM 6298 C C . ASP C 1 227 ? 58.099 1.392 -66.372 1.00 43.10 226 ASP C C 1
ATOM 6299 O O . ASP C 1 227 ? 57.049 0.776 -66.540 1.00 42.09 226 ASP C O 1
ATOM 6304 N N . PRO C 1 228 ? 58.109 2.744 -66.298 1.00 42.73 227 PRO C N 1
ATOM 6305 C CA . PRO C 1 228 ? 56.886 3.531 -66.444 1.00 42.51 227 PRO C CA 1
ATOM 6306 C C . PRO C 1 228 ? 56.295 3.382 -67.855 1.00 42.81 227 PRO C C 1
ATOM 6307 O O . PRO C 1 228 ? 57.034 3.125 -68.804 1.00 41.27 227 PRO C O 1
ATOM 6311 N N . ARG C 1 229 ? 54.969 3.525 -67.970 1.00 43.27 228 ARG C N 1
ATOM 6312 C CA . ARG C 1 229 ? 54.309 3.595 -69.271 1.00 44.23 228 ARG C CA 1
ATOM 6313 C C . ARG C 1 229 ? 53.923 5.055 -69.535 1.00 43.06 228 ARG C C 1
ATOM 6314 O O . ARG C 1 229 ? 53.505 5.775 -68.625 1.00 42.50 228 ARG C O 1
ATOM 6322 N N . ARG C 1 230 ? 54.092 5.473 -70.792 1.00 41.65 229 ARG C N 1
ATOM 6323 C CA . ARG C 1 230 ? 53.921 6.856 -71.210 1.00 41.26 229 ARG C CA 1
ATOM 6324 C C . ARG C 1 230 ? 52.446 7.253 -71.078 1.00 40.75 229 ARG C C 1
ATOM 6325 O O . ARG C 1 230 ? 51.556 6.482 -71.436 1.00 41.71 229 ARG C O 1
ATOM 6333 N N . TRP C 1 231 ? 52.211 8.462 -70.557 1.00 40.16 230 TRP C N 1
ATOM 6334 C CA . TRP C 1 231 ? 50.868 9.005 -70.373 1.00 40.22 230 TRP C CA 1
ATOM 6335 C C . TRP C 1 231 ? 50.323 9.499 -71.720 1.00 39.98 230 TRP C C 1
ATOM 6336 O O . TRP C 1 231 ? 51.070 9.620 -72.693 1.00 38.64 230 TRP C O 1
ATOM 6347 N N . ASN C 1 232 ? 49.013 9.773 -71.757 1.00 40.37 231 ASN C N 1
ATOM 6348 C CA . ASN C 1 232 ? 48.293 10.129 -72.984 1.00 41.68 231 ASN C CA 1
ATOM 6349 C C . ASN C 1 232 ? 48.971 11.331 -73.651 1.00 42.70 231 ASN C C 1
ATOM 6350 O O . ASN C 1 232 ? 48.908 12.446 -73.136 1.00 42.18 231 ASN C O 1
ATOM 6355 N N . ASP C 1 233 ? 49.617 11.073 -74.797 1.00 44.12 232 ASP C N 1
ATOM 6356 C CA . ASP C 1 233 ? 50.360 12.067 -75.580 1.00 45.93 232 ASP C CA 1
ATOM 6357 C C . ASP C 1 233 ? 51.242 12.906 -74.645 1.00 45.37 232 ASP C C 1
ATOM 6358 O O . ASP C 1 233 ? 51.274 14.135 -74.738 1.00 45.37 232 ASP C O 1
ATOM 6363 N N . GLU C 1 234 ? 51.957 12.222 -73.744 1.00 44.73 233 GLU C N 1
ATOM 6364 C CA . GLU C 1 234 ? 52.879 12.861 -72.814 1.00 44.68 233 GLU C CA 1
ATOM 6365 C C . GLU C 1 234 ? 54.019 13.485 -73.614 1.00 44.20 233 GLU C C 1
ATOM 6366 O O . GLU C 1 234 ? 54.599 12.820 -74.471 1.00 42.87 233 GLU C O 1
ATOM 6372 N N . PRO C 1 235 ? 54.370 14.772 -73.381 1.00 45.22 234 PRO C N 1
ATOM 6373 C CA . PRO C 1 235 ? 55.495 15.396 -74.080 1.00 46.11 234 PRO C CA 1
ATOM 6374 C C . PRO C 1 235 ? 56.807 14.639 -73.818 1.00 46.62 234 PRO C C 1
ATOM 6375 O O . PRO C 1 235 ? 56.958 14.006 -72.771 1.00 44.50 234 PRO C O 1
ATOM 6379 N N . ASP C 1 236 ? 57.735 14.724 -74.778 1.00 48.69 235 ASP C N 1
ATOM 6380 C CA . ASP C 1 236 ? 58.986 13.966 -74.761 1.00 50.67 235 ASP C CA 1
ATOM 6381 C C . ASP C 1 236 ? 59.778 14.282 -73.485 1.00 51.90 235 ASP C C 1
ATOM 6382 O O . ASP C 1 236 ? 60.292 13.374 -72.834 1.00 52.53 235 ASP C O 1
ATOM 6387 N N . GLU C 1 237 ? 59.857 15.571 -73.136 1.00 53.32 236 GLU C N 1
ATOM 6388 C CA . GLU C 1 237 ? 60.699 16.053 -72.038 1.00 53.80 236 GLU C CA 1
ATOM 6389 C C . GLU C 1 237 ? 60.167 15.547 -70.689 1.00 50.89 236 GLU C C 1
ATOM 6390 O O . GLU C 1 237 ? 60.955 15.244 -69.794 1.00 50.88 236 GLU C O 1
ATOM 6396 N N . SER C 1 238 ? 58.838 15.456 -70.554 1.00 49.10 237 SER C N 1
ATOM 6397 C CA . SER C 1 238 ? 58.198 14.870 -69.370 1.00 47.32 237 SER C CA 1
ATOM 6398 C C . SER C 1 238 ? 58.505 13.368 -69.298 1.00 46.27 237 SER C C 1
ATOM 6399 O O . SER C 1 238 ? 58.875 12.854 -68.242 1.00 44.44 237 SER C O 1
ATOM 6402 N N . TRP C 1 239 ? 58.349 12.687 -70.440 1.00 45.70 238 TRP C N 1
ATOM 6403 C CA . TRP C 1 239 ? 58.540 11.238 -70.577 1.00 45.70 238 TRP C CA 1
ATOM 6404 C C . TRP C 1 239 ? 59.999 10.856 -70.287 1.00 46.16 238 TRP C C 1
ATOM 6405 O O . TRP C 1 239 ? 60.252 9.884 -69.574 1.00 43.60 238 TRP C O 1
ATOM 6416 N N . GLU C 1 240 ? 60.944 11.629 -70.837 1.00 47.89 239 GLU C N 1
ATOM 6417 C CA . GLU C 1 240 ? 62.380 11.408 -70.623 1.00 49.57 239 GLU C CA 1
ATOM 6418 C C . GLU C 1 240 ? 62.722 11.598 -69.139 1.00 48.68 239 GLU C C 1
ATOM 6419 O O . GLU C 1 240 ? 63.536 10.855 -68.591 1.00 48.80 239 GLU C O 1
ATOM 6425 N N . GLY C 1 241 ? 62.093 12.597 -68.508 1.00 47.57 240 GLY C N 1
ATOM 6426 C CA . GLY C 1 241 ? 62.272 12.890 -67.087 1.00 47.25 240 GLY C CA 1
ATOM 6427 C C . GLY C 1 241 ? 61.868 11.722 -66.200 1.00 46.47 240 GLY C C 1
ATOM 6428 O O . GLY C 1 241 ? 62.572 11.397 -65.243 1.00 47.42 240 GLY C O 1
ATOM 6429 N N . ARG C 1 242 ? 60.732 11.093 -66.524 1.00 45.07 241 ARG C N 1
ATOM 6430 C CA . ARG C 1 242 ? 60.175 9.993 -65.731 1.00 43.64 241 ARG C CA 1
ATOM 6431 C C . ARG C 1 242 ? 61.026 8.727 -65.911 1.00 43.59 241 ARG C C 1
ATOM 6432 O O . ARG C 1 242 ? 61.179 7.950 -64.968 1.00 42.55 241 ARG C O 1
ATOM 6440 N N . LYS C 1 243 ? 61.575 8.531 -67.117 1.00 44.11 242 LYS C N 1
ATOM 6441 C CA . LYS C 1 243 ? 62.481 7.412 -67.402 1.00 45.83 242 LYS C CA 1
ATOM 6442 C C . LYS C 1 243 ? 63.805 7.612 -66.650 1.00 47.10 242 LYS C C 1
ATOM 6443 O O . LYS C 1 243 ? 64.392 6.647 -66.162 1.00 45.63 242 LYS C O 1
ATOM 6449 N N . ARG C 1 244 ? 64.259 8.870 -66.573 1.00 49.54 243 ARG C N 1
ATOM 6450 C CA . ARG C 1 244 ? 65.477 9.251 -65.851 1.00 51.98 243 ARG C CA 1
ATOM 6451 C C . ARG C 1 244 ? 65.321 8.910 -64.363 1.00 50.00 243 ARG C C 1
ATOM 6452 O O . ARG C 1 244 ? 66.211 8.306 -63.764 1.00 48.97 243 ARG C O 1
ATOM 6460 N N . ASP C 1 245 ? 64.182 9.313 -63.784 1.00 50.23 244 ASP C N 1
ATOM 6461 C CA . ASP C 1 245 ? 63.859 9.075 -62.375 1.00 51.41 244 ASP C CA 1
ATOM 6462 C C . ASP C 1 245 ? 63.863 7.568 -62.082 1.00 50.17 244 ASP C C 1
ATOM 6463 O O . ASP C 1 245 ? 64.356 7.145 -61.037 1.00 50.29 244 ASP C O 1
ATOM 6468 N N . ALA C 1 246 ? 63.312 6.775 -63.009 1.00 48.79 245 ALA C N 1
ATOM 6469 C CA . ALA C 1 246 ? 63.223 5.320 -62.865 1.00 48.51 245 ALA C CA 1
ATOM 6470 C C . ALA C 1 246 ? 64.627 4.698 -62.817 1.00 48.19 245 ALA C C 1
ATOM 6471 O O . ALA C 1 246 ? 64.865 3.768 -62.046 1.00 45.64 245 ALA C O 1
ATOM 6473 N N . GLU C 1 247 ? 65.543 5.216 -63.647 1.00 49.75 246 GLU C N 1
ATOM 6474 C CA . GLU C 1 247 ? 66.951 4.799 -63.648 1.00 50.82 246 GLU C CA 1
ATOM 6475 C C . GLU C 1 247 ? 67.606 5.162 -62.309 1.00 49.29 246 GLU C C 1
ATOM 6476 O O . GLU C 1 247 ? 68.361 4.369 -61.749 1.00 49.72 246 GLU C O 1
ATOM 6482 N N . ALA C 1 248 ? 67.317 6.375 -61.821 1.00 47.67 247 ALA C N 1
ATOM 6483 C CA . ALA C 1 248 ? 67.916 6.919 -60.602 1.00 47.10 247 ALA C CA 1
ATOM 6484 C C . ALA C 1 248 ? 67.475 6.104 -59.379 1.00 45.92 247 ALA C C 1
ATOM 6485 O O . ALA C 1 248 ? 68.310 5.706 -58.565 1.00 45.19 247 ALA C O 1
ATOM 6487 N N . PHE C 1 249 ? 66.163 5.865 -59.262 1.00 44.71 248 PHE C N 1
ATOM 6488 C CA . PHE C 1 249 ? 65.592 5.107 -58.145 1.00 45.21 248 PHE C CA 1
ATOM 6489 C C . PHE C 1 249 ? 65.967 3.623 -58.271 1.00 43.78 248 PHE C C 1
ATOM 6490 O O . PHE C 1 249 ? 66.314 2.990 -57.274 1.00 43.62 248 PHE C O 1
ATOM 6498 N N . ASN C 1 250 ? 65.885 3.085 -59.496 1.00 43.53 249 ASN C N 1
ATOM 6499 C CA . ASN C 1 250 ? 66.274 1.701 -59.811 1.00 44.07 249 ASN C CA 1
ATOM 6500 C C . ASN C 1 250 ? 65.624 0.743 -58.804 1.00 42.74 249 ASN C C 1
ATOM 6501 O O . ASN C 1 250 ? 66.304 -0.053 -58.159 1.00 42.33 249 ASN C O 1
ATOM 6506 N N . MET C 1 251 ? 64.294 0.821 -58.699 1.00 42.21 250 MET C N 1
ATOM 6507 C CA . MET C 1 251 ? 63.536 0.127 -57.661 1.00 42.86 250 MET C CA 1
ATOM 6508 C C . MET C 1 251 ? 63.635 -1.394 -57.846 1.00 43.04 250 MET C C 1
ATOM 6509 O O . MET C 1 251 ? 63.790 -2.122 -56.868 1.00 43.74 250 MET C O 1
ATOM 6514 N N . LYS C 1 252 ? 63.545 -1.859 -59.098 1.00 43.87 251 LYS C N 1
ATOM 6515 C CA . LYS C 1 252 ? 63.588 -3.290 -59.428 1.00 45.76 251 LYS C CA 1
ATOM 6516 C C . LYS C 1 252 ? 65.036 -3.795 -59.364 1.00 45.23 251 LYS C C 1
ATOM 6517 O O . LYS C 1 252 ? 65.305 -4.825 -58.746 1.00 45.10 251 LYS C O 1
ATOM 6523 N N . VAL C 1 253 ? 65.950 -3.065 -60.015 1.00 44.88 252 VAL C N 1
ATOM 6524 C CA . VAL C 1 253 ? 67.370 -3.433 -60.094 1.00 45.16 252 VAL C CA 1
ATOM 6525 C C . VAL C 1 253 ? 67.937 -3.587 -58.676 1.00 45.09 252 VAL C C 1
ATOM 6526 O O . VAL C 1 253 ? 68.593 -4.586 -58.376 1.00 45.09 252 VAL C O 1
ATOM 6530 N N . ASN C 1 254 ? 67.675 -2.595 -57.818 1.00 44.01 253 ASN C N 1
ATOM 6531 C CA . ASN C 1 254 ? 68.201 -2.563 -56.451 1.00 44.19 253 ASN C CA 1
ATOM 6532 C C . ASN C 1 254 ? 67.581 -3.691 -55.615 1.00 44.29 253 ASN C C 1
ATOM 6533 O O . ASN C 1 254 ? 68.254 -4.257 -54.751 1.00 44.38 253 ASN C O 1
ATOM 6538 N N . LEU C 1 255 ? 66.306 -4.011 -55.873 1.00 44.34 254 LEU C N 1
ATOM 6539 C CA . LEU C 1 255 ? 65.592 -5.056 -55.131 1.00 44.89 254 LEU C CA 1
ATOM 6540 C C . LEU C 1 255 ? 66.178 -6.434 -55.469 1.00 44.90 254 LEU C C 1
ATOM 6541 O O . LEU C 1 255 ? 66.393 -7.246 -54.569 1.00 44.74 254 LEU C O 1
ATOM 6546 N N . LEU C 1 256 ? 66.426 -6.689 -56.760 1.00 45.36 255 LEU C N 1
ATOM 6547 C CA . LEU C 1 256 ? 66.971 -7.974 -57.222 1.00 46.32 255 LEU C CA 1
ATOM 6548 C C . LEU C 1 256 ? 68.385 -8.183 -56.659 1.00 47.17 255 LEU C C 1
ATOM 6549 O O . LEU C 1 256 ? 68.745 -9.303 -56.295 1.00 48.10 255 LEU C O 1
ATOM 6554 N N . GLU C 1 257 ? 69.177 -7.106 -56.603 1.00 48.03 256 GLU C N 1
ATOM 6555 C CA . GLU C 1 257 ? 70.537 -7.155 -56.061 1.00 49.36 256 GLU C CA 1
ATOM 6556 C C . GLU C 1 257 ? 70.482 -7.503 -54.567 1.00 49.57 256 GLU C C 1
ATOM 6557 O O . GLU C 1 257 ? 71.302 -8.283 -54.082 1.00 50.51 256 GLU C O 1
ATOM 6563 N N . LEU C 1 258 ? 69.509 -6.920 -53.855 1.00 48.82 257 LEU C N 1
ATOM 6564 C CA . LEU C 1 258 ? 69.301 -7.165 -52.424 1.00 50.17 257 LEU C CA 1
ATOM 6565 C C . LEU C 1 258 ? 68.891 -8.629 -52.210 1.00 50.88 257 LEU C C 1
ATOM 6566 O O . LEU C 1 258 ? 69.420 -9.293 -51.319 1.00 50.12 257 LEU C O 1
ATOM 6571 N N . MET C 1 259 ? 67.962 -9.124 -53.038 1.00 51.19 258 MET C N 1
ATOM 6572 C CA . MET C 1 259 ? 67.544 -10.530 -53.010 1.00 52.57 258 MET C CA 1
ATOM 6573 C C . MET C 1 259 ? 68.761 -11.435 -53.244 1.00 52.39 258 MET C C 1
ATOM 6574 O O . MET C 1 259 ? 68.927 -12.437 -52.554 1.00 53.04 258 MET C O 1
ATOM 6579 N N . GLY C 1 260 ? 69.599 -11.063 -54.220 1.00 51.94 259 GLY C N 1
ATOM 6580 C CA . GLY C 1 260 ? 70.831 -11.783 -54.554 1.00 53.21 259 GLY C CA 1
ATOM 6581 C C . GLY C 1 260 ? 71.742 -11.966 -53.349 1.00 52.97 259 GLY C C 1
ATOM 6582 O O . GLY C 1 260 ? 72.334 -13.030 -53.172 1.00 54.24 259 GLY C O 1
ATOM 6583 N N . LEU C 1 261 ? 71.848 -10.916 -52.525 1.00 53.64 260 LEU C N 1
ATOM 6584 C CA . LEU C 1 261 ? 72.681 -10.913 -51.316 1.00 53.51 260 LEU C CA 1
ATOM 6585 C C . LEU C 1 261 ? 72.146 -11.923 -50.289 1.00 53.17 260 LEU C C 1
ATOM 6586 O O . LEU C 1 261 ? 72.923 -12.701 -49.737 1.00 52.40 260 LEU C O 1
ATOM 6591 N N . ILE C 1 262 ? 70.827 -11.912 -50.048 1.00 53.36 261 ILE C N 1
ATOM 6592 C CA . ILE C 1 262 ? 70.239 -12.543 -48.850 1.00 54.71 261 ILE C CA 1
ATOM 6593 C C . ILE C 1 262 ? 69.555 -13.882 -49.172 1.00 56.73 261 ILE C C 1
ATOM 6594 O O . ILE C 1 262 ? 69.293 -14.653 -48.251 1.00 56.95 261 ILE C O 1
ATOM 6599 N N . ARG C 1 263 ? 69.245 -14.158 -50.446 1.00 59.83 262 ARG C N 1
ATOM 6600 C CA . ARG C 1 263 ? 68.559 -15.410 -50.813 1.00 63.26 262 ARG C CA 1
ATOM 6601 C C . ARG C 1 263 ? 69.472 -16.603 -50.501 1.00 63.21 262 ARG C C 1
ATOM 6602 O O . ARG C 1 263 ? 70.651 -16.603 -50.856 1.00 62.47 262 ARG C O 1
ATOM 6610 N N . GLY C 1 264 ? 68.901 -17.611 -49.830 1.00 63.37 263 GLY C N 1
ATOM 6611 C CA . GLY C 1 264 ? 69.621 -18.810 -49.414 1.00 63.75 263 GLY C CA 1
ATOM 6612 C C . GLY C 1 264 ? 70.403 -18.603 -48.126 1.00 63.99 263 GLY C C 1
ATOM 6613 O O . GLY C 1 264 ? 71.207 -19.458 -47.750 1.00 65.89 263 GLY C O 1
ATOM 6614 N N . CYS C 1 265 ? 70.169 -17.470 -47.451 1.00 63.03 264 CYS C N 1
ATOM 6615 C CA . CYS C 1 265 ? 70.731 -17.211 -46.131 1.00 62.89 264 CYS C CA 1
ATOM 6616 C C . CYS C 1 265 ? 69.979 -18.063 -45.104 1.00 61.28 264 CYS C C 1
ATOM 6617 O O . CYS C 1 265 ? 68.752 -18.161 -45.150 1.00 60.41 264 CYS C O 1
ATOM 6620 N N . THR C 1 266 ? 70.734 -18.663 -44.178 1.00 60.35 265 THR C N 1
ATOM 6621 C CA . THR C 1 266 ? 70.210 -19.644 -43.233 1.00 60.07 265 THR C CA 1
ATOM 6622 C C . THR C 1 266 ? 69.440 -18.938 -42.106 1.00 59.42 265 THR C C 1
ATOM 6623 O O . THR C 1 266 ? 68.727 -19.591 -41.344 1.00 59.84 265 THR C O 1
ATOM 6627 N N . ARG C 1 267 ? 69.584 -17.608 -42.019 1.00 58.47 266 ARG C N 1
ATOM 6628 C CA . ARG C 1 267 ? 68.936 -16.786 -40.995 1.00 59.18 266 ARG C CA 1
ATOM 6629 C C . ARG C 1 267 ? 67.513 -16.391 -41.418 1.00 58.56 266 ARG C C 1
ATOM 6630 O O . ARG C 1 267 ? 66.790 -15.792 -40.625 1.00 58.81 266 ARG C O 1
ATOM 6638 N N . LEU C 1 268 ? 67.127 -16.708 -42.661 1.00 58.39 267 LEU C N 1
ATOM 6639 C CA . LEU C 1 268 ? 65.788 -16.418 -43.181 1.00 58.29 267 LEU C CA 1
ATOM 6640 C C . LEU C 1 268 ? 65.032 -17.732 -43.408 1.00 57.87 267 LEU C C 1
ATOM 6641 O O . LEU C 1 268 ? 65.619 -18.724 -43.844 1.00 59.60 267 LEU C O 1
ATOM 6646 N N . HIS C 1 269 ? 63.729 -17.721 -43.102 1.00 56.71 268 HIS C N 1
ATOM 6647 C CA . HIS C 1 269 ? 62.825 -18.827 -43.410 1.00 57.25 268 HIS C CA 1
ATOM 6648 C C . HIS C 1 269 ? 62.656 -18.923 -44.931 1.00 56.56 268 HIS C C 1
ATOM 6649 O O . HIS C 1 269 ? 62.869 -19.984 -45.520 1.00 57.66 268 HIS C O 1
ATOM 6656 N N . ALA C 1 270 ? 62.272 -17.799 -45.546 1.00 55.87 269 ALA C N 1
ATOM 6657 C CA . ALA C 1 270 ? 62.112 -17.687 -46.995 1.00 55.33 269 ALA C CA 1
ATOM 6658 C C . ALA C 1 270 ? 62.035 -16.209 -47.397 1.00 53.55 269 ALA C C 1
ATOM 6659 O O . ALA C 1 270 ? 61.741 -15.345 -46.568 1.00 51.78 269 ALA C O 1
ATOM 6661 N N . VAL C 1 271 ? 62.305 -15.945 -48.680 1.00 52.59 270 VAL C N 1
ATOM 6662 C CA . VAL C 1 271 ? 62.131 -14.630 -49.286 1.00 52.11 270 VAL C CA 1
ATOM 6663 C C . VAL C 1 271 ? 61.218 -14.788 -50.508 1.00 51.02 270 VAL C C 1
ATOM 6664 O O . VAL C 1 271 ? 61.444 -15.664 -51.346 1.00 51.08 270 VAL C O 1
ATOM 6668 N N . SER C 1 272 ? 60.191 -13.934 -50.587 1.00 49.27 271 SER C N 1
ATOM 6669 C CA . SER C 1 272 ? 59.267 -13.887 -51.716 1.00 48.66 271 SER C CA 1
ATOM 6670 C C . SER C 1 272 ? 59.307 -12.494 -52.354 1.00 48.54 271 SER C C 1
ATOM 6671 O O . SER C 1 272 ? 59.554 -11.495 -51.672 1.00 47.68 271 SER C O 1
ATOM 6674 N N . PHE C 1 273 ? 59.067 -12.451 -53.668 1.00 48.46 272 PHE C N 1
ATOM 6675 C CA . PHE C 1 273 ? 58.976 -11.210 -54.425 1.00 48.27 272 PHE C CA 1
ATOM 6676 C C . PHE C 1 273 ? 57.897 -11.356 -55.503 1.00 48.37 272 PHE C C 1
ATOM 6677 O O . PHE C 1 273 ? 57.875 -12.346 -56.236 1.00 48.98 272 PHE C O 1
ATOM 6685 N N . SER C 1 274 ? 57.010 -10.357 -55.577 1.00 48.19 273 SER C N 1
ATOM 6686 C CA . SER C 1 274 ? 55.938 -10.298 -56.564 1.00 47.84 273 SER C CA 1
ATOM 6687 C C . SER C 1 274 ? 55.850 -8.881 -57.142 1.00 47.28 273 SER C C 1
ATOM 6688 O O . SER C 1 274 ? 55.870 -7.900 -56.399 1.00 46.13 273 SER C O 1
ATOM 6691 N N . GLU C 1 275 ? 55.751 -8.800 -58.473 1.00 47.40 274 GLU C N 1
ATOM 6692 C CA . GLU C 1 275 ? 55.663 -7.541 -59.200 1.00 47.40 274 GLU C CA 1
ATOM 6693 C C . GLU C 1 275 ? 54.249 -7.399 -59.777 1.00 46.45 274 GLU C C 1
ATOM 6694 O O . GLU C 1 275 ? 53.729 -8.335 -60.386 1.00 46.72 274 GLU C O 1
ATOM 6700 N N . TYR C 1 276 ? 53.643 -6.223 -59.571 1.00 44.70 275 TYR C N 1
ATOM 6701 C CA . TYR C 1 276 ? 52.311 -5.901 -60.081 1.00 44.56 275 TYR C CA 1
ATOM 6702 C C . TYR C 1 276 ? 52.438 -5.114 -61.391 1.00 42.39 275 TYR C C 1
ATOM 6703 O O . TYR C 1 276 ? 52.739 -3.921 -61.372 1.00 40.61 275 TYR C O 1
ATOM 6712 N N . ALA C 1 277 ? 52.199 -5.795 -62.517 1.00 42.91 276 ALA C N 1
ATOM 6713 C CA . ALA C 1 277 ? 52.208 -5.166 -63.835 1.00 42.87 276 ALA C CA 1
ATOM 6714 C C . ALA C 1 277 ? 51.053 -4.162 -63.926 1.00 42.39 276 ALA C C 1
ATOM 6715 O O . ALA C 1 277 ? 49.897 -4.525 -63.709 1.00 44.98 276 ALA C O 1
ATOM 6717 N N . GLY C 1 278 ? 51.387 -2.900 -64.223 1.00 41.50 277 GLY C N 1
ATOM 6718 C CA . GLY C 1 278 ? 50.404 -1.841 -64.461 1.00 41.13 277 GLY C CA 1
ATOM 6719 C C . GLY C 1 278 ? 50.134 -0.984 -63.231 1.00 40.82 277 GLY C C 1
ATOM 6720 O O . GLY C 1 278 ? 49.350 -0.037 -63.307 1.00 39.48 277 GLY C O 1
ATOM 6721 N N . GLU C 1 279 ? 50.777 -1.313 -62.102 1.00 41.05 278 GLU C N 1
ATOM 6722 C CA . GLU C 1 279 ? 50.660 -0.541 -60.862 1.00 40.94 278 GLU C CA 1
ATOM 6723 C C . GLU C 1 279 ? 51.908 0.334 -60.697 1.00 40.58 278 GLU C C 1
ATOM 6724 O O . GLU C 1 279 ? 53.022 -0.108 -60.980 1.00 40.64 278 GLU C O 1
ATOM 6730 N N . ASP C 1 280 ? 51.700 1.574 -60.235 1.00 40.22 279 ASP C N 1
ATOM 6731 C CA . ASP C 1 280 ? 52.779 2.532 -59.994 1.00 40.27 279 ASP C CA 1
ATOM 6732 C C . ASP C 1 280 ? 53.086 2.558 -58.491 1.00 40.54 279 ASP C C 1
ATOM 6733 O O . ASP C 1 280 ? 52.473 1.823 -57.713 1.00 41.43 279 ASP C O 1
ATOM 6738 N N . HIS C 1 281 ? 54.043 3.410 -58.103 1.00 40.64 280 HIS C N 1
ATOM 6739 C CA . HIS C 1 281 ? 54.527 3.529 -56.726 1.00 40.99 280 HIS C CA 1
ATOM 6740 C C . HIS C 1 281 ? 53.364 3.782 -55.756 1.00 40.42 280 HIS C C 1
ATOM 6741 O O . HIS C 1 281 ? 53.383 3.289 -54.629 1.00 40.26 280 HIS C O 1
ATOM 6748 N N . GLY C 1 282 ? 52.363 4.549 -56.204 1.00 40.03 281 GLY C N 1
ATOM 6749 C CA . GLY C 1 282 ? 51.209 4.928 -55.388 1.00 39.99 281 GLY C CA 1
ATOM 6750 C C . GLY C 1 282 ? 50.143 3.845 -55.325 1.00 40.42 281 GLY C C 1
ATOM 6751 O O . GLY C 1 282 ? 49.683 3.493 -54.239 1.00 42.97 281 GLY C O 1
ATOM 6752 N N . THR C 1 283 ? 49.749 3.320 -56.493 1.00 40.06 282 THR C N 1
ATOM 6753 C CA . THR C 1 283 ? 48.580 2.434 -56.621 1.00 40.56 282 THR C CA 1
ATOM 6754 C C . THR C 1 283 ? 48.884 1.023 -56.093 1.00 40.69 282 THR C C 1
ATOM 6755 O O . THR C 1 283 ? 47.961 0.289 -55.738 1.00 41.75 282 THR C O 1
ATOM 6759 N N . VAL C 1 284 ? 50.169 0.650 -56.043 1.00 40.98 283 VAL C N 1
ATOM 6760 C CA . VAL C 1 284 ? 50.594 -0.695 -55.630 1.00 41.69 283 VAL C CA 1
ATOM 6761 C C . VAL C 1 284 ? 50.394 -0.881 -54.117 1.00 42.35 283 VAL C C 1
ATOM 6762 O O . VAL C 1 284 ? 50.289 -2.014 -53.648 1.00 43.61 283 VAL C O 1
ATOM 6766 N N . MET C 1 285 ? 50.343 0.228 -53.367 1.00 42.93 284 MET C N 1
ATOM 6767 C CA . MET C 1 285 ? 50.335 0.220 -51.896 1.00 44.45 284 MET C CA 1
ATOM 6768 C C . MET C 1 285 ? 49.206 -0.672 -51.359 1.00 45.40 284 MET C C 1
ATOM 6769 O O . MET C 1 285 ? 49.445 -1.511 -50.489 1.00 46.88 284 MET C O 1
ATOM 6774 N N . ALA C 1 286 ? 47.988 -0.480 -51.879 1.00 45.41 285 ALA C N 1
ATOM 6775 C CA . ALA C 1 286 ? 46.810 -1.241 -51.446 1.00 45.79 285 ALA C CA 1
ATOM 6776 C C . ALA C 1 286 ? 46.951 -2.717 -51.844 1.00 45.35 285 ALA C C 1
ATOM 6777 O O . ALA C 1 286 ? 46.530 -3.602 -51.100 1.00 45.27 285 ALA C O 1
ATOM 6779 N N . CYS C 1 287 ? 47.542 -2.962 -53.020 1.00 45.37 286 CYS C N 1
ATOM 6780 C CA . CYS C 1 287 ? 47.720 -4.308 -53.566 1.00 45.95 286 CYS C CA 1
ATOM 6781 C C . CYS C 1 287 ? 48.673 -5.124 -52.681 1.00 46.36 286 CYS C C 1
ATOM 6782 O O . CYS C 1 287 ? 48.339 -6.236 -52.269 1.00 46.67 286 CYS C O 1
ATOM 6785 N N . SER C 1 288 ? 49.853 -4.556 -52.404 1.00 46.80 287 SER C N 1
ATOM 6786 C CA . SER C 1 288 ? 50.923 -5.232 -51.665 1.00 46.89 287 SER C CA 1
ATOM 6787 C C . SER C 1 288 ? 50.496 -5.495 -50.215 1.00 48.21 287 SER C C 1
ATOM 6788 O O . SER C 1 288 ? 50.731 -6.583 -49.685 1.00 48.62 287 SER C O 1
ATOM 6791 N N . LEU C 1 289 ? 49.882 -4.485 -49.586 1.00 48.65 288 LEU C N 1
ATOM 6792 C CA . LEU C 1 289 ? 49.395 -4.578 -48.209 1.00 49.34 288 LEU C CA 1
ATOM 6793 C C . LEU C 1 289 ? 48.335 -5.683 -48.111 1.00 49.92 288 LEU C C 1
ATOM 6794 O O . LEU C 1 289 ? 48.374 -6.500 -47.195 1.00 51.43 288 LEU C O 1
ATOM 6799 N N . GLY C 1 290 ? 47.406 -5.698 -49.073 1.00 50.12 289 GLY C N 1
ATOM 6800 C CA . GLY C 1 290 ? 46.334 -6.690 -49.136 1.00 50.69 289 GLY C CA 1
ATOM 6801 C C . GLY C 1 290 ? 46.864 -8.106 -49.306 1.00 50.68 289 GLY C C 1
ATOM 6802 O O . GLY C 1 290 ? 46.459 -9.013 -48.579 1.00 51.88 289 GLY C O 1
ATOM 6803 N N . ARG C 1 291 ? 47.773 -8.284 -50.272 1.00 49.72 290 ARG C N 1
ATOM 6804 C CA . ARG C 1 291 ? 48.324 -9.593 -50.635 1.00 49.51 290 ARG C CA 1
ATOM 6805 C C . ARG C 1 291 ? 49.221 -10.114 -49.506 1.00 50.02 290 ARG C C 1
ATOM 6806 O O . ARG C 1 291 ? 49.116 -11.278 -49.118 1.00 49.44 290 ARG C O 1
ATOM 6814 N N . GLY C 1 292 ? 50.103 -9.245 -49.001 1.00 49.95 291 GLY C N 1
ATOM 6815 C CA . GLY C 1 292 ? 51.029 -9.580 -47.924 1.00 51.06 291 GLY C CA 1
ATOM 6816 C C . GLY C 1 292 ? 50.302 -9.983 -46.651 1.00 51.47 291 GLY C C 1
ATOM 6817 O O . GLY C 1 292 ? 50.642 -10.988 -46.027 1.00 50.79 291 GLY C O 1
ATOM 6818 N N . PHE C 1 293 ? 49.289 -9.193 -46.279 1.00 52.89 292 PHE C N 1
ATOM 6819 C CA . PHE C 1 293 ? 48.533 -9.393 -45.045 1.00 54.75 292 PHE C CA 1
ATOM 6820 C C . PHE C 1 293 ? 47.706 -10.684 -45.136 1.00 55.83 292 PHE C C 1
ATOM 6821 O O . PHE C 1 293 ? 47.604 -11.420 -44.156 1.00 56.66 292 PHE C O 1
ATOM 6829 N N . SER C 1 294 ? 47.131 -10.953 -46.315 1.00 56.75 293 SER C N 1
ATOM 6830 C CA . SER C 1 294 ? 46.297 -12.140 -46.541 1.00 58.08 293 SER C CA 1
ATOM 6831 C C . SER C 1 294 ? 47.158 -13.411 -46.532 1.00 57.54 293 SER C C 1
ATOM 6832 O O . SER C 1 294 ? 46.779 -14.409 -45.919 1.00 58.92 293 SER C O 1
ATOM 6835 N N . THR C 1 295 ? 48.307 -13.362 -47.219 1.00 55.87 294 THR C N 1
ATOM 6836 C CA . THR C 1 295 ? 49.285 -14.457 -47.238 1.00 55.87 294 THR C CA 1
ATOM 6837 C C . THR C 1 295 ? 49.739 -14.771 -45.807 1.00 55.95 294 THR C C 1
ATOM 6838 O O . THR C 1 295 ? 49.848 -15.938 -45.422 1.00 54.71 294 THR C O 1
ATOM 6842 N N . PHE C 1 296 ? 50.008 -13.708 -45.041 1.00 55.21 295 PHE C N 1
ATOM 6843 C CA . PHE C 1 296 ? 50.469 -13.786 -43.657 1.00 55.47 295 PHE C CA 1
ATOM 6844 C C . PHE C 1 296 ? 49.422 -14.495 -42.786 1.00 55.98 295 PHE C C 1
ATOM 6845 O O . PHE C 1 296 ? 49.774 -15.286 -41.910 1.00 54.77 295 PHE C O 1
ATOM 6853 N N . MET C 1 297 ? 48.140 -14.202 -43.039 1.00 56.74 296 MET C N 1
ATOM 6854 C CA . MET C 1 297 ? 47.022 -14.740 -42.261 1.00 59.18 296 MET C CA 1
ATOM 6855 C C . MET C 1 297 ? 46.725 -16.191 -42.666 1.00 59.67 296 MET C C 1
ATOM 6856 O O . MET C 1 297 ? 46.523 -17.046 -41.803 1.00 62.12 296 MET C O 1
ATOM 6861 N N . GLU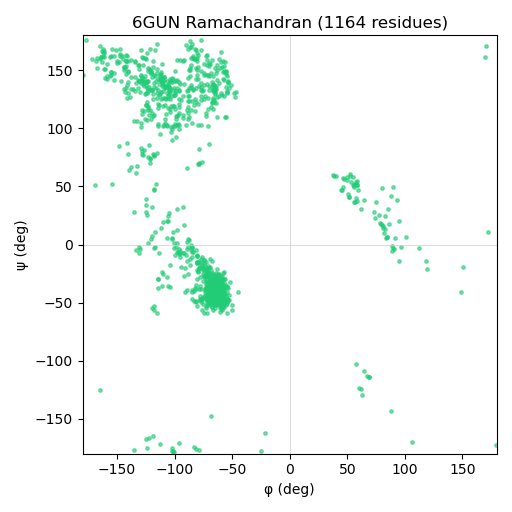 C 1 298 ? 46.702 -16.454 -43.978 1.00 59.17 297 GLU C N 1
ATOM 6862 C CA . GLU C 1 298 ? 46.023 -17.624 -44.545 1.00 59.58 297 GLU C CA 1
ATOM 6863 C C . GLU C 1 298 ? 47.017 -18.719 -44.955 1.00 59.66 297 GLU C C 1
ATOM 6864 O O . GLU C 1 298 ? 46.713 -19.904 -44.806 1.00 61.33 297 GLU C O 1
ATOM 6870 N N . ASP C 1 299 ? 48.185 -18.323 -45.477 1.00 59.37 298 ASP C N 1
ATOM 6871 C CA . ASP C 1 299 ? 49.152 -19.255 -46.062 1.00 59.81 298 ASP C CA 1
ATOM 6872 C C . ASP C 1 299 ? 50.453 -19.236 -45.247 1.00 60.21 298 ASP C C 1
ATOM 6873 O O . ASP C 1 299 ? 51.539 -19.076 -45.808 1.00 60.95 298 ASP C O 1
ATOM 6878 N N . TRP C 1 300 ? 50.328 -19.419 -43.926 1.00 59.97 299 TRP C N 1
ATOM 6879 C CA . TRP C 1 300 ? 51.473 -19.458 -43.019 1.00 60.44 299 TRP C CA 1
ATOM 6880 C C . TRP C 1 300 ? 51.686 -20.886 -42.518 1.00 59.57 299 TRP C C 1
ATOM 6881 O O . TRP C 1 300 ? 50.722 -21.551 -42.145 1.00 58.54 299 TRP C O 1
ATOM 6892 N N . PRO C 1 301 ? 52.941 -21.359 -42.505 1.00 59.45 300 PRO C N 1
ATOM 6893 C CA . PRO C 1 301 ? 54.115 -20.646 -42.989 1.00 59.18 300 PRO C CA 1
ATOM 6894 C C . PRO C 1 301 ? 54.274 -20.766 -44.512 1.00 59.12 300 PRO C C 1
ATOM 6895 O O . PRO C 1 301 ? 53.718 -21.685 -45.118 1.00 58.62 300 PRO C O 1
ATOM 6899 N N . VAL C 1 302 ? 55.034 -19.838 -45.108 1.00 59.98 301 VAL C N 1
ATOM 6900 C CA . VAL C 1 302 ? 55.310 -19.851 -46.549 1.00 61.04 301 VAL C CA 1
ATOM 6901 C C . VAL C 1 302 ? 56.267 -21.005 -46.841 1.00 61.61 301 VAL C C 1
ATOM 6902 O O . VAL C 1 302 ? 57.019 -21.421 -45.962 1.00 60.68 301 VAL C O 1
ATOM 6906 N N . PRO C 1 303 ? 56.271 -21.565 -48.073 1.00 63.87 302 PRO C N 1
ATOM 6907 C CA . PRO C 1 303 ? 57.115 -22.718 -48.392 1.00 64.83 302 PRO C CA 1
ATOM 6908 C C . PRO C 1 303 ? 58.612 -22.375 -48.340 1.00 64.97 302 PRO C C 1
ATOM 6909 O O . PRO C 1 303 ? 59.034 -21.364 -48.904 1.00 63.46 302 PRO C O 1
ATOM 6913 N N . ARG C 1 304 ? 59.389 -23.226 -47.660 1.00 65.51 303 ARG C N 1
ATOM 6914 C CA . ARG C 1 304 ? 60.818 -23.008 -47.457 1.00 66.33 303 ARG C CA 1
ATOM 6915 C C . ARG C 1 304 ? 61.591 -23.435 -48.709 1.00 65.93 303 ARG C C 1
ATOM 6916 O O . ARG C 1 304 ? 61.167 -24.330 -49.442 1.00 65.57 303 ARG C O 1
ATOM 6924 N N . GLU C 1 305 ? 62.729 -22.767 -48.929 1.00 67.53 304 GLU C N 1
ATOM 6925 C CA . GLU C 1 305 ? 63.692 -23.100 -49.972 1.00 69.23 304 GLU C CA 1
ATOM 6926 C C . GLU C 1 305 ? 64.998 -23.532 -49.294 1.00 68.11 304 GLU C C 1
ATOM 6927 O O . GLU C 1 305 ? 65.332 -23.041 -48.214 1.00 66.24 304 GLU C O 1
ATOM 6933 N N . GLU C 1 306 ? 65.721 -24.456 -49.936 1.00 67.59 305 GLU C N 1
ATOM 6934 C CA . GLU C 1 306 ? 66.997 -24.967 -49.427 1.00 68.05 305 GLU C CA 1
ATOM 6935 C C . GLU C 1 306 ? 68.058 -23.861 -49.453 1.00 68.34 305 GLU C C 1
ATOM 6936 O O . GLU C 1 306 ? 67.940 -22.888 -50.200 1.00 67.78 305 GLU C O 1
ATOM 6942 N N . SER C 1 307 ? 69.098 -24.045 -48.632 1.00 69.28 306 SER C N 1
ATOM 6943 C CA . SER C 1 307 ? 70.266 -23.172 -48.596 1.00 69.55 306 SER C CA 1
ATOM 6944 C C . SER C 1 307 ? 71.361 -23.741 -49.507 1.00 69.43 306 SER C C 1
ATOM 6945 O O . SER C 1 307 ? 72.349 -23.070 -49.803 1.00 70.84 306 SER C O 1
ATOM 6948 N N . ILE D 1 5 ? -3.846 -23.424 -78.355 1.00 100.89 4 ILE D N 1
ATOM 6949 C CA . ILE D 1 5 ? -3.265 -22.851 -77.094 1.00 101.40 4 ILE D CA 1
ATOM 6950 C C . ILE D 1 5 ? -3.440 -23.832 -75.918 1.00 100.71 4 ILE D C 1
ATOM 6951 O O . ILE D 1 5 ? -2.650 -23.800 -74.972 1.00 100.49 4 ILE D O 1
ATOM 6956 N N . ASP D 1 6 ? -4.450 -24.712 -75.991 1.00 100.47 5 ASP D N 1
ATOM 6957 C CA . ASP D 1 6 ? -4.807 -25.644 -74.913 1.00 99.47 5 ASP D CA 1
ATOM 6958 C C . ASP D 1 6 ? -4.108 -27.002 -75.088 1.00 98.29 5 ASP D C 1
ATOM 6959 O O . ASP D 1 6 ? -4.662 -28.035 -74.699 1.00 98.49 5 ASP D O 1
ATOM 6964 N N . LYS D 1 7 ? -2.892 -26.999 -75.651 1.00 97.60 6 LYS D N 1
ATOM 6965 C CA . LYS D 1 7 ? -2.172 -28.237 -75.986 1.00 96.09 6 LYS D CA 1
ATOM 6966 C C . LYS D 1 7 ? -1.700 -28.898 -74.691 1.00 94.70 6 LYS D C 1
ATOM 6967 O O . LYS D 1 7 ? -1.590 -28.226 -73.667 1.00 95.44 6 LYS D O 1
ATOM 6973 N N . PRO D 1 8 ? -1.411 -30.223 -74.680 1.00 92.18 7 PRO D N 1
ATOM 6974 C CA . PRO D 1 8 ? -0.839 -30.874 -73.500 1.00 90.40 7 PRO D CA 1
ATOM 6975 C C . PRO D 1 8 ? 0.445 -30.162 -73.047 1.00 88.49 7 PRO D C 1
ATOM 6976 O O . PRO D 1 8 ? 1.323 -29.897 -73.870 1.00 88.60 7 PRO D O 1
ATOM 6980 N N . ALA D 1 9 ? 0.529 -29.865 -71.746 1.00 86.36 8 ALA D N 1
ATOM 6981 C CA . ALA D 1 9 ? 1.587 -29.038 -71.185 1.00 85.51 8 ALA D CA 1
ATOM 6982 C C . ALA D 1 9 ? 2.145 -29.683 -69.912 1.00 84.06 8 ALA D C 1
ATOM 6983 O O . ALA D 1 9 ? 1.485 -30.507 -69.274 1.00 82.73 8 ALA D O 1
ATOM 6985 N N . VAL D 1 10 ? 3.378 -29.291 -69.573 1.00 82.77 9 VAL D N 1
ATOM 6986 C CA . VAL D 1 10 ? 4.027 -29.627 -68.310 1.00 81.06 9 VAL D CA 1
ATOM 6987 C C . VAL D 1 10 ? 3.142 -29.138 -67.155 1.00 79.45 9 VAL D C 1
ATOM 6988 O O . VAL D 1 10 ? 2.543 -28.063 -67.241 1.00 79.24 9 VAL D O 1
ATOM 6992 N N . VAL D 1 11 ? 3.064 -29.939 -66.086 1.00 78.17 10 VAL D N 1
ATOM 6993 C CA . VAL D 1 11 ? 2.414 -29.532 -64.840 1.00 76.26 10 VAL D CA 1
ATOM 6994 C C . VAL D 1 11 ? 3.484 -28.927 -63.924 1.00 74.17 10 VAL D C 1
ATOM 6995 O O . VAL D 1 11 ? 4.340 -29.646 -63.407 1.00 71.49 10 VAL D O 1
ATOM 6999 N N . SER D 1 12 ? 3.415 -27.603 -63.740 1.00 73.48 11 SER D N 1
ATOM 7000 C CA . SER D 1 12 ? 4.315 -26.858 -62.864 1.00 72.19 11 SER D CA 1
ATOM 7001 C C . SER D 1 12 ? 3.520 -26.260 -61.697 1.00 71.37 11 SER D C 1
ATOM 7002 O O . SER D 1 12 ? 2.486 -25.623 -61.905 1.00 71.48 11 SER D O 1
ATOM 7005 N N . LEU D 1 13 ? 4.021 -26.478 -60.475 1.00 69.70 12 LEU D N 1
ATOM 7006 C CA . LEU D 1 13 ? 3.380 -26.009 -59.242 1.00 67.87 12 LEU D CA 1
ATOM 7007 C C . LEU D 1 13 ? 3.632 -24.513 -59.069 1.00 66.62 12 LEU D C 1
ATOM 7008 O O . LEU D 1 13 ? 4.740 -24.040 -59.314 1.00 67.91 12 LEU D O 1
ATOM 7013 N N . PRO D 1 14 ? 2.619 -23.725 -58.637 1.00 63.50 13 PRO D N 1
ATOM 7014 C CA . PRO D 1 14 ? 2.840 -22.344 -58.212 1.00 62.53 13 PRO D CA 1
ATOM 7015 C C . PRO D 1 14 ? 3.258 -22.282 -56.734 1.00 61.33 13 PRO D C 1
ATOM 7016 O O . PRO D 1 14 ? 3.189 -23.294 -56.035 1.00 60.40 13 PRO D O 1
ATOM 7020 N N . SER D 1 15 ? 3.690 -21.097 -56.288 1.00 61.48 14 SER D N 1
ATOM 7021 C CA . SER D 1 15 ? 4.024 -20.826 -54.885 1.00 61.95 14 SER D CA 1
ATOM 7022 C C . SER D 1 15 ? 4.888 -21.953 -54.304 1.00 62.03 14 SER D C 1
ATOM 7023 O O . SER D 1 15 ? 4.596 -22.478 -53.227 1.00 61.86 14 SER D O 1
ATOM 7026 N N . SER D 1 16 ? 5.949 -22.315 -55.033 1.00 63.43 15 SER D N 1
ATOM 7027 C CA . SER D 1 16 ? 6.862 -23.384 -54.638 1.00 64.80 15 SER D CA 1
ATOM 7028 C C . SER D 1 16 ? 8.175 -23.263 -55.420 1.00 66.80 15 SER D C 1
ATOM 7029 O O . SER D 1 16 ? 8.264 -22.506 -56.389 1.00 66.14 15 SER D O 1
ATOM 7032 N N . GLU D 1 17 ? 9.185 -24.022 -54.981 1.00 68.33 16 GLU D N 1
ATOM 7033 C CA . GLU D 1 17 ? 10.496 -24.058 -55.624 1.00 69.88 16 GLU D CA 1
ATOM 7034 C C . GLU D 1 17 ? 11.277 -25.277 -55.119 1.00 69.73 16 GLU D C 1
ATOM 7035 O O . GLU D 1 17 ? 10.853 -25.952 -54.178 1.00 69.05 16 GLU D O 1
ATOM 7041 N N . GLN D 1 18 ? 12.422 -25.537 -55.760 1.00 72.42 17 GLN D N 1
ATOM 7042 C CA . GLN D 1 18 ? 13.325 -26.614 -55.373 1.00 74.03 17 GLN D CA 1
ATOM 7043 C C . GLN D 1 18 ? 14.771 -26.210 -55.687 1.00 76.08 17 GLN D C 1
ATOM 7044 O O . GLN D 1 18 ? 15.017 -25.353 -56.537 1.00 77.44 17 GLN D O 1
ATOM 7050 N N . PHE D 1 19 ? 15.713 -26.844 -54.981 1.00 77.21 18 PHE D N 1
ATOM 7051 C CA . PHE D 1 19 ? 17.145 -26.628 -55.174 1.00 77.82 18 PHE D CA 1
ATOM 7052 C C . PHE D 1 19 ? 17.925 -27.783 -54.533 1.00 78.32 18 PHE D C 1
ATOM 7053 O O . PHE D 1 19 ? 17.421 -28.458 -53.632 1.00 77.59 18 PHE D O 1
ATOM 7061 N N . TYR D 1 20 ? 19.154 -27.992 -55.017 1.00 80.12 19 TYR D N 1
ATOM 7062 C CA . TYR D 1 20 ? 20.041 -29.048 -54.536 1.00 81.34 19 TYR D CA 1
ATOM 7063 C C . TYR D 1 20 ? 21.042 -28.459 -53.535 1.00 82.32 19 TYR D C 1
ATOM 7064 O O . TYR D 1 20 ? 21.534 -27.345 -53.724 1.00 82.89 19 TYR D O 1
ATOM 7073 N N . LEU D 1 21 ? 21.329 -29.223 -52.473 1.00 82.79 20 LEU D N 1
ATOM 7074 C CA . LEU D 1 21 ? 22.324 -28.864 -51.461 1.00 83.29 20 LEU D CA 1
ATOM 7075 C C . LEU D 1 21 ? 23.062 -30.128 -51.006 1.00 83.45 20 LEU D C 1
ATOM 7076 O O . LEU D 1 21 ? 22.507 -31.228 -51.040 1.00 82.79 20 LEU D O 1
ATOM 7081 N N . ASN D 1 22 ? 24.315 -29.942 -50.573 1.00 84.74 21 ASN D N 1
ATOM 7082 C CA . ASN D 1 22 ? 25.194 -31.025 -50.139 1.00 85.30 21 ASN D CA 1
ATOM 7083 C C . ASN D 1 22 ? 25.425 -30.921 -48.627 1.00 84.10 21 ASN D C 1
ATOM 7084 O O . ASN D 1 22 ? 25.315 -29.840 -48.046 1.00 82.73 21 ASN D O 1
ATOM 7089 N N . ASN D 1 23 ? 25.748 -32.064 -48.011 1.00 85.48 22 ASN D N 1
ATOM 7090 C CA . ASN D 1 23 ? 26.163 -32.142 -46.608 1.00 87.77 22 ASN D CA 1
ATOM 7091 C C . ASN D 1 23 ? 27.699 -32.137 -46.565 1.00 88.87 22 ASN D C 1
ATOM 7092 O O . ASN D 1 23 ? 28.347 -31.891 -47.585 1.00 89.29 22 ASN D O 1
ATOM 7097 N N . SER D 1 24 ? 28.270 -32.398 -45.382 1.00 90.73 23 SER D N 1
ATOM 7098 C CA . SER D 1 24 ? 29.722 -32.435 -45.173 1.00 91.02 23 SER D CA 1
ATOM 7099 C C . SER D 1 24 ? 30.370 -33.540 -46.021 1.00 92.22 23 SER D C 1
ATOM 7100 O O . SER D 1 24 ? 31.489 -33.372 -46.508 1.00 92.36 23 SER D O 1
ATOM 7103 N N . ARG D 1 25 ? 29.658 -34.663 -46.181 1.00 93.43 24 ARG D N 1
ATOM 7104 C CA . ARG D 1 25 ? 30.116 -35.817 -46.966 1.00 93.83 24 ARG D CA 1
ATOM 7105 C C . ARG D 1 25 ? 30.275 -35.436 -48.445 1.00 93.57 24 ARG D C 1
ATOM 7106 O O . ARG D 1 25 ? 31.153 -35.964 -49.129 1.00 94.75 24 ARG D O 1
ATOM 7114 N N . GLY D 1 26 ? 29.416 -34.527 -48.924 1.00 93.42 25 GLY D N 1
ATOM 7115 C CA . GLY D 1 26 ? 29.356 -34.127 -50.331 1.00 93.10 25 GLY D CA 1
ATOM 7116 C C . GLY D 1 26 ? 28.206 -34.799 -51.067 1.00 92.88 25 GLY D C 1
ATOM 7117 O O . GLY D 1 26 ? 28.087 -34.667 -52.286 1.00 92.15 25 GLY D O 1
ATOM 7118 N N . GLU D 1 27 ? 27.360 -35.518 -50.318 1.00 92.42 26 GLU D N 1
ATOM 7119 C CA . GLU D 1 27 ? 26.186 -36.208 -50.849 1.00 91.18 26 GLU D CA 1
ATOM 7120 C C . GLU D 1 27 ? 25.082 -35.177 -51.118 1.00 88.78 26 GLU D C 1
ATOM 7121 O O . GLU D 1 27 ? 24.785 -34.351 -50.256 1.00 86.70 26 GLU D O 1
ATOM 7127 N N . ARG D 1 28 ? 24.476 -35.249 -52.309 1.00 88.17 27 ARG D N 1
ATOM 7128 C CA . ARG D 1 28 ? 23.512 -34.250 -52.775 1.00 87.36 27 ARG D CA 1
ATOM 7129 C C . ARG D 1 28 ? 22.104 -34.612 -52.287 1.00 85.09 27 ARG D C 1
ATOM 7130 O O . ARG D 1 28 ? 21.743 -35.788 -52.213 1.00 84.90 27 ARG D O 1
ATOM 7138 N N . TYR D 1 29 ? 21.321 -33.572 -51.974 1.00 82.94 28 TYR D N 1
ATOM 7139 C CA . TYR D 1 29 ? 19.959 -33.685 -51.458 1.00 80.46 28 TYR D CA 1
ATOM 7140 C C . TYR D 1 29 ? 19.049 -32.700 -52.202 1.00 78.81 28 TYR D C 1
ATOM 7141 O O . TYR D 1 29 ? 19.399 -31.530 -52.351 1.00 77.96 28 TYR D O 1
ATOM 7150 N N . LEU D 1 30 ? 17.887 -33.184 -52.656 1.00 77.68 29 LEU D N 1
ATOM 7151 C CA . LEU D 1 30 ? 16.868 -32.336 -53.273 1.00 76.54 29 LEU D CA 1
ATOM 7152 C C . LEU D 1 30 ? 15.981 -31.733 -52.177 1.00 74.94 29 LEU D C 1
ATOM 7153 O O . LEU D 1 30 ? 15.274 -32.459 -51.475 1.00 75.71 29 LEU D O 1
ATOM 7158 N N . ILE D 1 31 ? 16.031 -30.402 -52.052 1.00 72.91 30 ILE D N 1
ATOM 7159 C CA . ILE D 1 31 ? 15.193 -29.641 -51.131 1.00 71.91 30 ILE D CA 1
ATOM 7160 C C . ILE D 1 31 ? 14.037 -29.025 -51.927 1.00 68.75 30 ILE D C 1
ATOM 7161 O O . ILE D 1 31 ? 14.267 -28.234 -52.840 1.00 67.61 30 ILE D O 1
ATOM 7166 N N . GLN D 1 32 ? 12.805 -29.403 -51.564 1.00 66.85 31 GLN D N 1
ATOM 7167 C CA . GLN D 1 32 ? 11.585 -28.889 -52.179 1.00 64.90 31 GLN D CA 1
ATOM 7168 C C . GLN D 1 32 ? 10.817 -28.070 -51.136 1.00 63.30 31 GLN D C 1
ATOM 7169 O O . GLN D 1 32 ? 10.580 -28.544 -50.024 1.00 62.62 31 GLN D O 1
ATOM 7175 N N . VAL D 1 33 ? 10.442 -26.842 -51.514 1.00 63.11 32 VAL D N 1
ATOM 7176 C CA . VAL D 1 33 ? 9.793 -25.885 -50.622 1.00 62.48 32 VAL D CA 1
ATOM 7177 C C . VAL D 1 33 ? 8.454 -25.464 -51.241 1.00 62.25 32 VAL D C 1
ATOM 7178 O O . VAL D 1 33 ? 8.359 -25.275 -52.454 1.00 62.23 32 VAL D O 1
ATOM 7182 N N . SER D 1 34 ? 7.433 -25.321 -50.387 1.00 61.19 33 SER D N 1
ATOM 7183 C CA . SER D 1 34 ? 6.132 -24.781 -50.776 1.00 60.42 33 SER D CA 1
ATOM 7184 C C . SER D 1 34 ? 5.558 -23.935 -49.633 1.00 59.62 33 SER D C 1
ATOM 7185 O O . SER D 1 34 ? 5.876 -24.153 -48.462 1.00 58.40 33 SER D O 1
ATOM 7188 N N . TRP D 1 35 ? 4.714 -22.968 -50.006 1.00 59.26 34 TRP D N 1
ATOM 7189 C CA . TRP D 1 35 ? 4.091 -22.014 -49.091 1.00 57.95 34 TRP D CA 1
ATOM 7190 C C . TRP D 1 35 ? 2.709 -21.649 -49.627 1.00 57.13 34 TRP D C 1
ATOM 7191 O O . TRP D 1 35 ? 2.397 -21.960 -50.774 1.00 58.06 34 TRP D O 1
ATOM 7202 N N . PRO D 1 36 ? 1.846 -20.965 -48.839 1.00 55.26 35 PRO D N 1
ATOM 7203 C CA . PRO D 1 36 ? 0.476 -20.679 -49.268 1.00 55.16 35 PRO D CA 1
ATOM 7204 C C . PRO D 1 36 ? 0.389 -19.933 -50.609 1.00 56.01 35 PRO D C 1
ATOM 7205 O O . PRO D 1 36 ? 1.274 -19.143 -50.944 1.00 55.17 35 PRO D O 1
ATOM 7209 N N . LEU D 1 37 ? -0.696 -20.196 -51.345 1.00 56.82 36 LEU D N 1
ATOM 7210 C CA . LEU D 1 37 ? -0.953 -19.603 -52.656 1.00 57.20 36 LEU D CA 1
ATOM 7211 C C . LEU D 1 37 ? -1.309 -18.118 -52.498 1.00 56.98 36 LEU D C 1
ATOM 7212 O O . LEU D 1 37 ? -1.101 -17.329 -53.421 1.00 56.44 36 LEU D O 1
ATOM 7217 N N . HIS D 1 38 ? -1.842 -17.753 -51.324 1.00 56.26 37 HIS D N 1
ATOM 7218 C CA . HIS D 1 38 ? -2.356 -16.403 -51.052 1.00 56.93 37 HIS D CA 1
ATOM 7219 C C . HIS D 1 38 ? -1.225 -15.429 -50.684 1.00 56.89 37 HIS D C 1
ATOM 7220 O O . HIS D 1 38 ? -1.479 -14.236 -50.512 1.00 55.77 37 HIS D O 1
ATOM 7227 N N . TRP D 1 39 ? 0.009 -15.935 -50.563 1.00 57.42 38 TRP D N 1
ATOM 7228 C CA . TRP D 1 39 ? 1.205 -15.101 -50.412 1.00 59.98 38 TRP D CA 1
ATOM 7229 C C . TRP D 1 39 ? 1.598 -14.512 -51.774 1.00 64.06 38 TRP D C 1
ATOM 7230 O O . TRP D 1 39 ? 1.366 -15.134 -52.813 1.00 63.48 38 TRP D O 1
ATOM 7241 N N . LYS D 1 40 ? 2.190 -13.311 -51.748 1.00 68.02 39 LYS D N 1
ATOM 7242 C CA . LYS D 1 40 ? 2.766 -12.667 -52.932 1.00 71.31 39 LYS D CA 1
ATOM 7243 C C . LYS D 1 40 ? 4.294 -12.762 -52.839 1.00 73.55 39 LYS D C 1
ATOM 7244 O O . LYS D 1 40 ? 4.895 -12.210 -51.917 1.00 72.95 39 LYS D O 1
ATOM 7250 N N . ASP D 1 41 ? 4.901 -13.465 -53.805 1.00 75.73 40 ASP D N 1
ATOM 7251 C CA . ASP D 1 41 ? 6.312 -13.863 -53.763 1.00 77.65 40 ASP D CA 1
ATOM 7252 C C . ASP D 1 41 ? 6.485 -14.803 -52.557 1.00 76.43 40 ASP D C 1
ATOM 7253 O O . ASP D 1 41 ? 5.711 -15.750 -52.415 1.00 78.59 40 ASP D O 1
ATOM 7258 N N . HIS D 1 42 ? 7.477 -14.542 -51.694 1.00 74.83 41 HIS D N 1
ATOM 7259 C CA . HIS D 1 42 ? 7.712 -15.324 -50.475 1.00 71.97 41 HIS D CA 1
ATOM 7260 C C . HIS D 1 42 ? 7.166 -14.584 -49.245 1.00 70.82 41 HIS D C 1
ATOM 7261 O O . HIS D 1 42 ? 7.427 -14.993 -48.112 1.00 70.05 41 HIS D O 1
ATOM 7268 N N . LYS D 1 43 ? 6.399 -13.508 -49.473 1.00 70.09 42 LYS D N 1
ATOM 7269 C CA . LYS D 1 43 ? 5.938 -12.610 -48.413 1.00 70.55 42 LYS D CA 1
ATOM 7270 C C . LYS D 1 43 ? 4.497 -12.942 -48.030 1.00 67.85 42 LYS D C 1
ATOM 7271 O O . LYS D 1 43 ? 3.631 -13.034 -48.897 1.00 67.07 42 LYS D O 1
ATOM 7277 N N . PRO D 1 44 ? 4.200 -13.138 -46.722 1.00 65.83 43 PRO D N 1
ATOM 7278 C CA . PRO D 1 44 ? 2.820 -13.182 -46.230 1.00 64.39 43 PRO D CA 1
ATOM 7279 C C . PRO D 1 44 ? 1.996 -11.932 -46.580 1.00 63.62 43 PRO D C 1
ATOM 7280 O O . PRO D 1 44 ? 2.540 -10.831 -46.648 1.00 64.26 43 PRO D O 1
ATOM 7284 N N . ASP D 1 45 ? 0.685 -12.124 -46.766 1.00 63.57 44 ASP D N 1
ATOM 7285 C CA . ASP D 1 45 ? -0.222 -11.083 -47.262 1.00 63.88 44 ASP D CA 1
ATOM 7286 C C . ASP D 1 45 ? -0.914 -10.353 -46.100 1.00 64.93 44 ASP D C 1
ATOM 7287 O O . ASP D 1 45 ? -1.599 -9.356 -46.333 1.00 65.29 44 ASP D O 1
ATOM 7292 N N . THR D 1 46 ? -0.730 -10.841 -44.866 1.00 66.35 45 THR D N 1
ATOM 7293 C CA . THR D 1 46 ? -1.389 -10.285 -43.675 1.00 67.86 45 THR D CA 1
ATOM 7294 C C . THR D 1 46 ? -0.350 -9.680 -42.724 1.00 68.66 45 THR D C 1
ATOM 7295 O O . THR D 1 46 ? 0.857 -9.821 -42.930 1.00 67.69 45 THR D O 1
ATOM 7299 N N . ASP D 1 47 ? -0.855 -9.000 -41.686 1.00 71.00 46 ASP D N 1
ATOM 7300 C CA . ASP D 1 47 ? -0.051 -8.382 -40.632 1.00 72.28 46 ASP D CA 1
ATOM 7301 C C . ASP D 1 47 ? 0.814 -9.447 -39.947 1.00 71.80 46 ASP D C 1
ATOM 7302 O O . ASP D 1 47 ? 2.022 -9.262 -39.791 1.00 72.58 46 ASP D O 1
ATOM 7307 N N . ARG D 1 48 ? 0.179 -10.553 -39.544 1.00 69.83 47 ARG D N 1
ATOM 7308 C CA . ARG D 1 48 ? 0.857 -11.644 -38.850 1.00 67.76 47 ARG D CA 1
ATOM 7309 C C . ARG D 1 48 ? 1.735 -12.405 -39.852 1.00 64.62 47 ARG D C 1
ATOM 7310 O O . ARG D 1 48 ? 1.228 -13.046 -40.774 1.00 64.29 47 ARG D O 1
ATOM 7318 N N . ASN D 1 49 ? 3.055 -12.309 -39.646 1.00 61.79 48 ASN D N 1
ATOM 7319 C CA . ASN D 1 49 ? 4.070 -12.914 -40.507 1.00 60.58 48 ASN D CA 1
ATOM 7320 C C . ASN D 1 49 ? 4.684 -14.139 -39.814 1.00 58.32 48 ASN D C 1
ATOM 7321 O O . ASN D 1 49 ? 5.784 -14.557 -40.166 1.00 57.92 48 ASN D O 1
ATOM 7326 N N . ASP D 1 50 ? 3.974 -14.700 -38.827 1.00 56.62 49 ASP D N 1
ATOM 7327 C CA . ASP D 1 50 ? 4.470 -15.825 -38.034 1.00 56.96 49 ASP D CA 1
ATOM 7328 C C . ASP D 1 50 ? 3.689 -17.087 -38.417 1.00 56.34 49 ASP D C 1
ATOM 7329 O O . ASP D 1 50 ? 2.467 -17.136 -38.267 1.00 57.73 49 ASP D O 1
ATOM 7334 N N . VAL D 1 51 ? 4.414 -18.099 -38.912 1.00 55.88 50 VAL D N 1
ATOM 7335 C CA . VAL D 1 51 ? 3.822 -19.343 -39.403 1.00 55.10 50 VAL D CA 1
ATOM 7336 C C . VAL 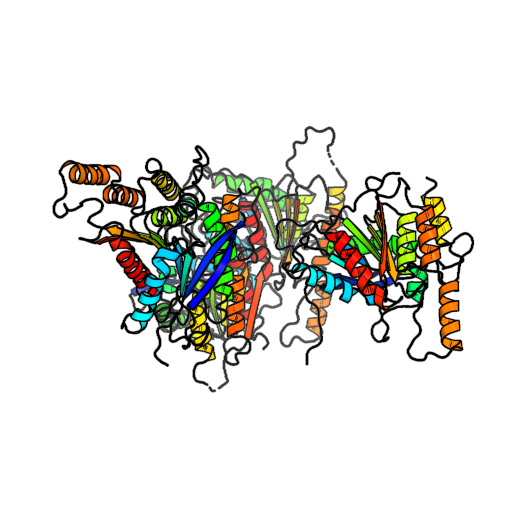D 1 51 ? 4.692 -20.524 -38.982 1.00 53.85 50 VAL D C 1
ATOM 7337 O O . VAL D 1 51 ? 5.910 -20.396 -38.877 1.00 52.98 50 VAL D O 1
ATOM 7341 N N . PRO D 1 52 ? 4.089 -21.709 -38.733 1.00 53.17 51 PRO D N 1
ATOM 7342 C CA . PRO D 1 52 ? 4.851 -22.943 -38.536 1.00 52.63 51 PRO D CA 1
ATOM 7343 C C . PRO D 1 52 ? 5.486 -23.466 -39.835 1.00 52.76 51 PRO D C 1
ATOM 7344 O O . PRO D 1 52 ? 5.091 -23.060 -40.929 1.00 52.23 51 PRO D O 1
ATOM 7348 N N . LEU D 1 53 ? 6.464 -24.368 -39.684 1.00 53.31 52 LEU D N 1
ATOM 7349 C CA . LEU D 1 53 ? 7.188 -24.991 -40.793 1.00 54.30 52 LEU D CA 1
ATOM 7350 C C . LEU D 1 53 ? 7.365 -26.485 -40.491 1.00 53.90 52 LEU D C 1
ATOM 7351 O O . LEU D 1 53 ? 7.569 -26.862 -39.339 1.00 52.88 52 LEU D O 1
ATOM 7356 N N . ILE D 1 54 ? 7.290 -27.323 -41.533 1.00 54.24 53 ILE D N 1
ATOM 7357 C CA . ILE D 1 54 ? 7.425 -28.778 -41.384 1.00 54.75 53 ILE D CA 1
ATOM 7358 C C . ILE D 1 54 ? 8.562 -29.278 -42.285 1.00 55.59 53 ILE D C 1
ATOM 7359 O O . ILE D 1 54 ? 8.669 -28.880 -43.447 1.00 56.21 53 ILE D O 1
ATOM 7364 N N . TYR D 1 55 ? 9.408 -30.146 -41.715 1.00 56.62 54 TYR D N 1
ATOM 7365 C CA . TYR D 1 55 ? 10.453 -30.868 -42.435 1.00 57.69 54 TYR D CA 1
ATOM 7366 C C . TYR D 1 55 ? 9.986 -32.308 -42.676 1.00 57.75 54 TYR D C 1
ATOM 7367 O O . TYR D 1 55 ? 9.583 -32.991 -41.734 1.00 56.88 54 TYR D O 1
ATOM 7376 N N . ILE D 1 56 ? 10.047 -32.752 -43.937 1.00 58.35 55 ILE D N 1
ATOM 7377 C CA . ILE D 1 56 ? 9.673 -34.113 -44.326 1.00 58.69 55 ILE D CA 1
ATOM 7378 C C . ILE D 1 56 ? 10.900 -34.804 -44.934 1.00 58.32 55 ILE D C 1
ATOM 7379 O O . ILE D 1 56 ? 11.502 -34.287 -45.874 1.00 58.38 55 ILE D O 1
ATOM 7384 N N . VAL D 1 57 ? 11.250 -35.971 -44.381 1.00 58.08 56 VAL D N 1
ATOM 7385 C CA . VAL D 1 57 ? 12.254 -36.863 -44.965 1.00 60.37 56 VAL D CA 1
ATOM 7386 C C . VAL D 1 57 ? 11.528 -37.858 -45.879 1.00 61.95 56 VAL D C 1
ATOM 7387 O O . VAL D 1 57 ? 10.326 -38.085 -45.721 1.00 62.42 56 VAL D O 1
ATOM 7391 N N . ASP D 1 58 ? 12.276 -38.447 -46.820 1.00 63.90 57 ASP D N 1
ATOM 7392 C CA . ASP D 1 58 ? 11.715 -39.127 -47.993 1.00 64.55 57 ASP D CA 1
ATOM 7393 C C . ASP D 1 58 ? 10.875 -38.106 -48.769 1.00 64.30 57 ASP D C 1
ATOM 7394 O O . ASP D 1 58 ? 9.717 -38.360 -49.109 1.00 64.21 57 ASP D O 1
ATOM 7399 N N . GLY D 1 59 ? 11.494 -36.950 -49.041 1.00 64.31 58 GLY D N 1
ATOM 7400 C CA . GLY D 1 59 ? 10.827 -35.753 -49.551 1.00 64.05 58 GLY D CA 1
ATOM 7401 C C . GLY D 1 59 ? 10.162 -35.968 -50.900 1.00 64.05 58 GLY D C 1
ATOM 7402 O O . GLY D 1 59 ? 9.118 -35.381 -51.176 1.00 62.88 58 GLY D O 1
ATOM 7403 N N . ASN D 1 60 ? 10.770 -36.817 -51.735 1.00 64.17 59 ASN D N 1
ATOM 7404 C CA . ASN D 1 60 ? 10.296 -37.087 -53.094 1.00 64.31 59 ASN D CA 1
ATOM 7405 C C . ASN D 1 60 ? 8.914 -37.752 -53.050 1.00 62.34 59 ASN D C 1
ATOM 7406 O O . ASN D 1 60 ? 8.094 -37.535 -53.943 1.00 62.59 59 ASN D O 1
ATOM 7411 N N . ALA D 1 61 ? 8.670 -38.554 -52.006 1.00 60.90 60 ALA D N 1
ATOM 7412 C CA . ALA D 1 61 ? 7.474 -39.389 -51.891 1.00 60.38 60 ALA D CA 1
ATOM 7413 C C . ALA D 1 61 ? 6.301 -38.628 -51.253 1.00 59.52 60 ALA D C 1
ATOM 7414 O O . ALA D 1 61 ? 5.161 -39.072 -51.379 1.00 58.83 60 ALA D O 1
ATOM 7416 N N . LEU D 1 62 ? 6.572 -37.509 -50.566 1.00 58.32 61 LEU D N 1
ATOM 7417 C CA . LEU D 1 62 ? 5.563 -36.873 -49.697 1.00 56.93 61 LEU D CA 1
ATOM 7418 C C . LEU D 1 62 ? 5.402 -35.366 -49.951 1.00 55.18 61 LEU D C 1
ATOM 7419 O O . LEU D 1 62 ? 4.533 -34.749 -49.333 1.00 54.39 61 LEU D O 1
ATOM 7424 N N . PHE D 1 63 ? 6.211 -34.773 -50.838 1.00 54.64 62 PHE D N 1
ATOM 7425 C CA . PHE D 1 63 ? 6.245 -33.313 -50.982 1.00 53.84 62 PHE D CA 1
ATOM 7426 C C . PHE D 1 63 ? 4.896 -32.791 -51.493 1.00 53.60 62 PHE D C 1
ATOM 7427 O O . PHE D 1 63 ? 4.356 -31.829 -50.947 1.00 52.49 62 PHE D O 1
ATOM 7435 N N . LEU D 1 64 ? 4.374 -33.430 -52.545 1.00 53.34 63 LEU D N 1
ATOM 7436 C CA . LEU D 1 64 ? 3.142 -33.000 -53.215 1.00 53.44 63 LEU D CA 1
ATOM 7437 C C . LEU D 1 64 ? 1.941 -33.159 -52.272 1.00 52.51 63 LEU D C 1
ATOM 7438 O O . LEU D 1 64 ? 1.030 -32.330 -52.286 1.00 51.91 63 LEU D O 1
ATOM 7443 N N . THR D 1 65 ? 1.949 -34.228 -51.465 1.00 52.66 64 THR D N 1
ATOM 7444 C CA . THR D 1 65 ? 0.874 -34.531 -50.514 1.00 52.89 64 THR D CA 1
ATOM 7445 C C . THR D 1 65 ? 0.766 -33.406 -49.475 1.00 52.31 64 THR D C 1
ATOM 7446 O O . THR D 1 65 ? -0.332 -32.927 -49.192 1.00 52.47 64 THR D O 1
ATOM 7450 N N . ALA D 1 66 ? 1.913 -32.999 -48.917 1.00 51.39 65 ALA D N 1
ATOM 7451 C CA . ALA D 1 66 ? 1.983 -31.945 -47.902 1.00 50.97 65 ALA D CA 1
ATOM 7452 C C . ALA D 1 66 ? 1.564 -30.598 -48.505 1.00 51.19 65 ALA D C 1
ATOM 7453 O O . ALA D 1 66 ? 0.787 -29.858 -47.899 1.00 50.08 65 ALA D O 1
ATOM 7455 N N . THR D 1 67 ? 2.092 -30.297 -49.697 1.00 51.36 66 THR D N 1
ATOM 7456 C CA . THR D 1 67 ? 1.875 -29.022 -50.381 1.00 51.87 66 THR D CA 1
ATOM 7457 C C . THR D 1 67 ? 0.382 -28.813 -50.665 1.00 51.87 66 THR D C 1
ATOM 7458 O O . THR D 1 67 ? -0.158 -27.741 -50.397 1.00 51.69 66 THR D O 1
ATOM 7462 N N . GLU D 1 68 ? -0.266 -29.841 -51.224 1.00 51.49 67 GLU D N 1
ATOM 7463 C CA . GLU D 1 68 ? -1.662 -29.748 -51.642 1.00 51.75 67 GLU D CA 1
ATOM 7464 C C . GLU D 1 68 ? -2.570 -29.735 -50.405 1.00 50.72 67 GLU D C 1
ATOM 7465 O O . GLU D 1 68 ? -3.574 -29.022 -50.385 1.00 50.05 67 GLU D O 1
ATOM 7471 N N . ALA D 1 69 ? -2.205 -30.520 -49.384 1.00 50.60 68 ALA D N 1
ATOM 7472 C CA . ALA D 1 69 ? -2.905 -30.535 -48.096 1.00 51.68 68 ALA D CA 1
ATOM 7473 C C . ALA D 1 69 ? -2.911 -29.126 -47.488 1.00 51.27 68 ALA D C 1
ATOM 7474 O O . ALA D 1 69 ? -3.928 -28.686 -46.953 1.00 51.86 68 ALA D O 1
ATOM 7476 N N . LEU D 1 70 ? -1.767 -28.435 -47.584 1.00 50.96 69 LEU D N 1
ATOM 7477 C CA . LEU D 1 70 ? -1.608 -27.060 -47.096 1.00 51.34 69 LEU D CA 1
ATOM 7478 C C . LEU D 1 70 ? -2.543 -26.116 -47.866 1.00 51.34 69 LEU D C 1
ATOM 7479 O O . LEU D 1 70 ? -3.245 -25.307 -47.258 1.00 50.84 69 LEU D O 1
ATOM 7484 N N . TRP D 1 71 ? -2.538 -26.229 -49.200 1.00 51.78 70 TRP D N 1
ATOM 7485 C CA . TRP D 1 71 ? -3.292 -25.329 -50.080 1.00 52.71 70 TRP D CA 1
ATOM 7486 C C . TRP D 1 71 ? -4.802 -25.524 -49.894 1.00 51.60 70 TRP D C 1
ATOM 7487 O O . TRP D 1 71 ? -5.559 -24.555 -49.942 1.00 52.26 70 TRP D O 1
ATOM 7498 N N . ARG D 1 72 ? -5.228 -26.775 -49.686 1.00 52.01 71 ARG D N 1
ATOM 7499 C CA . ARG D 1 72 ? -6.636 -27.107 -49.443 1.00 52.09 71 ARG D CA 1
ATOM 7500 C C . ARG D 1 72 ? -7.113 -26.477 -48.127 1.00 52.19 71 ARG D C 1
ATOM 7501 O O . ARG D 1 72 ? -8.280 -26.107 -48.004 1.00 53.59 71 ARG D O 1
ATOM 7509 N N . ARG D 1 73 ? -6.198 -26.355 -47.156 1.00 52.27 72 ARG D N 1
ATOM 7510 C CA . ARG D 1 73 ? -6.530 -25.970 -45.782 1.00 51.93 72 ARG D CA 1
ATOM 7511 C C . ARG D 1 73 ? -6.910 -24.485 -45.694 1.00 52.03 72 ARG D C 1
ATOM 7512 O O . ARG D 1 73 ? -7.588 -24.087 -44.747 1.00 50.73 72 ARG D O 1
ATOM 7520 N N . SER D 1 74 ? -6.481 -23.677 -46.674 1.00 53.20 73 SER D N 1
ATOM 7521 C CA . SER D 1 74 ? -6.805 -22.245 -46.727 1.00 54.90 73 SER D CA 1
ATOM 7522 C C . SER D 1 74 ? -8.322 -22.028 -46.838 1.00 55.91 73 SER D C 1
ATOM 7523 O O . SER D 1 74 ? -8.827 -20.977 -46.439 1.00 57.84 73 SER D O 1
ATOM 7526 N N . ALA D 1 75 ? -9.033 -23.024 -47.380 1.00 56.04 74 ALA D N 1
ATOM 7527 C CA . ALA D 1 75 ? -10.488 -22.990 -47.539 1.00 57.33 74 ALA D CA 1
ATOM 7528 C C . ALA D 1 75 ? -11.200 -23.338 -46.222 1.00 57.43 74 ALA D C 1
ATOM 7529 O O . ALA D 1 75 ? -12.358 -22.963 -46.033 1.00 59.76 74 ALA D O 1
ATOM 7531 N N . ASP D 1 76 ? -10.509 -24.055 -45.325 1.00 56.59 75 ASP D N 1
ATOM 7532 C CA . ASP D 1 76 ? -11.104 -24.583 -44.091 1.00 55.45 75 ASP D CA 1
ATOM 7533 C C . ASP D 1 76 ? -11.197 -23.473 -43.036 1.00 54.34 75 ASP D C 1
ATOM 7534 O O . ASP D 1 76 ? -10.409 -22.527 -43.037 1.00 54.83 75 ASP D O 1
ATOM 7539 N N . SER D 1 77 ? -12.173 -23.624 -42.132 1.00 53.38 76 SER D N 1
ATOM 7540 C CA . SER D 1 77 ? -12.478 -22.661 -41.071 1.00 53.93 76 SER D CA 1
ATOM 7541 C C . SER D 1 77 ? -11.357 -22.613 -40.022 1.00 52.87 76 SER D C 1
ATOM 7542 O O . SER D 1 77 ? -11.102 -21.557 -39.442 1.00 52.91 76 SER D O 1
ATOM 7545 N N . HIS D 1 78 ? -10.697 -23.755 -39.790 1.00 49.47 77 HIS D N 1
ATOM 7546 C CA . HIS D 1 78 ? -9.710 -23.906 -38.716 1.00 49.08 77 HIS D CA 1
ATOM 7547 C C . HIS D 1 78 ? -8.306 -23.496 -39.185 1.00 48.12 77 HIS D C 1
ATOM 7548 O O . HIS D 1 78 ? -7.346 -23.622 -38.426 1.00 47.56 77 HIS D O 1
ATOM 7555 N N . TYR D 1 79 ? -8.196 -23.001 -40.425 1.00 48.18 78 TYR D N 1
ATOM 7556 C CA . TYR D 1 79 ? -6.928 -22.576 -41.027 1.00 47.75 78 TYR D CA 1
ATOM 7557 C C . TYR D 1 79 ? -6.164 -21.667 -40.055 1.00 49.00 78 TYR D C 1
ATOM 7558 O O . TYR D 1 79 ? -6.726 -20.709 -39.525 1.00 48.88 78 TYR D O 1
ATOM 7567 N N . CYS D 1 80 ? -4.881 -21.985 -39.837 1.00 50.92 79 CYS D N 1
ATOM 7568 C CA . CYS D 1 80 ? -4.021 -21.255 -38.903 1.00 52.10 79 CYS D CA 1
ATOM 7569 C C . CYS D 1 80 ? -3.525 -19.951 -39.542 1.00 51.02 79 CYS D C 1
ATOM 7570 O O . CYS D 1 80 ? -3.096 -19.041 -38.832 1.00 50.42 79 CYS D O 1
ATOM 7573 N N . GLY D 1 81 ? -3.576 -19.878 -40.878 1.00 51.22 80 GLY D N 1
ATOM 7574 C CA . GLY D 1 81 ? -3.283 -18.656 -41.626 1.00 50.42 80 GLY D CA 1
ATOM 7575 C C . GLY D 1 81 ? -2.096 -18.807 -42.565 1.00 50.09 80 GLY D C 1
ATOM 7576 O O . GLY D 1 81 ? -1.897 -17.965 -43.440 1.00 52.07 80 GLY D O 1
ATOM 7577 N N . GLY D 1 82 ? -1.307 -19.873 -42.382 1.00 49.48 81 GLY D N 1
ATOM 7578 C CA . GLY D 1 82 ? -0.143 -20.136 -43.224 1.00 50.20 81 GLY D CA 1
ATOM 7579 C C . GLY D 1 82 ? 0.735 -21.248 -42.675 1.00 50.56 81 GLY D C 1
ATOM 7580 O O . GLY D 1 82 ? 0.662 -21.593 -41.496 1.00 49.70 81 GLY D O 1
ATOM 7581 N N . GLY D 1 83 ? 1.574 -21.801 -43.557 1.00 51.15 82 GLY D N 1
ATOM 7582 C CA . GLY D 1 83 ? 2.545 -22.834 -43.217 1.00 50.89 82 GLY D CA 1
ATOM 7583 C C . GLY D 1 83 ? 3.538 -23.041 -44.347 1.00 51.58 82 GLY D C 1
ATOM 7584 O O . GLY D 1 83 ? 3.214 -22.801 -45.507 1.00 52.05 82 GLY D O 1
ATOM 7585 N N . ILE D 1 84 ? 4.753 -23.481 -44.002 1.00 52.43 83 ILE D N 1
ATOM 7586 C CA . ILE D 1 84 ? 5.816 -23.716 -44.977 1.00 53.45 83 ILE D CA 1
ATOM 7587 C C . ILE D 1 84 ? 6.219 -25.194 -44.916 1.00 54.00 83 ILE D C 1
ATOM 7588 O O . ILE D 1 84 ? 6.420 -25.749 -43.837 1.00 54.32 83 ILE D O 1
ATOM 7593 N N . VAL D 1 85 ? 6.328 -25.811 -46.097 1.00 54.40 84 VAL D N 1
ATOM 7594 C CA . VAL D 1 85 ? 6.698 -27.211 -46.249 1.00 54.77 84 VAL D CA 1
ATOM 7595 C C . VAL D 1 85 ? 8.138 -27.270 -46.774 1.00 55.95 84 VAL D C 1
ATOM 7596 O O . VAL D 1 85 ? 8.508 -26.498 -47.655 1.00 55.00 84 VAL D O 1
ATOM 7600 N N . VAL D 1 86 ? 8.936 -28.181 -46.203 1.00 56.79 85 VAL D N 1
ATOM 7601 C CA . VAL D 1 86 ? 10.312 -28.437 -46.630 1.00 59.19 85 VAL D CA 1
ATOM 7602 C C . VAL D 1 86 ? 10.502 -29.953 -46.752 1.00 60.14 85 VAL D C 1
ATOM 7603 O O . VAL D 1 86 ? 10.596 -30.654 -45.745 1.00 60.46 85 VAL D O 1
ATOM 7607 N N . ALA D 1 87 ? 10.553 -30.442 -47.996 1.00 62.40 86 ALA D N 1
ATOM 7608 C CA . ALA D 1 87 ? 10.761 -31.856 -48.290 1.00 63.97 86 ALA D CA 1
ATOM 7609 C C . ALA D 1 87 ? 12.246 -32.103 -48.575 1.00 65.63 86 ALA D C 1
ATOM 7610 O O . ALA D 1 87 ? 12.812 -31.510 -49.493 1.00 66.71 86 ALA D O 1
ATOM 7612 N N . ILE D 1 88 ? 12.856 -32.983 -47.773 1.00 67.39 87 ILE D N 1
ATOM 7613 C CA . ILE D 1 88 ? 14.264 -33.345 -47.886 1.00 69.87 87 ILE D CA 1
ATOM 7614 C C . ILE D 1 88 ? 14.354 -34.674 -48.647 1.00 70.83 87 ILE D C 1
ATOM 7615 O O . ILE D 1 88 ? 14.265 -35.747 -48.046 1.00 70.37 87 ILE D O 1
ATOM 7620 N N . GLY D 1 89 ? 14.518 -34.577 -49.972 1.00 72.59 88 GLY D N 1
ATOM 7621 C CA . GLY D 1 89 ? 14.558 -35.729 -50.875 1.00 75.82 88 GLY D CA 1
ATOM 7622 C C . GLY D 1 89 ? 15.929 -35.916 -51.502 1.00 78.36 88 GLY D C 1
ATOM 7623 O O . GLY D 1 89 ? 16.892 -35.247 -51.123 1.00 79.68 88 GLY D O 1
ATOM 7624 N N . TYR D 1 90 ? 16.000 -36.835 -52.473 1.00 79.64 89 TYR D N 1
ATOM 7625 C CA . TYR D 1 90 ? 17.232 -37.198 -53.170 1.00 81.67 89 TYR D CA 1
ATOM 7626 C C . TYR D 1 90 ? 17.093 -36.896 -54.660 1.00 82.70 89 TYR D C 1
ATOM 7627 O O . TYR D 1 90 ? 15.979 -36.801 -55.170 1.00 82.52 89 TYR D O 1
ATOM 7636 N N . PRO D 1 91 ? 18.213 -36.727 -55.405 1.00 84.36 90 PRO D N 1
ATOM 7637 C CA . PRO D 1 91 ? 18.161 -36.655 -56.866 1.00 84.23 90 PRO D CA 1
ATOM 7638 C C . PRO D 1 91 ? 17.655 -37.977 -57.470 1.00 84.31 90 PRO D C 1
ATOM 7639 O O . PRO D 1 91 ? 18.362 -38.986 -57.423 1.00 83.63 90 PRO D O 1
ATOM 7643 N N . LEU D 1 92 ? 16.430 -37.955 -58.013 1.00 83.99 91 LEU D N 1
ATOM 7644 C CA . LEU D 1 92 ? 15.769 -39.148 -58.555 1.00 83.76 91 LEU D CA 1
ATOM 7645 C C . LEU D 1 92 ? 15.114 -38.841 -59.911 1.00 84.27 91 LEU D C 1
ATOM 7646 O O . LEU D 1 92 ? 14.141 -39.498 -60.290 1.00 85.30 91 LEU D O 1
ATOM 7651 N N . GLU D 1 93 ? 15.658 -37.863 -60.647 1.00 84.58 92 GLU D N 1
ATOM 7652 C CA . GLU D 1 93 ? 15.158 -37.517 -61.983 1.00 86.55 92 GLU D CA 1
ATOM 7653 C C . GLU D 1 93 ? 15.520 -38.636 -62.966 1.00 87.65 92 GLU D C 1
ATOM 7654 O O . GLU D 1 93 ? 16.700 -38.893 -63.209 1.00 89.60 92 GLU D O 1
ATOM 7660 N N . GLY D 1 94 ? 14.492 -39.294 -63.517 1.00 87.57 93 GLY D N 1
ATOM 7661 C CA . GLY D 1 94 ? 14.651 -40.301 -64.568 1.00 86.61 93 GLY D CA 1
ATOM 7662 C C . GLY D 1 94 ? 14.713 -41.723 -64.031 1.00 85.10 93 GLY D C 1
ATOM 7663 O O . GLY D 1 94 ? 14.591 -42.677 -64.802 1.00 84.57 93 GLY D O 1
ATOM 7664 N N . THR D 1 95 ? 14.905 -41.868 -62.713 1.00 83.41 94 THR D N 1
ATOM 7665 C CA . THR D 1 95 ? 15.002 -43.172 -62.054 1.00 82.01 94 THR D CA 1
ATOM 7666 C C . THR D 1 95 ? 13.633 -43.865 -62.053 1.00 81.48 94 THR D C 1
ATOM 7667 O O . THR D 1 95 ? 13.554 -45.091 -62.145 1.00 82.11 94 THR D O 1
ATOM 7671 N N . GLY D 1 96 ? 12.566 -43.066 -61.940 1.00 79.95 95 GLY D N 1
ATOM 7672 C CA . GLY D 1 96 ? 11.197 -43.563 -61.878 1.00 80.03 95 GLY D CA 1
ATOM 7673 C C . GLY D 1 96 ? 10.884 -44.182 -60.525 1.00 80.30 95 GLY D C 1
ATOM 7674 O O . GLY D 1 96 ? 10.160 -45.176 -60.445 1.00 80.99 95 GLY D O 1
ATOM 7675 N N . LYS D 1 97 ? 11.435 -43.579 -59.465 1.00 78.94 96 LYS D N 1
ATOM 7676 C CA . LYS D 1 97 ? 11.276 -44.038 -58.086 1.00 78.13 96 LYS D CA 1
ATOM 7677 C C . LYS D 1 97 ? 11.162 -42.819 -57.163 1.00 75.72 96 LYS D C 1
ATOM 7678 O O . LYS D 1 97 ? 11.672 -41.743 -57.482 1.00 76.24 96 LYS D O 1
ATOM 7684 N N . VAL D 1 98 ? 10.489 -43.010 -56.021 1.00 74.28 97 VAL D N 1
ATOM 7685 C CA . VAL D 1 98 ? 10.245 -41.938 -55.045 1.00 74.35 97 VAL D CA 1
ATOM 7686 C C . VAL D 1 98 ? 11.048 -42.194 -53.758 1.00 74.92 97 VAL D C 1
ATOM 7687 O O . VAL D 1 98 ? 11.324 -41.251 -53.019 1.00 75.87 97 VAL D O 1
ATOM 7691 N N . TYR D 1 99 ? 11.407 -43.457 -53.490 1.00 74.76 98 TYR D N 1
ATOM 7692 C CA . TYR D 1 99 ? 12.306 -43.807 -52.385 1.00 75.38 98 TYR D CA 1
ATOM 7693 C C . TYR D 1 99 ? 13.698 -44.138 -52.935 1.00 77.90 98 TYR D C 1
ATOM 7694 O O . TYR D 1 99 ? 13.824 -44.865 -53.923 1.00 78.33 98 TYR D O 1
ATOM 7703 N N . HIS D 1 100 ? 14.730 -43.594 -52.279 1.00 79.83 99 HIS D N 1
ATOM 7704 C CA . HIS D 1 100 ? 16.128 -43.955 -52.514 1.00 81.37 99 HIS D CA 1
ATOM 7705 C C . HIS D 1 100 ? 16.581 -44.892 -51.386 1.00 82.31 99 HIS D C 1
ATOM 7706 O O . HIS D 1 100 ? 17.075 -44.436 -50.355 1.00 81.01 99 HIS D O 1
ATOM 7713 N N . ARG D 1 101 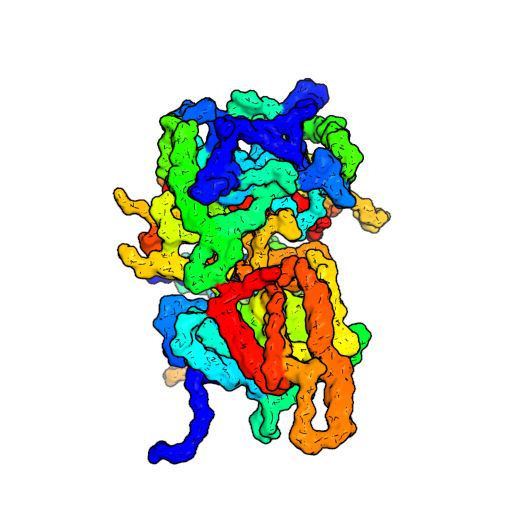? 16.399 -46.201 -51.600 1.00 83.36 100 ARG D N 1
ATOM 7714 C CA . ARG D 1 101 ? 16.567 -47.224 -50.558 1.00 86.06 100 ARG D CA 1
ATOM 7715 C C . ARG D 1 101 ? 18.006 -47.232 -50.022 1.00 86.08 100 ARG D C 1
ATOM 7716 O O . ARG D 1 101 ? 18.219 -47.503 -48.840 1.00 87.03 100 ARG D O 1
ATOM 7724 N N . VAL D 1 102 ? 18.980 -46.946 -50.895 1.00 86.12 101 VAL D N 1
ATOM 7725 C CA . VAL D 1 102 ? 20.395 -46.897 -50.520 1.00 85.98 101 VAL D CA 1
ATOM 7726 C C . VAL D 1 102 ? 20.618 -45.715 -49.568 1.00 83.37 101 VAL D C 1
ATOM 7727 O O . VAL D 1 102 ? 21.116 -45.894 -48.455 1.00 82.93 101 VAL D O 1
ATOM 7731 N N . ARG D 1 103 ? 20.243 -44.514 -50.025 1.00 80.62 102 ARG D N 1
ATOM 7732 C CA . ARG D 1 103 ? 20.481 -43.270 -49.297 1.00 80.24 102 ARG D CA 1
ATOM 7733 C C . ARG D 1 103 ? 19.629 -43.248 -48.020 1.00 79.00 102 ARG D C 1
ATOM 7734 O O . ARG D 1 103 ? 20.165 -43.062 -46.928 1.00 78.45 102 ARG D O 1
ATOM 7742 N N . ARG D 1 104 ? 18.314 -43.459 -48.166 1.00 77.34 103 ARG D N 1
ATOM 7743 C CA . ARG D 1 104 ? 17.373 -43.445 -47.032 1.00 75.99 103 ARG D CA 1
ATOM 7744 C C . ARG D 1 104 ? 17.752 -44.549 -46.034 1.00 76.54 103 ARG D C 1
ATOM 7745 O O . ARG D 1 104 ? 17.575 -44.381 -44.827 1.00 75.17 103 ARG D O 1
ATOM 7753 N N . GLY D 1 105 ? 18.262 -45.672 -46.555 1.00 77.25 104 GLY D N 1
ATOM 7754 C CA . GLY D 1 105 ? 18.759 -46.780 -45.746 1.00 78.67 104 GLY D CA 1
ATOM 7755 C C . GLY D 1 105 ? 19.810 -46.323 -44.747 1.00 79.35 104 GLY D C 1
ATOM 7756 O O . GLY D 1 105 ? 19.746 -46.678 -43.575 1.00 83.17 104 GLY D O 1
ATOM 7757 N N . PHE D 1 106 ? 20.768 -45.520 -45.224 1.00 79.15 105 PHE D N 1
ATOM 7758 C CA . PHE D 1 106 ? 21.857 -44.994 -44.399 1.00 79.01 105 PHE D CA 1
ATOM 7759 C C . PHE D 1 106 ? 21.360 -43.824 -43.541 1.00 76.92 105 PHE D C 1
ATOM 7760 O O . PHE D 1 106 ? 21.611 -43.783 -42.337 1.00 75.01 105 PHE D O 1
ATOM 7768 N N . ASP D 1 107 ? 20.654 -42.887 -44.181 1.00 76.18 106 ASP D N 1
ATOM 7769 C CA . ASP D 1 107 ? 20.362 -41.572 -43.616 1.00 76.76 106 ASP D CA 1
ATOM 7770 C C . ASP D 1 107 ? 19.402 -41.680 -42.423 1.00 75.27 106 ASP D C 1
ATOM 7771 O O . ASP D 1 107 ? 19.580 -40.978 -41.432 1.00 74.51 106 ASP D O 1
ATOM 7776 N N . LEU D 1 108 ? 18.393 -42.551 -42.526 1.00 74.72 107 LEU D N 1
ATOM 7777 C CA . LEU D 1 108 ? 17.282 -42.579 -41.569 1.00 74.61 107 LEU D CA 1
ATOM 7778 C C . LEU D 1 108 ? 17.496 -43.643 -40.481 1.00 75.22 107 LEU D C 1
ATOM 7779 O O . LEU D 1 108 ? 16.709 -43.708 -39.535 1.00 74.37 107 LEU D O 1
ATOM 7784 N N . THR D 1 109 ? 18.548 -44.464 -40.607 1.00 77.79 108 THR D N 1
ATOM 7785 C CA . THR D 1 109 ? 18.854 -45.511 -39.621 1.00 80.73 108 THR D CA 1
ATOM 7786 C C . THR D 1 109 ? 19.658 -44.916 -38.457 1.00 81.11 108 THR D C 1
ATOM 7787 O O . THR D 1 109 ? 20.274 -43.858 -38.587 1.00 81.47 108 THR D O 1
ATOM 7791 N N . VAL D 1 110 ? 19.646 -45.634 -37.327 1.00 81.50 109 VAL D N 1
ATOM 7792 C CA . VAL D 1 110 ? 20.194 -45.173 -36.049 1.00 83.19 109 VAL D CA 1
ATOM 7793 C C . VAL D 1 110 ? 21.680 -45.519 -35.974 1.00 84.41 109 VAL D C 1
ATOM 7794 O O . VAL D 1 110 ? 22.061 -46.666 -36.201 1.00 84.53 109 VAL D O 1
ATOM 7798 N N . PRO D 1 111 ? 22.563 -44.540 -35.664 1.00 84.96 110 PRO D N 1
ATOM 7799 C CA . PRO D 1 111 ? 23.954 -44.829 -35.309 1.00 85.55 110 PRO D CA 1
ATOM 7800 C C . PRO D 1 111 ? 24.096 -45.776 -34.106 1.00 86.38 110 PRO D C 1
ATOM 7801 O O . PRO D 1 111 ? 23.496 -45.536 -33.057 1.00 86.65 110 PRO D O 1
ATOM 7805 N N . THR D 1 112 ? 24.885 -46.841 -34.288 1.00 86.64 111 THR D N 1
ATOM 7806 C CA . THR D 1 112 ? 25.303 -47.739 -33.213 1.00 88.58 111 THR D CA 1
ATOM 7807 C C . THR D 1 112 ? 26.825 -47.859 -33.255 1.00 91.19 111 THR D C 1
ATOM 7808 O O . THR D 1 112 ? 27.355 -48.853 -33.745 1.00 92.39 111 THR D O 1
ATOM 7812 N N . PRO D 1 113 ? 27.572 -46.841 -32.763 1.00 94.03 112 PRO D N 1
ATOM 7813 C CA . PRO D 1 113 ? 29.035 -46.828 -32.852 1.00 95.35 112 PRO D CA 1
ATOM 7814 C C . PRO D 1 113 ? 29.745 -48.013 -32.174 1.00 98.21 112 PRO D C 1
ATOM 7815 O O . PRO D 1 113 ? 30.852 -48.368 -32.582 1.00 99.44 112 PRO D O 1
ATOM 7819 N N . ASP D 1 114 ? 29.116 -48.595 -31.145 1.00 101.02 113 ASP D N 1
ATOM 7820 C CA . ASP D 1 114 ? 29.616 -49.804 -30.484 1.00 101.67 113 ASP D CA 1
ATOM 7821 C C . ASP D 1 114 ? 29.739 -50.932 -31.515 1.00 102.33 113 ASP D C 1
ATOM 7822 O O . ASP D 1 114 ? 30.801 -51.542 -31.654 1.00 101.17 113 ASP D O 1
ATOM 7827 N N . SER D 1 115 ? 28.634 -51.189 -32.225 1.00 102.59 114 SER D N 1
ATOM 7828 C CA . SER D 1 115 ? 28.538 -52.234 -33.241 1.00 102.24 114 SER D CA 1
ATOM 7829 C C . SER D 1 115 ? 27.985 -51.638 -34.534 1.00 102.31 114 SER D C 1
ATOM 7830 O O . SER D 1 115 ? 26.793 -51.760 -34.813 1.00 101.47 114 SER D O 1
ATOM 7833 N N . PRO D 1 116 ? 28.823 -50.966 -35.359 1.00 101.88 115 PRO D N 1
ATOM 7834 C CA . PRO D 1 116 ? 28.341 -50.293 -36.567 1.00 101.47 115 PRO D CA 1
ATOM 7835 C C . PRO D 1 116 ? 27.891 -51.278 -37.656 1.00 101.85 115 PRO D C 1
ATOM 7836 O O . PRO D 1 116 ? 28.371 -52.412 -37.704 1.00 102.21 115 PRO D O 1
ATOM 7840 N N . VAL D 1 117 ? 26.972 -50.819 -38.513 1.00 101.59 116 VAL D N 1
ATOM 7841 C CA . VAL D 1 117 ? 26.437 -51.596 -39.627 1.00 100.51 116 VAL D CA 1
ATOM 7842 C C . VAL D 1 117 ? 26.626 -50.771 -40.906 1.00 98.67 116 VAL D C 1
ATOM 7843 O O . VAL D 1 117 ? 26.257 -49.596 -40.949 1.00 98.12 116 VAL D O 1
ATOM 7847 N N . GLU D 1 118 ? 27.206 -51.400 -41.935 1.00 98.34 117 GLU D N 1
ATOM 7848 C CA . GLU D 1 118 ? 27.638 -50.707 -43.150 1.00 98.29 117 GLU D CA 1
ATOM 7849 C C . GLU D 1 118 ? 26.415 -50.252 -43.955 1.00 97.10 117 GLU D C 1
ATOM 7850 O O . GLU D 1 118 ? 25.478 -51.022 -44.172 1.00 97.05 117 GLU D O 1
ATOM 7856 N N . GLY D 1 119 ? 26.453 -48.986 -44.388 1.00 95.20 118 GLY D N 1
ATOM 7857 C CA . GLY D 1 119 ? 25.368 -48.348 -45.119 1.00 92.95 118 GLY D CA 1
ATOM 7858 C C . GLY D 1 119 ? 24.193 -47.999 -44.219 1.00 91.50 118 GLY D C 1
ATOM 7859 O O . GLY D 1 119 ? 23.074 -47.853 -44.706 1.00 89.57 118 GLY D O 1
ATOM 7860 N N . HIS D 1 120 ? 24.458 -47.861 -42.911 1.00 90.62 119 HIS D N 1
ATOM 7861 C CA . HIS D 1 120 ? 23.455 -47.491 -41.905 1.00 90.00 119 HIS D CA 1
ATOM 7862 C C . HIS D 1 120 ? 24.080 -46.556 -40.860 1.00 87.98 119 HIS D C 1
ATOM 7863 O O . HIS D 1 120 ? 25.304 -46.465 -40.747 1.00 88.66 119 HIS D O 1
ATOM 7870 N N . GLY D 1 121 ? 23.215 -45.870 -40.104 1.00 85.65 120 GLY D N 1
ATOM 7871 C CA . GLY D 1 121 ? 23.612 -45.007 -38.993 1.00 83.37 120 GLY D CA 1
ATOM 7872 C C . GLY D 1 121 ? 24.093 -43.645 -39.463 1.00 81.29 120 GLY D C 1
ATOM 7873 O O . GLY D 1 121 ? 25.140 -43.167 -39.022 1.00 82.41 120 GLY D O 1
ATOM 7874 N N . GLY D 1 122 ? 23.309 -43.017 -40.348 1.00 79.97 121 GLY D N 1
ATOM 7875 C CA . GLY D 1 122 ? 23.634 -41.716 -40.936 1.00 78.46 121 GLY D CA 1
ATOM 7876 C C . GLY D 1 122 ? 22.697 -40.611 -40.471 1.00 76.97 121 GLY D C 1
ATOM 7877 O O . GLY D 1 122 ? 22.681 -39.529 -41.060 1.00 75.47 121 GLY D O 1
ATOM 7878 N N . ALA D 1 123 ? 21.926 -40.881 -39.408 1.00 77.15 122 ALA D N 1
ATOM 7879 C CA . ALA D 1 123 ? 20.927 -39.947 -38.876 1.00 75.42 122 ALA D CA 1
ATOM 7880 C C . ALA D 1 123 ? 21.606 -38.670 -38.367 1.00 75.93 122 ALA D C 1
ATOM 7881 O O . ALA D 1 123 ? 21.126 -37.567 -38.626 1.00 70.37 122 ALA D O 1
ATOM 7883 N N . ASP D 1 124 ? 22.725 -38.837 -37.654 1.00 77.50 123 ASP D N 1
ATOM 7884 C CA . ASP D 1 124 ? 23.432 -37.732 -37.002 1.00 79.37 123 ASP D CA 1
ATOM 7885 C C . ASP D 1 124 ? 23.998 -36.765 -38.052 1.00 80.84 123 ASP D C 1
ATOM 7886 O O . ASP D 1 124 ? 24.000 -35.554 -37.827 1.00 81.40 123 ASP D O 1
ATOM 7891 N N . ILE D 1 125 ? 24.471 -37.298 -39.187 1.00 82.02 124 ILE D N 1
ATOM 7892 C CA . ILE D 1 125 ? 24.974 -36.467 -40.291 1.00 81.15 124 ILE D CA 1
ATOM 7893 C C . ILE D 1 125 ? 23.797 -35.702 -40.912 1.00 78.87 124 ILE D C 1
ATOM 7894 O O . ILE D 1 125 ? 23.936 -34.529 -41.264 1.00 76.75 124 ILE D O 1
ATOM 7899 N N . LEU D 1 126 ? 22.651 -36.380 -41.049 1.00 77.33 125 LEU D N 1
ATOM 7900 C CA . LEU D 1 126 ? 21.458 -35.794 -41.661 1.00 75.30 125 LEU D CA 1
ATOM 7901 C C . LEU D 1 126 ? 20.969 -34.611 -40.816 1.00 73.22 125 LEU D C 1
ATOM 7902 O O . LEU D 1 126 ? 20.641 -33.559 -41.361 1.00 74.48 125 LEU D O 1
ATOM 7907 N N . LEU D 1 127 ? 20.937 -34.791 -39.489 1.00 72.07 126 LEU D N 1
ATOM 7908 C CA . LEU D 1 127 ? 20.463 -33.758 -38.560 1.00 72.57 126 LEU D CA 1
ATOM 7909 C C . LEU D 1 127 ? 21.385 -32.534 -38.613 1.00 73.11 126 LEU D C 1
ATOM 7910 O O . LEU D 1 127 ? 20.907 -31.402 -38.554 1.00 71.18 126 LEU D O 1
ATOM 7915 N N . ASP D 1 128 ? 22.697 -32.767 -38.725 1.00 75.11 127 ASP D N 1
ATOM 7916 C CA . ASP D 1 128 ? 23.665 -31.685 -38.878 1.00 76.07 127 ASP D CA 1
ATOM 7917 C C . ASP D 1 128 ? 23.334 -30.903 -40.155 1.00 76.49 127 ASP D C 1
ATOM 7918 O O . ASP D 1 128 ? 23.143 -29.694 -40.101 1.00 76.13 127 ASP D O 1
ATOM 7923 N N . PHE D 1 129 ? 23.226 -31.610 -41.287 1.00 76.44 128 PHE D N 1
ATOM 7924 C CA . PHE D 1 129 ? 22.917 -30.991 -42.582 1.00 78.50 128 PHE D CA 1
ATOM 7925 C C . PHE D 1 129 ? 21.648 -30.132 -42.477 1.00 77.11 128 PHE D C 1
ATOM 7926 O O . PHE D 1 129 ? 21.612 -29.022 -43.011 1.00 76.43 128 PHE D O 1
ATOM 7934 N N . ILE D 1 130 ? 20.621 -30.652 -41.791 1.00 76.87 129 ILE D N 1
ATOM 7935 C CA . ILE D 1 130 ? 19.349 -29.942 -41.601 1.00 74.99 129 ILE D CA 1
ATOM 7936 C C . ILE D 1 130 ? 19.608 -28.660 -40.796 1.00 74.36 129 ILE D C 1
ATOM 7937 O O . ILE D 1 130 ? 19.141 -27.583 -41.169 1.00 72.77 129 ILE D O 1
ATOM 7942 N N . ALA D 1 131 ? 20.352 -28.800 -39.693 1.00 74.21 130 ALA D N 1
ATOM 7943 C CA . ALA D 1 131 ? 20.655 -27.700 -38.774 1.00 75.16 130 ALA D CA 1
ATOM 7944 C C . ALA D 1 131 ? 21.618 -26.699 -39.428 1.00 76.14 130 ALA D C 1
ATOM 7945 O O . ALA D 1 131 ? 21.429 -25.487 -39.314 1.00 76.14 130 ALA D O 1
ATOM 7947 N N . GLU D 1 132 ? 22.645 -27.224 -40.106 1.00 76.76 131 GLU D N 1
ATOM 7948 C CA . GLU D 1 132 ? 23.763 -26.434 -40.624 1.00 78.43 131 GLU D CA 1
ATOM 7949 C C . GLU D 1 132 ? 23.345 -25.667 -41.885 1.00 77.65 131 GLU D C 1
ATOM 7950 O O . GLU D 1 132 ? 23.626 -24.475 -41.999 1.00 78.29 131 GLU D O 1
ATOM 7956 N N . THR D 1 133 ? 22.693 -26.364 -42.825 1.00 77.49 132 THR D N 1
ATOM 7957 C CA . THR D 1 133 ? 22.515 -25.868 -44.197 1.00 75.59 132 THR D CA 1
ATOM 7958 C C . THR D 1 133 ? 21.033 -25.682 -44.549 1.00 73.93 132 THR D C 1
ATOM 7959 O O . THR D 1 133 ? 20.651 -24.610 -45.017 1.00 70.24 132 THR D O 1
ATOM 7963 N N . VAL D 1 134 ? 20.217 -26.725 -44.352 1.00 72.33 133 VAL D N 1
ATOM 7964 C CA . VAL D 1 134 ? 18.831 -26.731 -44.840 1.00 71.87 133 VAL D CA 1
ATOM 7965 C C . VAL D 1 134 ? 18.069 -25.566 -44.194 1.00 70.45 133 VAL D C 1
ATOM 7966 O O . VAL D 1 134 ? 17.499 -24.738 -44.902 1.00 69.71 133 VAL D O 1
ATOM 7970 N N . ARG D 1 135 ? 18.082 -25.505 -42.856 1.00 70.92 134 ARG D N 1
ATOM 7971 C CA . ARG D 1 135 ? 17.286 -24.529 -42.104 1.00 71.80 134 ARG D CA 1
ATOM 7972 C C . ARG D 1 135 ? 17.666 -23.110 -42.525 1.00 72.06 134 ARG D C 1
ATOM 7973 O O . ARG D 1 135 ? 16.791 -22.347 -42.928 1.00 72.27 134 ARG D O 1
ATOM 7981 N N . PRO D 1 136 ? 18.956 -22.696 -42.456 1.00 71.21 135 PRO D N 1
ATOM 7982 C CA . PRO D 1 136 ? 19.343 -21.343 -42.861 1.00 70.24 135 PRO D CA 1
ATOM 7983 C C . PRO D 1 136 ? 19.026 -21.049 -44.335 1.00 68.89 135 PRO D C 1
ATOM 7984 O O . PRO D 1 136 ? 18.601 -19.942 -44.652 1.00 67.75 135 PRO D O 1
ATOM 7988 N N . ALA D 1 137 ? 19.229 -22.046 -45.206 1.00 69.09 136 ALA D N 1
ATOM 7989 C CA . ALA D 1 137 ? 18.971 -21.923 -46.643 1.00 70.52 136 ALA D CA 1
ATOM 7990 C C . ALA D 1 137 ? 17.482 -21.652 -46.892 1.00 70.65 136 ALA D C 1
ATOM 7991 O O . ALA D 1 137 ? 17.144 -20.758 -47.662 1.00 72.09 136 ALA D O 1
ATOM 7993 N N . VAL D 1 138 ? 16.610 -22.430 -46.238 1.00 71.04 137 VAL D N 1
ATOM 7994 C CA . VAL D 1 138 ? 15.158 -22.231 -46.319 1.00 70.76 137 VAL D CA 1
ATOM 7995 C C . VAL D 1 138 ? 14.829 -20.835 -45.778 1.00 70.67 137 VAL D C 1
ATOM 7996 O O . VAL D 1 138 ? 14.151 -20.052 -46.440 1.00 70.29 137 VAL D O 1
ATOM 8000 N N . ARG D 1 139 ? 15.338 -20.540 -44.576 1.00 70.99 138 ARG D N 1
ATOM 8001 C CA . ARG D 1 139 ? 15.055 -19.295 -43.860 1.00 72.28 138 ARG D CA 1
ATOM 8002 C C . ARG D 1 139 ? 15.545 -18.090 -44.674 1.00 72.74 138 ARG D C 1
ATOM 8003 O O . ARG D 1 139 ? 14.954 -17.011 -44.605 1.00 70.97 138 ARG D O 1
ATOM 8011 N N . GLU D 1 140 ? 16.627 -18.293 -45.435 1.00 74.85 139 GLU D N 1
ATOM 8012 C CA . GLU D 1 140 ? 17.212 -17.285 -46.323 1.00 77.23 139 GLU D CA 1
ATOM 8013 C C . GLU D 1 140 ? 16.193 -16.858 -47.390 1.00 76.87 139 GLU D C 1
ATOM 8014 O O . GLU D 1 140 ? 16.128 -15.683 -47.753 1.00 78.43 139 GLU D O 1
ATOM 8020 N N . ARG D 1 141 ? 15.402 -17.824 -47.876 1.00 77.66 140 ARG D N 1
ATOM 8021 C CA . ARG D 1 141 ? 14.433 -17.611 -48.959 1.00 77.35 140 ARG D CA 1
ATOM 8022 C C . ARG D 1 141 ? 13.217 -16.823 -48.449 1.00 75.77 140 ARG D C 1
ATOM 8023 O O . ARG D 1 141 ? 12.473 -16.258 -49.251 1.00 75.96 140 ARG D O 1
ATOM 8031 N N . PHE D 1 142 ? 13.025 -16.795 -47.123 1.00 74.12 141 PHE D N 1
ATOM 8032 C CA . PHE D 1 142 ? 11.837 -16.225 -46.487 1.00 72.07 141 PHE D CA 1
ATOM 8033 C C . PHE D 1 142 ? 12.235 -15.108 -45.521 1.00 72.06 141 PHE D C 1
ATOM 8034 O O . PHE D 1 142 ? 12.123 -15.265 -44.307 1.00 70.16 141 PHE D O 1
ATOM 8042 N N . PRO D 1 143 ? 12.713 -13.945 -46.026 1.00 72.23 142 PRO D N 1
ATOM 8043 C CA . PRO D 1 143 ? 13.094 -12.821 -45.164 1.00 71.81 142 PRO D CA 1
ATOM 8044 C C . PRO D 1 143 ? 11.949 -12.061 -44.470 1.00 70.54 142 PRO D C 1
ATOM 8045 O O . PRO D 1 143 ? 12.195 -11.400 -43.461 1.00 70.26 142 PRO D O 1
ATOM 8049 N N . ASP D 1 144 ? 10.722 -12.158 -45.003 1.00 69.67 143 ASP D N 1
ATOM 8050 C CA . ASP D 1 144 ? 9.582 -11.354 -44.534 1.00 68.64 143 ASP D CA 1
ATOM 8051 C C . ASP D 1 144 ? 8.609 -12.206 -43.704 1.00 66.83 143 ASP D C 1
ATOM 8052 O O . ASP D 1 144 ? 7.430 -11.864 -43.600 1.00 68.20 143 ASP D O 1
ATOM 8057 N N . VAL D 1 145 ? 9.105 -13.295 -43.104 1.00 64.92 144 VAL D N 1
ATOM 8058 C CA . VAL D 1 145 ? 8.283 -14.193 -42.288 1.00 64.74 144 VAL D CA 1
ATOM 8059 C C . VAL D 1 145 ? 9.144 -14.762 -41.153 1.00 63.68 144 VAL D C 1
ATOM 8060 O O . VAL D 1 145 ? 10.319 -15.081 -41.350 1.00 62.81 144 VAL D O 1
ATOM 8064 N N . SER D 1 146 ? 8.534 -14.869 -39.966 1.00 61.14 145 SER D N 1
ATOM 8065 C CA . SER D 1 146 ? 9.144 -15.458 -38.780 1.00 59.04 145 SER D CA 1
ATOM 8066 C C . SER D 1 146 ? 8.578 -16.867 -38.568 1.00 57.16 145 SER D C 1
ATOM 8067 O O . SER D 1 146 ? 7.374 -17.032 -38.394 1.00 57.64 145 SER D O 1
ATOM 8070 N N . VAL D 1 147 ? 9.456 -17.876 -38.593 1.00 55.84 146 VAL D N 1
ATOM 8071 C CA . VAL D 1 147 ? 9.061 -19.260 -38.355 1.00 55.75 146 VAL D CA 1
ATOM 8072 C C . VAL D 1 147 ? 8.752 -19.416 -36.860 1.00 54.93 146 VAL D C 1
ATOM 8073 O O . VAL D 1 147 ? 9.655 -19.352 -36.025 1.00 55.20 146 VAL D O 1
ATOM 8077 N N . SER D 1 148 ? 7.465 -19.612 -36.547 1.00 53.24 147 SER D N 1
ATOM 8078 C CA . SER D 1 148 ? 6.968 -19.685 -35.175 1.00 52.07 147 SER D CA 1
ATOM 8079 C C . SER D 1 148 ? 7.413 -20.993 -34.508 1.00 51.63 147 SER D C 1
ATOM 8080 O O . SER D 1 148 ? 7.709 -21.010 -33.314 1.00 51.89 147 SER D O 1
ATOM 8083 N N . ARG D 1 149 ? 7.446 -22.080 -35.289 1.00 50.07 148 ARG D N 1
ATOM 8084 C CA . ARG D 1 149 ? 7.829 -23.400 -34.791 1.00 49.80 148 ARG D CA 1
ATOM 8085 C C . ARG D 1 149 ? 8.172 -24.317 -35.972 1.00 49.29 148 ARG D C 1
ATOM 8086 O O . ARG D 1 149 ? 7.872 -24.000 -37.125 1.00 47.42 148 ARG D O 1
ATOM 8094 N N . GLU D 1 150 ? 8.802 -25.454 -35.654 1.00 49.86 149 GLU D N 1
ATOM 8095 C CA . GLU D 1 150 ? 9.277 -26.419 -36.640 1.00 51.33 149 GLU D CA 1
ATOM 8096 C C . GLU D 1 150 ? 8.868 -27.834 -36.215 1.00 50.98 149 GLU D C 1
ATOM 8097 O O . GLU D 1 150 ? 8.948 -28.182 -35.036 1.00 50.48 149 GLU D O 1
ATOM 8103 N N . ALA D 1 151 ? 8.428 -28.631 -37.197 1.00 50.94 150 ALA D N 1
ATOM 8104 C CA . ALA D 1 151 ? 8.096 -30.039 -37.010 1.00 51.17 150 ALA D CA 1
ATOM 8105 C C . ALA D 1 151 ? 8.984 -30.894 -37.921 1.00 51.77 150 ALA D C 1
ATOM 8106 O O . ALA D 1 151 ? 9.381 -30.451 -39.001 1.00 51.09 150 ALA D O 1
ATOM 8108 N N . LEU D 1 152 ? 9.296 -32.112 -37.464 1.00 52.98 151 LEU D N 1
ATOM 8109 C CA . LEU D 1 152 ? 9.969 -33.121 -38.275 1.00 54.98 151 LEU D CA 1
ATOM 8110 C C . LEU D 1 152 ? 9.013 -34.299 -38.487 1.00 54.72 151 LEU D C 1
ATOM 8111 O O . LEU D 1 152 ? 8.607 -34.951 -37.523 1.00 55.17 151 LEU D O 1
ATOM 8116 N N . TYR D 1 153 ? 8.662 -34.553 -39.753 1.00 54.17 152 TYR D N 1
ATOM 8117 C CA . TYR D 1 153 ? 7.858 -35.707 -40.134 1.00 53.98 152 TYR D CA 1
ATOM 8118 C C . TYR D 1 153 ? 8.742 -36.738 -40.843 1.00 53.82 152 TYR D C 1
ATOM 8119 O O . TYR D 1 153 ? 9.607 -36.384 -41.642 1.00 53.38 152 TYR D O 1
ATOM 8128 N N . GLY D 1 154 ? 8.489 -38.016 -40.542 1.00 55.21 153 GLY D N 1
ATOM 8129 C CA . GLY D 1 154 ? 9.079 -39.139 -41.252 1.00 56.27 153 GLY D CA 1
ATOM 8130 C C . GLY D 1 154 ? 8.222 -40.385 -41.113 1.00 56.07 153 GLY D C 1
ATOM 8131 O O . GLY D 1 154 ? 7.610 -40.607 -40.066 1.00 55.18 153 GLY D O 1
ATOM 8132 N N . HIS D 1 155 ? 8.179 -41.193 -42.179 1.00 57.70 154 HIS D N 1
ATOM 8133 C CA . HIS D 1 155 ? 7.415 -42.437 -42.209 1.00 58.23 154 HIS D CA 1
ATOM 8134 C C . HIS D 1 155 ? 8.371 -43.630 -42.335 1.00 58.22 154 HIS D C 1
ATOM 8135 O O . HIS D 1 155 ? 9.383 -43.547 -43.032 1.00 59.07 154 HIS D O 1
ATOM 8142 N N . SER D 1 156 ? 8.027 -44.728 -41.649 1.00 58.28 155 SER D N 1
ATOM 8143 C CA . SER D 1 156 ? 8.781 -45.989 -41.662 1.00 60.08 155 SER D CA 1
ATOM 8144 C C . SER D 1 156 ? 10.169 -45.773 -41.036 1.00 60.05 155 SER D C 1
ATOM 8145 O O . SER D 1 156 ? 10.265 -45.587 -39.821 1.00 57.99 155 SER D O 1
ATOM 8148 N N . TYR D 1 157 ? 11.232 -45.802 -41.851 1.00 61.35 156 TYR D N 1
ATOM 8149 C CA . TYR D 1 157 ? 12.575 -45.424 -41.404 1.00 61.29 156 TYR D CA 1
ATOM 8150 C C . TYR D 1 157 ? 12.590 -43.941 -41.008 1.00 61.00 156 TYR D C 1
ATOM 8151 O O . TYR D 1 157 ? 13.359 -43.539 -40.137 1.00 61.98 156 TYR D O 1
ATOM 8160 N N . GLY D 1 158 ? 11.741 -43.139 -41.663 1.00 61.56 157 GLY D N 1
ATOM 8161 C CA . GLY D 1 158 ? 11.524 -41.738 -41.307 1.00 61.91 157 GLY D CA 1
ATOM 8162 C C . GLY D 1 158 ? 11.055 -41.578 -39.868 1.00 62.29 157 GLY D C 1
ATOM 8163 O O . GLY D 1 158 ? 11.496 -40.668 -39.166 1.00 61.84 157 GLY D O 1
ATOM 8164 N N . GLY D 1 159 ? 10.145 -42.461 -39.439 1.00 62.71 158 GLY D N 1
ATOM 8165 C CA . GLY D 1 159 ? 9.634 -42.489 -38.070 1.00 62.20 158 GLY D CA 1
ATOM 8166 C C . GLY D 1 159 ? 10.719 -42.857 -37.071 1.00 62.61 158 GLY D C 1
ATOM 8167 O O . GLY D 1 159 ? 10.806 -42.263 -35.996 1.00 61.69 158 GLY D O 1
ATOM 8168 N N . LEU D 1 160 ? 11.536 -43.853 -37.438 1.00 62.95 159 LEU D N 1
ATOM 8169 C CA . LEU D 1 160 ? 12.731 -44.253 -36.689 1.00 62.54 159 LEU D CA 1
ATOM 8170 C C . LEU D 1 160 ? 13.674 -43.050 -36.552 1.00 61.74 159 LEU D C 1
ATOM 8171 O O . LEU D 1 160 ? 14.232 -42.809 -35.480 1.00 61.95 159 LEU D O 1
ATOM 8176 N N . PHE D 1 161 ? 13.836 -42.308 -37.654 1.00 59.53 160 PHE D N 1
ATOM 8177 C CA . PHE D 1 161 ? 14.691 -41.125 -37.727 1.00 58.81 160 PHE D CA 1
ATOM 8178 C C . PHE D 1 161 ? 14.161 -40.021 -36.802 1.00 58.21 160 PHE D C 1
ATOM 8179 O O . PHE D 1 161 ? 14.936 -39.391 -36.083 1.00 57.36 160 PHE D O 1
ATOM 8187 N N . ALA D 1 162 ? 12.842 -39.790 -36.840 1.00 57.18 161 ALA D N 1
ATOM 8188 C CA . ALA D 1 162 ? 12.190 -38.765 -36.021 1.00 56.35 161 ALA D CA 1
ATOM 8189 C C . ALA D 1 162 ? 12.329 -39.107 -34.531 1.00 56.64 161 ALA D C 1
ATOM 8190 O O . ALA D 1 162 ? 12.551 -38.218 -33.708 1.00 56.66 161 ALA D O 1
ATOM 8192 N N . LEU D 1 163 ? 12.195 -40.397 -34.201 1.00 56.18 162 LEU D N 1
ATOM 8193 C CA . LEU D 1 163 ? 12.315 -40.883 -32.823 1.00 57.32 162 LEU D CA 1
ATOM 8194 C C . LEU D 1 163 ? 13.767 -40.752 -32.342 1.00 58.84 162 LEU D C 1
ATOM 8195 O O . LEU D 1 163 ? 14.003 -40.405 -31.185 1.00 57.64 162 LEU D O 1
ATOM 8200 N N . HIS D 1 164 ? 14.728 -41.034 -33.230 1.00 60.86 163 HIS D N 1
ATOM 8201 C CA . HIS D 1 164 ? 16.152 -40.864 -32.923 1.00 61.43 163 HIS D CA 1
ATOM 8202 C C . HIS D 1 164 ? 16.451 -39.388 -32.636 1.00 61.03 163 HIS D C 1
ATOM 8203 O O . HIS D 1 164 ? 17.120 -39.069 -31.654 1.00 61.91 163 HIS D O 1
ATOM 8210 N N . ALA D 1 165 ? 15.949 -38.507 -33.509 1.00 60.19 164 ALA D N 1
ATOM 8211 C CA . ALA D 1 165 ? 16.149 -37.063 -33.403 1.00 60.23 164 ALA D CA 1
ATOM 8212 C C . ALA D 1 165 ? 15.538 -36.532 -32.098 1.00 59.88 164 ALA D C 1
ATOM 8213 O O . ALA D 1 165 ? 16.057 -35.581 -31.520 1.00 61.05 164 ALA D O 1
ATOM 8215 N N . LEU D 1 166 ? 14.439 -37.153 -31.650 1.00 58.89 165 LEU D N 1
ATOM 8216 C CA . LEU D 1 166 ? 13.761 -36.776 -30.408 1.00 58.50 165 LEU D CA 1
ATOM 8217 C C . LEU D 1 166 ? 14.622 -37.161 -29.197 1.00 59.50 165 LEU D C 1
ATOM 8218 O O . LEU D 1 166 ? 14.884 -36.325 -28.333 1.00 59.25 165 LEU D O 1
ATOM 8223 N N . PHE D 1 167 ? 15.055 -38.427 -29.149 1.00 61.05 166 PHE D N 1
ATOM 8224 C CA . P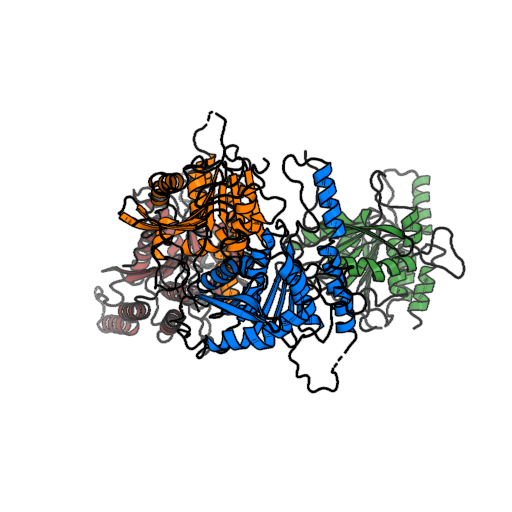HE D 1 167 ? 15.652 -39.014 -27.946 1.00 63.35 166 PHE D CA 1
ATOM 8225 C C . PHE D 1 167 ? 17.128 -38.616 -27.790 1.00 64.45 166 PHE D C 1
ATOM 8226 O O . PHE D 1 167 ? 17.719 -38.887 -26.743 1.00 65.16 166 PHE D O 1
ATOM 8234 N N . THR D 1 168 ? 17.717 -37.988 -28.817 1.00 65.55 167 THR D N 1
ATOM 8235 C CA . THR D 1 168 ? 19.113 -37.529 -28.768 1.00 67.10 167 THR D CA 1
ATOM 8236 C C . THR D 1 168 ? 19.192 -35.995 -28.819 1.00 65.60 167 THR D C 1
ATOM 8237 O O . THR D 1 168 ? 20.052 -35.408 -28.161 1.00 64.66 167 THR D O 1
ATOM 8241 N N . ARG D 1 169 ? 18.310 -35.357 -29.600 1.00 65.49 168 ARG D N 1
ATOM 8242 C CA . ARG D 1 169 ? 18.318 -33.901 -29.791 1.00 64.85 168 ARG D CA 1
ATOM 8243 C C . ARG D 1 169 ? 16.900 -33.355 -29.628 1.00 63.53 168 ARG D C 1
ATOM 8244 O O . ARG D 1 169 ? 16.308 -32.865 -30.587 1.00 64.76 168 ARG D O 1
ATOM 8252 N N . PRO D 1 170 ? 16.322 -33.397 -28.404 1.00 62.88 169 PRO D N 1
ATOM 8253 C CA . PRO D 1 170 ? 14.921 -33.018 -28.195 1.00 62.59 169 PRO D CA 1
ATOM 8254 C C . PRO D 1 170 ? 14.591 -31.524 -28.366 1.00 62.39 169 PRO D C 1
ATOM 8255 O O . PRO D 1 170 ? 13.413 -31.170 -28.434 1.00 63.44 169 PRO D O 1
ATOM 8259 N N . SER D 1 171 ? 15.619 -30.668 -28.441 1.00 61.24 170 SER D N 1
ATOM 8260 C CA . SER D 1 171 ? 15.449 -29.214 -28.518 1.00 61.30 170 SER D CA 1
ATOM 8261 C C . SER D 1 171 ? 15.480 -28.713 -29.971 1.00 61.18 170 SER D C 1
ATOM 8262 O O . SER D 1 171 ? 15.244 -27.528 -30.210 1.00 62.70 170 SER D O 1
ATOM 8265 N N . MET D 1 172 ? 15.762 -29.605 -30.929 1.00 60.80 171 MET D N 1
ATOM 8266 C CA . MET D 1 172 ? 15.988 -29.214 -32.325 1.00 61.74 171 MET D CA 1
ATOM 8267 C C . MET D 1 172 ? 14.675 -28.753 -32.975 1.00 59.72 171 MET D C 1
ATOM 8268 O O . MET D 1 172 ? 14.654 -27.725 -33.653 1.00 60.35 171 MET D O 1
ATOM 8273 N N . PHE D 1 173 ? 13.596 -29.520 -32.773 1.00 57.31 172 PHE D N 1
ATOM 8274 C CA . PHE D 1 173 ? 12.269 -29.188 -33.308 1.00 56.05 172 PHE D CA 1
ATOM 8275 C C . PHE D 1 173 ? 11.245 -29.115 -32.169 1.00 54.84 172 PHE D C 1
ATOM 8276 O O . PHE D 1 173 ? 11.499 -29.586 -31.059 1.00 54.73 172 PHE D O 1
ATOM 8284 N N . ASP D 1 174 ? 10.085 -28.526 -32.478 1.00 52.80 173 ASP D N 1
ATOM 8285 C CA . ASP D 1 174 ? 8.972 -28.382 -31.543 1.00 51.78 173 ASP D CA 1
ATOM 8286 C C . ASP D 1 174 ? 8.125 -29.660 -31.549 1.00 50.52 173 ASP D C 1
ATOM 8287 O O . ASP D 1 174 ? 7.676 -30.110 -30.496 1.00 50.33 173 ASP D O 1
ATOM 8292 N N . ALA D 1 175 ? 7.906 -30.225 -32.744 1.00 48.94 174 ALA D N 1
ATOM 8293 C CA . ALA D 1 175 ? 7.093 -31.427 -32.926 1.00 49.16 174 ALA D CA 1
ATOM 8294 C C . ALA D 1 175 ? 7.910 -32.513 -33.634 1.00 48.86 174 ALA D C 1
ATOM 8295 O O . ALA D 1 175 ? 8.677 -32.227 -34.554 1.00 49.34 174 ALA D O 1
ATOM 8297 N N . TYR D 1 176 ? 7.723 -33.760 -33.187 1.00 49.34 175 TYR D N 1
ATOM 8298 C CA . TYR D 1 176 ? 8.320 -34.940 -33.797 1.00 50.30 175 TYR D CA 1
ATOM 8299 C C . TYR D 1 176 ? 7.192 -35.880 -34.234 1.00 50.32 175 TYR D C 1
ATOM 8300 O O . TYR D 1 176 ? 6.532 -36.491 -33.396 1.00 51.00 175 TYR D O 1
ATOM 8309 N N . ILE D 1 177 ? 6.973 -35.967 -35.550 1.00 51.48 176 ILE D N 1
ATOM 8310 C CA . ILE D 1 177 ? 5.878 -36.741 -36.123 1.00 51.47 176 ILE D CA 1
ATOM 8311 C C . ILE D 1 177 ? 6.464 -37.992 -36.794 1.00 51.44 176 ILE D C 1
ATOM 8312 O O . ILE D 1 177 ? 7.106 -37.898 -37.837 1.00 52.02 176 ILE D O 1
ATOM 8317 N N . ALA D 1 178 ? 6.237 -39.154 -36.169 1.00 50.92 177 ALA D N 1
ATOM 8318 C CA . ALA D 1 178 ? 6.741 -40.445 -36.640 1.00 51.86 177 ALA D CA 1
ATOM 8319 C C . ALA D 1 178 ? 5.564 -41.336 -37.057 1.00 52.10 177 ALA D C 1
ATOM 8320 O O . ALA D 1 178 ? 4.866 -41.893 -36.209 1.00 49.97 177 ALA D O 1
ATOM 8322 N N . SER D 1 179 ? 5.364 -41.459 -38.373 1.00 53.08 178 SER D N 1
ATOM 8323 C CA . SER D 1 179 ? 4.320 -42.297 -38.953 1.00 53.77 178 SER D CA 1
ATOM 8324 C C . SER D 1 179 ? 4.854 -43.720 -39.158 1.00 54.96 178 SER D C 1
ATOM 8325 O O . SER D 1 179 ? 5.808 -43.924 -39.907 1.00 54.51 178 SER D O 1
ATOM 8328 N N . SER D 1 180 ? 4.225 -44.691 -38.485 1.00 54.83 179 SER D N 1
ATOM 8329 C CA . SER D 1 180 ? 4.561 -46.111 -38.607 1.00 56.05 179 SER D CA 1
ATOM 8330 C C . SER D 1 180 ? 6.065 -46.314 -38.437 1.00 57.32 179 SER D C 1
ATOM 8331 O O . SER D 1 180 ? 6.721 -46.857 -39.323 1.00 59.19 179 SER D O 1
ATOM 8334 N N . PRO D 1 181 ? 6.660 -45.900 -37.294 1.00 57.41 180 PRO D N 1
ATOM 8335 C CA . PRO D 1 181 ? 8.112 -45.956 -37.122 1.00 57.89 180 PRO D CA 1
ATOM 8336 C C . PRO D 1 181 ? 8.623 -47.404 -37.075 1.00 58.12 180 PRO D C 1
ATOM 8337 O O . PRO D 1 181 ? 8.043 -48.240 -36.379 1.00 55.11 180 PRO D O 1
ATOM 8341 N N . SER D 1 182 ? 9.700 -47.678 -37.821 1.00 59.64 181 SER D N 1
ATOM 8342 C CA . SER D 1 182 ? 10.308 -49.005 -37.894 1.00 61.16 181 SER D CA 1
ATOM 8343 C C . SER D 1 182 ? 11.113 -49.273 -36.616 1.00 62.31 181 SER D C 1
ATOM 8344 O O . SER D 1 182 ? 12.344 -49.302 -36.640 1.00 62.92 181 SER D O 1
ATOM 8347 N N . ILE D 1 183 ? 10.391 -49.480 -35.509 1.00 62.48 182 ILE D N 1
ATOM 8348 C CA . ILE D 1 183 ? 10.975 -49.643 -34.177 1.00 63.05 182 ILE D CA 1
ATOM 8349 C C . ILE D 1 183 ? 11.707 -50.991 -34.104 1.00 64.36 182 ILE D C 1
ATOM 8350 O O . ILE D 1 183 ? 12.717 -51.106 -33.417 1.00 64.74 182 ILE D O 1
ATOM 8355 N N . TRP D 1 184 ? 11.185 -51.990 -34.826 1.00 63.92 183 TRP D N 1
ATOM 8356 C CA . TRP D 1 184 ? 11.740 -53.355 -34.898 1.00 64.58 183 TRP D CA 1
ATOM 8357 C C . TRP D 1 184 ? 13.236 -53.356 -35.253 1.00 65.44 183 TRP D C 1
ATOM 8358 O O . TRP D 1 184 ? 13.969 -54.238 -34.805 1.00 64.27 183 TRP D O 1
ATOM 8369 N N . TRP D 1 185 ? 13.670 -52.379 -36.060 1.00 66.48 184 TRP D N 1
ATOM 8370 C CA . TRP D 1 185 ? 14.983 -52.380 -36.725 1.00 67.73 184 TRP D CA 1
ATOM 8371 C C . TRP D 1 185 ? 16.132 -52.582 -35.724 1.00 67.29 184 TRP D C 1
ATOM 8372 O O . TRP D 1 185 ? 16.131 -52.008 -34.634 1.00 67.08 184 TRP D O 1
ATOM 8383 N N . ASN D 1 186 ? 17.109 -53.402 -36.138 1.00 68.59 185 ASN D N 1
ATOM 8384 C CA . ASN D 1 186 ? 18.362 -53.677 -35.416 1.00 67.70 185 ASN D CA 1
ATOM 8385 C C . ASN D 1 186 ? 18.051 -54.172 -33.997 1.00 67.19 185 ASN D C 1
ATOM 8386 O O . ASN D 1 186 ? 18.598 -53.664 -33.018 1.00 67.27 185 ASN D O 1
ATOM 8391 N N . GLY D 1 187 ? 17.180 -55.184 -33.907 1.00 67.09 186 GLY D N 1
ATOM 8392 C CA . GLY D 1 187 ? 16.761 -55.769 -32.635 1.00 67.17 186 GLY D CA 1
ATOM 8393 C C . GLY D 1 187 ? 16.148 -54.736 -31.703 1.00 67.69 186 GLY D C 1
ATOM 8394 O O . GLY D 1 187 ? 16.398 -54.760 -30.496 1.00 66.91 186 GLY D O 1
ATOM 8395 N N . ARG D 1 188 ? 15.349 -53.828 -32.280 1.00 67.40 187 ARG D N 1
ATOM 8396 C CA . ARG D 1 188 ? 14.639 -52.774 -31.554 1.00 67.10 187 ARG D CA 1
ATOM 8397 C C . ARG D 1 188 ? 15.647 -51.901 -30.792 1.00 67.89 187 ARG D C 1
ATOM 8398 O O . ARG D 1 188 ? 15.522 -51.712 -29.580 1.00 68.46 187 ARG D O 1
ATOM 8406 N N . CYS D 1 189 ? 16.636 -51.369 -31.520 1.00 67.84 188 CYS D N 1
ATOM 8407 C CA . CYS D 1 189 ? 17.748 -50.617 -30.927 1.00 67.30 188 CYS D CA 1
ATOM 8408 C C . CYS D 1 189 ? 17.293 -49.218 -30.490 1.00 64.89 188 CYS D C 1
ATOM 8409 O O . CYS D 1 189 ? 17.880 -48.638 -29.576 1.00 65.35 188 CYS D O 1
ATOM 8412 N N . ILE D 1 190 ? 16.256 -48.682 -31.149 1.00 63.36 189 ILE D N 1
ATOM 8413 C CA . ILE D 1 190 ? 15.715 -47.349 -30.842 1.00 62.77 189 ILE D CA 1
ATOM 8414 C C . ILE D 1 190 ? 15.214 -47.308 -29.389 1.00 61.79 189 ILE D C 1
ATOM 8415 O O . ILE D 1 190 ? 15.248 -46.252 -28.756 1.00 61.77 189 ILE D O 1
ATOM 8420 N N . LEU D 1 191 ? 14.751 -48.454 -28.874 1.00 61.33 190 LEU D N 1
ATOM 8421 C CA . LEU D 1 191 ? 14.225 -48.561 -27.509 1.00 62.89 190 LEU D CA 1
ATOM 8422 C C . LEU D 1 191 ? 15.333 -48.296 -26.479 1.00 64.03 190 LEU D C 1
ATOM 8423 O O . LEU D 1 191 ? 15.049 -47.809 -25.385 1.00 62.59 190 LEU D O 1
ATOM 8428 N N . ASN D 1 192 ? 16.583 -48.628 -26.828 1.00 65.66 191 ASN D N 1
ATOM 8429 C CA . ASN D 1 192 ? 17.745 -48.367 -25.971 1.00 66.87 191 ASN D CA 1
ATOM 8430 C C . ASN D 1 192 ? 17.946 -46.853 -25.814 1.00 67.43 191 ASN D C 1
ATOM 8431 O O . ASN D 1 192 ? 18.275 -46.381 -24.726 1.00 68.89 191 ASN D O 1
ATOM 8436 N N . GLU D 1 193 ? 17.754 -46.107 -26.909 1.00 67.71 192 GLU D N 1
ATOM 8437 C CA . GLU D 1 193 ? 17.876 -44.647 -26.909 1.00 69.42 192 GLU D CA 1
ATOM 8438 C C . GLU D 1 193 ? 16.717 -44.024 -26.120 1.00 69.08 192 GLU D C 1
ATOM 8439 O O . GLU D 1 193 ? 16.894 -42.995 -25.467 1.00 70.46 192 GLU D O 1
ATOM 8445 N N . ALA D 1 194 ? 15.535 -44.648 -26.200 1.00 68.69 193 ALA D N 1
ATOM 8446 C CA . ALA D 1 194 ? 14.353 -44.220 -25.450 1.00 68.23 193 ALA D CA 1
ATOM 8447 C C . ALA D 1 194 ? 14.606 -44.370 -23.944 1.00 69.19 193 ALA D C 1
ATOM 8448 O O . ALA D 1 194 ? 14.250 -43.489 -23.165 1.00 69.22 193 ALA D O 1
ATOM 8450 N N . LYS D 1 195 ? 15.218 -45.495 -23.552 1.00 70.41 194 LYS D N 1
ATOM 8451 C CA . LYS D 1 195 ? 15.619 -45.751 -22.165 1.00 71.91 194 LYS D CA 1
ATOM 8452 C C . LYS D 1 195 ? 16.580 -44.651 -21.694 1.00 70.26 194 LYS D C 1
ATOM 8453 O O . LYS D 1 195 ? 16.381 -44.061 -20.631 1.00 70.09 194 LYS D O 1
ATOM 8459 N N . ALA D 1 196 ? 17.619 -44.398 -22.500 1.00 69.48 195 ALA D N 1
ATOM 8460 C CA . ALA D 1 196 ? 18.654 -43.398 -22.216 1.00 67.43 195 ALA D CA 1
ATOM 8461 C C . ALA D 1 196 ? 18.026 -42.008 -22.044 1.00 65.58 195 ALA D C 1
ATOM 8462 O O . ALA D 1 196 ? 18.448 -41.238 -21.180 1.00 64.54 195 ALA D O 1
ATOM 8464 N N . PHE D 1 197 ? 17.029 -41.704 -22.883 1.00 63.96 196 PHE D N 1
ATOM 8465 C CA . PHE D 1 197 ? 16.309 -40.430 -22.861 1.00 63.80 196 PHE D CA 1
ATOM 8466 C C . PHE D 1 197 ? 15.627 -40.229 -21.502 1.00 62.61 196 PHE D C 1
ATOM 8467 O O . PHE D 1 197 ? 15.704 -39.146 -20.922 1.00 61.61 196 PHE D O 1
ATOM 8475 N N . THR D 1 198 ? 14.964 -41.283 -21.011 1.00 64.37 197 THR D N 1
ATOM 8476 C CA . THR D 1 198 ? 14.160 -41.229 -19.790 1.00 66.66 197 THR D CA 1
ATOM 8477 C C . THR D 1 198 ? 15.061 -41.275 -18.547 1.00 68.96 197 THR D C 1
ATOM 8478 O O . THR D 1 198 ? 14.687 -40.746 -17.499 1.00 66.89 197 THR D O 1
ATOM 8482 N N . ARG D 1 199 ? 16.236 -41.907 -18.671 1.00 73.15 198 ARG D N 1
ATOM 8483 C CA . ARG D 1 199 ? 17.177 -42.068 -17.555 1.00 76.40 198 ARG D CA 1
ATOM 8484 C C . ARG D 1 199 ? 17.906 -40.746 -17.274 1.00 79.28 198 ARG D C 1
ATOM 8485 O O . ARG D 1 199 ? 18.270 -40.480 -16.128 1.00 79.59 198 ARG D O 1
ATOM 8493 N N . LYS D 1 200 ? 18.124 -39.935 -18.318 1.00 82.56 199 LYS D N 1
ATOM 8494 C CA . LYS D 1 200 ? 18.748 -38.618 -18.165 1.00 85.17 199 LYS D CA 1
ATOM 8495 C C . LYS D 1 200 ? 17.794 -37.713 -17.373 1.00 86.95 199 LYS D C 1
ATOM 8496 O O . LYS D 1 200 ? 16.603 -37.649 -17.679 1.00 87.83 199 LYS D O 1
ATOM 8502 N N . ILE D 1 201 ? 18.346 -37.031 -16.360 1.00 87.87 200 ILE D N 1
ATOM 8503 C CA . ILE D 1 201 ? 17.599 -36.223 -15.376 1.00 86.94 200 ILE D CA 1
ATOM 8504 C C . ILE D 1 201 ? 16.237 -35.828 -15.959 1.00 87.02 200 ILE D C 1
ATOM 8505 O O . ILE D 1 201 ? 15.224 -35.842 -15.259 1.00 85.82 200 ILE D O 1
ATOM 8510 N N . GLY D 1 205 ? 13.902 -30.108 -11.729 1.00 53.12 204 GLY D N 1
ATOM 8511 C CA . GLY D 1 205 ? 12.933 -29.230 -12.376 1.00 52.63 204 GLY D CA 1
ATOM 8512 C C . GLY D 1 205 ? 11.985 -28.579 -11.382 1.00 51.74 204 GLY D C 1
ATOM 8513 O O . GLY D 1 205 ? 11.357 -27.573 -11.699 1.00 52.84 204 GLY D O 1
ATOM 8514 N N . ALA D 1 206 ? 11.883 -29.159 -10.179 1.00 50.36 205 ALA D N 1
ATOM 8515 C CA . ALA D 1 206 ? 10.985 -28.681 -9.124 1.00 49.59 205 ALA D CA 1
ATOM 8516 C C . ALA D 1 206 ? 11.454 -27.324 -8.579 1.00 48.12 205 ALA D C 1
ATOM 8517 O O . ALA D 1 206 ? 10.628 -26.502 -8.175 1.00 46.45 205 ALA D O 1
ATOM 8519 N N . TYR D 1 207 ? 12.774 -27.101 -8.569 1.00 46.62 206 TYR D N 1
ATOM 8520 C CA . TYR D 1 207 ? 13.376 -25.912 -7.962 1.00 47.20 206 TYR D CA 1
ATOM 8521 C C . TYR D 1 207 ? 13.743 -24.867 -9.027 1.00 45.57 206 TYR D C 1
ATOM 8522 O O . TYR D 1 207 ? 14.189 -23.776 -8.678 1.00 43.89 206 TYR D O 1
ATOM 8531 N N . THR D 1 208 ? 13.532 -25.191 -10.311 1.00 45.57 207 THR D N 1
ATOM 8532 C CA . THR D 1 208 ? 13.740 -24.252 -11.421 1.00 45.48 207 THR D CA 1
ATOM 8533 C C . THR D 1 208 ? 12.566 -23.263 -11.477 1.00 44.55 207 THR D C 1
ATOM 8534 O O . THR D 1 208 ? 11.603 -23.391 -10.719 1.00 43.50 207 THR D O 1
ATOM 8538 N N . ASN D 1 209 ? 12.659 -22.284 -12.386 1.00 44.27 208 ASN D N 1
ATOM 8539 C CA . ASN D 1 209 ? 11.609 -21.276 -12.585 1.00 44.08 208 ASN D CA 1
ATOM 8540 C C . ASN D 1 209 ? 10.519 -21.822 -13.523 1.00 43.72 208 ASN D C 1
ATOM 8541 O O . ASN D 1 209 ? 9.503 -21.162 -13.735 1.00 43.45 208 ASN D O 1
ATOM 8546 N N . GLY D 1 210 ? 10.749 -23.010 -14.096 1.00 43.90 209 GLY D N 1
ATOM 8547 C CA . GLY D 1 210 ? 9.735 -23.747 -14.853 1.00 43.73 209 GLY D CA 1
ATOM 8548 C C . GLY D 1 210 ? 9.713 -23.385 -16.331 1.00 43.19 209 GLY D C 1
ATOM 8549 O O . GLY D 1 210 ? 8.933 -23.958 -17.091 1.00 43.65 209 GLY D O 1
ATOM 8550 N N . GLU D 1 211 ? 10.576 -22.444 -16.738 1.00 42.43 210 GLU D N 1
ATOM 8551 C CA . GLU D 1 211 ? 10.649 -21.975 -18.120 1.00 43.32 210 GLU D CA 1
ATOM 8552 C C . GLU D 1 211 ? 11.399 -23.017 -18.958 1.00 45.83 210 GLU D C 1
ATOM 8553 O O . GLU D 1 211 ? 12.507 -23.421 -18.603 1.00 46.79 210 GLU D O 1
ATOM 8559 N N . LYS D 1 212 ? 10.784 -23.434 -20.070 1.00 48.63 211 LYS D N 1
ATOM 8560 C CA . LYS D 1 212 ? 11.299 -24.524 -20.893 1.00 50.71 211 LYS D CA 1
ATOM 8561 C C . LYS D 1 212 ? 10.546 -24.583 -22.227 1.00 51.59 211 LYS D C 1
ATOM 8562 O O . LYS D 1 212 ? 9.424 -24.085 -22.342 1.00 50.94 211 LYS D O 1
ATOM 8568 N N . LYS D 1 213 ? 11.194 -25.202 -23.220 1.00 53.61 212 LYS D N 1
ATOM 8569 C CA . LYS D 1 213 ? 10.574 -25.648 -24.465 1.00 54.52 212 LYS D CA 1
ATOM 8570 C C . LYS D 1 213 ? 10.626 -27.178 -24.507 1.00 54.34 212 LYS D C 1
ATOM 8571 O O . LYS D 1 213 ? 11.680 -27.752 -24.793 1.00 55.70 212 LYS D O 1
ATOM 8577 N N . LEU D 1 214 ? 9.495 -27.824 -24.204 1.00 53.11 213 LEU D N 1
ATOM 8578 C CA . LEU D 1 214 ? 9.385 -29.276 -24.264 1.00 51.92 213 LEU D CA 1
ATOM 8579 C C . LEU D 1 214 ? 8.790 -29.677 -25.611 1.00 51.96 213 LEU D C 1
ATOM 8580 O O . LEU D 1 214 ? 7.785 -29.111 -26.036 1.00 51.08 213 LEU D O 1
ATOM 8585 N N . PRO D 1 215 ? 9.387 -30.663 -26.319 1.00 51.50 214 PRO D N 1
ATOM 8586 C CA . PRO D 1 215 ? 8.854 -31.120 -27.602 1.00 50.66 214 PRO D CA 1
ATOM 8587 C C . PRO D 1 215 ? 7.670 -32.079 -27.416 1.00 49.62 214 PRO D C 1
ATOM 8588 O O . PRO D 1 215 ? 7.480 -32.621 -26.326 1.00 48.55 214 PRO D O 1
ATOM 8592 N N . SER D 1 216 ? 6.895 -32.272 -28.488 1.00 48.72 215 SER D N 1
ATOM 8593 C CA . SER D 1 216 ? 5.787 -33.220 -28.514 1.00 49.01 215 SER D CA 1
ATOM 8594 C C . SER D 1 216 ? 6.072 -34.315 -29.547 1.00 48.50 215 SER D C 1
ATOM 8595 O O . SER D 1 216 ? 6.608 -34.038 -30.620 1.00 50.05 215 SER D O 1
ATOM 8598 N N . LEU D 1 217 ? 5.712 -35.555 -29.195 1.00 48.43 216 LEU D N 1
ATOM 8599 C CA . LEU D 1 217 ? 5.824 -36.712 -30.078 1.00 48.96 216 LEU D CA 1
ATOM 8600 C C . LEU D 1 217 ? 4.420 -37.098 -30.561 1.00 48.58 216 LEU D C 1
ATOM 8601 O O . LEU D 1 217 ? 3.521 -37.309 -29.749 1.00 47.69 216 LEU D O 1
ATOM 8606 N N . MET D 1 218 ? 4.252 -37.182 -31.886 1.00 49.05 217 MET D N 1
ATOM 8607 C CA . MET D 1 218 ? 2.971 -37.499 -32.522 1.00 49.51 217 MET D CA 1
ATOM 8608 C C . MET D 1 218 ? 3.150 -38.720 -33.429 1.00 49.70 217 MET D C 1
ATOM 8609 O O . MET D 1 218 ? 3.755 -38.621 -34.495 1.00 49.53 217 MET D O 1
ATOM 8614 N N . MET D 1 219 ? 2.611 -39.865 -32.994 1.00 49.53 218 MET D N 1
ATOM 8615 C CA . MET D 1 219 ? 2.824 -41.143 -33.666 1.00 49.62 218 MET D CA 1
ATOM 8616 C C . MET D 1 219 ? 1.515 -41.619 -34.308 1.00 48.99 218 MET D C 1
ATOM 8617 O O . MET D 1 219 ? 0.425 -41.320 -33.822 1.00 47.78 218 MET D O 1
ATOM 8622 N N . TYR D 1 220 ? 1.651 -42.340 -35.427 1.00 49.40 219 TYR D N 1
ATOM 8623 C CA . TYR D 1 220 ? 0.527 -42.878 -36.192 1.00 49.10 219 TYR D CA 1
ATOM 8624 C C . TYR D 1 220 ? 0.895 -44.274 -36.705 1.00 50.12 219 TYR D C 1
ATOM 8625 O O . TYR D 1 220 ? 2.073 -44.639 -36.739 1.00 50.44 219 TYR D O 1
ATOM 8634 N N . LEU D 1 221 ? -0.125 -45.043 -37.100 1.00 50.61 220 LEU D N 1
ATOM 8635 C CA . LEU D 1 221 ? 0.062 -46.413 -37.565 1.00 51.06 220 LEU D CA 1
ATOM 8636 C C . LEU D 1 221 ? -1.159 -46.861 -38.377 1.00 51.19 220 LEU D C 1
ATOM 8637 O O . LEU D 1 221 ? -2.294 -46.506 -38.056 1.00 49.98 220 LEU D O 1
ATOM 8642 N N . GLY D 1 222 ? -0.898 -47.641 -39.432 1.00 50.95 221 GLY D N 1
ATOM 8643 C CA . GLY D 1 222 ? -1.932 -48.317 -40.199 1.00 51.22 221 GLY D CA 1
ATOM 8644 C C . GLY D 1 222 ? -2.438 -49.545 -39.461 1.00 51.19 221 GLY D C 1
ATOM 8645 O O . GLY D 1 222 ? -1.647 -50.318 -38.919 1.00 50.91 221 GLY D O 1
ATOM 8646 N N . GLY D 1 223 ? -3.764 -49.717 -39.445 1.00 50.93 222 GLY D N 1
ATOM 8647 C CA . GLY D 1 223 ? -4.422 -50.807 -38.729 1.00 52.06 222 GLY D CA 1
ATOM 8648 C C . GLY D 1 223 ? -4.096 -52.175 -39.311 1.00 53.12 222 GLY D C 1
ATOM 8649 O O . GLY D 1 223 ? -4.126 -53.174 -38.592 1.00 54.11 222 GLY D O 1
ATOM 8650 N N . LEU D 1 224 ? -3.772 -52.214 -40.610 1.00 53.90 223 LEU D N 1
ATOM 8651 C CA . LEU D 1 224 ? -3.547 -53.462 -41.347 1.00 55.17 223 LEU D CA 1
ATOM 8652 C C . LEU D 1 224 ? -2.083 -53.920 -41.243 1.00 56.92 223 LEU D C 1
ATOM 8653 O O . LEU D 1 224 ? -1.706 -54.906 -41.877 1.00 58.52 223 LEU D O 1
ATOM 8658 N N . GLU D 1 225 ? -1.266 -53.216 -40.449 1.00 57.65 224 GLU D N 1
ATOM 8659 C CA . GLU D 1 225 ? 0.148 -53.557 -40.274 1.00 57.96 224 GLU D CA 1
ATOM 8660 C C . GLU D 1 225 ? 0.277 -54.705 -39.263 1.00 58.25 224 GLU D C 1
ATOM 8661 O O . GLU D 1 225 ? 0.910 -55.721 -39.555 1.00 56.64 224 GLU D O 1
ATOM 8667 N N . GLN D 1 226 ? -0.327 -54.530 -38.081 1.00 58.75 225 GLN D N 1
ATOM 8668 C CA . GLN D 1 226 ? -0.348 -55.557 -37.035 1.00 59.73 225 GLN D CA 1
ATOM 8669 C C . GLN D 1 226 ? -1.457 -56.576 -37.336 1.00 60.44 225 GLN D C 1
ATOM 8670 O O . GLN D 1 226 ? -1.271 -57.773 -37.109 1.00 61.67 225 GLN D O 1
ATOM 8676 N N . ASP D 1 227 ? -2.600 -56.090 -37.839 1.00 60.85 226 ASP D N 1
ATOM 8677 C CA . ASP D 1 227 ? -3.769 -56.921 -38.146 1.00 61.61 226 ASP D CA 1
ATOM 8678 C C . ASP D 1 227 ? -4.090 -56.829 -39.637 1.00 60.74 226 ASP D C 1
ATOM 8679 O O . ASP D 1 227 ? -5.036 -56.146 -40.024 1.00 59.13 226 ASP D O 1
ATOM 8684 N N . PRO D 1 228 ? -3.339 -57.532 -40.518 1.00 60.69 227 PRO D N 1
ATOM 8685 C CA . PRO D 1 228 ? -3.591 -57.477 -41.959 1.00 60.21 227 PRO D CA 1
ATOM 8686 C C . PRO D 1 228 ? -4.863 -58.251 -42.337 1.00 60.12 227 PRO D C 1
ATOM 8687 O O . PRO D 1 228 ? -5.341 -59.069 -41.551 1.00 60.67 227 PRO D O 1
ATOM 8691 N N . ARG D 1 229 ? -5.392 -57.968 -43.533 1.00 60.08 228 ARG D N 1
ATOM 8692 C CA . ARG D 1 229 ? -6.599 -58.610 -44.050 1.00 60.95 228 ARG D CA 1
ATOM 8693 C C . ARG D 1 229 ? -6.248 -59.384 -45.325 1.00 59.54 228 ARG D C 1
ATOM 8694 O O . ARG D 1 229 ? -5.479 -58.906 -46.161 1.00 57.35 228 ARG D O 1
ATOM 8702 N N . ARG D 1 230 ? -6.826 -60.585 -45.447 1.00 59.09 229 ARG D N 1
ATOM 8703 C CA . ARG D 1 230 ? -6.543 -61.492 -46.549 1.00 58.86 229 ARG D CA 1
ATOM 8704 C C . ARG D 1 230 ? -7.085 -60.889 -47.851 1.00 56.68 229 ARG D C 1
ATOM 8705 O O . ARG D 1 230 ? -8.169 -60.304 -47.870 1.00 54.99 229 ARG D O 1
ATOM 8713 N N . TRP D 1 231 ? -6.308 -61.047 -48.928 1.00 56.36 230 TRP D N 1
ATOM 8714 C CA . TRP D 1 231 ? -6.597 -60.454 -50.229 1.00 56.78 230 TRP D CA 1
ATOM 8715 C C . TRP D 1 231 ? -7.446 -61.410 -51.075 1.00 58.07 230 TRP D C 1
ATOM 8716 O O . TRP D 1 231 ? -7.659 -62.565 -50.703 1.00 56.90 230 TRP D O 1
ATOM 8727 N N . ASN D 1 232 ? -7.920 -60.899 -52.217 1.00 59.41 231 ASN D N 1
ATOM 8728 C CA . ASN D 1 232 ? -8.687 -61.667 -53.194 1.00 60.55 231 ASN D CA 1
ATOM 8729 C C . ASN D 1 232 ? -7.772 -62.703 -53.857 1.00 62.49 231 ASN D C 1
ATOM 8730 O O . ASN D 1 232 ? -6.789 -62.341 -54.506 1.00 62.77 231 ASN D O 1
ATOM 8735 N N . ASP D 1 233 ? -8.112 -63.985 -53.674 1.00 64.89 232 ASP D N 1
ATOM 8736 C CA . ASP D 1 233 ? -7.461 -65.115 -54.343 1.00 66.14 232 ASP D CA 1
ATOM 8737 C C . ASP D 1 233 ? -5.995 -65.222 -53.902 1.00 66.68 232 ASP D C 1
ATOM 8738 O O . ASP D 1 233 ? -5.126 -65.551 -54.712 1.00 69.54 232 ASP D O 1
ATOM 8743 N N . GLU D 1 234 ? -5.734 -64.954 -52.616 1.00 65.76 233 GLU D N 1
ATOM 8744 C CA . GLU D 1 234 ? -4.394 -65.061 -52.039 1.00 65.84 233 GLU D CA 1
ATOM 8745 C C . GLU D 1 234 ? -4.156 -66.508 -51.614 1.00 67.21 233 GLU D C 1
ATOM 8746 O O . GLU D 1 234 ? -4.935 -67.053 -50.835 1.00 64.94 233 GLU D O 1
ATOM 8752 N N . PRO D 1 235 ? -3.091 -67.182 -52.115 1.00 69.36 234 PRO D N 1
ATOM 8753 C CA . PRO D 1 235 ? -2.740 -68.526 -51.649 1.00 70.86 234 PRO D CA 1
ATOM 8754 C C . PRO D 1 235 ? -2.440 -68.581 -50.142 1.00 72.61 234 PRO D C 1
ATOM 8755 O O . PRO D 1 235 ? -2.233 -67.543 -49.509 1.00 72.88 234 PRO D O 1
ATOM 8759 N N . ASP D 1 236 ? -2.412 -69.802 -49.595 1.00 74.30 235 ASP D N 1
ATOM 8760 C CA . ASP D 1 236 ? -2.286 -70.040 -48.155 1.00 75.15 235 ASP D CA 1
ATOM 8761 C C . ASP D 1 236 ? -0.941 -69.509 -47.639 1.00 75.38 235 ASP D C 1
ATOM 8762 O O . ASP D 1 236 ? -0.907 -68.790 -46.640 1.00 75.91 235 ASP D O 1
ATOM 8767 N N . GLU D 1 237 ? 0.153 -69.861 -48.326 1.00 75.62 236 GLU D N 1
ATOM 8768 C CA . GLU D 1 237 ? 1.514 -69.599 -47.833 1.00 75.99 236 GLU D CA 1
ATOM 8769 C C . GLU D 1 237 ? 1.817 -68.094 -47.894 1.00 73.05 236 GLU D C 1
ATOM 8770 O O . GLU D 1 237 ? 2.565 -67.582 -47.059 1.00 73.39 236 GLU D O 1
ATOM 8776 N N . SER D 1 238 ? 1.242 -67.401 -48.885 1.00 70.39 237 SER D N 1
ATOM 8777 C CA . SER D 1 238 ? 1.348 -65.944 -49.007 1.00 67.11 237 SER D CA 1
ATOM 8778 C C . SER D 1 238 ? 0.705 -65.272 -47.788 1.00 65.45 237 SER D C 1
ATOM 8779 O O . SER D 1 238 ? 1.298 -64.386 -47.174 1.00 63.87 237 SER D O 1
ATOM 8782 N N . TRP D 1 239 ? -0.512 -65.717 -47.455 1.00 64.25 238 TRP D N 1
ATOM 8783 C CA . TRP D 1 239 ? -1.293 -65.193 -46.338 1.00 64.02 238 TRP D CA 1
ATOM 8784 C C . TRP D 1 239 ? -0.615 -65.535 -45.004 1.00 64.35 238 TRP D C 1
ATOM 8785 O O . TRP D 1 239 ? -0.504 -64.676 -44.127 1.00 62.92 238 TRP D O 1
ATOM 8796 N N . GLU D 1 240 ? -0.169 -66.790 -44.866 1.00 65.30 239 GLU D N 1
ATOM 8797 C CA . GLU D 1 240 ? 0.579 -67.253 -43.690 1.00 65.71 239 GLU D CA 1
ATOM 8798 C C . GLU D 1 240 ? 1.843 -66.401 -43.512 1.00 64.50 239 GLU D C 1
ATOM 8799 O O . GLU D 1 240 ? 2.226 -66.088 -42.385 1.00 63.24 239 GLU D O 1
ATOM 8805 N N . GLY D 1 241 ? 2.474 -66.039 -44.636 1.00 64.01 240 GLY D N 1
ATOM 8806 C CA . GLY D 1 241 ? 3.670 -65.199 -44.663 1.00 64.60 240 GLY D CA 1
ATOM 8807 C C . GLY D 1 241 ? 3.439 -63.836 -44.029 1.00 64.39 240 GLY D C 1
ATOM 8808 O O . GLY D 1 241 ? 4.220 -63.407 -43.182 1.00 63.90 240 GLY D O 1
ATOM 8809 N N . ARG D 1 242 ? 2.360 -63.163 -44.444 1.00 63.86 241 ARG D N 1
ATOM 8810 C CA . ARG D 1 242 ? 2.051 -61.796 -44.008 1.00 64.25 241 ARG D CA 1
ATOM 8811 C C . ARG D 1 242 ? 1.658 -61.786 -42.524 1.00 64.57 241 ARG D C 1
ATOM 8812 O O . ARG D 1 242 ? 1.946 -60.819 -41.817 1.00 65.74 241 ARG D O 1
ATOM 8820 N N . LYS D 1 243 ? 0.996 -62.857 -42.070 1.00 65.81 242 LYS D N 1
ATOM 8821 C CA . LYS D 1 243 ? 0.659 -63.048 -40.656 1.00 66.97 242 LYS D CA 1
ATOM 8822 C C . LYS D 1 243 ? 1.946 -63.216 -39.837 1.00 68.14 242 LYS D C 1
ATOM 8823 O O . LYS D 1 243 ? 2.058 -62.679 -38.734 1.00 67.53 242 LYS D O 1
ATOM 8829 N N . ARG D 1 244 ? 2.898 -63.976 -40.391 1.00 70.25 243 ARG D N 1
ATOM 8830 C CA . ARG D 1 244 ? 4.203 -64.223 -39.773 1.00 71.24 243 ARG D CA 1
ATOM 8831 C C . ARG D 1 244 ? 5.018 -62.922 -39.753 1.00 70.55 243 ARG D C 1
ATOM 8832 O O . ARG D 1 244 ? 5.709 -62.635 -38.774 1.00 72.38 243 ARG D O 1
ATOM 8840 N N . ASP D 1 245 ? 4.927 -62.150 -40.844 1.00 69.45 244 ASP D N 1
ATOM 8841 C CA . ASP D 1 245 ? 5.612 -60.862 -40.992 1.00 67.73 244 ASP D CA 1
ATOM 8842 C C . ASP D 1 245 ? 5.057 -59.849 -39.982 1.00 65.35 244 ASP D C 1
ATOM 8843 O O . ASP D 1 245 ? 5.819 -59.082 -39.391 1.00 63.70 244 ASP D O 1
ATOM 8848 N N . ALA D 1 246 ? 3.729 -59.851 -39.805 1.00 63.62 245 ALA D N 1
ATOM 8849 C CA . ALA D 1 246 ? 3.033 -58.921 -38.911 1.00 62.66 245 ALA D CA 1
ATOM 8850 C C . ALA D 1 246 ? 3.497 -59.127 -37.463 1.00 62.17 245 ALA D C 1
ATOM 8851 O O . ALA D 1 246 ? 3.736 -58.156 -36.743 1.00 60.94 245 ALA D O 1
ATOM 8853 N N . GLU D 1 247 ? 3.610 -60.395 -37.051 1.00 63.40 246 GLU D N 1
ATOM 8854 C CA . GLU D 1 247 ? 4.076 -60.756 -35.713 1.00 64.29 246 GLU D CA 1
ATOM 8855 C C . GLU D 1 247 ? 5.560 -60.396 -35.565 1.00 64.45 246 GLU D C 1
ATOM 8856 O O . GLU D 1 247 ? 5.970 -59.897 -34.520 1.00 66.25 246 GLU D O 1
ATOM 8862 N N . ALA D 1 248 ? 6.349 -60.648 -36.617 1.00 64.09 247 ALA D N 1
ATOM 8863 C CA . ALA D 1 248 ? 7.799 -60.428 -36.602 1.00 64.87 247 ALA D CA 1
ATOM 8864 C C . ALA D 1 248 ? 8.116 -58.947 -36.352 1.00 63.84 247 ALA D C 1
ATOM 8865 O O . ALA D 1 248 ? 8.911 -58.626 -35.469 1.00 63.14 247 ALA D O 1
ATOM 8867 N N . PHE D 1 249 ? 7.490 -58.059 -37.135 1.00 64.10 248 PHE D N 1
ATOM 8868 C CA . PHE D 1 249 ? 7.729 -56.614 -37.038 1.00 65.13 248 PHE D CA 1
ATOM 8869 C C . PHE D 1 249 ? 7.099 -56.054 -35.755 1.00 63.77 248 PHE D C 1
ATOM 8870 O O . PHE D 1 249 ? 7.700 -55.203 -35.100 1.00 64.17 248 PHE D O 1
ATOM 8878 N N . ASN D 1 250 ? 5.898 -56.535 -35.407 1.00 61.87 249 ASN D N 1
ATOM 8879 C CA . ASN D 1 250 ? 5.204 -56.133 -34.180 1.00 60.90 249 ASN D CA 1
ATOM 8880 C C . ASN D 1 250 ? 5.121 -54.600 -34.128 1.00 59.68 249 ASN D C 1
ATOM 8881 O O . ASN D 1 250 ? 5.515 -53.982 -33.142 1.00 57.33 249 ASN D O 1
ATOM 8886 N N . MET D 1 251 ? 4.591 -54.003 -35.201 1.00 58.40 250 MET D N 1
ATOM 8887 C CA . MET D 1 251 ? 4.603 -52.552 -35.394 1.00 58.49 250 MET D CA 1
ATOM 8888 C C . MET D 1 251 ? 3.782 -51.861 -34.296 1.00 57.96 250 MET D C 1
ATOM 8889 O O . MET D 1 251 ? 4.209 -50.844 -33.752 1.00 57.96 250 MET D O 1
ATOM 8894 N N . LYS D 1 252 ? 2.609 -52.424 -33.987 1.00 57.58 251 LYS D N 1
ATOM 8895 C CA . LYS D 1 252 ? 1.724 -51.917 -32.936 1.00 58.62 251 LYS D CA 1
ATOM 8896 C C . LYS D 1 252 ? 2.331 -52.225 -31.560 1.00 58.89 251 LYS D C 1
ATOM 8897 O O . LYS D 1 252 ? 2.402 -51.346 -30.701 1.00 56.76 251 LYS D O 1
ATOM 8903 N N . VAL D 1 253 ? 2.760 -53.479 -31.373 1.00 59.02 252 VAL D N 1
ATOM 8904 C CA . VAL D 1 253 ? 3.291 -53.986 -30.099 1.00 59.10 252 VAL D CA 1
ATOM 8905 C C . VAL D 1 253 ? 4.539 -53.186 -29.698 1.00 58.58 252 VAL D C 1
ATOM 8906 O O . VAL D 1 253 ? 4.668 -52.780 -28.542 1.00 57.69 252 VAL D O 1
ATOM 8910 N N . ASN D 1 254 ? 5.454 -52.988 -30.654 1.00 57.58 253 ASN D N 1
ATOM 8911 C CA . ASN D 1 254 ? 6.702 -52.256 -30.432 1.00 58.16 253 ASN D CA 1
ATOM 8912 C C . ASN D 1 254 ? 6.392 -50.807 -30.033 1.00 57.74 253 ASN D C 1
ATOM 8913 O O . ASN D 1 254 ? 6.999 -50.276 -29.102 1.00 58.37 253 ASN D O 1
ATOM 8918 N N . LEU D 1 255 ? 5.448 -50.185 -30.749 1.00 57.02 254 LEU D N 1
ATOM 8919 C CA . LEU D 1 255 ? 5.063 -48.788 -30.531 1.00 57.85 254 LEU D CA 1
ATOM 8920 C C . LEU D 1 255 ? 4.415 -48.637 -29.148 1.00 58.05 254 LEU D C 1
ATOM 8921 O O . LEU D 1 255 ? 4.683 -47.665 -28.442 1.00 59.30 254 LEU D O 1
ATOM 8926 N N . LEU D 1 256 ? 3.567 -49.604 -28.774 1.00 58.20 255 LEU D N 1
ATOM 8927 C CA . LEU D 1 256 ? 2.920 -49.634 -27.457 1.00 58.89 255 LEU D CA 1
ATOM 8928 C C . LEU D 1 256 ? 3.982 -49.701 -26.351 1.00 59.89 255 LEU D C 1
ATOM 8929 O O . LEU D 1 256 ? 3.870 -49.006 -25.341 1.00 58.53 255 LEU D O 1
ATOM 8934 N N . GLU D 1 257 ? 5.003 -50.544 -26.553 1.00 60.63 256 GLU D N 1
ATOM 8935 C CA . GLU D 1 257 ? 6.059 -50.757 -25.563 1.00 60.97 256 GLU D CA 1
ATOM 8936 C C . GLU D 1 257 ? 6.909 -49.485 -25.425 1.00 60.73 256 GLU D C 1
ATOM 8937 O O . GLU D 1 257 ? 7.314 -49.134 -24.316 1.00 63.15 256 GLU D O 1
ATOM 8943 N N . LEU D 1 258 ? 7.171 -48.810 -26.552 1.00 59.85 257 LEU D N 1
ATOM 8944 C CA . LEU D 1 258 ? 7.895 -47.534 -26.566 1.00 59.39 257 LEU D CA 1
ATOM 8945 C C . LEU D 1 258 ? 7.127 -46.494 -25.740 1.00 59.91 257 LEU D C 1
ATOM 8946 O O . LEU D 1 258 ? 7.721 -45.775 -24.938 1.00 58.78 257 LEU D O 1
ATOM 8951 N N . MET D 1 259 ? 5.807 -46.422 -25.953 1.00 58.91 258 MET D N 1
ATOM 8952 C CA . MET D 1 259 ? 4.946 -45.471 -25.252 1.00 59.31 258 MET D CA 1
ATOM 8953 C C . MET D 1 259 ? 4.976 -45.751 -23.742 1.00 58.86 258 MET D C 1
ATOM 8954 O O . MET D 1 259 ? 4.948 -44.816 -22.946 1.00 57.01 258 MET D O 1
ATOM 8959 N N . GLY D 1 260 ? 5.041 -47.035 -23.370 1.00 59.65 259 GLY D N 1
ATOM 8960 C CA . GLY D 1 260 ? 5.184 -47.464 -21.975 1.00 59.84 259 GLY D CA 1
ATOM 8961 C C . GLY D 1 260 ? 6.468 -46.947 -21.341 1.00 59.79 259 GLY D C 1
ATOM 8962 O O . GLY D 1 260 ? 6.470 -46.546 -20.177 1.00 60.07 259 GLY D O 1
ATOM 8963 N N . LEU D 1 261 ? 7.559 -46.968 -22.118 1.00 60.36 260 LEU D N 1
ATOM 8964 C CA . LEU D 1 261 ? 8.881 -46.483 -21.689 1.00 60.15 260 LEU D CA 1
ATOM 8965 C C . LEU D 1 261 ? 8.830 -44.980 -21.378 1.00 59.91 260 LEU D C 1
ATOM 8966 O O . LEU D 1 261 ? 9.321 -44.550 -20.334 1.00 59.08 260 LEU D O 1
ATOM 8971 N N . ILE D 1 262 ? 8.231 -44.198 -22.286 1.00 60.04 261 ILE D N 1
ATOM 8972 C CA . ILE D 1 262 ? 8.309 -42.726 -22.250 1.00 60.01 261 ILE D CA 1
ATOM 8973 C C . ILE D 1 262 ? 7.062 -42.121 -21.586 1.00 60.58 261 ILE D C 1
ATOM 8974 O O . ILE D 1 262 ? 6.958 -40.896 -21.500 1.00 61.99 261 ILE D O 1
ATOM 8979 N N . ARG D 1 263 ? 6.129 -42.962 -21.118 1.00 61.82 262 ARG D N 1
ATOM 8980 C CA . ARG D 1 263 ? 4.895 -42.489 -20.478 1.00 63.76 262 ARG D CA 1
ATOM 8981 C C . ARG D 1 263 ? 5.246 -41.737 -19.187 1.00 63.92 262 ARG D C 1
ATOM 8982 O O . ARG D 1 263 ? 5.877 -42.295 -18.289 1.00 63.36 262 ARG D O 1
ATOM 8990 N N . GLY D 1 264 ? 4.831 -40.466 -19.120 1.00 63.01 263 GLY D N 1
ATOM 8991 C CA . GLY D 1 264 ? 5.010 -39.622 -17.940 1.00 62.80 263 GLY D CA 1
ATOM 8992 C C . GLY D 1 264 ? 6.415 -39.051 -17.829 1.00 62.26 263 GLY D C 1
ATOM 8993 O O . GLY D 1 264 ? 6.809 -38.589 -16.758 1.00 62.53 263 GLY D O 1
ATOM 8994 N N . CYS D 1 265 ? 7.167 -39.074 -18.937 1.00 60.91 264 CYS D N 1
ATOM 8995 C CA . CYS D 1 265 ? 8.511 -38.503 -18.997 1.00 60.07 264 CYS D CA 1
ATOM 8996 C C . CYS D 1 265 ? 8.404 -36.974 -19.030 1.00 58.89 264 CYS D C 1
ATOM 8997 O O . CYS D 1 265 ? 7.726 -36.415 -19.893 1.00 58.35 264 CYS D O 1
ATOM 9000 N N . THR D 1 266 ? 9.088 -36.313 -18.087 1.00 58.06 265 THR D N 1
ATOM 9001 C CA . THR D 1 266 ? 8.983 -34.867 -17.877 1.00 57.33 265 THR D CA 1
ATOM 9002 C C . THR D 1 266 ? 9.762 -34.095 -18.953 1.00 56.48 265 THR D C 1
ATOM 9003 O O . THR D 1 266 ? 9.625 -32.875 -19.052 1.00 58.61 265 THR D O 1
ATOM 9007 N N . ARG D 1 267 ? 10.573 -34.805 -19.750 1.00 55.10 266 ARG D N 1
ATOM 9008 C CA . ARG D 1 267 ? 11.318 -34.214 -20.864 1.00 54.25 266 ARG D CA 1
ATOM 9009 C C . ARG D 1 267 ? 10.387 -33.925 -22.052 1.00 52.38 266 ARG D C 1
ATOM 9010 O O . ARG D 1 267 ? 10.738 -33.134 -22.926 1.00 50.08 266 ARG D O 1
ATOM 9018 N N . LEU D 1 268 ? 9.216 -34.576 -22.087 1.00 51.74 267 LEU D N 1
ATOM 9019 C CA . LEU D 1 268 ? 8.262 -34.458 -23.197 1.00 50.55 267 LEU D CA 1
ATOM 9020 C C . LEU D 1 268 ? 7.030 -33.662 -22.751 1.00 49.88 267 LEU D C 1
ATOM 9021 O O . LEU D 1 268 ? 6.556 -33.819 -21.626 1.00 51.00 267 LEU D O 1
ATOM 9026 N N . HIS D 1 269 ? 6.518 -32.817 -23.654 1.00 49.58 268 HIS D N 1
ATOM 9027 C CA . HIS D 1 269 ? 5.283 -32.070 -23.432 1.00 49.34 268 HIS D CA 1
ATOM 9028 C C . HIS D 1 269 ? 4.084 -33.024 -23.496 1.00 48.09 268 HIS D C 1
ATOM 9029 O O . HIS D 1 269 ? 3.249 -33.038 -22.591 1.00 47.73 268 HIS D O 1
ATOM 9036 N N . ALA D 1 270 ? 4.011 -33.808 -24.578 1.00 47.10 269 ALA D N 1
ATOM 9037 C CA . ALA D 1 270 ? 2.919 -34.753 -24.798 1.00 47.55 269 ALA D CA 1
ATOM 9038 C C . ALA D 1 270 ? 3.349 -35.848 -25.781 1.00 47.69 269 ALA D C 1
ATOM 9039 O O . ALA D 1 270 ? 4.255 -35.649 -26.593 1.00 46.16 269 ALA D O 1
ATOM 9041 N N . VAL D 1 271 ? 2.678 -37.001 -25.683 1.00 48.57 270 VAL D N 1
ATOM 9042 C CA . VAL D 1 271 ? 2.821 -38.117 -26.613 1.00 48.23 270 VAL D CA 1
ATOM 9043 C C . VAL D 1 271 ? 1.417 -38.520 -27.083 1.00 47.83 270 VAL D C 1
ATOM 9044 O O . VAL D 1 271 ? 0.597 -38.962 -26.276 1.00 47.75 270 VAL D O 1
ATOM 9048 N N . SER D 1 272 ? 1.158 -38.357 -28.385 1.00 46.33 271 SER D N 1
ATOM 9049 C CA . SER D 1 272 ? -0.118 -38.721 -29.001 1.00 46.31 271 SER D CA 1
ATOM 9050 C C . SER D 1 272 ? 0.088 -39.902 -29.955 1.00 46.31 271 SER D C 1
ATOM 9051 O O . SER D 1 272 ? 1.129 -40.007 -30.607 1.00 46.86 271 SER D O 1
ATOM 9054 N N . PHE D 1 273 ? -0.918 -40.782 -30.021 1.00 45.73 272 PHE D N 1
ATOM 9055 C CA . PHE D 1 273 ? -0.925 -41.915 -30.939 1.00 46.06 272 PHE D CA 1
ATOM 9056 C C . PHE D 1 273 ? -2.343 -42.129 -31.482 1.00 46.04 272 PHE D C 1
ATOM 9057 O O . PHE D 1 273 ? -3.312 -42.120 -30.722 1.00 45.00 272 PHE D O 1
ATOM 9065 N N . SER D 1 274 ? -2.437 -42.333 -32.802 1.00 46.27 273 SER D N 1
ATOM 9066 C CA . SER D 1 274 ? -3.699 -42.575 -33.497 1.00 48.45 273 SER D CA 1
ATOM 9067 C C . SER D 1 274 ? -3.507 -43.676 -34.547 1.00 48.94 273 SER D C 1
ATOM 9068 O O . SER D 1 274 ? -2.617 -43.585 -35.390 1.00 50.06 273 SER D O 1
ATOM 9071 N N . GLU D 1 275 ? -4.359 -44.706 -34.479 1.00 50.08 274 GLU D N 1
ATOM 9072 C CA . GLU D 1 275 ? -4.320 -45.852 -35.384 1.00 50.92 274 GLU D CA 1
ATOM 9073 C C . GLU D 1 275 ? -5.418 -45.690 -36.443 1.00 49.78 274 GLU D C 1
ATOM 9074 O O . GLU D 1 275 ? -6.560 -45.372 -36.109 1.00 49.47 274 GLU D O 1
ATOM 9080 N N . TYR D 1 276 ? -5.054 -45.912 -37.712 1.00 48.30 275 TYR D N 1
ATOM 9081 C CA . TYR D 1 276 ? -5.971 -45.786 -38.847 1.00 48.11 275 TYR D CA 1
ATOM 9082 C C . TYR D 1 276 ? -6.481 -47.171 -39.261 1.00 47.16 275 TYR D C 1
ATOM 9083 O O . TYR D 1 276 ? -5.774 -47.922 -39.935 1.00 47.14 275 TYR D O 1
ATOM 9092 N N . ALA D 1 277 ? -7.714 -47.489 -38.854 1.00 46.98 276 ALA D N 1
ATOM 9093 C CA . ALA D 1 277 ? -8.385 -48.729 -39.231 1.00 47.30 276 ALA D CA 1
ATOM 9094 C C . ALA D 1 277 ? -8.561 -48.773 -40.754 1.00 46.53 276 ALA D C 1
ATOM 9095 O O . ALA D 1 277 ? -9.068 -47.823 -41.346 1.00 47.31 276 ALA D O 1
ATOM 9097 N N . GLY D 1 278 ? -8.110 -49.872 -41.371 1.00 47.07 277 GLY D N 1
ATOM 9098 C CA . GLY D 1 278 ? -8.314 -50.134 -42.798 1.00 47.20 277 GLY D CA 1
ATOM 9099 C C . GLY D 1 278 ? -7.190 -49.601 -43.677 1.00 46.66 277 GLY D C 1
ATOM 9100 O O . GLY D 1 278 ? -7.207 -49.819 -44.889 1.00 46.95 277 GLY D O 1
ATOM 9101 N N . GLU D 1 279 ? -6.220 -48.900 -43.074 1.00 46.34 278 GLU D N 1
ATOM 9102 C CA . GLU D 1 279 ? -5.057 -48.365 -43.785 1.00 47.36 278 GLU D CA 1
ATOM 9103 C C . GLU D 1 279 ? -3.852 -49.279 -43.531 1.00 48.28 278 GLU D C 1
ATOM 9104 O O . GLU D 1 279 ? -3.683 -49.796 -42.425 1.00 48.11 278 GLU D O 1
ATOM 9110 N N . ASP D 1 280 ? -3.025 -49.466 -44.567 1.00 49.88 279 ASP D N 1
ATOM 9111 C CA . ASP D 1 280 ? -1.817 -50.293 -44.492 1.00 51.88 279 ASP D CA 1
ATOM 9112 C C . ASP D 1 280 ? -0.597 -49.371 -44.364 1.00 53.65 279 ASP D C 1
ATOM 9113 O O . ASP D 1 280 ? -0.744 -48.155 -44.238 1.00 54.00 279 ASP D O 1
ATOM 9118 N N . HIS D 1 281 ? 0.600 -49.967 -44.395 1.00 54.92 280 HIS D N 1
ATOM 9119 C CA . HIS D 1 281 ? 1.868 -49.253 -44.233 1.00 57.23 280 HIS D CA 1
ATOM 9120 C C . HIS D 1 281 ? 2.004 -48.135 -45.277 1.00 55.40 280 HIS D C 1
ATOM 9121 O O . HIS D 1 281 ? 2.522 -47.065 -44.971 1.00 56.01 280 HIS D O 1
ATOM 9128 N N . GLY D 1 282 ? 1.535 -48.395 -46.503 1.00 54.45 281 GLY D N 1
ATOM 9129 C CA . GLY D 1 282 ? 1.655 -47.457 -47.619 1.00 54.36 281 GLY D CA 1
ATOM 9130 C C . GLY D 1 282 ? 0.581 -46.379 -47.604 1.00 54.01 281 GLY D C 1
ATOM 9131 O O . GLY D 1 282 ? 0.887 -45.195 -47.754 1.00 52.85 281 GLY D O 1
ATOM 9132 N N . THR D 1 283 ? -0.680 -46.793 -47.430 1.00 53.91 282 THR D N 1
ATOM 9133 C CA . THR D 1 283 ? -1.846 -45.912 -47.590 1.00 53.56 282 THR D CA 1
ATOM 9134 C C . THR D 1 283 ? -1.968 -44.929 -46.416 1.00 52.96 282 THR D C 1
ATOM 9135 O O . THR D 1 283 ? -2.530 -43.845 -46.579 1.00 52.73 282 THR D O 1
ATOM 9139 N N . VAL D 1 284 ? -1.444 -45.310 -45.243 1.00 53.23 283 VAL D N 1
ATOM 9140 C CA . VAL D 1 284 ? -1.556 -44.509 -44.012 1.00 53.65 283 VAL D CA 1
ATOM 9141 C C . VAL D 1 284 ? -0.699 -43.237 -44.117 1.00 53.30 283 VAL D C 1
ATOM 9142 O O . VAL D 1 284 ? -0.934 -42.276 -43.386 1.00 54.35 283 VAL D O 1
ATOM 9146 N N . MET D 1 285 ? 0.287 -43.242 -45.023 1.00 52.93 284 MET D N 1
ATOM 9147 C CA . MET D 1 285 ? 1.310 -42.196 -45.114 1.00 52.49 284 MET D CA 1
ATOM 9148 C C . MET D 1 285 ? 0.666 -40.813 -45.287 1.00 50.38 284 MET D C 1
ATOM 9149 O O . MET D 1 285 ? 0.996 -39.884 -44.549 1.00 48.94 284 MET D O 1
ATOM 9154 N N . ALA D 1 286 ? -0.249 -40.689 -46.255 1.00 49.46 285 ALA D N 1
ATOM 9155 C CA . ALA D 1 286 ? -0.917 -39.417 -46.557 1.00 49.20 285 ALA D CA 1
ATOM 9156 C C . ALA D 1 286 ? -1.872 -39.026 -45.421 1.00 48.53 285 ALA D C 1
ATOM 9157 O O . ALA D 1 286 ? -2.106 -37.838 -45.189 1.00 48.51 285 ALA D O 1
ATOM 9159 N N . CYS D 1 287 ? -2.422 -40.031 -44.727 1.00 47.16 286 CYS D N 1
ATOM 9160 C CA . CYS D 1 287 ? -3.332 -39.822 -43.599 1.00 47.14 286 CYS D CA 1
ATOM 9161 C C . CYS D 1 287 ? -2.580 -39.197 -42.416 1.00 47.39 286 CYS D C 1
ATOM 9162 O O . CYS D 1 287 ? -3.018 -38.187 -41.865 1.00 47.45 286 CYS D O 1
ATOM 9165 N N . SER D 1 288 ? -1.453 -39.814 -42.041 1.00 47.47 287 SER D N 1
ATOM 9166 C CA . SER D 1 288 ? -0.655 -39.412 -40.878 1.00 47.46 287 SER D CA 1
ATOM 9167 C C . SER D 1 288 ? -0.029 -38.028 -41.097 1.00 47.26 287 SER D C 1
ATOM 9168 O O . SER D 1 288 ? 0.004 -37.208 -40.178 1.00 46.55 287 SER D O 1
ATOM 9171 N N . LEU D 1 289 ? 0.475 -37.789 -42.314 1.00 47.39 288 LEU D N 1
ATOM 9172 C CA . LEU D 1 289 ? 1.109 -36.521 -42.680 1.00 47.64 288 LEU D CA 1
ATOM 9173 C C . LEU D 1 289 ? 0.078 -35.389 -42.604 1.00 47.56 288 LEU D C 1
ATOM 9174 O O . LEU D 1 289 ? 0.349 -34.342 -42.019 1.00 47.03 288 LEU D O 1
ATOM 9179 N N . GLY D 1 290 ? -1.096 -35.619 -43.202 1.00 46.25 289 GLY D N 1
ATOM 9180 C CA . GLY D 1 290 ? -2.195 -34.655 -43.220 1.00 45.50 289 GLY D CA 1
ATOM 9181 C C . GLY D 1 290 ? -2.671 -34.296 -41.822 1.00 44.31 289 GLY D C 1
ATOM 9182 O O . GLY D 1 290 ? -2.847 -33.120 -41.506 1.00 44.44 289 GLY D O 1
ATOM 9183 N N . ARG D 1 291 ? -2.873 -35.323 -40.988 1.00 43.82 290 ARG D N 1
ATOM 9184 C CA . ARG D 1 291 ? -3.392 -35.169 -39.627 1.00 43.23 290 ARG D CA 1
ATOM 9185 C C . ARG D 1 291 ? -2.332 -34.506 -38.737 1.00 43.55 290 ARG D C 1
ATOM 9186 O O . ARG D 1 291 ? -2.637 -33.563 -38.004 1.00 42.97 290 ARG D O 1
ATOM 9194 N N . GLY D 1 292 ? -1.096 -35.014 -38.807 1.00 43.54 291 GLY D N 1
ATOM 9195 C CA . GLY D 1 292 ? 0.025 -34.508 -38.016 1.00 43.73 291 GLY D CA 1
ATOM 9196 C C . GLY D 1 292 ? 0.330 -33.049 -38.314 1.00 43.83 291 GLY D C 1
ATOM 9197 O O . GLY D 1 292 ? 0.544 -32.256 -37.397 1.00 43.76 291 GLY D O 1
ATOM 9198 N N . PHE D 1 293 ? 0.339 -32.701 -39.606 1.00 44.40 292 PHE D N 1
ATOM 9199 C CA . PHE D 1 293 ? 0.707 -31.365 -40.074 1.00 46.22 292 PHE D CA 1
ATOM 9200 C C . PHE D 1 293 ? -0.389 -30.355 -39.705 1.00 46.51 292 PHE D C 1
ATOM 9201 O O . PHE D 1 293 ? -0.084 -29.223 -39.325 1.00 46.79 292 PHE D O 1
ATOM 9209 N N . SER D 1 294 ? -1.657 -30.770 -39.815 1.00 46.06 293 SER D N 1
ATOM 9210 C CA . SER D 1 294 ? -2.798 -29.898 -39.521 1.00 46.17 293 SER D CA 1
ATOM 9211 C C . SER D 1 294 ? -2.906 -29.646 -38.009 1.00 44.10 293 SER D C 1
ATOM 9212 O O . SER D 1 294 ? -3.223 -28.531 -37.594 1.00 43.18 293 SER D O 1
ATOM 9215 N N . THR D 1 295 ? -2.637 -30.679 -37.200 1.00 43.03 294 THR D N 1
ATOM 9216 C CA . THR D 1 295 ? -2.592 -30.554 -35.737 1.00 43.64 294 THR D CA 1
ATOM 9217 C C . THR D 1 295 ? -1.503 -29.549 -35.342 1.00 43.59 294 THR D C 1
ATOM 9218 O O . THR D 1 295 ? -1.731 -28.682 -34.498 1.00 43.51 294 THR D O 1
ATOM 9222 N N . PHE D 1 296 ? -0.327 -29.687 -35.964 1.00 44.13 295 PHE D N 1
ATOM 9223 C CA . PHE D 1 296 ? 0.834 -28.837 -35.708 1.00 45.15 295 PHE D CA 1
ATOM 9224 C C . PHE D 1 296 ? 0.508 -27.373 -36.035 1.00 44.73 295 PHE D C 1
ATOM 9225 O O . PHE D 1 296 ? 0.970 -26.465 -35.345 1.00 44.75 295 PHE D O 1
ATOM 9233 N N . MET D 1 297 ? -0.285 -27.158 -37.091 1.00 45.63 296 MET D N 1
ATOM 9234 C CA . MET D 1 297 ? -0.666 -25.818 -37.541 1.00 46.50 296 MET D CA 1
ATOM 9235 C C . MET D 1 297 ? -1.762 -25.234 -36.636 1.00 45.56 296 MET D C 1
ATOM 9236 O O . MET D 1 297 ? -1.660 -24.086 -36.202 1.00 46.09 296 MET D O 1
ATOM 9241 N N . GLU D 1 298 ? -2.797 -26.034 -36.356 1.00 44.73 297 GLU D N 1
ATOM 9242 C CA . GLU D 1 298 ? -4.102 -25.521 -35.923 1.00 44.75 297 GLU D CA 1
ATOM 9243 C C . GLU D 1 298 ? -4.349 -25.756 -34.426 1.00 44.17 297 GLU D C 1
ATOM 9244 O O . GLU D 1 298 ? -4.976 -24.918 -33.777 1.00 45.86 297 GLU D O 1
ATOM 9250 N N . ASP D 1 299 ? -3.880 -26.891 -33.891 1.00 44.02 298 ASP D N 1
ATOM 9251 C CA . ASP D 1 299 ? -4.214 -27.326 -32.531 1.00 44.72 298 ASP D CA 1
ATOM 9252 C C . ASP D 1 299 ? -2.942 -27.404 -31.676 1.00 44.64 298 ASP D C 1
ATOM 9253 O O . ASP D 1 299 ? -2.731 -28.383 -30.954 1.00 44.90 298 ASP D O 1
ATOM 9258 N N . TRP D 1 300 ? -2.117 -26.354 -31.748 1.00 44.56 299 TRP D N 1
ATOM 9259 C CA . TRP D 1 300 ? -0.841 -26.299 -31.044 1.00 44.92 299 TRP D CA 1
ATOM 9260 C C . TRP D 1 300 ? -0.963 -25.391 -29.821 1.00 44.79 299 TRP D C 1
ATOM 9261 O O . TRP D 1 300 ? -1.464 -24.275 -29.941 1.00 42.79 299 TRP D O 1
ATOM 9272 N N . PRO D 1 301 ? -0.499 -25.856 -28.650 1.00 46.19 300 PRO D N 1
ATOM 9273 C CA . PRO D 1 301 ? 0.118 -27.159 -28.440 1.00 47.04 300 PRO D CA 1
ATOM 9274 C C . PRO D 1 301 ? -0.907 -28.284 -28.221 1.00 48.97 300 PRO D C 1
ATOM 9275 O O . PRO D 1 301 ? -2.067 -28.015 -27.905 1.00 50.65 300 PRO D O 1
ATOM 9279 N N . VAL D 1 302 ? -0.450 -29.530 -28.393 1.00 50.71 301 VAL D N 1
ATOM 9280 C CA . VAL D 1 302 ? -1.249 -30.730 -28.143 1.00 53.60 301 VAL D CA 1
ATOM 9281 C C . VAL D 1 302 ? -1.418 -30.877 -26.632 1.00 54.93 301 VAL D C 1
ATOM 9282 O O . VAL D 1 302 ? -0.464 -30.659 -25.887 1.00 54.85 301 VAL D O 1
ATOM 9286 N N . PRO D 1 303 ? -2.620 -31.239 -26.122 1.00 57.41 302 PRO D N 1
ATOM 9287 C CA . PRO D 1 303 ? -2.821 -31.401 -24.681 1.00 59.19 302 PRO D CA 1
ATOM 9288 C C . PRO D 1 303 ? -1.953 -32.529 -24.099 1.00 61.97 302 PRO D C 1
ATOM 9289 O O . PRO D 1 303 ? -1.653 -33.503 -24.792 1.00 59.41 302 PRO D O 1
ATOM 9293 N N . ARG D 1 304 ? -1.573 -32.375 -22.827 1.00 66.64 303 ARG D N 1
ATOM 9294 C CA . ARG D 1 304 ? -0.612 -33.257 -22.164 1.00 70.08 303 ARG D CA 1
ATOM 9295 C C . ARG D 1 304 ? -1.282 -34.614 -21.913 1.00 73.22 303 ARG D C 1
ATOM 9296 O O . ARG D 1 304 ? -0.690 -35.660 -22.183 1.00 76.00 303 ARG D O 1
ATOM 9304 N N . GLU D 1 305 ? -2.519 -34.572 -21.403 1.00 75.61 304 GLU D N 1
ATOM 9305 C CA . GLU D 1 305 ? -3.424 -35.723 -21.362 1.00 77.98 304 GLU D CA 1
ATOM 9306 C C . GLU D 1 305 ? -2.717 -36.915 -20.703 1.00 78.25 304 GLU D C 1
ATOM 9307 O O . GLU D 1 305 ? -3.297 -37.610 -19.869 1.00 77.95 304 GLU D O 1
#

Foldseek 3Di:
DDDDDDDDPQKDWDWDAFPVRAIKIKIKGKEPCADQLAQPDPPFAFAEEEEELLLQCVVLLRVLQHVLVVPPLFLRMYMYIYIGHPCVPVPDSDDCLCLQAQLADADPVDGDPSHHNLVSNLCCCQPPVVVVVCVSRVNHHYPFYEYEYAASSLLSLLNCCLPPVPSGQERQRELYQCLPPVSCSLVSLLVSLPDPPPHPPDDRAHEYEYEYEPCLLPNDDDPPHDPVRVVVSNVVSVSSVSVVSVVVSCVSCPPRPSHQYYHYDYHYPAHSSRCRSVSSSVVVSCVGRVPPDHD/DDDDDDPQKDWDWDAFPVRAIKIKIKGFEPCADQQAQPDPQQAFAEEEEELLLQCVVLLRVLQHVCVVPPLARSGHMYIYIGHPCPPVPDSDDVQQLQAQLAAADVVDGDPSHHNLVRVLCCCQPPVVVVVCVSRVNHHHNFYEYEYAASSLLSLLNCCLVPVPSGQERQRELYQCLPPVSCSLVSLLCSQPPDDVDRAHEYEYEYEPCLLPNDDDDVHDPVRVVVSNVNSVSSVSVPSVVVSCVSCPPRPSHQYYHYDYHYPAHSPRCRSVSSSVVSCCVGRVPPDHD/DDDDDDPQKDWDWDAFPVRAIKIKIKGKEPCAPNLAQPDPAFAAAEEEEELLLLCVVLLRVLQHVLVPDPLFLRMYMYIRIGHPCPPPPDSDDCLQLQAQLADDDVVDGDPSHHNLVRVLCCCVVPVVVVVCVSRVNHHHPFYEYEYAASSLLSLLNCCLPPVVSGQEGERELYQCLPPVSVSLVSLLVSLPDAPHAHEYEYEYEPCLLPNDADDCHDPVVVVVSNVNSVSSVSVVSVVVSCVSNQQRPSHQHYYYDYHYPGHSPRCRSVSSSVVVSCSGRVPPDDGDHD/DPDDDDDDDPQWDWDWDAFPVRAIKIKIKHKEPCADQLAAPDPAQEFAEEEEELLLQCVVLLRVLQHVCVPPPLFLRMYMYIRTGHPCVPVPDSDDCQQLQAQLADDDPVDGDPSHHNLVRNLCCCVPPVVVVVVVSRVNHHHNFYEYEYAASSLSSLLNCCLPPVPSGQERQYELYQCPPPVSVSLVSLLVSLPDDAPPDPRDDRAHEYEYEYEPCLLPNDDDDPDDDVRVVVSNVNSVSSVSVPSVVVSCVSCPPRPSHQAYHYDYHYPGHSPRCRSVSSSVVVSCVSRVPPDHRD

Nearest PDB structures (foldseek):
  6gun-assembly1_B  TM=1.003E+00  e=3.473E-63  Aspergillus nidulans FGSC A4
  6gun-assembly1_A  TM=9.932E-01  e=1.490E-59  Aspergillus nidulans FGSC A4
  6gun-assembly2_D  TM=9.959E-01  e=2.138E-59  Aspergillus nidulans FGSC A4
  6gun-assembly2_C-2  TM=9.969E-01  e=3.155E-57  Aspergillus nidulans FGSC A4
  6gug-assembly1_A  TM=9.727E-01  e=8.927E-43  Aspergillus fumigatus Af293

Secondary structure (DSSP, 8-state):
---B--B-SSEEEEEEE-TT--EEEEEEE--TTSBTTB-SSS--EEEEEEEESHHHHHHHHHHHHHHHTTSTT--S--EEEEEE---TTTT-S--HHHHHHHTSPP-TTS--TT---HHHHHHHIIIIIHHHHHHH-TT-EEEEEEEEEETHHHHHHHHHHHH-TTS-SEEEEES--TTHHHHTHHHHHHHHHH--TTS-------EEEEEEEHHHHS--PPTT--HHHHHHHHHHHHHH-HHHHHHHHHHHHTT-TT-SEEEEEEETT--TTTHHHHHHHHHHHHHHHS-SPP-/-B--B-SSEEEEEEE-TT--EEEEEEE--TTSBTTB-SSS--EEEEEEEESHHHHHHHHHHHHHHHTTSTT--S--EEEEEE---TTTT-S--HHHHHHHTSPP-TTS--TT---HHHHHHHIIIIIHHHHHHH-TT-EEEEEEEEEETHHHHHHHHHHHH-TTS-SEEEEES--TTHHHHTHHHHHHHHHHS-------EEEEEEEHHHHS----TT--HHHHHHHHHHHHHH-HHHHHHHHHHHHTT-TTSSEEEEEEETT--TTTHHHHHHHHHHHHHHHSPSPP-/------SSEEEEEEE-TT--EEEEEEE--TTSBTTB-SSS--EEEEEEEESHHHHHHHHHHHHHHGGGSTT--S--EEEEEE---TTTT-S--HHHHHHHHSPP-TTS--TT---HHHHHHHIIIIIHHHHHHH-TT-EEEEEEEEEETHHHHHHHHHHHH-TTS-SEEEEES--TTHHHHTHHHHHHHHH----S--EEEEEEEHHHHS----TT--HHHHHHHHHHHHHH-HHHHHHHHHHHHTT-TT-SEEEEEEETT--TTTHHHHHHHHHHHHHHHS-SPPP---/---------SSEEEEEEE-TT--EEEEEEE--TTSBTTB-SSS--EEEEEEEESHHHHHHHHHHHHHHHTTSTT--S--EEEEEE---TTT--S--HHHHHHHSSPP-SSS--TT---HHHHHHHIIIIIHHHHHHH-TT-EEEEEEEEEETHHHHHHHHHHHH-TTS-SEEEEES--TTHHHHTHHHHHHHHHH----SS-------EEEEEEEHHHHS--PPTT--HHHHHHHHHHHHHH-HHHHHHHHHHHHTT-TT-SEEEEEEETT--TTTHHHHHHHHHHHHHHHSPSPP--

B-factor: mean 52.12, std 15.23, range [26.29, 107.15]

Organism: Emericella nidulans (strain FGSC A4 / ATCC 38163 / CBS 112.46 / NRRL 194 / M139) (NCBI:txid227321)

Radius of gyration: 35.63 Å; Cα contacts (8 Å, |Δi|>4): 2302; chains: 4; bounding box: 92×93×101 Å

InterPro domains:
  IPR000801 Esterase-like [PF00756] (28-237)
  IPR029058 Alpha/Beta hydrolase fold [G3DSA:3.40.50.1820] (13-300)
  IPR029058 Alpha/Beta hydrolase fold [SSF53474] (14-298)
  IPR052558 Siderophore Hydrolyzing Esterase D [PTHR40841] (13-302)

Sequence (1172 aa):
DKPAVVSLPSSEQFYLNNSRGERYLIQVSWPLHWKDHKPDTDRNDVPLIYIVDGNALFLTATEALWRRSADSHYCGGGIVVAIGYPLEGTGKVYHRVRRGFDLTVPTPDSPVEGHGGADILLDFIAETVRPAVRERFPDVSVSREALYGHSYGGLFALHALFTRPSMFDAYIASSPSIWWNGRCILNEAKAFTRKGAYTNGEKKLPSLMMYLGGLEQDPRRWNDEPDESWEGRKRDAEAFNMKVNLLELMGLIRGCTRLHAVSFSEYAGEDHGTVMACSLGRGFSTFMEDWPVPRPAVVSLPSSEQFYLNNSRGERYLIQVSWPLHWKDHKPDTDRNDVPLIYIVDGNALFLTATEALWRRSADSHYCGGGIVVAIGYPLEGTGKVYHRVRRGFDLTVPTPDSPVEGHGGADILLDFIAETVRPAVRERFPDVSVSREALYGHSYGGLFALHALFTRPSMFDAYIASSPSIWWNGRCILNEAKAFTRKIKEKKLPSLMMYLGGLEQDPRRWNDEPDESWEGRKRDAEAFNMKVNLLELMGLIRGCTRLHAVSFSEYAGEDHGTVMACSLGRGFSTFMEDWPVPRPAVVSLPSSEQFYLNNSRGERYLIQVSWPLHWKDHKPDTDRNDVPLIYIVDGNALFLTATEALWRRSADSHYCGGGIVVAIGYPLEGTGKVYHRVRRGFDLTVPTPDSPVEGHGGADILLDFIAETVRPAVRERFPDVSVSREALYGHSYGGLFALHALFTRPSMFDAYIASSPSIWWNGRCILNEAKAFTRKEKKLPSLMMYLGGLEQDPRRWNDEPDESWEGRKRDAEAFNMKVNLLELMGLIRGCTRLHAVSFSEYAGEDHGTVMACSLGRGFSTFMEDWPVPREESIDKPAVVSLPSSEQFYLNNSRGERYLIQVSWPLHWKDHKPDTDRNDVPLIYIVDGNALFLTATEALWRRSADSHYCGGGIVVAIGYPLEGTGKVYHRVRRGFDLTVPTPDSPVEGHGGADILLDFIAETVRPAVRERFPDVSVSREALYGHSYGGLFALHALFTRPSMFDAYIASSPSIWWNGRCILNEAKAFTRKIGAYTNGEKKLPSLMMYLGGLEQDPRRWNDEPDESWEGRKRDAEAFNMKVNLLELMGLIRGCTRLHAVSFSEYAGEDHGTVMACSLGRGFSTFMEDWPVPRE